Protein AF-0000000076222079 (afdb_homodimer)

Solvent-accessible surface area (backbone atoms only — not comparable to full-atom values): 51901 Å² total; per-residue (Å²): 122,79,72,56,56,64,53,51,73,69,60,56,63,82,76,72,80,67,66,72,79,59,55,38,70,44,64,62,59,48,49,25,48,45,33,31,50,31,46,26,40,48,51,44,38,59,58,63,45,70,72,77,73,59,91,90,55,50,55,64,57,44,51,61,69,44,43,57,38,55,50,40,43,45,50,48,28,46,47,48,53,50,53,48,52,50,53,51,44,49,48,61,48,40,43,33,33,41,70,65,55,50,50,50,48,52,52,41,48,53,53,51,33,47,41,40,45,34,49,50,40,29,34,76,36,50,88,41,42,64,29,46,36,51,36,27,48,50,54,28,51,44,37,50,46,51,48,51,50,51,54,52,37,69,73,38,60,83,24,34,17,71,72,58,63,68,42,53,71,69,57,41,50,52,52,52,49,52,51,48,50,56,45,46,50,54,34,48,36,22,51,50,18,36,61,35,21,79,76,34,49,67,60,15,50,50,38,55,54,45,58,74,44,38,75,60,50,46,53,50,48,51,51,50,46,50,65,64,44,80,68,80,69,75,74,50,70,59,52,42,46,59,71,69,32,63,56,53,56,66,56,52,49,51,42,49,32,36,34,51,22,45,42,52,35,53,47,39,45,53,52,46,66,71,65,48,85,48,70,69,53,31,72,71,64,30,62,69,55,52,51,58,72,41,46,67,56,52,52,50,45,53,40,52,40,49,50,50,51,47,51,50,49,47,48,52,55,54,54,69,41,38,58,51,52,49,74,67,49,49,52,41,49,48,51,27,49,41,38,52,42,44,45,52,38,40,51,50,46,40,64,71,36,39,78,45,83,44,75,42,18,26,46,38,47,30,54,42,18,51,45,48,20,57,22,36,40,34,54,44,50,48,53,54,60,32,62,73,44,36,86,66,24,25,31,81,89,57,37,78,43,97,85,58,37,68,66,53,52,51,50,51,53,61,35,42,48,57,25,52,47,22,49,50,44,29,55,45,23,69,69,63,47,73,56,32,52,56,46,47,52,46,48,47,61,41,47,63,52,51,53,49,50,47,51,51,51,50,52,51,50,48,50,48,49,50,51,47,49,50,50,50,50,51,48,50,50,49,49,51,52,54,53,54,55,57,57,62,64,65,65,70,69,69,79,73,77,92,118,122,77,72,57,55,62,52,49,72,70,62,53,62,84,75,68,82,67,66,72,81,59,56,37,70,44,63,62,60,48,49,24,48,44,32,32,50,31,47,24,39,48,51,44,38,58,57,64,44,69,72,79,74,59,90,90,54,52,54,63,57,47,52,62,69,44,42,58,40,55,50,41,43,46,50,49,27,46,47,46,52,51,52,47,53,51,53,51,44,49,48,62,47,39,42,32,33,40,68,65,56,49,50,52,49,53,52,41,48,54,52,51,32,46,42,40,45,34,49,50,39,30,36,76,36,51,88,41,42,64,28,46,36,50,37,26,47,52,55,29,52,42,37,50,48,51,48,51,50,50,55,52,38,70,72,37,62,84,24,34,18,71,73,60,62,68,42,52,71,70,55,41,49,52,52,50,49,53,52,49,48,57,45,47,51,53,34,48,38,21,49,49,19,37,60,34,21,79,77,35,48,67,59,17,49,50,37,54,55,45,57,73,45,37,74,58,49,47,54,49,49,50,53,48,47,50,65,66,43,80,68,81,70,75,73,49,69,60,51,43,45,59,71,70,31,62,57,52,55,67,58,55,49,51,42,51,30,34,34,51,21,44,42,51,33,52,47,42,45,53,52,46,66,72,63,47,84,47,71,70,54,33,71,71,64,30,62,68,55,51,52,56,72,42,46,67,56,52,52,49,46,54,40,53,38,51,51,48,52,48,51,50,51,46,48,53,54,55,53,69,41,36,60,50,52,50,74,67,49,49,53,42,49,48,51,26,50,41,37,52,42,43,46,50,38,42,52,51,46,41,64,72,35,38,78,46,84,43,77,42,18,28,45,37,48,28,53,42,18,51,44,48,21,58,22,36,41,34,52,44,48,46,52,55,58,32,61,74,43,34,86,68,25,24,30,82,90,57,38,79,44,97,84,60,37,67,66,53,54,50,49,50,53,61,35,42,49,57,25,50,48,22,47,51,43,28,54,44,22,70,68,61,48,71,53,32,53,57,48,48,52,48,49,46,62,41,47,63,52,50,52,51,50,50,50,50,51,51,50,51,49,48,51,50,51,50,51,48,50,49,50,49,49,50,48,50,50,50,50,49,53,55,53,56,56,58,58,65,66,64,65,70,70,70,78,71,74,89,116

Organism: NCBI:txid252671

Structure (mmCIF, N/CA/C/O backbone):
data_AF-0000000076222079-model_v1
#
loop_
_entity.id
_entity.type
_entity.pdbx_description
1 polymer 'Endosomal/lysosomal proton channel TMEM175'
#
loop_
_atom_site.group_PDB
_atom_site.id
_atom_site.type_symbol
_atom_site.label_atom_id
_atom_site.label_alt_id
_atom_site.label_comp_id
_atom_site.label_asym_id
_atom_site.label_entity_id
_atom_site.label_seq_id
_atom_site.pdbx_PDB_ins_code
_atom_site.Cartn_x
_atom_site.Cartn_y
_atom_site.Cartn_z
_atom_site.occupancy
_atom_site.B_iso_or_equiv
_atom_site.auth_seq_id
_atom_site.auth_comp_id
_atom_site.auth_asym_id
_atom_site.auth_atom_id
_atom_site.pdbx_PDB_model_num
ATOM 1 N N . MET A 1 1 ? 47.438 15.531 -7.223 1 20.52 1 MET A N 1
ATOM 2 C CA . MET A 1 1 ? 46.719 16.594 -7.887 1 20.52 1 MET A CA 1
ATOM 3 C C . MET A 1 1 ? 45.219 16.266 -7.941 1 20.52 1 MET A C 1
ATOM 5 O O . MET A 1 1 ? 44.375 17.172 -8.039 1 20.52 1 MET A O 1
ATOM 9 N N . SER A 1 2 ? 44.875 15 -8.234 1 24.64 2 SER A N 1
ATOM 10 C CA . SER A 1 2 ? 43.531 14.484 -8.477 1 24.64 2 SER A CA 1
ATOM 11 C C . SER A 1 2 ? 42.719 14.484 -7.191 1 24.64 2 SER A C 1
ATOM 13 O O . SER A 1 2 ? 41.469 14.438 -7.242 1 24.64 2 SER A O 1
ATOM 15 N N . SER A 1 3 ? 43.375 14.258 -6.051 1 29.61 3 SER A N 1
ATOM 16 C CA . SER A 1 3 ? 42.75 14.141 -4.738 1 29.61 3 SER A CA 1
ATOM 17 C C . SER A 1 3 ? 42.156 15.469 -4.281 1 29.61 3 SER A C 1
ATOM 19 O O . SER A 1 3 ? 41.281 15.5 -3.434 1 29.61 3 SER A O 1
ATOM 21 N N . SER A 1 4 ? 42.875 16.578 -4.648 1 27.55 4 SER A N 1
ATOM 22 C CA . SER A 1 4 ? 42.625 17.922 -4.148 1 27.55 4 SER A CA 1
ATOM 23 C C . SER A 1 4 ? 41.312 18.484 -4.68 1 27.55 4 SER A C 1
ATOM 25 O O . SER A 1 4 ? 40.719 19.391 -4.078 1 27.55 4 SER A O 1
ATOM 27 N N . ILE A 1 5 ? 40.969 18.109 -5.926 1 28.02 5 ILE A N 1
ATOM 28 C CA . ILE A 1 5 ? 39.812 18.75 -6.582 1 28.02 5 ILE A CA 1
ATOM 29 C C . ILE A 1 5 ? 38.531 18.328 -5.879 1 28.02 5 ILE A C 1
ATOM 31 O O . ILE A 1 5 ? 37.594 19.125 -5.789 1 28.02 5 ILE A O 1
ATOM 35 N N . VAL A 1 6 ? 38.469 17.031 -5.414 1 30.41 6 VAL A N 1
ATOM 36 C CA . VAL A 1 6 ? 37.25 16.562 -4.785 1 30.41 6 VAL A CA 1
ATOM 37 C C . VAL A 1 6 ? 37.031 17.312 -3.477 1 30.41 6 VAL A C 1
ATOM 39 O O . VAL A 1 6 ? 35.875 17.656 -3.141 1 30.41 6 VAL A O 1
ATOM 42 N N . HIS A 1 7 ? 38.031 17.5 -2.74 1 30.86 7 HIS A N 1
ATOM 43 C CA . HIS A 1 7 ? 37.969 18.156 -1.438 1 30.86 7 HIS A CA 1
ATOM 44 C C . HIS A 1 7 ? 37.531 19.609 -1.576 1 30.86 7 HIS A C 1
ATOM 46 O O . HIS A 1 7 ? 36.875 20.156 -0.689 1 30.86 7 HIS A O 1
ATOM 52 N N . GLN A 1 8 ? 38.188 20.312 -2.504 1 29.86 8 GLN A N 1
ATOM 53 C CA . GLN A 1 8 ? 37.969 21.75 -2.652 1 29.86 8 GLN A CA 1
ATOM 54 C C . GLN A 1 8 ? 36.531 22.047 -3.059 1 29.86 8 GLN A C 1
ATOM 56 O O . GLN A 1 8 ? 36 23.109 -2.748 1 29.86 8 GLN A O 1
ATOM 61 N N . VAL A 1 9 ? 36 21.203 -4.016 1 31.58 9 VAL A N 1
ATOM 62 C CA . VAL A 1 9 ? 34.625 21.438 -4.414 1 31.58 9 VAL A CA 1
ATOM 63 C C . VAL A 1 9 ? 33.688 21.375 -3.191 1 31.58 9 VAL A C 1
ATOM 65 O O . VAL A 1 9 ? 32.656 22.031 -3.154 1 31.58 9 VAL A O 1
ATOM 68 N N . LEU A 1 10 ? 34 20.547 -2.16 1 30.25 10 LEU A N 1
ATOM 69 C CA . LEU A 1 10 ? 33.188 20.422 -0.956 1 30.25 10 LEU A CA 1
ATOM 70 C C . LEU A 1 10 ? 33.438 21.562 0.007 1 30.25 10 LEU A C 1
ATOM 72 O O . LEU A 1 10 ? 32.656 21.828 0.908 1 30.25 10 LEU A O 1
ATOM 76 N N . ARG A 1 11 ? 34.656 22.062 0.279 1 31.78 11 ARG A N 1
ATOM 77 C CA . ARG A 1 11 ? 35 23.016 1.329 1 31.78 11 ARG A CA 1
ATOM 78 C C . ARG A 1 11 ? 34.594 24.438 0.937 1 31.78 11 ARG A C 1
ATOM 80 O O . ARG A 1 11 ? 35.062 25.406 1.501 1 31.78 11 ARG A O 1
ATOM 87 N N . GLY A 1 12 ? 34.219 24.656 -0.38 1 30.83 12 GLY A N 1
ATOM 88 C CA . GLY A 1 12 ? 34.031 26.094 -0.567 1 30.83 12 GLY A CA 1
ATOM 89 C C . GLY A 1 12 ? 33.281 26.75 0.558 1 30.83 12 GLY A C 1
ATOM 90 O O . GLY A 1 12 ? 32.625 26.062 1.364 1 30.83 12 GLY A O 1
ATOM 91 N N . GLY A 1 13 ? 33.594 28.156 0.846 1 31 13 GLY A N 1
ATOM 92 C CA . GLY A 1 13 ? 32.906 29.016 1.789 1 31 13 GLY A CA 1
ATOM 93 C C . GLY A 1 13 ? 31.406 28.734 1.877 1 31 13 GLY A C 1
ATOM 94 O O . GLY A 1 13 ? 30.859 27.984 1.072 1 31 13 GLY A O 1
ATOM 95 N N . PRO A 1 14 ? 30.797 29.359 2.939 1 33.69 14 PRO A N 1
ATOM 96 C CA . PRO A 1 14 ? 29.375 29.031 3.148 1 33.69 14 PRO A CA 1
ATOM 97 C C . PRO A 1 14 ? 28.594 28.953 1.841 1 33.69 14 PRO A C 1
ATOM 99 O O . PRO A 1 14 ? 28.594 29.906 1.058 1 33.69 14 PRO A O 1
ATOM 102 N N . PRO A 1 15 ? 28.891 27.953 1.029 1 34.06 15 PRO A N 1
ATOM 103 C CA . PRO A 1 15 ? 28.188 27.953 -0.258 1 34.06 15 PRO A CA 1
ATOM 104 C C . PRO A 1 15 ? 26.859 28.688 -0.198 1 34.06 15 PRO A C 1
ATOM 106 O O . PRO A 1 15 ? 25.969 28.281 0.557 1 34.06 15 PRO A O 1
ATOM 109 N N . ARG A 1 16 ? 26.906 30.031 -0.343 1 35.91 16 ARG A N 1
ATOM 110 C CA . ARG A 1 16 ? 25.797 30.953 -0.251 1 35.91 16 ARG A CA 1
ATOM 111 C C . ARG A 1 16 ? 24.5 30.312 -0.766 1 35.91 16 ARG A C 1
ATOM 113 O O . ARG A 1 16 ? 23.625 29.953 0.021 1 35.91 16 ARG A O 1
ATOM 120 N N . ALA A 1 17 ? 23.984 30.984 -2.016 1 35.41 17 ALA A N 1
ATOM 121 C CA . ALA A 1 17 ? 22.625 30.906 -2.529 1 35.41 17 ALA A CA 1
ATOM 122 C C . ALA A 1 17 ? 22.312 29.5 -3.061 1 35.41 17 ALA A C 1
ATOM 124 O O . ALA A 1 17 ? 22.516 29.219 -4.242 1 35.41 17 ALA A O 1
ATOM 125 N N . ILE A 1 18 ? 22.953 28.469 -2.832 1 39.84 18 ILE A N 1
ATOM 126 C CA . ILE A 1 18 ? 22.312 27.203 -3.201 1 39.84 18 ILE A CA 1
ATOM 127 C C . ILE A 1 18 ? 20.797 27.406 -3.281 1 39.84 18 ILE A C 1
ATOM 129 O O . ILE A 1 18 ? 20.156 27.719 -2.277 1 39.84 18 ILE A O 1
ATOM 133 N N . THR A 1 19 ? 20.359 27.875 -4.281 1 42.31 19 THR A N 1
ATOM 134 C CA . THR A 1 19 ? 19 28.25 -4.617 1 42.31 19 THR A CA 1
ATOM 135 C C . THR A 1 19 ? 18 27.328 -3.92 1 42.31 19 THR A C 1
ATOM 137 O O . THR A 1 19 ? 18.141 26.109 -3.969 1 42.31 19 THR A O 1
ATOM 140 N N . ARG A 1 20 ? 17.484 27.734 -2.73 1 51.69 20 ARG A N 1
ATOM 141 C CA . ARG A 1 20 ? 16.422 27.391 -1.78 1 51.69 20 ARG A CA 1
ATOM 142 C C . ARG A 1 20 ? 15.383 26.484 -2.428 1 51.69 20 ARG A C 1
ATOM 144 O O . ARG A 1 20 ? 14.656 25.766 -1.733 1 51.69 20 ARG A O 1
ATOM 151 N N . SER A 1 21 ? 15.609 26.438 -3.857 1 60.12 21 SER A N 1
ATOM 152 C CA . SER A 1 21 ? 14.469 25.828 -4.527 1 60.12 21 SER A CA 1
ATOM 153 C C . SER A 1 21 ? 14.562 24.297 -4.512 1 60.12 21 SER A C 1
ATOM 155 O O . SER A 1 21 ? 13.562 23.609 -4.668 1 60.12 21 SER A O 1
ATOM 157 N N . ASP A 1 22 ? 15.859 23.734 -4.102 1 71.19 22 ASP A N 1
ATOM 158 C CA . ASP A 1 22 ? 16.016 22.281 -4.25 1 71.19 22 ASP A CA 1
ATOM 159 C C . ASP A 1 22 ? 15.773 21.562 -2.924 1 71.19 22 ASP A C 1
ATOM 161 O O . ASP A 1 22 ? 15.828 20.328 -2.859 1 71.19 22 ASP A O 1
ATOM 165 N N . ILE A 1 23 ? 15.625 22.328 -1.953 1 75.06 23 ILE A N 1
ATOM 166 C CA . ILE A 1 23 ? 15.375 21.734 -0.648 1 75.06 23 ILE A CA 1
ATOM 167 C C . ILE A 1 23 ? 13.875 21.672 -0.389 1 75.06 23 ILE A C 1
ATOM 169 O O . ILE A 1 23 ? 13.18 22.688 -0.483 1 75.06 23 ILE A O 1
ATOM 173 N N . VAL A 1 24 ? 13.469 20.484 -0.222 1 84.56 24 VAL A N 1
ATOM 174 C CA . VAL A 1 24 ? 12.031 20.297 -0.06 1 84.56 24 VAL A CA 1
ATOM 175 C C . VAL A 1 24 ? 11.75 19.562 1.244 1 84.56 24 VAL A C 1
ATOM 177 O O . VAL A 1 24 ? 12.641 18.938 1.818 1 84.56 24 VAL A O 1
ATOM 180 N N . GLU A 1 25 ? 10.617 19.703 1.712 1 87 25 GLU A N 1
ATOM 181 C CA . GLU A 1 25 ? 10.164 18.922 2.861 1 87 25 GLU A CA 1
ATOM 182 C C . GLU 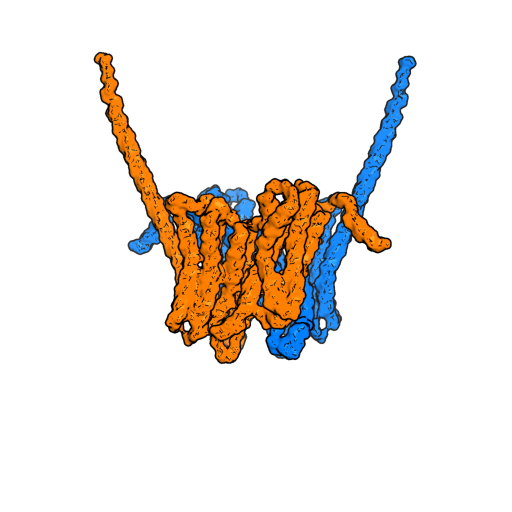A 1 25 ? 10.062 17.438 2.52 1 87 25 GLU A C 1
ATOM 184 O O . GLU A 1 25 ? 9.695 17.078 1.399 1 87 25 GLU A O 1
ATOM 189 N N . PRO A 1 26 ? 10.359 16.625 3.484 1 89.69 26 PRO A N 1
ATOM 190 C CA . PRO A 1 26 ? 10.453 15.188 3.189 1 89.69 26 PRO A CA 1
ATOM 191 C C . PRO A 1 26 ? 9.094 14.492 3.254 1 89.69 26 PRO A C 1
ATOM 193 O O . PRO A 1 26 ? 9.031 13.258 3.305 1 89.69 26 PRO A O 1
ATOM 196 N N . ASN A 1 27 ? 7.984 15.141 3.238 1 87.19 27 ASN A N 1
ATOM 197 C CA . ASN A 1 27 ? 6.668 14.547 3.449 1 87.19 27 ASN A CA 1
ATOM 198 C C . ASN A 1 27 ? 6.348 13.5 2.387 1 87.19 27 ASN A C 1
ATOM 200 O O . ASN A 1 27 ? 5.945 12.383 2.711 1 87.19 27 ASN A O 1
ATOM 204 N N . ARG A 1 28 ? 6.602 13.773 1.145 1 90.31 28 ARG A N 1
ATOM 205 C CA . ARG A 1 28 ? 6.289 12.836 0.074 1 90.31 28 ARG A CA 1
ATOM 206 C C . ARG A 1 28 ? 7.234 11.633 0.105 1 90.31 28 ARG A C 1
ATOM 208 O O . ARG A 1 28 ? 6.812 10.5 -0.133 1 90.31 28 ARG A O 1
ATOM 215 N N . LEU A 1 29 ? 8.477 12.023 0.363 1 93.12 29 LEU A N 1
ATOM 216 C CA . LEU A 1 29 ? 9.461 10.953 0.452 1 93.12 29 LEU A CA 1
ATOM 217 C C . LEU A 1 29 ? 9.125 9.992 1.585 1 93.12 29 LEU A C 1
ATOM 219 O O . LEU A 1 29 ? 9.25 8.773 1.431 1 93.12 29 LEU A O 1
ATOM 223 N N . GLN A 1 30 ? 8.695 10.531 2.674 1 92.75 30 GLN A N 1
ATOM 224 C CA . GLN A 1 30 ? 8.312 9.711 3.814 1 92.75 30 GLN A CA 1
ATOM 225 C C . GLN A 1 30 ? 7.078 8.867 3.49 1 92.75 30 GLN A C 1
ATOM 227 O O . GLN A 1 30 ? 7.02 7.684 3.834 1 92.75 30 GLN A O 1
ATOM 232 N N . GLY A 1 31 ? 6.129 9.492 2.836 1 92.75 31 GLY A N 1
ATOM 233 C CA . GLY A 1 31 ? 4.953 8.75 2.428 1 92.75 31 GLY A CA 1
ATOM 234 C C . GLY A 1 31 ? 5.27 7.598 1.487 1 92.75 31 GLY A C 1
ATOM 235 O O . GLY A 1 31 ? 4.758 6.488 1.657 1 92.75 31 GLY A O 1
ATOM 236 N N . PHE A 1 32 ? 6.105 7.895 0.522 1 95.62 32 PHE A N 1
ATOM 237 C CA . PHE A 1 32 ? 6.555 6.863 -0.408 1 95.62 32 PHE A CA 1
ATOM 238 C C . PHE A 1 32 ? 7.238 5.723 0.334 1 95.62 32 PHE A C 1
ATOM 240 O O . PHE A 1 32 ? 6.961 4.551 0.074 1 95.62 32 PHE A O 1
ATOM 247 N N . SER A 1 33 ? 8.117 6.062 1.247 1 96.75 33 SER A N 1
ATOM 248 C CA . SER A 1 33 ? 8.867 5.082 2.02 1 96.75 33 SER A CA 1
ATOM 249 C C . SER A 1 33 ? 7.949 4.246 2.902 1 96.75 33 SER A C 1
ATOM 251 O O . SER A 1 33 ? 8.117 3.029 3.004 1 96.75 33 SER A O 1
ATOM 253 N N . ASP A 1 34 ? 6.996 4.91 3.564 1 95.62 34 ASP A N 1
ATOM 254 C CA . ASP A 1 34 ? 6.047 4.191 4.406 1 95.62 34 ASP A CA 1
ATOM 255 C C . ASP A 1 34 ? 5.305 3.123 3.604 1 95.62 34 ASP A C 1
ATOM 257 O O . ASP A 1 34 ? 5.137 1.993 4.07 1 95.62 34 ASP A O 1
ATOM 261 N N . ALA A 1 35 ? 4.891 3.488 2.436 1 96.5 35 ALA A N 1
ATOM 262 C CA . ALA A 1 35 ? 4.168 2.551 1.58 1 96.5 35 ALA A CA 1
ATOM 263 C C . ALA A 1 35 ? 5.062 1.387 1.161 1 96.5 35 ALA A C 1
ATOM 265 O O . ALA A 1 35 ? 4.617 0.237 1.121 1 96.5 35 ALA A O 1
ATOM 266 N N . VAL A 1 36 ? 6.301 1.655 0.861 1 97.81 36 VAL A N 1
ATOM 267 C CA . VAL A 1 36 ? 7.234 0.61 0.459 1 97.81 36 VAL A CA 1
ATOM 268 C C . VAL A 1 36 ? 7.449 -0.363 1.616 1 97.81 36 VAL A C 1
ATOM 270 O O . VAL A 1 36 ? 7.359 -1.58 1.438 1 97.81 36 VAL A O 1
ATOM 273 N N . PHE A 1 37 ? 7.688 0.158 2.816 1 97.94 37 PHE A N 1
ATOM 274 C CA . PHE A 1 37 ? 7.918 -0.685 3.984 1 97.94 37 PHE A CA 1
ATOM 275 C C . PHE A 1 37 ? 6.691 -1.541 4.285 1 97.94 37 PHE A C 1
ATOM 277 O O . PHE A 1 37 ? 6.816 -2.74 4.543 1 97.94 37 PHE A O 1
ATOM 284 N N . ALA A 1 38 ? 5.531 -0.895 4.254 1 97.31 38 ALA A N 1
ATOM 285 C CA . ALA A 1 38 ? 4.297 -1.618 4.547 1 97.31 38 ALA A CA 1
ATOM 286 C C . ALA A 1 38 ? 4.062 -2.736 3.537 1 97.31 38 ALA A C 1
ATOM 288 O O . ALA A 1 38 ? 3.691 -3.852 3.912 1 97.31 38 ALA A O 1
ATOM 289 N N . THR A 1 39 ? 4.27 -2.434 2.266 1 97.31 39 THR A N 1
ATOM 290 C CA . THR A 1 39 ? 4.051 -3.42 1.214 1 97.31 39 THR A CA 1
ATOM 291 C C . THR A 1 39 ? 5.086 -4.535 1.294 1 97.31 39 THR A C 1
ATOM 293 O O . THR A 1 39 ? 4.746 -5.715 1.191 1 97.31 39 THR A O 1
ATOM 296 N N . ALA A 1 40 ? 6.371 -4.176 1.481 1 97.56 40 ALA A N 1
ATOM 297 C CA . ALA A 1 40 ? 7.438 -5.168 1.563 1 97.56 40 ALA A CA 1
ATOM 298 C C . ALA A 1 40 ? 7.215 -6.121 2.734 1 97.56 40 ALA A C 1
ATOM 300 O O . ALA A 1 40 ? 7.359 -7.34 2.588 1 97.56 40 ALA A O 1
ATOM 301 N N . ALA A 1 41 ? 6.828 -5.57 3.883 1 97.31 41 ALA A N 1
ATOM 302 C CA . ALA A 1 41 ? 6.574 -6.395 5.062 1 97.31 41 ALA A CA 1
ATOM 303 C C . ALA A 1 41 ? 5.426 -7.367 4.812 1 97.31 41 ALA A C 1
ATOM 305 O O . ALA A 1 41 ? 5.527 -8.555 5.137 1 97.31 41 ALA A O 1
ATOM 306 N N . THR A 1 42 ? 4.41 -6.898 4.168 1 95.5 42 THR A N 1
ATOM 307 C CA . THR A 1 42 ? 3.219 -7.715 3.973 1 95.5 42 THR A CA 1
ATOM 308 C C . THR A 1 42 ? 3.441 -8.742 2.869 1 95.5 42 THR A C 1
ATOM 310 O O . THR A 1 42 ? 2.9 -9.852 2.928 1 95.5 42 THR A O 1
ATOM 313 N N . LEU A 1 43 ? 4.316 -8.445 1.914 1 94.25 43 LEU A N 1
ATOM 314 C CA . LEU A 1 43 ? 4.582 -9.359 0.812 1 94.25 43 LEU A CA 1
ATOM 315 C C . LEU A 1 43 ? 5.348 -10.586 1.297 1 94.25 43 LEU A C 1
ATOM 317 O O . LEU A 1 43 ? 5.438 -11.594 0.586 1 94.25 43 LEU A O 1
ATOM 321 N N . LEU A 1 44 ? 5.863 -10.555 2.523 1 94.88 44 LEU A N 1
ATOM 322 C CA . LEU A 1 44 ? 6.562 -11.695 3.096 1 94.88 44 LEU A CA 1
ATOM 323 C C . LEU A 1 44 ? 5.645 -12.914 3.164 1 94.88 44 LEU A C 1
ATOM 325 O O . LEU A 1 44 ? 6.117 -14.055 3.191 1 94.88 44 LEU A O 1
ATOM 329 N N . ILE A 1 45 ? 4.328 -12.656 3.084 1 94.56 45 ILE A N 1
ATOM 330 C CA . ILE A 1 45 ? 3.377 -13.734 3.318 1 94.56 45 ILE A CA 1
ATOM 331 C C . ILE A 1 45 ? 3.121 -14.492 2.016 1 94.56 45 ILE A C 1
ATOM 333 O O . ILE A 1 45 ? 2.637 -15.625 2.031 1 94.56 45 ILE A O 1
ATOM 337 N N . VAL A 1 46 ? 3.443 -13.922 0.889 1 90.19 46 VAL A N 1
ATOM 338 C CA . VAL A 1 46 ? 3.037 -14.438 -0.416 1 90.19 46 VAL A CA 1
ATOM 339 C C . VAL A 1 46 ? 3.701 -15.789 -0.665 1 90.19 46 VAL A C 1
ATOM 341 O O . VAL A 1 46 ? 3.029 -16.766 -1.026 1 90.19 46 VAL A O 1
ATOM 344 N N . PRO A 1 47 ? 5.008 -15.922 -0.352 1 87.56 47 PRO A N 1
ATOM 345 C CA . PRO A 1 47 ? 5.605 -17.25 -0.555 1 87.56 47 PRO A CA 1
ATOM 346 C C . PRO A 1 47 ? 5.133 -18.266 0.474 1 87.56 47 PRO A C 1
ATOM 348 O O . PRO A 1 47 ? 5.07 -19.469 0.176 1 87.56 47 PRO A O 1
ATOM 351 N N . VAL A 1 48 ? 4.82 -17.844 1.621 1 86.88 48 VAL A N 1
ATOM 352 C CA . VAL A 1 48 ? 4.363 -18.734 2.684 1 86.88 48 VAL A CA 1
ATOM 353 C C . VAL A 1 48 ? 2.98 -19.281 2.34 1 86.88 48 VAL A C 1
ATOM 355 O O . VAL A 1 48 ? 2.648 -20.406 2.699 1 86.88 48 VAL A O 1
ATOM 358 N N . ARG A 1 49 ? 2.291 -18.547 1.564 1 84.44 49 ARG A N 1
ATOM 359 C CA . ARG A 1 49 ? 0.939 -18.922 1.163 1 84.44 49 ARG A CA 1
ATOM 360 C C . ARG A 1 49 ? 0.96 -20.109 0.219 1 84.44 49 ARG A C 1
ATOM 362 O O . ARG A 1 49 ? -0.009 -20.875 0.149 1 84.44 49 ARG A O 1
ATOM 369 N N . LYS A 1 50 ? 2.061 -20.312 -0.526 1 78 50 LYS A N 1
ATOM 370 C CA . LYS A 1 50 ? 2.18 -21.453 -1.419 1 78 50 LYS A CA 1
ATOM 371 C C . LYS A 1 50 ? 2.5 -22.719 -0.638 1 78 50 LYS A C 1
ATOM 373 O O . LYS A 1 50 ? 3.596 -23.281 -0.762 1 78 50 LYS A O 1
ATOM 378 N N . PHE A 1 51 ? 1.624 -23.047 0.291 1 76.56 51 PHE A N 1
ATOM 379 C CA . PHE A 1 51 ? 1.74 -24.188 1.206 1 76.56 51 PHE A CA 1
ATOM 380 C C . PHE A 1 51 ? 1.596 -25.5 0.458 1 76.56 51 PHE A C 1
ATOM 382 O O . PHE A 1 51 ? 0.629 -25.703 -0.281 1 76.56 51 PHE A O 1
ATOM 389 N N . GLU A 1 52 ? 2.672 -26.281 0.367 1 72.62 52 GLU A N 1
ATOM 390 C CA . GLU A 1 52 ? 2.641 -27.594 -0.295 1 72.62 52 GLU A CA 1
ATOM 391 C C . GLU A 1 52 ? 2.742 -28.719 0.717 1 72.62 52 GLU A C 1
ATOM 393 O O . GLU A 1 52 ? 3.484 -28.625 1.695 1 72.62 52 GLU A O 1
ATOM 398 N N . MET A 1 53 ? 1.87 -29.703 0.517 1 78.88 53 MET A N 1
ATOM 399 C CA . MET A 1 53 ? 1.925 -30.906 1.347 1 78.88 53 MET A CA 1
ATOM 400 C C . MET A 1 53 ? 2.562 -32.062 0.587 1 78.88 53 MET A C 1
ATOM 402 O O . MET A 1 53 ? 2.438 -32.156 -0.635 1 78.88 53 MET A O 1
ATOM 406 N N . GLU A 1 54 ? 3.264 -32.781 1.334 1 77.62 54 GLU A N 1
ATOM 407 C CA . GLU A 1 54 ? 3.777 -34.031 0.765 1 77.62 54 GLU A CA 1
ATOM 408 C C . GLU A 1 54 ? 2.678 -35.062 0.647 1 77.62 54 GLU A C 1
ATOM 410 O O . GLU A 1 54 ? 1.629 -34.969 1.283 1 77.62 54 GLU A O 1
ATOM 415 N N . GLN A 1 55 ? 2.967 -35.938 -0.194 1 79.06 55 GLN A N 1
ATOM 416 C CA . GLN A 1 55 ? 2.021 -37.031 -0.389 1 79.06 55 GLN A CA 1
ATOM 417 C C . GLN A 1 55 ? 1.759 -37.781 0.919 1 79.06 55 GLN A C 1
ATOM 419 O O . GLN A 1 55 ? 2.695 -38.125 1.635 1 79.06 55 GLN A O 1
ATOM 424 N N . ASP A 1 56 ? 0.586 -37.906 1.397 1 80.25 56 ASP A N 1
ATOM 425 C CA . ASP A 1 56 ? 0.12 -38.688 2.531 1 80.25 56 ASP A CA 1
ATOM 426 C C . ASP A 1 56 ? 0.427 -38 3.854 1 80.25 56 ASP A C 1
ATOM 428 O O . ASP A 1 56 ? 0.411 -38.625 4.914 1 80.25 56 ASP A O 1
ATOM 432 N N . GLU A 1 57 ? 0.786 -36.844 3.816 1 86.25 57 GLU A N 1
ATOM 433 C CA . GLU A 1 57 ? 1.064 -36.094 5.035 1 86.25 57 GLU A CA 1
ATOM 434 C C . GLU A 1 57 ? -0.203 -35.438 5.582 1 86.25 57 GLU A C 1
ATOM 436 O O . GLU A 1 57 ? -1.051 -35 4.816 1 86.25 57 GLU A O 1
ATOM 441 N N . THR A 1 58 ? -0.363 -35.625 6.883 1 87.12 58 THR A N 1
ATOM 442 C CA . THR A 1 58 ? -1.463 -34.906 7.508 1 87.12 58 THR A CA 1
ATOM 443 C C . THR A 1 58 ? -1.163 -33.406 7.559 1 87.12 58 THR A C 1
ATOM 445 O O . THR A 1 58 ? -0.003 -33 7.477 1 87.12 58 THR A O 1
ATOM 448 N N . LEU A 1 59 ? -2.219 -32.625 7.602 1 89.06 59 LEU A N 1
ATOM 449 C CA . LEU A 1 59 ? -2.029 -31.172 7.656 1 89.06 59 LEU A CA 1
ATOM 450 C C . LEU A 1 59 ? -1.265 -30.781 8.914 1 89.06 59 LEU A C 1
ATOM 452 O O . LEU A 1 59 ? -0.427 -29.875 8.867 1 89.06 59 LEU A O 1
ATOM 456 N N . LYS A 1 60 ? -1.569 -31.5 10.008 1 89.56 60 LYS A N 1
ATOM 457 C CA . LYS A 1 60 ? -0.874 -31.219 11.258 1 89.56 60 LYS A CA 1
ATOM 458 C C . LYS A 1 60 ? 0.628 -31.453 11.117 1 89.56 60 LYS A C 1
ATOM 460 O O . LYS A 1 60 ? 1.433 -30.625 11.555 1 89.56 60 LYS A O 1
ATOM 465 N N . ALA A 1 61 ? 0.955 -32.5 10.508 1 91.31 61 ALA A N 1
ATOM 466 C CA . ALA A 1 61 ? 2.363 -32.812 10.297 1 91.31 61 ALA A CA 1
ATOM 467 C C . ALA A 1 61 ? 3.023 -31.812 9.352 1 91.31 61 ALA A C 1
ATOM 469 O O . ALA A 1 61 ? 4.18 -31.438 9.555 1 91.31 61 ALA A O 1
ATOM 470 N N . ALA A 1 62 ? 2.285 -31.406 8.352 1 90.12 62 ALA A N 1
ATOM 471 C CA . ALA A 1 62 ? 2.812 -30.453 7.383 1 90.12 62 ALA A CA 1
ATOM 472 C C . ALA A 1 62 ? 3.051 -29.094 8.023 1 90.12 62 ALA A C 1
ATOM 474 O O . ALA A 1 62 ? 4.066 -28.438 7.758 1 90.12 62 ALA A O 1
ATOM 475 N N . LEU A 1 63 ? 2.111 -28.688 8.875 1 91.06 63 LEU A N 1
ATOM 476 C CA . LEU A 1 63 ? 2.238 -27.406 9.562 1 91.06 63 LEU A CA 1
ATOM 477 C C . LEU A 1 63 ? 3.412 -27.422 10.531 1 91.06 63 LEU A C 1
ATOM 479 O O . LEU A 1 63 ? 4.137 -26.438 10.664 1 91.06 63 LEU A O 1
ATOM 483 N N . LEU A 1 64 ? 3.572 -28.547 11.18 1 89.75 64 LEU A N 1
ATOM 484 C CA . LEU A 1 64 ? 4.676 -28.672 12.125 1 89.75 64 LEU A CA 1
ATOM 485 C C . LEU A 1 64 ? 6.016 -28.703 11.391 1 89.75 64 LEU A C 1
ATOM 487 O O . LEU A 1 64 ? 7.02 -28.219 11.906 1 89.75 64 LEU A O 1
ATOM 491 N N . ARG A 1 65 ? 5.98 -29.312 10.281 1 86.44 65 ARG A N 1
ATOM 492 C CA . ARG A 1 65 ? 7.199 -29.359 9.477 1 86.44 65 ARG A CA 1
ATOM 493 C C . ARG A 1 65 ? 7.586 -27.969 8.984 1 86.44 65 ARG A C 1
ATOM 495 O O . ARG A 1 65 ? 8.766 -27.641 8.93 1 86.44 65 ARG A O 1
ATOM 502 N N . GLN A 1 66 ? 6.629 -27.141 8.742 1 88.25 66 GLN A N 1
ATOM 503 C CA . GLN A 1 66 ? 6.887 -25.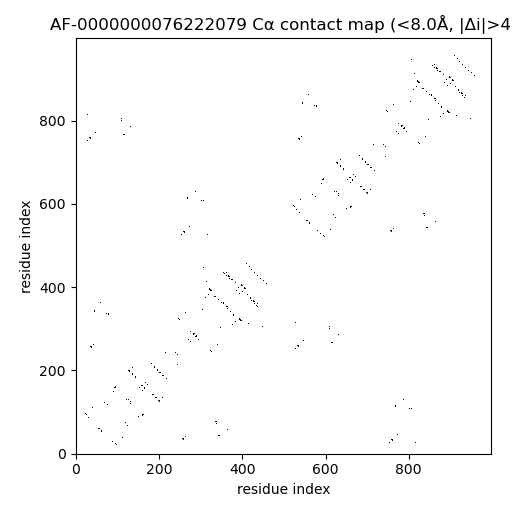828 8.156 1 88.25 66 GLN A CA 1
ATOM 504 C C . GLN A 1 66 ? 6.949 -24.75 9.234 1 88.25 66 GLN A C 1
ATOM 506 O O . GLN A 1 66 ? 6.926 -23.547 8.922 1 88.25 66 GLN A O 1
ATOM 511 N N . TRP A 1 67 ? 7.117 -25.078 10.492 1 86.69 67 TRP A N 1
ATOM 512 C CA . TRP A 1 67 ? 7.113 -24.125 11.594 1 86.69 67 TRP A CA 1
ATOM 513 C C . TRP A 1 67 ? 8.242 -23.109 11.453 1 86.69 67 TRP A C 1
ATOM 515 O O . TRP A 1 67 ? 8.078 -21.938 11.797 1 86.69 67 TRP A O 1
ATOM 525 N N . PRO A 1 68 ? 9.414 -23.438 10.938 1 84.25 68 PRO A N 1
ATOM 526 C CA . PRO A 1 68 ? 10.477 -22.438 10.781 1 84.25 68 PRO A CA 1
ATOM 527 C C . PRO A 1 68 ? 10.102 -21.328 9.805 1 84.25 68 PRO A C 1
ATOM 529 O O . PRO A 1 68 ? 10.469 -20.172 10.016 1 84.25 68 PRO A O 1
ATOM 532 N N . GLN A 1 69 ? 9.359 -21.703 8.812 1 88.88 69 GLN A N 1
ATOM 533 C CA . GLN A 1 69 ? 8.938 -20.703 7.836 1 88.88 69 GLN A CA 1
ATOM 534 C C . GLN A 1 69 ? 8 -19.672 8.469 1 88.88 69 GLN A C 1
ATOM 536 O O . GLN A 1 69 ? 8.086 -18.484 8.164 1 88.88 69 GLN A O 1
ATOM 541 N N . PHE A 1 70 ? 7.129 -20.156 9.352 1 91.5 70 PHE A N 1
ATOM 542 C CA . PHE A 1 70 ? 6.211 -19.25 10.047 1 91.5 70 PHE A CA 1
ATOM 543 C C . PHE A 1 70 ? 6.969 -18.328 10.992 1 91.5 70 PHE A C 1
ATOM 545 O O . PHE A 1 70 ? 6.656 -17.141 11.078 1 91.5 70 PHE A O 1
ATOM 552 N N . THR A 1 71 ? 7.941 -18.844 11.633 1 89 71 THR A N 1
ATOM 553 C CA . THR A 1 71 ? 8.734 -18.062 12.57 1 89 71 THR A CA 1
ATOM 554 C C . THR A 1 71 ? 9.562 -17.016 11.844 1 89 71 THR A C 1
ATOM 556 O O . THR A 1 71 ? 9.648 -15.867 12.281 1 89 71 THR A O 1
ATOM 559 N N . VAL A 1 72 ? 10.203 -17.422 10.734 1 90.69 72 VAL A N 1
ATOM 560 C CA . VAL A 1 72 ? 11.016 -16.5 9.953 1 90.69 72 VAL A CA 1
ATOM 561 C C . VAL A 1 72 ? 10.133 -15.398 9.375 1 90.69 72 VAL A C 1
ATOM 563 O O . VAL A 1 72 ? 10.539 -14.234 9.297 1 90.69 72 VAL A O 1
ATOM 566 N N . PHE A 1 73 ? 8.898 -15.766 8.984 1 94 73 PHE A N 1
ATOM 567 C CA . PHE A 1 73 ? 7.949 -14.773 8.5 1 94 73 PHE A CA 1
ATOM 568 C C . PHE A 1 73 ? 7.641 -13.75 9.586 1 94 73 PHE A C 1
ATOM 570 O O . PHE A 1 73 ? 7.734 -12.539 9.352 1 94 73 PHE A O 1
ATOM 577 N N . LEU A 1 74 ? 7.262 -14.234 10.773 1 93.31 74 LEU A N 1
ATOM 578 C CA . LEU A 1 74 ? 6.887 -13.352 11.875 1 93.31 74 LEU A CA 1
ATOM 579 C C . LEU A 1 74 ? 8.055 -12.461 12.281 1 93.31 74 LEU A C 1
ATOM 581 O O . LEU A 1 74 ? 7.891 -11.25 12.43 1 93.31 74 LEU A O 1
ATOM 585 N N . LEU A 1 75 ? 9.219 -13.047 12.359 1 91.5 75 LEU A N 1
ATOM 586 C CA . LEU A 1 75 ? 10.398 -12.289 12.766 1 91.5 75 LEU A CA 1
ATOM 587 C C . LEU A 1 75 ? 10.828 -11.32 11.664 1 91.5 75 LEU A C 1
ATOM 589 O O . LEU A 1 75 ? 11.234 -10.195 11.953 1 91.5 75 LEU A O 1
ATOM 593 N N . GLY A 1 76 ? 10.773 -11.797 10.414 1 94.19 76 GLY A N 1
ATOM 594 C CA . GLY A 1 76 ? 11.062 -10.906 9.305 1 94.19 76 GLY A CA 1
ATOM 595 C C . GLY A 1 76 ? 10.148 -9.695 9.258 1 94.19 76 GLY A C 1
ATOM 596 O O . GLY A 1 76 ? 10.602 -8.578 9.008 1 94.19 76 GLY A O 1
ATOM 597 N N . TYR A 1 77 ? 8.828 -9.945 9.531 1 96.69 77 TYR A N 1
ATOM 598 C CA . TYR A 1 77 ? 7.871 -8.844 9.578 1 96.69 77 TYR A CA 1
ATOM 599 C C . TYR A 1 77 ? 8.227 -7.848 10.672 1 96.69 77 TYR A C 1
ATOM 601 O O . TYR A 1 77 ? 8.219 -6.637 10.438 1 96.69 77 TYR A O 1
ATOM 609 N N . LEU A 1 78 ? 8.57 -8.32 11.828 1 94.56 78 LEU A N 1
ATOM 610 C CA . LEU A 1 78 ? 8.914 -7.469 12.961 1 94.56 78 LEU A CA 1
ATOM 611 C C . LEU A 1 78 ? 10.188 -6.68 12.68 1 94.56 78 LEU A C 1
ATOM 613 O O . LEU A 1 78 ? 10.281 -5.5 13.031 1 94.56 78 LEU A O 1
ATOM 617 N N . VAL A 1 79 ? 11.148 -7.297 12.047 1 93.12 79 VAL A N 1
ATOM 618 C CA . VAL A 1 79 ? 12.406 -6.637 11.727 1 93.12 79 VAL A CA 1
ATOM 619 C C . VAL A 1 79 ? 12.164 -5.5 10.742 1 93.12 79 VAL A C 1
ATOM 621 O O . VAL A 1 79 ? 12.664 -4.387 10.922 1 93.12 79 VAL A O 1
ATOM 624 N N . ILE A 1 80 ? 11.344 -5.746 9.711 1 95.19 80 ILE A N 1
ATOM 625 C CA . ILE A 1 80 ? 11.055 -4.711 8.727 1 95.19 80 ILE A CA 1
ATOM 626 C C . ILE A 1 80 ? 10.328 -3.545 9.391 1 95.19 80 ILE A C 1
ATOM 628 O O . ILE A 1 80 ? 10.602 -2.381 9.094 1 95.19 80 ILE A O 1
ATOM 632 N N . CYS A 1 81 ? 9.414 -3.865 10.359 1 94.06 81 CYS A N 1
ATOM 633 C CA . CYS A 1 81 ? 8.727 -2.811 11.102 1 94.06 81 CYS A CA 1
ATOM 634 C C . CYS A 1 81 ? 9.703 -1.994 11.93 1 94.06 81 CYS A C 1
ATOM 636 O O . CYS A 1 81 ? 9.57 -0.774 12.031 1 94.06 81 CYS A O 1
ATOM 638 N N . THR A 1 82 ? 10.688 -2.621 12.461 1 90.38 82 THR A N 1
ATOM 639 C CA . THR A 1 82 ? 11.703 -1.924 13.25 1 90.38 82 THR A CA 1
ATOM 640 C C . THR A 1 82 ? 12.555 -1.028 12.352 1 90.38 82 THR A C 1
ATOM 642 O O . THR A 1 82 ? 12.93 0.078 12.75 1 90.38 82 THR A O 1
ATOM 645 N N . LEU A 1 83 ? 12.891 -1.555 11.203 1 92.12 83 LEU A N 1
ATOM 646 C CA . LEU A 1 83 ? 13.641 -0.758 10.234 1 92.12 83 LEU A CA 1
ATOM 647 C C . LEU A 1 83 ? 12.844 0.475 9.812 1 92.12 83 LEU A C 1
ATOM 649 O O . LEU A 1 83 ? 13.414 1.55 9.617 1 92.12 83 LEU A O 1
ATOM 653 N N . TRP A 1 84 ? 11.539 0.316 9.648 1 93.81 84 TRP A N 1
ATOM 654 C CA . TRP A 1 84 ? 10.68 1.451 9.336 1 93.81 84 TRP A CA 1
ATOM 655 C C . TRP A 1 84 ? 10.711 2.484 10.461 1 93.81 84 TRP A C 1
ATOM 657 O O . TRP A 1 84 ? 10.734 3.689 10.203 1 93.81 84 TRP A O 1
ATOM 667 N N . GLU A 1 85 ? 10.703 2.008 11.734 1 89.31 85 GLU A N 1
ATOM 668 C CA . GLU A 1 85 ? 10.773 2.918 12.875 1 89.31 85 GLU A CA 1
ATOM 669 C C . GLU A 1 85 ? 12.078 3.715 12.859 1 89.31 85 GLU A C 1
ATOM 671 O O . GLU A 1 85 ? 12.086 4.902 13.195 1 89.31 85 GLU A O 1
ATOM 676 N N . SER A 1 86 ? 13.109 3.047 12.461 1 86.69 86 SER A N 1
ATOM 677 C CA . SER A 1 86 ? 14.391 3.732 12.336 1 86.69 86 SER A CA 1
ATOM 678 C C . SER A 1 86 ? 14.352 4.785 11.234 1 86.69 86 SER A C 1
ATOM 680 O O . SER A 1 86 ? 14.938 5.863 11.383 1 86.69 86 SER A O 1
ATOM 682 N N . HIS A 1 87 ? 13.766 4.426 10.156 1 88.5 87 HIS A N 1
ATOM 683 C CA . HIS A 1 87 ? 13.562 5.379 9.07 1 88.5 87 HIS A CA 1
ATOM 684 C C . HIS A 1 87 ? 12.773 6.598 9.539 1 88.5 87 HIS A C 1
ATOM 686 O O . HIS A 1 87 ? 13.078 7.727 9.148 1 88.5 87 HIS A O 1
ATOM 692 N N . PHE A 1 88 ? 11.852 6.316 10.352 1 86.5 88 PHE A N 1
ATOM 693 C CA . PHE A 1 88 ? 11.031 7.387 10.891 1 86.5 88 PHE A CA 1
ATOM 694 C C . PHE A 1 88 ? 11.867 8.352 11.719 1 86.5 88 PHE A C 1
ATOM 696 O O . PHE A 1 88 ? 11.773 9.57 11.547 1 86.5 88 PHE A O 1
ATOM 703 N N . VAL A 1 89 ? 12.656 7.883 12.547 1 81.56 89 VAL A N 1
ATOM 704 C CA . VAL A 1 89 ? 13.492 8.695 13.422 1 81.56 89 VAL A CA 1
ATOM 705 C C . VAL A 1 89 ? 14.508 9.477 12.594 1 81.56 89 VAL A C 1
ATOM 707 O O . VAL A 1 89 ? 14.82 10.633 12.898 1 81.56 89 VAL A O 1
ATOM 710 N N . ARG A 1 90 ? 14.977 8.875 11.562 1 88.62 90 ARG A N 1
ATOM 711 C CA . ARG A 1 90 ? 15.93 9.523 10.672 1 88.62 90 ARG A CA 1
ATOM 712 C C . ARG A 1 90 ? 15.383 10.844 10.133 1 88.62 90 ARG A C 1
ATOM 714 O O . ARG A 1 90 ? 16.094 11.852 10.133 1 88.62 90 ARG A O 1
ATOM 721 N N . TYR A 1 91 ? 14.172 10.891 9.82 1 88.81 91 TYR A N 1
ATOM 722 C CA . TYR A 1 91 ? 13.648 12.094 9.18 1 88.81 91 TYR A CA 1
ATOM 723 C C . TYR A 1 91 ? 13.031 13.031 10.203 1 88.81 91 TYR A C 1
ATOM 725 O O . TYR A 1 91 ? 12.477 14.078 9.844 1 88.81 91 TYR A O 1
ATOM 733 N N . LYS A 1 92 ? 13.102 12.594 11.469 1 84.12 92 LYS A N 1
ATOM 734 C CA . LYS A 1 92 ? 12.883 13.57 12.531 1 84.12 92 LYS A CA 1
ATOM 735 C C . LYS A 1 92 ? 14.117 14.445 12.734 1 84.12 92 LYS A C 1
ATOM 737 O O . LYS A 1 92 ? 14 15.617 13.117 1 84.12 92 LYS A O 1
ATOM 742 N N . VAL A 1 93 ? 15.211 13.82 12.406 1 87.5 93 VAL A N 1
ATOM 743 C CA . VAL A 1 93 ? 16.469 14.539 12.516 1 87.5 93 VAL A CA 1
ATOM 744 C C . VAL A 1 93 ? 16.734 15.32 11.227 1 87.5 93 VAL A C 1
ATOM 746 O O . VAL A 1 93 ? 17.094 16.5 11.273 1 87.5 93 VAL A O 1
ATOM 749 N N . LEU A 1 94 ? 16.531 14.672 10.086 1 91.44 94 LEU A N 1
ATOM 750 C CA . LEU A 1 94 ? 16.688 15.289 8.781 1 91.44 94 LEU A CA 1
ATOM 751 C C . LEU A 1 94 ? 15.375 15.891 8.289 1 91.44 94 LEU A C 1
ATOM 753 O O . LEU A 1 94 ? 14.625 15.234 7.566 1 91.44 94 LEU A O 1
ATOM 757 N N . ALA A 1 95 ? 15.125 17.109 8.578 1 89.12 95 ALA A N 1
ATOM 758 C CA . ALA A 1 95 ? 13.82 17.734 8.352 1 89.12 95 ALA A CA 1
ATOM 759 C C . ALA A 1 95 ? 13.672 18.203 6.91 1 89.12 95 ALA A C 1
ATOM 761 O O . ALA A 1 95 ? 12.562 18.484 6.453 1 89.12 95 ALA A O 1
ATOM 762 N N . LYS A 1 96 ? 14.758 18.281 6.152 1 92.69 96 LYS A N 1
ATOM 763 C CA . LYS A 1 96 ? 14.734 18.656 4.742 1 92.69 96 LYS A CA 1
ATOM 764 C C . LYS A 1 96 ? 15.562 17.688 3.906 1 92.69 96 LYS A C 1
ATOM 766 O O . LYS A 1 96 ? 16.422 16.969 4.438 1 92.69 96 LYS A O 1
ATOM 771 N N . VAL A 1 97 ? 15.164 17.625 2.674 1 92.88 97 VAL A N 1
ATOM 772 C CA . VAL A 1 97 ? 15.891 16.688 1.823 1 92.88 97 VAL A CA 1
ATOM 773 C C . VAL A 1 97 ? 16.266 17.375 0.51 1 92.88 97 VAL A C 1
ATOM 775 O O . VAL A 1 97 ? 15.516 18.203 -0.008 1 92.88 97 VAL A O 1
ATOM 778 N N . ASP A 1 98 ? 17.406 17.109 0.055 1 90 98 ASP A N 1
ATOM 779 C CA . ASP A 1 98 ? 17.859 17.5 -1.278 1 90 98 ASP A CA 1
ATOM 780 C C . ASP A 1 98 ? 17.906 16.297 -2.219 1 90 98 ASP A C 1
ATOM 782 O O . ASP A 1 98 ? 17.453 15.211 -1.871 1 90 98 ASP A O 1
ATOM 786 N N . ASP A 1 99 ? 18.328 16.469 -3.391 1 87.31 99 ASP A N 1
ATOM 787 C CA . ASP A 1 99 ? 18.297 15.414 -4.402 1 87.31 99 ASP A CA 1
ATOM 788 C C . ASP A 1 99 ? 19.188 14.234 -3.992 1 87.31 99 ASP A C 1
ATOM 790 O O . ASP A 1 99 ? 18.859 13.086 -4.266 1 87.31 99 ASP A O 1
ATOM 794 N N . VAL A 1 100 ? 20.281 14.523 -3.35 1 88.94 100 VAL A N 1
ATOM 795 C CA . VAL A 1 100 ? 21.219 13.484 -2.957 1 88.94 100 VAL A CA 1
ATOM 796 C C . VAL A 1 100 ? 20.594 12.586 -1.893 1 88.94 100 VAL A C 1
ATOM 798 O O . VAL A 1 100 ? 20.641 11.359 -1.986 1 88.94 100 VAL A O 1
ATOM 801 N N . LEU A 1 101 ? 19.984 13.234 -0.915 1 92.94 101 LEU A N 1
ATOM 802 C CA . LEU A 1 101 ? 19.344 12.469 0.147 1 92.94 101 LEU A CA 1
ATOM 803 C C . LEU A 1 101 ? 18.172 11.648 -0.403 1 92.94 101 LEU A C 1
ATOM 805 O O . LEU A 1 101 ? 17.938 10.523 0.039 1 92.94 101 LEU A O 1
ATOM 809 N N . VAL A 1 102 ? 17.469 12.258 -1.331 1 93.5 102 VAL A N 1
ATOM 810 C CA . VAL A 1 102 ? 16.375 11.531 -1.964 1 93.5 102 VAL A CA 1
ATOM 811 C C . VAL A 1 102 ? 16.922 10.305 -2.688 1 93.5 102 VAL A C 1
ATOM 813 O O . VAL A 1 102 ? 16.375 9.203 -2.559 1 93.5 102 VAL A O 1
ATOM 816 N N . ALA A 1 103 ? 17.984 10.484 -3.395 1 92.38 103 ALA A N 1
ATOM 817 C CA . ALA A 1 103 ? 18.594 9.383 -4.129 1 92.38 103 ALA A CA 1
ATOM 818 C C . ALA A 1 103 ? 19.062 8.289 -3.178 1 92.38 103 ALA A C 1
ATOM 820 O O . ALA A 1 103 ? 18.844 7.098 -3.426 1 92.38 103 ALA A O 1
ATOM 821 N N . MET A 1 104 ? 19.719 8.656 -2.109 1 94.62 104 MET A N 1
ATOM 822 C CA . MET A 1 104 ? 20.188 7.68 -1.137 1 94.62 104 MET A CA 1
ATOM 823 C C . MET A 1 104 ? 19.016 6.922 -0.516 1 94.62 104 MET A C 1
ATOM 825 O O . MET A 1 104 ? 19.109 5.715 -0.286 1 94.62 104 MET A O 1
ATOM 829 N N . ASN A 1 105 ? 17.984 7.668 -0.252 1 96.25 105 ASN A N 1
ATOM 830 C CA . ASN A 1 105 ? 16.797 7.016 0.294 1 96.25 105 ASN A CA 1
ATOM 831 C C . ASN A 1 105 ? 16.203 6.02 -0.694 1 96.25 105 ASN A C 1
ATOM 833 O O . ASN A 1 105 ? 15.758 4.938 -0.301 1 96.25 105 ASN A O 1
ATOM 837 N N . LEU A 1 106 ? 16.172 6.43 -1.912 1 96.19 106 LEU A N 1
ATOM 838 C CA . LEU A 1 106 ? 15.633 5.531 -2.926 1 96.19 106 LEU A CA 1
ATOM 839 C C . LEU A 1 106 ? 16.469 4.266 -3.041 1 96.19 106 LEU A C 1
ATOM 841 O O . LEU A 1 106 ? 15.938 3.174 -3.24 1 96.19 106 LEU A O 1
ATOM 845 N N . VAL A 1 107 ? 17.75 4.395 -2.883 1 96.06 107 VAL A N 1
ATOM 846 C CA . VAL A 1 107 ? 18.641 3.236 -2.902 1 96.06 107 VAL A CA 1
ATOM 847 C C . VAL A 1 107 ? 18.344 2.342 -1.7 1 96.06 107 VAL A C 1
ATOM 849 O O . VAL A 1 107 ? 18.266 1.117 -1.834 1 96.06 107 VAL A O 1
ATOM 852 N N . SER A 1 108 ? 18.188 2.971 -0.58 1 97.38 108 SER A N 1
ATOM 853 C CA . SER A 1 108 ? 17.859 2.207 0.619 1 97.38 108 SER A CA 1
ATOM 854 C C . SER A 1 108 ? 16.531 1.458 0.449 1 97.38 108 SER A C 1
ATOM 856 O O . SER A 1 108 ? 16.406 0.322 0.906 1 97.38 108 SER A O 1
ATOM 858 N N . LEU A 1 109 ? 15.578 2.064 -0.213 1 97.88 109 LEU A N 1
ATOM 859 C CA . LEU A 1 109 ? 14.281 1.438 -0.405 1 97.88 109 LEU A CA 1
ATOM 860 C C . LEU A 1 109 ? 14.375 0.266 -1.377 1 97.88 109 LEU A C 1
ATOM 862 O O . LEU A 1 109 ? 13.602 -0.688 -1.286 1 97.88 109 LEU A O 1
ATOM 866 N N . MET A 1 110 ? 15.328 0.344 -2.273 1 97.69 110 MET A N 1
ATOM 867 C CA . MET A 1 110 ? 15.562 -0.795 -3.156 1 97.69 110 MET A CA 1
ATOM 868 C C . MET A 1 110 ? 15.922 -2.041 -2.354 1 97.69 110 MET A C 1
ATOM 870 O O . MET A 1 110 ? 15.43 -3.133 -2.641 1 97.69 110 MET A O 1
ATOM 874 N N . ILE A 1 111 ? 16.75 -1.839 -1.362 1 97.69 111 ILE A N 1
ATOM 875 C CA . ILE A 1 111 ? 17.156 -2.945 -0.506 1 97.69 111 ILE A CA 1
ATOM 876 C C . ILE A 1 111 ? 15.961 -3.457 0.291 1 97.69 111 ILE A C 1
ATOM 878 O O . ILE A 1 111 ? 15.781 -4.668 0.438 1 97.69 111 ILE A O 1
ATOM 882 N N . VAL A 1 112 ? 15.141 -2.58 0.721 1 97.81 112 VAL A N 1
ATOM 883 C CA . VAL A 1 112 ? 13.953 -2.951 1.478 1 97.81 112 VAL A CA 1
ATOM 884 C C . VAL A 1 112 ? 13.039 -3.814 0.613 1 97.81 112 VAL A C 1
ATOM 886 O O . VAL A 1 112 ? 12.516 -4.832 1.075 1 97.81 112 VAL A O 1
ATOM 889 N N . THR A 1 113 ? 12.82 -3.443 -0.632 1 97.5 113 THR A N 1
ATOM 890 C CA . THR A 1 113 ? 11.938 -4.191 -1.519 1 97.5 113 THR A CA 1
ATOM 891 C C . THR A 1 113 ? 12.523 -5.562 -1.841 1 97.5 113 THR A C 1
ATOM 893 O O . THR A 1 113 ? 11.812 -6.457 -2.299 1 97.5 113 THR A O 1
ATOM 896 N N . PHE A 1 114 ? 13.828 -5.727 -1.589 1 97.25 114 PHE A N 1
ATOM 897 C CA . PHE A 1 114 ? 14.508 -6.988 -1.876 1 97.25 114 PHE A CA 1
ATOM 898 C C . PHE A 1 114 ? 14.438 -7.922 -0.673 1 97.25 114 PHE A C 1
ATOM 900 O O . PHE A 1 114 ? 14.656 -9.125 -0.805 1 97.25 114 PHE A O 1
ATOM 907 N N . LEU A 1 115 ? 14.062 -7.5 0.462 1 96.69 115 LEU A N 1
ATOM 908 C CA . LEU A 1 115 ? 14.117 -8.242 1.716 1 96.69 115 LEU A CA 1
ATOM 909 C C . LEU A 1 115 ? 13.18 -9.445 1.677 1 96.69 115 LEU A C 1
ATOM 911 O O . LEU A 1 115 ? 13.516 -10.523 2.174 1 96.69 115 LEU A O 1
ATOM 915 N N . PRO A 1 116 ? 11.977 -9.305 1.045 1 95.5 116 PRO A N 1
ATOM 916 C CA . PRO A 1 116 ? 11.094 -10.477 1.025 1 95.5 116 PRO A CA 1
ATOM 917 C C . PRO A 1 116 ? 11.758 -11.703 0.391 1 95.5 116 PRO A C 1
ATOM 919 O O . PRO A 1 116 ? 11.523 -12.828 0.832 1 95.5 116 PRO A O 1
ATOM 922 N N . PHE A 1 117 ? 12.617 -11.547 -0.589 1 96 117 PHE A N 1
ATOM 923 C CA . PHE A 1 117 ? 13.312 -12.656 -1.23 1 96 117 PHE A CA 1
ATOM 924 C C . PHE A 1 117 ? 14.32 -13.289 -0.276 1 96 117 PHE A C 1
ATOM 926 O O . PHE A 1 117 ? 14.352 -14.508 -0.122 1 96 117 PHE A O 1
ATOM 933 N N . SER A 1 118 ? 15.141 -12.461 0.389 1 94.94 118 SER A N 1
ATOM 934 C CA . SER A 1 118 ? 16.172 -12.977 1.278 1 94.94 118 SER A CA 1
ATOM 935 C C . SER A 1 118 ? 15.57 -13.633 2.512 1 94.94 118 SER A C 1
ATOM 937 O O . SER A 1 118 ? 16.094 -14.641 2.998 1 94.94 118 SER A O 1
ATOM 939 N N . VAL A 1 119 ? 14.5 -13.07 3.053 1 94.19 119 VAL A N 1
ATOM 940 C CA . VAL A 1 119 ? 13.836 -13.648 4.215 1 94.19 119 VAL A CA 1
ATOM 941 C C . VAL A 1 119 ? 13.219 -14.992 3.836 1 94.19 119 VAL A C 1
ATOM 943 O O . VAL A 1 119 ? 13.289 -15.961 4.602 1 94.19 119 VAL A O 1
ATOM 946 N N . ASN A 1 120 ? 12.594 -14.992 2.648 1 92.69 120 ASN A N 1
ATOM 947 C CA . ASN A 1 120 ? 12.039 -16.266 2.174 1 92.69 120 ASN A CA 1
ATOM 948 C C . ASN A 1 120 ? 13.125 -17.312 2.004 1 92.69 120 ASN A C 1
ATOM 950 O O . ASN A 1 120 ? 12.898 -18.5 2.297 1 92.69 120 ASN A O 1
ATOM 954 N N . LEU A 1 121 ? 14.266 -16.922 1.458 1 93.06 121 LEU A N 1
ATOM 955 C CA . LEU A 1 121 ? 15.391 -17.844 1.307 1 93.06 121 LEU A CA 1
ATOM 956 C C . LEU A 1 121 ? 15.82 -18.406 2.658 1 93.06 121 LEU A C 1
ATOM 958 O O . LEU A 1 121 ? 16.109 -19.594 2.771 1 93.06 121 LEU A O 1
ATOM 962 N N . GLU A 1 122 ? 15.875 -17.578 3.635 1 91 122 GLU A N 1
ATOM 963 C CA . GLU A 1 122 ? 16.25 -17.984 4.984 1 91 122 GLU A CA 1
ATOM 964 C C . GLU A 1 122 ? 15.234 -18.969 5.566 1 91 122 GLU A C 1
ATOM 966 O O . GLU A 1 122 ? 15.594 -19.859 6.332 1 91 122 GLU A O 1
ATOM 971 N N . GLY A 1 123 ? 13.992 -18.797 5.273 1 88.06 123 GLY A N 1
ATOM 972 C CA . GLY A 1 123 ? 12.953 -19.703 5.762 1 88.06 123 GLY A CA 1
ATOM 973 C C . GLY A 1 123 ? 13.039 -21.094 5.176 1 88.06 123 GLY A C 1
ATOM 974 O O . GLY A 1 123 ? 12.805 -22.078 5.875 1 88.06 123 GLY A O 1
ATOM 975 N N . HIS A 1 124 ? 13.43 -21.203 3.916 1 88.19 124 HIS A N 1
ATOM 976 C CA . HIS A 1 124 ? 13.469 -22.484 3.234 1 88.19 124 HIS A CA 1
ATOM 977 C C . HIS A 1 124 ? 14.828 -23.156 3.385 1 88.19 124 HIS A C 1
ATOM 979 O O . HIS A 1 124 ? 14.93 -24.391 3.416 1 88.19 124 HIS A O 1
ATOM 985 N N . PHE A 1 125 ? 15.883 -22.312 3.445 1 90.5 125 PHE A N 1
ATOM 986 C CA . PHE A 1 125 ? 17.234 -22.844 3.451 1 90.5 125 PHE A CA 1
ATOM 987 C C . PHE A 1 125 ? 18.016 -22.328 4.652 1 90.5 125 PHE A C 1
ATOM 989 O O . PHE A 1 125 ? 19.141 -21.828 4.504 1 90.5 125 PHE A O 1
ATOM 996 N N . ALA A 1 126 ? 17.453 -22.516 5.785 1 82.12 126 ALA A N 1
ATOM 997 C CA . ALA A 1 126 ? 18.031 -22 7.016 1 82.12 126 ALA A CA 1
ATOM 998 C C . ALA A 1 126 ? 19.375 -22.672 7.312 1 82.12 126 ALA A C 1
ATOM 1000 O O . ALA A 1 126 ? 20.266 -22.062 7.91 1 82.12 126 ALA A O 1
ATOM 1001 N N . LYS A 1 127 ? 19.547 -23.875 6.824 1 83.19 127 LYS A N 1
ATOM 1002 C CA . LYS A 1 127 ? 20.734 -24.656 7.141 1 83.19 127 LYS A CA 1
ATOM 1003 C C . LYS A 1 127 ? 21.938 -24.203 6.309 1 83.19 127 LYS A C 1
ATOM 1005 O O . LYS A 1 127 ? 23.078 -24.469 6.652 1 83.19 127 LYS A O 1
ATOM 1010 N N . TYR A 1 128 ? 21.625 -23.469 5.25 1 88.81 128 TYR A N 1
ATOM 1011 C CA . TYR A 1 128 ? 22.703 -22.984 4.406 1 88.81 128 TYR A CA 1
ATOM 1012 C C . TYR A 1 128 ? 23.172 -21.609 4.871 1 88.81 128 TYR A C 1
ATOM 1014 O O . TYR A 1 128 ? 22.375 -20.688 5.043 1 88.81 128 TYR A O 1
ATOM 1022 N N . GLU A 1 129 ? 24.406 -21.453 5.109 1 90.06 129 GLU A N 1
ATOM 1023 C CA . GLU A 1 129 ? 24.984 -20.203 5.586 1 90.06 129 GLU A CA 1
ATOM 1024 C C . GLU A 1 129 ? 24.75 -19.078 4.582 1 90.06 129 GLU A C 1
ATOM 1026 O O . GLU A 1 129 ? 24.609 -17.906 4.969 1 90.06 129 GLU A O 1
ATOM 1031 N N . THR A 1 130 ? 24.688 -19.422 3.316 1 91.88 130 THR A N 1
ATOM 1032 C CA . THR A 1 130 ? 24.547 -18.438 2.254 1 91.88 130 THR A CA 1
ATOM 1033 C C . THR A 1 130 ? 23.25 -17.625 2.436 1 91.88 130 THR A C 1
ATOM 1035 O O . THR A 1 130 ? 23.219 -16.438 2.145 1 91.88 130 THR A O 1
ATOM 1038 N N . SER A 1 131 ? 22.203 -18.328 2.844 1 92.94 131 SER A N 1
ATOM 1039 C CA . SER A 1 131 ? 20.922 -17.641 3.025 1 92.94 131 SER A CA 1
ATOM 1040 C C . SER A 1 131 ? 21.016 -16.609 4.141 1 92.94 131 SER A C 1
ATOM 1042 O O . SER A 1 131 ? 20.531 -15.484 3.986 1 92.94 131 SER A O 1
ATOM 1044 N N . VAL A 1 132 ? 21.672 -16.953 5.223 1 92.25 132 VAL A N 1
ATOM 1045 C CA . VAL A 1 132 ? 21.828 -16.047 6.352 1 92.25 132 VAL A CA 1
ATOM 1046 C C . VAL A 1 132 ? 22.766 -14.906 5.969 1 92.25 132 VAL A C 1
ATOM 1048 O O . VAL A 1 132 ? 22.547 -13.75 6.34 1 92.25 132 VAL A O 1
ATOM 1051 N N . LEU A 1 133 ? 23.797 -15.211 5.227 1 94.06 133 LEU A N 1
ATOM 1052 C CA . LEU A 1 133 ? 24.766 -14.211 4.793 1 94.06 133 LEU A CA 1
ATOM 1053 C C . LEU A 1 133 ? 24.109 -13.164 3.895 1 94.06 133 LEU A C 1
ATOM 1055 O O . LEU A 1 133 ? 24.406 -11.977 4.004 1 94.06 133 LEU A O 1
ATOM 1059 N N . LEU A 1 134 ? 23.281 -13.633 3.039 1 94.31 134 LEU A N 1
ATOM 1060 C CA . LEU A 1 134 ? 22.594 -12.703 2.143 1 94.31 134 LEU A CA 1
ATOM 1061 C C . LEU A 1 134 ? 21.672 -11.773 2.924 1 94.31 134 LEU A C 1
ATOM 1063 O O . LEU A 1 134 ? 21.672 -10.562 2.703 1 94.31 134 LEU A O 1
ATOM 1067 N N . ASN A 1 135 ? 20.891 -12.375 3.779 1 94.75 135 ASN A N 1
ATOM 1068 C CA . ASN A 1 135 ? 19.953 -11.562 4.566 1 94.75 135 ASN A CA 1
ATOM 1069 C C . ASN A 1 135 ? 20.703 -10.594 5.48 1 94.75 135 ASN A C 1
ATOM 1071 O O . ASN A 1 135 ? 20.391 -9.398 5.5 1 94.75 135 ASN A O 1
ATOM 1075 N N . ALA A 1 136 ? 21.672 -11.07 6.23 1 95.06 136 ALA A N 1
ATOM 1076 C CA . ALA A 1 136 ? 22.469 -10.219 7.102 1 95.06 136 ALA A CA 1
ATOM 1077 C C . ALA A 1 136 ? 23.219 -9.156 6.301 1 95.06 136 ALA A C 1
ATOM 1079 O O . ALA A 1 136 ? 23.359 -8.016 6.75 1 95.06 136 ALA A O 1
ATOM 1080 N N . GLY A 1 137 ? 23.719 -9.555 5.16 1 95.75 137 GLY A N 1
ATOM 1081 C CA . GLY A 1 137 ? 24.406 -8.609 4.293 1 95.75 137 GLY A CA 1
ATOM 1082 C C . GLY A 1 137 ? 23.516 -7.48 3.818 1 95.75 137 GLY A C 1
ATOM 1083 O O . GLY A 1 137 ? 23.938 -6.324 3.77 1 95.75 137 GLY A O 1
ATOM 1084 N N . LEU A 1 138 ? 22.281 -7.797 3.445 1 96.88 138 LEU A N 1
ATOM 1085 C CA . LEU A 1 138 ? 21.328 -6.777 3.01 1 96.88 138 LEU A CA 1
ATOM 1086 C C . LEU A 1 138 ? 20.969 -5.848 4.16 1 96.88 138 LEU A C 1
ATOM 1088 O O . LEU A 1 138 ? 20.875 -4.633 3.973 1 96.88 138 LEU A O 1
ATOM 1092 N N . LEU A 1 139 ? 20.75 -6.449 5.324 1 96.56 139 LEU A N 1
ATOM 1093 C CA . LEU A 1 139 ? 20.438 -5.637 6.492 1 96.56 139 LEU A CA 1
ATOM 1094 C C . LEU A 1 139 ? 21.594 -4.719 6.844 1 96.56 139 LEU A C 1
ATOM 1096 O O . LEU A 1 139 ? 21.391 -3.557 7.199 1 96.56 139 LEU A O 1
ATOM 1100 N N . LEU A 1 140 ? 22.812 -5.242 6.719 1 96.44 140 LEU A N 1
ATOM 1101 C CA . LEU A 1 140 ? 24 -4.434 6.938 1 96.44 140 LEU A CA 1
ATOM 1102 C C . LEU A 1 140 ? 24.078 -3.301 5.922 1 96.44 140 LEU A C 1
ATOM 1104 O O . LEU A 1 140 ? 24.375 -2.158 6.281 1 96.44 140 LEU A O 1
ATOM 1108 N N . ALA A 1 141 ? 23.859 -3.602 4.676 1 97.12 141 ALA A N 1
ATOM 1109 C CA . ALA A 1 141 ? 23.875 -2.584 3.629 1 97.12 141 ALA A CA 1
ATOM 1110 C C . ALA A 1 141 ? 22.859 -1.483 3.91 1 97.12 141 ALA A C 1
ATOM 1112 O O . ALA A 1 141 ? 23.125 -0.306 3.654 1 97.12 141 ALA A O 1
ATOM 1113 N N . LEU A 1 142 ? 21.703 -1.867 4.41 1 96.56 142 LEU A N 1
ATOM 1114 C CA . LEU A 1 142 ? 20.672 -0.901 4.75 1 96.56 142 LEU A CA 1
ATOM 1115 C C . LEU A 1 142 ? 21.141 0.042 5.852 1 96.56 142 LEU A C 1
ATOM 1117 O O . LEU A 1 142 ? 20.922 1.252 5.777 1 96.56 142 LEU A O 1
ATOM 1121 N N . GLU A 1 143 ? 21.797 -0.512 6.859 1 94.56 143 GLU A N 1
ATOM 1122 C CA . GLU A 1 143 ? 22.312 0.305 7.953 1 94.56 143 GLU A CA 1
ATOM 1123 C C . GLU A 1 143 ? 23.453 1.207 7.48 1 94.56 143 GLU A C 1
ATOM 1125 O O . GLU A 1 143 ? 23.594 2.334 7.961 1 94.56 143 GLU A O 1
ATOM 1130 N N . LEU A 1 144 ? 24.234 0.686 6.602 1 96.19 144 LEU A N 1
ATOM 1131 C CA . LEU A 1 144 ? 25.312 1.502 6.059 1 96.19 144 LEU A CA 1
ATOM 1132 C C . LEU A 1 144 ? 24.766 2.662 5.238 1 96.19 144 LEU A C 1
ATOM 1134 O O . LEU A 1 144 ? 25.312 3.764 5.258 1 96.19 144 LEU A O 1
ATOM 1138 N N . CYS A 1 145 ? 23.703 2.416 4.492 1 96.25 145 CYS A N 1
ATOM 1139 C CA . CYS A 1 145 ? 23.047 3.498 3.777 1 96.25 145 CYS A CA 1
ATOM 1140 C C . CYS A 1 145 ? 22.516 4.547 4.75 1 96.25 145 CYS A C 1
ATOM 1142 O O . CYS A 1 145 ? 22.609 5.746 4.488 1 96.25 145 CYS A O 1
ATOM 1144 N N . GLU A 1 146 ? 21.984 4.059 5.832 1 94.81 146 GLU A N 1
ATOM 1145 C CA . GLU A 1 146 ? 21.484 4.977 6.852 1 94.81 146 GLU A CA 1
ATOM 1146 C C . GLU A 1 146 ? 22.625 5.809 7.441 1 94.81 146 GLU A C 1
ATOM 1148 O O . GLU A 1 146 ? 22.469 7.008 7.668 1 94.81 146 GLU A O 1
ATOM 1153 N N . LEU A 1 147 ? 23.688 5.148 7.727 1 94.56 147 LEU A N 1
ATOM 1154 C CA . LEU A 1 147 ? 24.859 5.848 8.25 1 94.56 147 LEU A CA 1
ATOM 1155 C C . LEU A 1 147 ? 25.344 6.906 7.262 1 94.56 147 LEU A C 1
ATOM 1157 O O . LEU A 1 147 ? 25.656 8.031 7.66 1 94.56 147 LEU A O 1
ATOM 1161 N N . ALA A 1 148 ? 25.391 6.555 6.023 1 96 148 ALA A N 1
ATOM 1162 C CA . ALA A 1 148 ? 25.812 7.492 4.98 1 96 148 ALA A CA 1
ATOM 1163 C C . ALA A 1 148 ? 24.875 8.695 4.922 1 96 148 ALA A C 1
ATOM 1165 O O . ALA A 1 148 ? 25.328 9.828 4.719 1 96 148 ALA A O 1
ATOM 1166 N N . MET A 1 149 ? 23.641 8.5 5.07 1 95.81 149 MET A N 1
ATOM 1167 C CA . MET A 1 149 ? 22.672 9.586 5.039 1 95.81 149 MET A CA 1
ATOM 1168 C C . MET A 1 149 ? 22.859 10.523 6.23 1 95.81 149 MET A C 1
ATOM 1170 O O . MET A 1 149 ? 22.75 11.742 6.09 1 95.81 149 MET A O 1
ATOM 1174 N N . PHE A 1 150 ? 23.125 9.938 7.438 1 93.88 150 PHE A N 1
ATOM 1175 C CA . PHE A 1 150 ? 23.375 10.773 8.609 1 93.88 150 PHE A CA 1
ATOM 1176 C C . PHE A 1 150 ? 24.656 11.578 8.445 1 93.88 150 PHE A C 1
ATOM 1178 O O . PHE A 1 150 ? 24.703 12.766 8.773 1 93.88 150 PHE A O 1
ATOM 1185 N N . ILE A 1 151 ? 25.703 10.93 7.941 1 94.69 151 ILE A N 1
ATOM 1186 C CA . ILE A 1 151 ? 26.953 11.633 7.727 1 94.69 151 ILE A CA 1
ATOM 1187 C C . ILE A 1 151 ? 26.75 12.781 6.75 1 94.69 151 ILE A C 1
ATOM 1189 O O . ILE A 1 151 ? 27.203 13.898 6.992 1 94.69 151 ILE A O 1
ATOM 1193 N N . TYR A 1 152 ? 26.016 12.492 5.684 1 94.31 152 TYR A N 1
ATOM 1194 C CA . TYR A 1 152 ? 25.703 13.531 4.711 1 94.31 152 TYR A CA 1
ATOM 1195 C C . TYR A 1 152 ? 24.875 14.641 5.348 1 94.31 152 TYR A C 1
ATOM 1197 O O . TYR A 1 152 ? 25.141 15.828 5.117 1 94.31 152 TYR A O 1
ATOM 1205 N N . GLY A 1 153 ? 23.906 14.312 6.133 1 92.38 153 GLY A N 1
ATOM 1206 C CA . GLY A 1 153 ? 23.047 15.281 6.785 1 92.38 153 GLY A CA 1
ATOM 1207 C C . GLY A 1 153 ? 23.797 16.188 7.75 1 92.38 153 GLY A C 1
ATOM 1208 O O . GLY A 1 153 ? 23.547 17.391 7.781 1 92.38 153 GLY A O 1
ATOM 1209 N N . PHE A 1 154 ? 24.688 15.633 8.492 1 90.88 154 PHE A N 1
ATOM 1210 C CA . PHE A 1 154 ? 25.438 16.422 9.477 1 90.88 154 PHE A CA 1
ATOM 1211 C C . PHE A 1 154 ? 26.5 17.281 8.805 1 90.88 154 PHE A C 1
ATOM 1213 O O . PHE A 1 154 ? 26.938 18.281 9.367 1 90.88 154 PHE A O 1
ATOM 1220 N N . SER A 1 155 ? 26.859 16.875 7.641 1 91.75 155 SER A N 1
ATOM 1221 C CA . SER A 1 155 ? 27.797 17.688 6.879 1 91.75 155 SER A CA 1
ATOM 1222 C C . SER A 1 155 ? 27.094 18.891 6.238 1 91.75 155 SER A C 1
ATOM 1224 O O . SER A 1 155 ? 27.734 19.859 5.848 1 91.75 155 SER A O 1
ATOM 1226 N N . ASN A 1 156 ? 25.781 18.812 6.055 1 91.31 156 ASN A N 1
ATOM 1227 C CA . ASN A 1 156 ? 24.953 19.875 5.531 1 91.31 156 ASN A CA 1
ATOM 1228 C C . ASN A 1 156 ? 23.875 20.297 6.539 1 91.31 156 ASN A C 1
ATOM 1230 O O . ASN A 1 156 ? 22.719 19.875 6.426 1 91.31 156 ASN A O 1
ATOM 1234 N N . PRO A 1 157 ? 24.172 21.219 7.363 1 87.81 157 PRO A N 1
ATOM 1235 C CA . PRO A 1 157 ? 23.297 21.547 8.492 1 87.81 157 PRO A CA 1
ATOM 1236 C C . PRO A 1 157 ? 21.938 22.094 8.047 1 87.81 157 PRO A C 1
ATOM 1238 O O . PRO A 1 157 ? 20.984 22.078 8.828 1 87.81 157 PRO A O 1
ATOM 1241 N N . VAL A 1 158 ? 21.797 22.516 6.824 1 88.19 158 VAL A N 1
ATOM 1242 C CA . VAL A 1 158 ? 20.531 23.062 6.328 1 88.19 158 VAL A CA 1
ATOM 1243 C C . VAL A 1 158 ? 19.484 21.969 6.281 1 88.19 158 VAL A C 1
ATOM 1245 O O . VAL A 1 158 ? 18.281 22.25 6.336 1 88.19 158 VAL A O 1
ATOM 1248 N N . LEU A 1 159 ? 19.938 20.781 6.23 1 93 159 LEU A N 1
ATOM 1249 C CA . LEU A 1 159 ? 19.031 19.641 6.094 1 93 159 LEU A CA 1
ATOM 1250 C C . LEU A 1 159 ? 18.531 19.188 7.457 1 93 159 LEU A C 1
ATOM 1252 O O . LEU A 1 159 ? 17.562 18.438 7.539 1 93 159 LEU A O 1
ATOM 1256 N N . LEU A 1 160 ? 19.156 19.625 8.523 1 91 160 LEU A N 1
ATOM 1257 C CA . LEU A 1 160 ? 18.812 19.188 9.875 1 91 160 LEU A CA 1
ATOM 1258 C C . LEU A 1 160 ? 17.578 19.938 10.375 1 91 160 LEU A C 1
ATOM 1260 O O . LEU A 1 160 ? 17.234 21 9.859 1 91 160 LEU A O 1
ATOM 1264 N N . SER A 1 161 ? 16.906 19.328 11.273 1 88.88 161 SER A N 1
ATOM 1265 C CA . SER A 1 161 ? 15.727 19.953 11.867 1 88.88 161 SER A CA 1
ATOM 1266 C C . SER A 1 161 ? 16.094 21.234 12.602 1 88.88 161 SER A C 1
ATOM 1268 O O . SER A 1 161 ? 17.234 21.422 13 1 88.88 161 SER A O 1
ATOM 1270 N N . ALA A 1 162 ? 15.109 22.094 12.711 1 85.31 162 ALA A N 1
ATOM 1271 C CA . ALA A 1 162 ? 15.32 23.375 13.391 1 85.31 162 ALA A CA 1
ATOM 1272 C C . ALA A 1 162 ? 15.789 23.156 14.828 1 85.31 162 ALA A C 1
ATOM 1274 O O . ALA A 1 162 ? 16.625 23.906 15.336 1 85.31 162 ALA A O 1
ATOM 1275 N N . ARG A 1 163 ? 15.305 22.156 15.414 1 81.38 163 ARG A N 1
ATOM 1276 C CA . ARG A 1 163 ? 15.68 21.844 16.781 1 81.38 163 ARG A CA 1
ATOM 1277 C C . ARG A 1 163 ? 17.156 21.469 16.875 1 81.38 163 ARG A C 1
ATOM 1279 O O . ARG A 1 163 ? 17.844 21.859 17.828 1 81.38 163 ARG A O 1
ATOM 1286 N N . PHE A 1 164 ? 17.672 20.812 15.898 1 84.75 164 PHE A N 1
ATOM 1287 C CA . PHE A 1 164 ? 19.062 20.375 15.875 1 84.75 164 PHE A CA 1
ATOM 1288 C C . PHE A 1 164 ? 19.969 21.531 15.492 1 84.75 164 PHE A C 1
ATOM 1290 O O . PHE A 1 164 ? 21.109 21.609 15.961 1 84.75 164 PHE A O 1
ATOM 1297 N N . GLN A 1 165 ? 19.438 22.344 14.672 1 84.38 165 GLN A N 1
ATOM 1298 C CA . GLN A 1 165 ? 20.25 23.484 14.258 1 84.38 165 GLN A CA 1
ATOM 1299 C C . GLN A 1 165 ? 20.438 24.469 15.406 1 84.38 165 GLN A C 1
ATOM 1301 O O . GLN A 1 165 ? 21.453 25.156 15.477 1 84.38 165 GLN A O 1
ATOM 1306 N N . ALA A 1 166 ? 19.422 24.484 16.25 1 85.38 166 ALA A N 1
ATOM 1307 C CA . ALA A 1 166 ? 19.438 25.438 17.344 1 85.38 166 ALA A CA 1
ATOM 1308 C C . ALA A 1 166 ? 20.344 24.953 18.484 1 85.38 166 ALA A C 1
ATOM 1310 O O . ALA A 1 166 ? 20.734 25.734 19.359 1 85.38 166 ALA A O 1
ATOM 1311 N N . LEU A 1 167 ? 20.75 23.766 18.438 1 83.25 167 LEU A N 1
ATOM 1312 C CA . LEU A 1 167 ? 21.594 23.219 19.5 1 83.25 167 LEU A CA 1
ATOM 1313 C C . LEU A 1 167 ? 23 23.812 19.438 1 83.25 167 LEU A C 1
ATOM 1315 O O . LEU A 1 167 ? 23.484 24.188 18.375 1 83.25 167 LEU A O 1
ATOM 1319 N N . GLU A 1 168 ? 23.578 23.875 20.625 1 85.06 168 GLU A N 1
ATOM 1320 C CA . GLU A 1 168 ? 24.984 24.281 20.703 1 85.06 168 GLU A CA 1
ATOM 1321 C C . GLU A 1 168 ? 25.891 23.25 20.016 1 85.06 168 GLU A C 1
ATOM 1323 O O . GLU A 1 168 ? 25.531 22.078 19.922 1 85.06 168 GLU A O 1
ATOM 1328 N N . GLU A 1 169 ? 27.031 23.688 19.516 1 85.25 169 GLU A N 1
ATOM 1329 C CA . GLU A 1 169 ? 27.938 22.812 18.766 1 85.25 169 GLU A CA 1
ATOM 1330 C C . GLU A 1 169 ? 28.375 21.625 19.609 1 85.25 169 GLU A C 1
ATOM 1332 O O . GLU A 1 169 ? 28.516 20.516 19.094 1 85.25 169 GLU A O 1
ATOM 1337 N N . SER A 1 170 ? 28.625 21.828 20.875 1 83.25 170 SER A N 1
ATOM 1338 C CA . SER A 1 170 ? 29.031 20.734 21.75 1 83.25 170 SER A CA 1
ATOM 1339 C C . SER A 1 170 ? 27.922 19.703 21.906 1 83.25 170 SER A C 1
ATOM 1341 O O . SER A 1 170 ? 28.172 18.5 21.844 1 83.25 170 SER A O 1
ATOM 1343 N N . GLU A 1 171 ? 26.703 20.219 22.047 1 82.12 171 GLU A N 1
ATOM 1344 C CA . GLU A 1 171 ? 25.562 19.328 22.172 1 82.12 171 GLU A CA 1
ATOM 1345 C C . GLU A 1 171 ? 25.266 18.594 20.859 1 82.12 171 GLU A C 1
ATOM 1347 O O . GLU A 1 171 ? 24.875 17.422 20.875 1 82.12 171 GLU A O 1
ATOM 1352 N N . LYS A 1 172 ? 25.469 19.328 19.781 1 83.88 172 LYS A N 1
ATOM 1353 C CA . LYS A 1 172 ? 25.281 18.719 18.453 1 83.88 172 LYS A CA 1
ATOM 1354 C C . LYS A 1 172 ? 26.25 17.562 18.25 1 83.88 172 LYS A C 1
ATOM 1356 O O . LYS A 1 172 ? 25.875 16.516 17.703 1 83.88 172 LYS A O 1
ATOM 1361 N N . ARG A 1 173 ? 27.375 17.719 18.703 1 85.88 173 ARG A N 1
ATOM 1362 C CA . ARG A 1 173 ? 28.391 16.672 18.562 1 85.88 173 ARG A CA 1
ATOM 1363 C C . ARG A 1 173 ? 28.016 15.445 19.391 1 85.88 173 ARG A C 1
ATOM 1365 O O . ARG A 1 173 ? 28.203 14.312 18.938 1 85.88 173 ARG A O 1
ATOM 1372 N N . VAL A 1 174 ? 27.562 15.672 20.547 1 80.69 174 VAL A N 1
ATOM 1373 C CA . VAL A 1 174 ? 27.172 14.562 21.422 1 80.69 174 VAL A CA 1
ATOM 1374 C C . VAL A 1 174 ? 26.016 13.789 20.781 1 80.69 174 VAL A C 1
ATOM 1376 O O . VAL A 1 174 ? 26.047 12.555 20.734 1 80.69 174 VAL A O 1
ATOM 1379 N N . LYS A 1 175 ? 25.062 14.555 20.297 1 81.81 175 LYS A N 1
ATOM 1380 C CA . LYS A 1 175 ? 23.906 13.906 19.688 1 81.81 175 LYS A CA 1
ATOM 1381 C C . LYS A 1 175 ? 24.297 13.18 18.406 1 81.81 175 LYS A C 1
ATOM 1383 O O . LYS A 1 175 ? 23.781 12.102 18.109 1 81.81 175 LYS A O 1
ATOM 1388 N N . ARG A 1 176 ? 25.141 13.82 17.672 1 86.44 176 ARG A N 1
ATOM 1389 C CA . ARG A 1 176 ? 25.672 13.188 16.469 1 86.44 176 ARG A CA 1
ATOM 1390 C C . ARG A 1 176 ? 26.328 11.852 16.797 1 86.44 176 ARG A C 1
ATOM 1392 O O . ARG A 1 176 ? 26.062 10.844 16.125 1 86.44 176 ARG A O 1
ATOM 1399 N N . HIS A 1 177 ? 27.094 11.805 17.797 1 84.62 177 HIS A N 1
ATOM 1400 C CA . HIS A 1 177 ? 27.797 10.586 18.188 1 84.62 177 HIS A CA 1
ATOM 1401 C C . HIS A 1 177 ? 26.812 9.531 18.688 1 84.62 177 HIS A C 1
ATOM 1403 O O . HIS A 1 177 ? 26.984 8.336 18.422 1 84.62 177 HIS A O 1
ATOM 1409 N N . GLN A 1 178 ? 25.797 9.953 19.375 1 79.56 178 GLN A N 1
ATOM 1410 C CA . GLN A 1 178 ? 24.781 9.016 19.844 1 79.56 178 GLN A CA 1
ATOM 1411 C C . GLN A 1 178 ? 24.047 8.359 18.688 1 79.56 178 GLN A C 1
ATOM 1413 O O . GLN A 1 178 ? 23.766 7.16 18.734 1 79.56 178 GLN A O 1
ATOM 1418 N N . ILE A 1 179 ? 23.812 9.141 17.719 1 84.75 179 ILE A N 1
ATOM 1419 C CA . ILE A 1 179 ? 23.125 8.617 16.547 1 84.75 179 ILE A CA 1
ATOM 1420 C C . ILE A 1 179 ? 24.031 7.641 15.805 1 84.75 179 ILE A C 1
ATOM 1422 O O . ILE A 1 179 ? 23.594 6.559 15.398 1 84.75 179 ILE A O 1
ATOM 1426 N N . TYR A 1 180 ? 25.281 8.016 15.703 1 88.31 180 TYR A N 1
ATOM 1427 C CA . TYR A 1 180 ? 26.234 7.141 15.031 1 88.31 180 TYR A CA 1
ATOM 1428 C C . TYR A 1 180 ? 26.391 5.816 15.773 1 88.31 180 TYR A C 1
ATOM 1430 O O . TYR A 1 180 ? 26.438 4.754 15.156 1 88.31 180 TYR A O 1
ATOM 1438 N N . ILE A 1 181 ? 26.406 5.867 17.031 1 83.75 181 ILE A N 1
ATOM 1439 C CA . ILE A 1 181 ? 26.578 4.66 17.844 1 83.75 181 ILE A CA 1
ATOM 1440 C C . ILE A 1 181 ? 25.359 3.746 17.656 1 83.75 181 ILE A C 1
ATOM 1442 O O . ILE A 1 181 ? 25.516 2.525 17.547 1 83.75 181 ILE A O 1
ATOM 1446 N N . LYS A 1 182 ? 24.203 4.375 17.641 1 81.75 182 LYS A N 1
ATOM 1447 C CA . LYS A 1 182 ? 22.984 3.592 17.453 1 81.75 182 LYS A CA 1
ATOM 1448 C C . LYS A 1 182 ? 23.031 2.834 16.125 1 81.75 182 LYS A C 1
ATOM 1450 O O . LYS A 1 182 ? 22.734 1.641 16.078 1 81.75 182 LYS A O 1
ATOM 1455 N N . VAL A 1 183 ? 23.406 3.482 15.062 1 88.5 183 VAL A N 1
ATOM 1456 C CA . VAL A 1 183 ? 23.438 2.879 13.734 1 88.5 183 VAL A CA 1
ATOM 1457 C C . VAL A 1 183 ? 24.562 1.842 13.656 1 88.5 183 VAL A C 1
ATOM 1459 O O . VAL A 1 183 ? 24.375 0.755 13.102 1 88.5 183 VAL A O 1
ATOM 1462 N N . LEU A 1 184 ? 25.641 2.172 14.305 1 89.94 184 LEU A N 1
ATOM 1463 C CA . LEU A 1 184 ? 26.797 1.281 14.258 1 89.94 184 LEU A CA 1
ATOM 1464 C C . LEU A 1 184 ? 26.547 0.012 15.062 1 89.94 184 LEU A C 1
ATOM 1466 O O . LEU A 1 184 ? 27.047 -1.062 14.711 1 89.94 184 LEU A O 1
ATOM 1470 N N . LEU A 1 185 ? 25.766 0.134 16.141 1 87.25 185 LEU A N 1
ATOM 1471 C CA . LEU A 1 185 ? 25.391 -1.05 16.906 1 87.25 185 LEU A CA 1
ATOM 1472 C C . LEU A 1 185 ? 24.625 -2.045 16.031 1 87.25 185 LEU A C 1
ATOM 1474 O O . LEU A 1 185 ? 24.906 -3.246 16.078 1 87.25 185 LEU A O 1
ATOM 1478 N N . ASN A 1 186 ? 23.703 -1.555 15.25 1 90.25 186 ASN A N 1
ATOM 1479 C CA . ASN A 1 186 ? 22.969 -2.432 14.336 1 90.25 186 ASN A CA 1
ATOM 1480 C C . ASN A 1 186 ? 23.906 -3.047 13.297 1 90.25 186 ASN A C 1
ATOM 1482 O O . ASN A 1 186 ? 23.781 -4.227 12.969 1 90.25 186 ASN A O 1
ATOM 1486 N N . CYS A 1 187 ? 24.844 -2.229 12.812 1 93.06 187 CYS A N 1
ATOM 1487 C CA . CYS A 1 187 ? 25.812 -2.727 11.852 1 93.06 187 CYS A CA 1
ATOM 1488 C C . CYS A 1 187 ? 26.625 -3.873 12.438 1 93.06 187 CYS A C 1
ATOM 1490 O O . CYS A 1 187 ? 26.844 -4.891 11.781 1 93.06 187 CYS A O 1
ATOM 1492 N N . CYS A 1 188 ? 27 -3.65 13.656 1 92.81 188 CYS A N 1
ATOM 1493 C CA . CYS A 1 188 ? 27.812 -4.664 14.328 1 92.81 188 CYS A CA 1
ATOM 1494 C C . CYS A 1 188 ? 27 -5.941 14.547 1 92.81 188 CYS A C 1
ATOM 1496 O O . CYS A 1 188 ? 27.531 -7.043 14.375 1 92.81 188 CYS A O 1
ATOM 1498 N N . LEU A 1 189 ? 25.781 -5.805 14.953 1 92 189 LEU A N 1
ATOM 1499 C CA . LEU A 1 189 ? 24.938 -6.973 15.164 1 92 189 LEU A CA 1
ATOM 1500 C C . LEU A 1 189 ? 24.781 -7.77 13.875 1 92 189 LEU A C 1
ATOM 1502 O O . LEU A 1 189 ? 24.875 -9 13.891 1 92 189 LEU A O 1
ATOM 1506 N N . PHE A 1 190 ? 24.562 -7.125 12.734 1 94.5 190 PHE A N 1
ATOM 1507 C CA . PHE A 1 190 ? 24.375 -7.816 11.461 1 94.5 190 PHE A CA 1
ATOM 1508 C C . PHE A 1 190 ? 25.688 -8.422 10.977 1 94.5 190 PHE A C 1
ATOM 1510 O O . PHE A 1 190 ? 25.688 -9.5 10.367 1 94.5 190 PHE A O 1
ATOM 1517 N N . LEU A 1 191 ? 26.797 -7.695 11.242 1 95.19 191 LEU A N 1
ATOM 1518 C CA . LEU A 1 191 ? 28.109 -8.242 10.891 1 95.19 191 LEU A CA 1
ATOM 1519 C C . LEU A 1 191 ? 28.406 -9.5 11.703 1 95.19 191 LEU A C 1
ATOM 1521 O O . LEU A 1 191 ? 28.906 -10.492 11.164 1 95.19 191 LEU A O 1
ATOM 1525 N N . LEU A 1 192 ? 28.109 -9.43 13.008 1 94.75 192 LEU A N 1
ATOM 1526 C CA . LEU A 1 192 ? 28.297 -10.594 13.867 1 94.75 192 LEU A CA 1
ATOM 1527 C C . LEU A 1 192 ? 27.406 -11.75 13.422 1 94.75 192 LEU A C 1
ATOM 1529 O O . LEU A 1 192 ? 27.812 -12.906 13.484 1 94.75 192 LEU A O 1
ATOM 1533 N N . ALA A 1 193 ? 26.172 -11.43 13.055 1 94 193 ALA A N 1
ATOM 1534 C CA . ALA A 1 193 ? 25.281 -12.461 12.555 1 94 193 ALA A CA 1
ATOM 1535 C C . ALA A 1 193 ? 25.844 -13.141 11.312 1 94 193 ALA A C 1
ATOM 1537 O O . ALA A 1 193 ? 25.766 -14.359 11.164 1 94 193 ALA A O 1
ATOM 1538 N N . ALA A 1 194 ? 26.469 -12.344 10.406 1 93.56 194 ALA A N 1
ATOM 1539 C CA . ALA A 1 194 ? 27.078 -12.883 9.195 1 93.56 194 ALA A CA 1
ATOM 1540 C C . ALA A 1 194 ? 28.266 -13.789 9.539 1 93.56 194 ALA A C 1
ATOM 1542 O O . ALA A 1 194 ? 28.406 -14.875 8.961 1 93.56 194 ALA A O 1
ATOM 1543 N N . ILE A 1 195 ? 29.031 -13.383 10.469 1 93.62 195 ILE A N 1
ATOM 1544 C CA . ILE A 1 195 ? 30.219 -14.133 10.859 1 93.62 195 ILE A CA 1
ATOM 1545 C C . ILE A 1 195 ? 29.797 -15.43 11.555 1 93.62 195 ILE A C 1
ATOM 1547 O O . ILE A 1 195 ? 30.312 -16.5 11.234 1 93.62 195 ILE A O 1
ATOM 1551 N N . PHE A 1 196 ? 28.781 -15.391 12.406 1 92.62 196 PHE A N 1
ATOM 1552 C CA . PHE A 1 196 ? 28.391 -16.547 13.188 1 92.62 196 PHE A CA 1
ATOM 1553 C C . PHE A 1 196 ? 27.547 -17.516 12.344 1 92.62 196 PHE A C 1
ATOM 1555 O O . PHE A 1 196 ? 27.281 -18.641 12.766 1 92.62 196 PHE A O 1
ATOM 1562 N N . SER A 1 197 ? 27.078 -17.016 11.203 1 90.75 197 SER A N 1
ATOM 1563 C CA . SER A 1 197 ? 26.312 -17.906 10.328 1 90.75 197 SER A CA 1
ATOM 1564 C C . SER A 1 197 ? 27.141 -19.109 9.914 1 90.75 197 SER A C 1
ATOM 1566 O O . SER A 1 197 ? 26.578 -20.172 9.609 1 90.75 197 SER A O 1
ATOM 1568 N N . PHE A 1 198 ? 28.531 -18.984 9.961 1 91.5 198 PHE A N 1
ATOM 1569 C CA . PHE A 1 198 ? 29.422 -20.078 9.602 1 91.5 198 PHE A CA 1
ATOM 1570 C C . PHE A 1 198 ? 29.5 -21.094 10.734 1 91.5 198 PHE A C 1
ATOM 1572 O O . PHE A 1 198 ? 29.859 -22.25 10.508 1 91.5 198 PHE A O 1
ATOM 1579 N N . ALA A 1 199 ? 29.109 -20.672 11.898 1 90.56 199 ALA A N 1
ATOM 1580 C CA . ALA A 1 199 ? 29.188 -21.562 13.055 1 90.56 199 ALA A CA 1
ATOM 1581 C C . ALA A 1 199 ? 27.828 -22.156 13.398 1 90.56 199 ALA A C 1
ATOM 1583 O O . ALA A 1 199 ? 27.688 -23.375 13.523 1 90.56 199 ALA A O 1
ATOM 1584 N N . SER A 1 200 ? 26.906 -21.328 13.57 1 90.56 200 SER A N 1
ATOM 1585 C CA . SER A 1 200 ? 25.562 -21.766 13.93 1 90.56 200 SER A CA 1
ATOM 1586 C C . SER A 1 200 ? 24.5 -20.828 13.359 1 90.56 200 SER A C 1
ATOM 1588 O O . SER A 1 200 ? 24.5 -19.625 13.672 1 90.56 200 SER A O 1
ATOM 1590 N N . PHE A 1 201 ? 23.578 -21.422 12.602 1 85.38 201 PHE A N 1
ATOM 1591 C CA . PHE A 1 201 ? 22.516 -20.594 12.031 1 85.38 201 PHE A CA 1
ATOM 1592 C C . PHE A 1 201 ? 21.578 -20.094 13.109 1 85.38 201 PHE A C 1
ATOM 1594 O O . PHE A 1 201 ? 21 -19.016 12.984 1 85.38 201 PHE A O 1
ATOM 1601 N N . VAL A 1 202 ? 21.453 -20.828 14.211 1 85.62 202 VAL A N 1
ATOM 1602 C CA . VAL A 1 202 ? 20.547 -20.453 15.289 1 85.62 202 VAL A CA 1
ATOM 1603 C C . VAL A 1 202 ? 21.047 -19.172 15.961 1 85.62 202 VAL A C 1
ATOM 1605 O O . VAL A 1 202 ? 20.281 -18.234 16.188 1 85.62 202 VAL A O 1
ATOM 1608 N N . VAL A 1 203 ? 22.328 -19.156 16.172 1 89.31 203 VAL A N 1
ATOM 1609 C CA . VAL A 1 203 ? 22.922 -17.984 16.812 1 89.31 203 VAL A CA 1
ATOM 1610 C C . VAL A 1 203 ? 22.797 -16.781 15.883 1 89.31 203 VAL A C 1
ATOM 1612 O O . VAL A 1 203 ? 22.531 -15.672 16.328 1 89.31 203 VAL A O 1
ATOM 1615 N N . ALA A 1 204 ? 23.016 -17 14.633 1 89.31 204 ALA A N 1
ATOM 1616 C CA . ALA A 1 204 ? 22.891 -15.922 13.648 1 89.31 204 ALA A CA 1
ATOM 1617 C C . ALA A 1 204 ? 21.484 -15.344 13.641 1 89.31 204 ALA A C 1
ATOM 1619 O O . ALA A 1 204 ? 21.312 -14.125 13.602 1 89.31 204 ALA A O 1
ATOM 1620 N N . TYR A 1 205 ? 20.531 -16.219 13.773 1 86.94 205 TYR A N 1
ATOM 1621 C CA . TYR A 1 205 ? 19.141 -15.781 13.781 1 86.94 205 TYR A CA 1
ATOM 1622 C C . TYR A 1 205 ? 18.828 -14.977 15.039 1 86.94 205 TYR A C 1
ATOM 1624 O O . TYR A 1 205 ? 18.109 -13.969 14.984 1 86.94 205 TYR A O 1
ATOM 1632 N N . ILE A 1 206 ? 19.375 -15.367 16.078 1 88.19 206 ILE A N 1
ATOM 1633 C CA . ILE A 1 206 ? 19.156 -14.68 17.344 1 88.19 206 ILE A CA 1
ATOM 1634 C C . ILE A 1 206 ? 19.766 -13.281 17.281 1 88.19 206 ILE A C 1
ATOM 1636 O O . ILE A 1 206 ? 19.172 -12.32 17.766 1 88.19 206 ILE A O 1
ATOM 1640 N N . LEU A 1 207 ? 20.875 -13.242 16.672 1 89.25 207 LEU A N 1
ATOM 1641 C CA . LEU A 1 207 ? 21.547 -11.953 16.547 1 89.25 207 LEU A CA 1
ATOM 1642 C C . LEU A 1 207 ? 20.75 -11.008 15.641 1 89.25 207 LEU A C 1
ATOM 1644 O O . LEU A 1 207 ? 20.609 -9.82 15.945 1 89.25 207 LEU A O 1
ATOM 1648 N N . ILE A 1 208 ? 20.219 -11.523 14.578 1 87.5 208 ILE A N 1
ATOM 1649 C CA . ILE A 1 208 ? 19.391 -10.703 13.688 1 87.5 208 ILE A CA 1
ATOM 1650 C C . ILE A 1 208 ? 18.141 -10.234 14.438 1 87.5 208 ILE A C 1
ATOM 1652 O O . ILE A 1 208 ? 17.797 -9.055 14.383 1 87.5 208 ILE A O 1
ATOM 1656 N N . CYS A 1 209 ? 17.531 -11.078 15.211 1 87.12 209 CYS A N 1
ATOM 1657 C CA . CYS A 1 209 ? 16.297 -10.766 15.922 1 87.12 209 CYS A CA 1
ATOM 1658 C C . CYS A 1 209 ? 16.562 -9.852 17.109 1 87.12 209 CYS A C 1
ATOM 1660 O O . CYS A 1 209 ? 15.648 -9.188 17.594 1 87.12 209 CYS A O 1
ATOM 1662 N N . SER A 1 210 ? 17.812 -9.82 17.516 1 87 210 SER A N 1
ATOM 1663 C CA . SER A 1 210 ? 18.172 -8.953 18.641 1 87 210 SER A CA 1
ATOM 1664 C C . SER A 1 210 ? 18 -7.48 18.266 1 87 210 SER A C 1
ATOM 1666 O O . SER A 1 210 ? 17.922 -6.621 19.156 1 87 210 SER A O 1
ATOM 1668 N N . VAL A 1 211 ? 17.953 -7.242 16.984 1 83.25 211 VAL A N 1
ATOM 1669 C CA . VAL A 1 211 ? 17.719 -5.871 16.531 1 83.25 211 VAL A CA 1
ATOM 1670 C C . VAL A 1 211 ? 16.359 -5.395 17.047 1 83.25 211 VAL A C 1
ATOM 1672 O O . VAL A 1 211 ? 16.141 -4.195 17.234 1 83.25 211 VAL A O 1
ATOM 1675 N N . LEU A 1 212 ? 15.406 -6.328 17.297 1 82.81 212 LEU A N 1
ATOM 1676 C CA . LEU A 1 212 ? 14.078 -6.016 17.797 1 82.81 212 LEU A CA 1
ATOM 1677 C C . LEU A 1 212 ? 14.156 -5.375 19.188 1 82.81 212 LEU A C 1
ATOM 1679 O O . LEU A 1 212 ? 13.266 -4.621 19.578 1 82.81 212 LEU A O 1
ATOM 1683 N N . LEU A 1 213 ? 15.266 -5.613 19.828 1 78 213 LEU A N 1
ATOM 1684 C CA . LEU A 1 213 ? 15.422 -5.152 21.203 1 78 213 LEU A CA 1
ATOM 1685 C C . LEU A 1 213 ? 16.297 -3.902 21.266 1 78 213 LEU A C 1
ATOM 1687 O O . LEU A 1 213 ? 16.453 -3.305 22.328 1 78 213 LEU A O 1
ATOM 1691 N N . THR A 1 214 ? 16.781 -3.549 20.109 1 71.31 214 THR A N 1
ATOM 1692 C CA . THR A 1 214 ? 17.766 -2.479 20.094 1 71.31 214 THR A CA 1
ATOM 1693 C C . THR A 1 214 ? 17.172 -1.177 20.609 1 71.31 214 THR A C 1
ATOM 1695 O O . THR A 1 214 ? 17.844 -0.418 21.312 1 71.31 214 THR A O 1
ATOM 1698 N N . PRO A 1 215 ? 15.875 -0.94 20.312 1 65.31 215 PRO A N 1
ATOM 1699 C CA . PRO A 1 215 ? 15.375 0.312 20.891 1 65.31 215 PRO A CA 1
ATOM 1700 C C . PRO A 1 215 ? 15.438 0.324 22.406 1 65.31 215 PRO A C 1
ATOM 1702 O O . PRO A 1 215 ? 15.656 1.377 23.016 1 65.31 215 PRO A O 1
ATOM 1705 N N . PHE A 1 216 ? 15.406 -0.849 22.922 1 64.56 216 PHE A N 1
ATOM 1706 C CA . PHE A 1 216 ? 15.492 -0.968 24.375 1 64.56 216 PHE A CA 1
ATOM 1707 C C . PHE A 1 216 ? 16.938 -0.942 24.828 1 64.56 216 PHE A C 1
ATOM 1709 O O . PHE A 1 216 ? 17.266 -0.331 25.859 1 64.56 216 PHE A O 1
ATOM 1716 N N . MET A 1 217 ? 17.766 -1.57 24.031 1 63.28 217 MET A N 1
ATOM 1717 C CA . MET A 1 217 ? 19.188 -1.614 24.359 1 63.28 217 MET A CA 1
ATOM 1718 C C . MET A 1 217 ? 19.797 -0.221 24.297 1 63.28 217 MET A C 1
ATOM 1720 O O . MET A 1 217 ? 20.656 0.125 25.125 1 63.28 217 MET A O 1
ATOM 1724 N N . LYS A 1 218 ? 19.234 0.515 23.406 1 62.59 218 LYS A N 1
ATOM 1725 C CA . LYS A 1 218 ? 19.734 1.865 23.203 1 62.59 218 LYS A CA 1
ATOM 1726 C C . LYS A 1 218 ? 19.453 2.758 24.406 1 62.59 218 LYS A C 1
ATOM 1728 O O . LYS A 1 218 ? 20.297 3.566 24.797 1 62.59 218 LYS A O 1
ATOM 1733 N N . ARG A 1 219 ? 18.359 2.512 25.031 1 62.91 219 ARG A N 1
ATOM 1734 C CA . ARG A 1 219 ? 18.016 3.262 26.234 1 62.91 219 ARG A CA 1
ATOM 1735 C C . ARG A 1 219 ? 19.016 2.971 27.359 1 62.91 219 ARG A C 1
ATOM 1737 O O . ARG A 1 219 ? 19.422 3.881 28.078 1 62.91 219 ARG A O 1
ATOM 1744 N N . ILE A 1 220 ? 19.422 1.795 27.25 1 61.5 220 ILE A N 1
ATOM 1745 C CA . ILE A 1 220 ? 20.359 1.368 28.297 1 61.5 220 ILE A CA 1
ATOM 1746 C C . ILE A 1 220 ? 21.734 1.962 28.047 1 61.5 220 ILE A C 1
ATOM 1748 O O . ILE A 1 220 ? 22.375 2.471 28.969 1 61.5 220 ILE A O 1
ATOM 1752 N N . ILE A 1 221 ? 22.109 1.969 26.812 1 62.25 221 ILE A N 1
ATOM 1753 C CA . ILE A 1 221 ? 23.438 2.439 26.438 1 62.25 221 ILE A CA 1
ATOM 1754 C C . ILE A 1 221 ? 23.531 3.947 26.672 1 62.25 221 ILE A C 1
ATOM 1756 O O . ILE A 1 221 ? 24.531 4.441 27.188 1 62.25 221 ILE A O 1
ATOM 1760 N N . ILE A 1 222 ? 22.484 4.613 26.266 1 62.19 222 ILE A N 1
ATOM 1761 C CA . ILE A 1 222 ? 22.469 6.062 26.438 1 62.19 222 ILE A CA 1
ATOM 1762 C C . ILE A 1 222 ? 22.5 6.398 27.922 1 62.19 222 ILE A C 1
ATOM 1764 O O . ILE A 1 222 ? 23.234 7.293 28.359 1 62.19 222 ILE A O 1
ATOM 1768 N N . LYS A 1 223 ? 21.781 5.613 28.703 1 61.38 223 LYS A N 1
ATOM 1769 C CA . LYS A 1 223 ? 21.797 5.848 30.141 1 61.38 223 LYS A CA 1
ATOM 1770 C C . LYS A 1 223 ? 23.188 5.578 30.719 1 61.38 223 LYS A C 1
ATOM 1772 O O . LYS A 1 223 ? 23.656 6.301 31.609 1 61.38 223 LYS A O 1
ATOM 1777 N N . LEU A 1 224 ? 23.844 4.617 30.109 1 59.47 224 LEU A N 1
ATOM 1778 C CA . LEU A 1 224 ? 25.172 4.254 30.594 1 59.47 224 LEU A CA 1
ATOM 1779 C C . LEU A 1 224 ? 26.203 5.309 30.219 1 59.47 224 LEU A C 1
ATOM 1781 O O . LEU A 1 224 ? 27.094 5.629 31 1 59.47 224 LEU A O 1
ATOM 1785 N N . THR A 1 225 ? 26.094 5.785 29 1 58.88 225 THR A N 1
ATOM 1786 C CA . THR A 1 225 ? 27.031 6.801 28.547 1 58.88 225 THR A CA 1
ATOM 1787 C C . THR A 1 225 ? 26.797 8.117 29.281 1 58.88 225 THR A C 1
ATOM 1789 O O . THR A 1 225 ? 27.75 8.852 29.562 1 58.88 225 THR A O 1
ATOM 1792 N N . GLU A 1 226 ? 25.531 8.406 29.438 1 60.03 226 GLU A N 1
ATOM 1793 C CA . GLU A 1 226 ? 25.234 9.594 30.234 1 60.03 226 GLU A CA 1
ATOM 1794 C C . GLU A 1 226 ? 25.797 9.477 31.641 1 60.03 226 GLU A C 1
ATOM 1796 O O . GLU A 1 226 ? 26.266 10.461 32.219 1 60.03 226 GLU A O 1
ATOM 1801 N N . LEU A 1 227 ? 25.688 8.328 32.156 1 57.72 227 LEU A N 1
ATOM 1802 C CA . LEU A 1 227 ? 26.25 8.109 33.469 1 57.72 227 LEU A CA 1
ATOM 1803 C C . LEU A 1 227 ? 27.766 8.312 33.469 1 57.72 227 LEU A C 1
ATOM 1805 O O . LEU A 1 227 ? 28.328 8.828 34.438 1 57.72 227 LEU A O 1
ATOM 1809 N N . SER A 1 228 ? 28.297 7.809 32.438 1 52.06 228 SER A N 1
ATOM 1810 C CA . SER A 1 228 ? 29.75 7.953 32.406 1 52.06 228 SER A CA 1
ATOM 1811 C C . SER A 1 228 ? 30.156 9.391 32.062 1 52.06 228 SER A C 1
ATOM 1813 O O . SER A 1 228 ? 31.203 9.859 32.531 1 52.06 228 SER A O 1
ATOM 1815 N N . ALA A 1 229 ? 29.484 9.945 31.094 1 49.75 229 ALA A N 1
ATOM 1816 C CA . ALA A 1 229 ? 29.812 11.336 30.766 1 49.75 229 ALA A CA 1
ATOM 1817 C C . ALA A 1 229 ? 29.312 12.289 31.844 1 49.75 229 ALA A C 1
ATOM 1819 O O . ALA A 1 229 ? 28.172 12.156 32.312 1 49.75 229 ALA A O 1
ATOM 1820 N N . GLN A 1 230 ? 30.094 12.742 32.844 1 45.12 230 GLN A N 1
ATOM 1821 C CA . GLN A 1 230 ? 29.891 13.797 33.812 1 45.12 230 GLN A CA 1
ATOM 1822 C C . GLN A 1 230 ? 29 14.906 33.25 1 45.12 230 GLN A C 1
ATOM 1824 O O . GLN A 1 230 ? 28.859 15.961 33.875 1 45.12 230 GLN A O 1
ATOM 1829 N N . CYS A 1 231 ? 28.688 14.961 32.062 1 40.56 231 CYS A N 1
ATOM 1830 C CA . CYS A 1 231 ? 28.016 16.141 31.516 1 40.56 231 CYS A CA 1
ATOM 1831 C C . CYS A 1 231 ? 26.609 16.281 32.094 1 40.56 231 CYS A C 1
ATOM 1833 O O . CYS A 1 231 ? 25.828 15.328 32.062 1 40.56 231 CYS A O 1
ATOM 1835 N N . ARG A 1 232 ? 26.359 17.188 33.094 1 38.69 232 ARG A N 1
ATOM 1836 C CA . ARG A 1 232 ? 25.172 17.766 33.719 1 38.69 232 ARG A CA 1
ATOM 1837 C C . ARG A 1 232 ? 24.047 17.906 32.688 1 38.69 232 ARG A C 1
ATOM 1839 O O . ARG A 1 232 ? 23.875 18.969 32.094 1 38.69 232 ARG A O 1
ATOM 1846 N N . PHE A 1 233 ? 23.953 17.078 31.75 1 39.88 233 PHE A N 1
ATOM 1847 C CA . PHE A 1 233 ? 22.875 17.359 30.812 1 39.88 233 PHE A CA 1
ATOM 1848 C C . PHE A 1 233 ? 21.531 17.344 31.5 1 39.88 233 PHE A C 1
ATOM 1850 O O . PHE A 1 233 ? 21.109 16.312 32.031 1 39.88 233 PHE A O 1
ATOM 1857 N N . HIS A 1 234 ? 21.141 18.406 32.125 1 37 234 HIS A N 1
ATOM 1858 C CA . HIS A 1 234 ? 19.812 18.656 32.625 1 37 234 HIS A CA 1
ATOM 1859 C C . HIS A 1 234 ? 18.766 17.828 31.891 1 37 234 HIS A C 1
ATOM 1861 O O . HIS A 1 234 ? 17.969 17.109 32.5 1 37 234 HIS A O 1
ATOM 1867 N N . ASP A 1 235 ? 17.969 18.547 30.828 1 38.88 235 ASP A N 1
ATOM 1868 C CA . ASP A 1 235 ? 16.625 18.25 30.328 1 38.88 235 ASP A CA 1
ATOM 1869 C C . ASP A 1 235 ? 16.625 16.984 29.469 1 38.88 235 ASP A C 1
ATOM 1871 O O . ASP A 1 235 ? 16.766 17.062 28.25 1 38.88 235 ASP A O 1
ATOM 1875 N N . THR A 1 236 ? 17 16 29.828 1 41.03 236 THR A N 1
ATOM 1876 C CA . THR A 1 236 ? 17.016 14.609 29.375 1 41.03 236 THR A CA 1
ATOM 1877 C C . THR A 1 236 ? 15.727 14.273 28.625 1 41.03 236 THR A C 1
ATOM 1879 O O . THR A 1 236 ? 15.719 13.375 27.781 1 41.03 236 THR A O 1
ATOM 1882 N N . VAL A 1 237 ? 14.633 14.648 29.219 1 41.81 237 VAL A N 1
ATOM 1883 C CA . VAL A 1 237 ? 13.336 14.289 28.656 1 41.81 237 VAL A CA 1
ATOM 1884 C C . VAL A 1 237 ? 13.297 14.648 27.172 1 41.81 237 VAL A C 1
ATOM 1886 O O . VAL A 1 237 ? 12.789 13.883 26.359 1 41.81 237 VAL A O 1
ATOM 1889 N N . SER A 1 238 ? 13.969 15.867 26.906 1 45.41 238 SER A N 1
ATOM 1890 C CA . SER A 1 238 ? 13.844 16.406 25.562 1 45.41 238 SER A CA 1
ATOM 1891 C C . SER A 1 238 ? 14.672 15.617 24.562 1 45.41 238 SER A C 1
ATOM 1893 O O . SER A 1 238 ? 14.242 15.398 23.438 1 45.41 238 SER A O 1
ATOM 1895 N N . THR A 1 239 ? 15.828 15.258 25.016 1 44.12 239 THR A N 1
ATOM 1896 C CA . THR A 1 239 ? 16.734 14.539 24.125 1 44.12 239 THR A CA 1
ATOM 1897 C C . THR A 1 239 ? 16.172 13.164 23.781 1 44.12 239 THR A C 1
ATOM 1899 O O . THR A 1 239 ? 16.25 12.727 22.625 1 44.12 239 THR A O 1
ATOM 1902 N N . PHE A 1 240 ? 15.828 12.594 24.906 1 44.88 240 PHE A N 1
ATOM 1903 C CA . PHE A 1 240 ? 15.258 11.258 24.766 1 44.88 240 PHE A CA 1
ATOM 1904 C C . PHE A 1 240 ? 14.055 11.273 23.844 1 44.88 240 PHE A C 1
ATOM 1906 O O . PHE A 1 240 ? 13.859 10.352 23.047 1 44.88 240 PHE A O 1
ATOM 1913 N N . GLU A 1 241 ? 13.289 12.289 24.062 1 50.75 241 GLU A N 1
ATOM 1914 C CA . GLU A 1 241 ? 12.109 12.414 23.219 1 50.75 241 GLU A CA 1
ATOM 1915 C C . GLU A 1 241 ? 12.492 12.516 21.75 1 50.75 241 GLU A C 1
ATOM 1917 O O . GLU A 1 241 ? 11.789 12 20.875 1 50.75 241 GLU A O 1
ATOM 1922 N N . VAL A 1 242 ? 13.586 13.25 21.641 1 48.47 242 VAL A N 1
ATOM 1923 C CA . VAL A 1 242 ? 14.008 13.438 20.266 1 48.47 242 VAL A CA 1
ATOM 1924 C C . VAL A 1 242 ? 14.531 12.109 19.703 1 48.47 242 VAL A C 1
ATOM 1926 O O . VAL A 1 242 ? 14.227 11.75 18.562 1 48.47 242 VAL A O 1
ATOM 1929 N N . LEU A 1 243 ? 15.43 11.547 20.547 1 46.28 243 LEU A N 1
ATOM 1930 C CA . LEU A 1 243 ? 16.109 10.352 20.047 1 46.28 243 LEU A CA 1
ATOM 1931 C C . LEU A 1 243 ? 15.211 9.125 20.156 1 46.28 243 LEU A C 1
ATOM 1933 O O . LEU A 1 243 ? 15.352 8.18 19.375 1 46.28 243 LEU A O 1
ATOM 1937 N N . THR A 1 244 ? 14.625 9.016 21.359 1 49.91 244 THR A N 1
ATOM 1938 C CA . THR A 1 244 ? 13.758 7.848 21.469 1 49.91 244 THR A CA 1
ATOM 1939 C C . THR A 1 244 ? 12.469 8.039 20.672 1 49.91 244 THR A C 1
ATOM 1941 O O . THR A 1 244 ? 11.641 7.137 20.609 1 49.91 244 THR A O 1
ATOM 1944 N N . GLY A 1 245 ? 12.453 9.125 19.812 1 52.09 245 GLY A N 1
ATOM 1945 C CA . GLY A 1 245 ? 11.609 9.508 18.688 1 52.09 245 GLY A CA 1
ATOM 1946 C C . GLY A 1 245 ? 10.156 9.086 18.859 1 52.09 245 GLY A C 1
ATOM 1947 O O . GLY A 1 245 ? 9.758 8.008 18.422 1 52.09 245 GLY A O 1
ATOM 1948 N N . ARG A 1 246 ? 9.586 9.562 19.875 1 60.84 246 ARG A N 1
ATOM 1949 C CA . ARG A 1 246 ? 8.141 9.359 19.922 1 60.84 246 ARG A CA 1
ATOM 1950 C C . ARG A 1 246 ? 7.543 9.398 18.516 1 60.84 246 ARG A C 1
ATOM 1952 O O . ARG A 1 246 ? 7.66 10.406 17.812 1 60.84 246 ARG A O 1
ATOM 1959 N N . ILE A 1 247 ? 7.375 8.219 18.141 1 71.38 247 ILE A N 1
ATOM 1960 C CA . ILE A 1 247 ? 6.723 8.109 16.844 1 71.38 247 ILE A CA 1
ATOM 1961 C C . ILE A 1 247 ? 5.422 8.914 16.844 1 71.38 247 ILE A C 1
ATOM 1963 O O . ILE A 1 247 ? 4.656 8.852 17.812 1 71.38 247 ILE A O 1
ATOM 1967 N N . ASP A 1 248 ? 5.387 9.766 15.969 1 83.81 248 ASP A N 1
ATOM 1968 C CA . ASP A 1 248 ? 4.152 10.516 15.766 1 83.81 248 ASP A CA 1
ATOM 1969 C C . ASP A 1 248 ? 2.961 9.578 15.594 1 83.81 248 ASP A C 1
ATOM 1971 O O . ASP A 1 248 ? 3.01 8.633 14.797 1 83.81 248 ASP A O 1
ATOM 1975 N N . LYS A 1 249 ? 2.012 9.719 16.453 1 89.25 249 LYS A N 1
ATOM 1976 C CA . LYS A 1 249 ? 0.812 8.891 16.453 1 89.25 249 LYS A CA 1
ATOM 1977 C C . LYS A 1 249 ? 0.191 8.844 15.055 1 89.25 249 LYS A C 1
ATOM 1979 O O . LYS A 1 249 ? -0.207 7.777 14.578 1 89.25 249 LYS A O 1
ATOM 1984 N N . GLU A 1 250 ? 0.212 9.953 14.344 1 88.12 250 GLU A N 1
ATOM 1985 C CA . GLU A 1 250 ? -0.422 10.047 13.031 1 88.12 250 GLU A CA 1
ATOM 1986 C C . GLU A 1 250 ? 0.32 9.195 12 1 88.12 250 GLU A C 1
ATOM 1988 O O . GLU A 1 250 ? -0.303 8.5 11.195 1 88.12 250 GLU A O 1
ATOM 1993 N N . ARG A 1 251 ? 1.596 9.211 12.07 1 90.12 251 ARG A N 1
ATOM 1994 C CA . ARG A 1 251 ? 2.375 8.453 11.102 1 90.12 251 ARG A CA 1
ATOM 1995 C C . ARG A 1 251 ? 2.262 6.957 11.352 1 90.12 251 ARG A C 1
ATOM 1997 O O . ARG A 1 251 ? 2.207 6.164 10.414 1 90.12 251 ARG A O 1
ATOM 2004 N N . LEU A 1 252 ? 2.295 6.605 12.617 1 93.06 252 LEU A N 1
ATOM 2005 C CA . LEU A 1 252 ? 2.133 5.191 12.953 1 93.06 252 LEU A CA 1
ATOM 2006 C C . LEU A 1 252 ? 0.762 4.684 12.516 1 93.06 252 LEU A C 1
ATOM 2008 O O . LEU A 1 252 ? 0.64 3.562 12.016 1 93.06 252 LEU A O 1
ATOM 2012 N N . GLU A 1 253 ? -0.246 5.512 12.688 1 93.88 253 GLU A N 1
ATOM 2013 C CA . GLU A 1 253 ? -1.589 5.164 12.234 1 93.88 253 GLU A CA 1
ATOM 2014 C C . GLU A 1 253 ? -1.626 4.977 10.719 1 93.88 253 GLU A C 1
ATOM 2016 O O . GLU A 1 253 ? -2.225 4.02 10.219 1 93.88 253 GLU A O 1
ATOM 2021 N N . CYS A 1 254 ? -0.956 5.879 10.047 1 92.06 254 CYS A N 1
ATOM 2022 C CA . CYS A 1 254 ? -0.927 5.801 8.586 1 92.06 254 CYS A CA 1
ATOM 2023 C C . CYS A 1 254 ? -0.233 4.523 8.125 1 92.06 254 CYS A C 1
ATOM 2025 O O . CYS A 1 254 ? -0.705 3.855 7.203 1 92.06 254 CYS A O 1
ATOM 2027 N N . PHE A 1 255 ? 0.876 4.219 8.781 1 95.56 255 PHE A N 1
ATOM 2028 C CA . PHE A 1 255 ? 1.604 3 8.453 1 95.56 255 PHE A CA 1
ATOM 2029 C C . PHE A 1 255 ? 0.749 1.769 8.727 1 95.56 255 PHE A C 1
ATOM 2031 O O . PHE A 1 255 ? 0.703 0.848 7.902 1 95.56 255 PHE A O 1
ATOM 2038 N N . THR A 1 256 ? 0.077 1.729 9.836 1 96.38 256 THR A N 1
ATOM 2039 C CA . THR A 1 256 ? -0.773 0.612 10.234 1 96.38 256 THR A CA 1
ATOM 2040 C C . THR A 1 256 ? -1.951 0.461 9.273 1 96.38 256 THR A C 1
ATOM 2042 O O . THR A 1 256 ? -2.273 -0.65 8.844 1 96.38 256 THR A O 1
ATOM 2045 N N . ASP A 1 257 ? -2.588 1.574 8.945 1 96 257 ASP A N 1
ATOM 2046 C CA . ASP A 1 257 ? -3.713 1.546 8.016 1 96 257 ASP A CA 1
ATOM 2047 C C . ASP A 1 257 ? -3.289 0.998 6.652 1 96 257 ASP A C 1
ATOM 2049 O O . ASP A 1 257 ? -3.992 0.175 6.062 1 96 257 ASP A O 1
ATOM 2053 N N . ALA A 1 258 ? -2.15 1.439 6.207 1 96 258 ALA A N 1
ATOM 2054 C CA . ALA A 1 258 ? -1.646 0.955 4.926 1 96 258 ALA A CA 1
ATOM 2055 C C . ALA A 1 258 ? -1.365 -0.545 4.98 1 96 258 ALA A C 1
ATOM 2057 O O . ALA A 1 258 ? -1.736 -1.284 4.062 1 96 258 ALA A O 1
ATOM 2058 N N . ALA A 1 259 ? -0.73 -0.997 5.996 1 97.44 259 ALA A N 1
ATOM 2059 C CA . ALA A 1 259 ? -0.367 -2.406 6.125 1 97.44 259 ALA A CA 1
ATOM 2060 C C . ALA A 1 259 ? -1.608 -3.293 6.152 1 97.44 259 ALA A C 1
ATOM 2062 O O . ALA A 1 259 ? -1.676 -4.301 5.445 1 97.44 259 ALA A O 1
ATOM 2063 N N . VAL A 1 260 ? -2.613 -2.898 6.922 1 97.88 260 VAL A N 1
ATOM 2064 C CA . VAL A 1 260 ? -3.83 -3.695 7.035 1 97.88 260 VAL A CA 1
ATOM 2065 C C . VAL A 1 260 ? -4.598 -3.656 5.715 1 97.88 260 VAL A C 1
ATOM 2067 O O . VAL A 1 260 ? -5.184 -4.66 5.301 1 97.88 260 VAL A O 1
ATOM 2070 N N . ALA A 1 261 ? -4.578 -2.457 5.07 1 97.75 261 ALA A N 1
ATOM 2071 C CA . ALA A 1 261 ? -5.242 -2.32 3.775 1 97.75 261 ALA A CA 1
ATOM 2072 C C . ALA A 1 261 ? -4.641 -3.275 2.748 1 97.75 261 ALA A C 1
ATOM 2074 O O . ALA A 1 261 ? -5.367 -3.887 1.961 1 97.75 261 ALA A O 1
ATOM 2075 N N . ILE A 1 262 ? -3.34 -3.395 2.764 1 97.5 262 ILE A N 1
ATOM 2076 C CA . ILE A 1 262 ? -2.66 -4.281 1.827 1 97.5 262 ILE A CA 1
ATOM 2077 C C . ILE A 1 262 ? -3.039 -5.73 2.121 1 97.5 262 ILE A C 1
ATOM 2079 O O . ILE A 1 262 ? -3.312 -6.508 1.201 1 97.5 262 ILE A O 1
ATOM 2083 N N . VAL A 1 263 ? -3.096 -6.094 3.373 1 97.25 263 VAL A N 1
ATOM 2084 C CA . VAL A 1 263 ? -3.494 -7.441 3.768 1 97.25 263 VAL A CA 1
ATOM 2085 C C . VAL A 1 263 ? -4.902 -7.738 3.254 1 97.25 263 VAL A C 1
ATOM 2087 O O . VAL A 1 263 ? -5.145 -8.789 2.654 1 97.25 263 VAL A O 1
ATOM 2090 N N . ALA A 1 264 ? -5.832 -6.773 3.445 1 96.88 264 ALA A N 1
ATOM 2091 C CA . ALA A 1 264 ? -7.223 -6.938 3.037 1 96.88 264 ALA A CA 1
ATOM 2092 C C . ALA A 1 264 ? -7.336 -7.121 1.525 1 96.88 264 ALA A C 1
ATOM 2094 O O . ALA A 1 264 ? -8.211 -7.844 1.044 1 96.88 264 ALA A O 1
ATOM 2095 N N . THR A 1 265 ? -6.449 -6.5 0.802 1 96.06 265 THR A N 1
ATOM 2096 C CA . THR A 1 265 ? -6.523 -6.535 -0.654 1 96.06 265 THR A CA 1
ATOM 2097 C C . THR A 1 265 ? -5.828 -7.781 -1.199 1 96.06 265 THR A C 1
ATOM 2099 O O . THR A 1 265 ? -6.23 -8.32 -2.234 1 96.06 265 THR A O 1
ATOM 2102 N N . LEU A 1 266 ? -4.836 -8.312 -0.463 1 93.88 266 LEU A N 1
ATOM 2103 C CA . LEU A 1 266 ? -4.105 -9.492 -0.908 1 93.88 266 LEU A CA 1
ATOM 2104 C C . LEU A 1 266 ? -4.984 -10.734 -0.835 1 93.88 266 LEU A C 1
ATOM 2106 O O . LEU A 1 266 ? -4.664 -11.758 -1.44 1 93.88 266 LEU A O 1
ATOM 2110 N N . LEU A 1 267 ? -6.109 -10.648 -0.15 1 94 267 LEU A N 1
ATOM 2111 C CA . LEU A 1 267 ? -7.004 -11.789 0.01 1 94 267 LEU A CA 1
ATOM 2112 C C . LEU A 1 267 ? -7.57 -12.227 -1.336 1 94 267 LEU A C 1
ATOM 2114 O O . LEU A 1 267 ? -7.914 -13.398 -1.518 1 94 267 LEU A O 1
ATOM 2118 N N . ILE A 1 268 ? -7.594 -11.305 -2.291 1 93.88 268 ILE A N 1
ATOM 2119 C CA . ILE A 1 268 ? -8.25 -11.586 -3.562 1 93.88 268 ILE A CA 1
ATOM 2120 C C . ILE A 1 268 ? -7.328 -12.43 -4.441 1 93.88 268 ILE A C 1
ATOM 2122 O O . ILE A 1 268 ? -7.758 -12.969 -5.461 1 93.88 268 ILE A O 1
ATOM 2126 N N . LEU A 1 269 ? -6.051 -12.586 -4.082 1 88.31 269 LEU A N 1
ATOM 2127 C CA . LEU A 1 269 ? -5.074 -13.305 -4.898 1 88.31 269 LEU A CA 1
ATOM 2128 C C . LEU A 1 269 ? -5.445 -14.773 -5.027 1 88.31 269 LEU A C 1
ATOM 2130 O O . LEU A 1 269 ? -5.152 -15.406 -6.043 1 88.31 269 LEU A O 1
ATOM 2134 N N . ASP A 1 270 ? -6.184 -15.336 -4.031 1 85.56 270 ASP A N 1
ATOM 2135 C CA . ASP A 1 270 ? -6.645 -16.719 -4.117 1 85.56 270 ASP A CA 1
ATOM 2136 C C . ASP A 1 270 ? -7.566 -16.922 -5.316 1 85.56 270 ASP A C 1
ATOM 2138 O O . ASP A 1 270 ? -7.453 -17.906 -6.035 1 85.56 270 ASP A O 1
ATOM 2142 N N . LEU A 1 271 ? -8.336 -15.945 -5.531 1 88.19 271 LEU A N 1
ATOM 2143 C CA . LEU A 1 271 ? -9.328 -16.031 -6.598 1 88.19 271 LEU A CA 1
ATOM 2144 C C . LEU A 1 271 ? -8.711 -15.625 -7.938 1 88.19 271 LEU A C 1
ATOM 2146 O O . LEU A 1 271 ? -9.07 -16.188 -8.977 1 88.19 271 LEU A O 1
ATOM 2150 N N . THR A 1 272 ? -7.707 -14.805 -7.922 1 85.38 272 THR A N 1
ATOM 2151 C CA . THR A 1 272 ? -7.191 -14.234 -9.156 1 85.38 272 THR A CA 1
ATOM 2152 C C . THR A 1 272 ? -6.023 -15.062 -9.688 1 85.38 272 THR A C 1
ATOM 2154 O O . THR A 1 272 ? -5.797 -15.125 -10.898 1 85.38 272 THR A O 1
ATOM 2157 N N . THR A 1 273 ? -5.273 -15.734 -8.852 1 77.94 273 THR A N 1
ATOM 2158 C CA . THR A 1 273 ? -4.051 -16.375 -9.328 1 77.94 273 THR A CA 1
ATOM 2159 C C . THR A 1 273 ? -4.094 -17.875 -9.078 1 77.94 273 THR A C 1
ATOM 2161 O O . THR A 1 273 ? -3.629 -18.672 -9.906 1 77.94 273 THR A O 1
ATOM 2164 N N . GLU A 1 274 ? -4.711 -18.281 -8.062 1 76.88 274 GLU A N 1
ATOM 2165 C CA . GLU A 1 274 ? -4.605 -19.688 -7.703 1 76.88 274 GLU A CA 1
ATOM 2166 C C . GLU A 1 274 ? -5.789 -20.484 -8.25 1 76.88 274 GLU A C 1
ATOM 2168 O O . GLU A 1 274 ? -5.602 -21.516 -8.898 1 76.88 274 GLU A O 1
ATOM 2173 N N . ASP A 1 275 ? -6.961 -19.953 -8.039 1 83.56 275 ASP A N 1
ATOM 2174 C CA . ASP A 1 275 ? -8.148 -20.703 -8.422 1 83.56 275 ASP A CA 1
ATOM 2175 C C . ASP A 1 275 ? -8.961 -19.953 -9.477 1 83.56 275 ASP A C 1
ATOM 2177 O O . ASP A 1 275 ? -10.188 -19.844 -9.375 1 83.56 275 ASP A O 1
ATOM 2181 N N . PHE A 1 276 ? -8.297 -19.453 -10.516 1 88.81 276 PHE A N 1
ATOM 2182 C CA . PHE A 1 276 ? -8.953 -18.75 -11.602 1 88.81 276 PHE A CA 1
ATOM 2183 C C . PHE A 1 276 ? -9.438 -19.719 -12.672 1 88.81 276 PHE A C 1
ATOM 2185 O O . PHE A 1 276 ? -8.758 -20.688 -12.984 1 88.81 276 PHE A O 1
ATOM 2192 N N . PRO A 1 277 ? -10.641 -19.547 -13.172 1 90.31 277 PRO A N 1
ATOM 2193 C CA . PRO A 1 277 ? -11.148 -20.469 -14.188 1 90.31 277 PRO A CA 1
ATOM 2194 C C . PRO A 1 277 ? -10.266 -20.516 -15.43 1 90.31 277 PRO A C 1
ATOM 2196 O O . PRO A 1 277 ? -9.844 -19.469 -15.938 1 90.31 277 PRO A O 1
ATOM 2199 N N . THR A 1 278 ? -9.984 -21.656 -15.883 1 87.94 278 THR A N 1
ATOM 2200 C CA . THR A 1 278 ? -9.188 -21.844 -17.094 1 87.94 278 THR A CA 1
ATOM 2201 C C . THR A 1 278 ? -10.07 -21.781 -18.344 1 87.94 278 THR A C 1
ATOM 2203 O O . THR A 1 278 ? -11.289 -22 -18.25 1 87.94 278 THR A O 1
ATOM 2206 N N . GLU A 1 279 ? -9.453 -21.516 -19.453 1 86.88 279 GLU A N 1
ATOM 2207 C CA . GLU A 1 279 ? -10.188 -21.453 -20.719 1 86.88 279 GLU A CA 1
ATOM 2208 C C . GLU A 1 279 ? -10.82 -22.797 -21.047 1 86.88 279 GLU A C 1
ATOM 2210 O O . GLU A 1 279 ? -11.938 -22.844 -21.578 1 86.88 279 GLU A O 1
ATOM 2215 N N . GLN A 1 280 ? -10.102 -23.844 -20.734 1 88.19 280 GLN A N 1
ATOM 2216 C CA . GLN A 1 280 ? -10.594 -25.188 -21.016 1 88.19 280 GLN A CA 1
ATOM 2217 C C . GLN A 1 280 ? -11.836 -25.5 -20.188 1 88.19 280 GLN A C 1
ATOM 2219 O O . GLN A 1 280 ? -12.797 -26.094 -20.688 1 88.19 280 GLN A O 1
ATOM 2224 N N . GLU A 1 281 ? -11.836 -25.062 -18.969 1 90.81 281 GLU A N 1
ATOM 2225 C CA . GLU A 1 281 ? -12.969 -25.297 -18.078 1 90.81 281 GLU A CA 1
ATOM 2226 C C . GLU A 1 281 ? -14.195 -24.516 -18.531 1 90.81 281 GLU A C 1
ATOM 2228 O O . GLU A 1 281 ? -15.312 -25.031 -18.484 1 90.81 281 GLU A O 1
ATOM 2233 N N . VAL A 1 282 ? -14.008 -23.328 -18.984 1 92.12 282 VAL A N 1
ATOM 2234 C CA . VAL A 1 282 ? -15.109 -22.453 -19.375 1 92.12 282 VAL A CA 1
ATOM 2235 C C . VAL A 1 282 ? -15.688 -22.922 -20.703 1 92.12 282 VAL A C 1
ATOM 2237 O O . VAL A 1 282 ? -16.906 -22.828 -20.922 1 92.12 282 VAL A O 1
ATOM 2240 N N . GLU A 1 283 ? -14.797 -23.438 -21.562 1 90.06 283 GLU A N 1
ATOM 2241 C CA . GLU A 1 283 ? -15.281 -23.969 -22.828 1 90.06 283 GLU A CA 1
ATOM 2242 C C . GLU A 1 283 ? -16.125 -25.219 -22.625 1 90.06 283 GLU A C 1
ATOM 2244 O O . GLU A 1 283 ? -17.094 -25.453 -23.344 1 90.06 283 GLU A O 1
ATOM 2249 N N . ARG A 1 284 ? -15.789 -25.969 -21.641 1 91 284 ARG A N 1
ATOM 2250 C CA . ARG A 1 284 ? -16.453 -27.234 -21.391 1 91 284 ARG A CA 1
ATOM 2251 C C . ARG A 1 284 ? -17.781 -27.016 -20.672 1 91 284 ARG A C 1
ATOM 2253 O O . ARG A 1 284 ? -18.797 -27.609 -21.047 1 91 284 ARG A O 1
ATOM 2260 N N . GLU A 1 285 ? -17.844 -26.203 -19.625 1 91.81 285 GLU A N 1
ATOM 2261 C CA . GLU A 1 285 ? -19 -26.141 -18.75 1 91.81 285 GLU A CA 1
ATOM 2262 C C . GLU A 1 285 ? -19.656 -24.766 -18.781 1 91.81 285 GLU A C 1
ATOM 2264 O O . GLU A 1 285 ? -20.797 -24.594 -18.359 1 91.81 285 GLU A O 1
ATOM 2269 N N . GLY A 1 286 ? -19.016 -23.844 -19.375 1 91.5 286 GLY A N 1
ATOM 2270 C CA . GLY A 1 286 ? -19.516 -22.484 -19.344 1 91.5 286 GLY A CA 1
ATOM 2271 C C . GLY A 1 286 ? -18.953 -21.656 -18.203 1 91.5 286 GLY A C 1
ATOM 2272 O O . GLY A 1 286 ? -18.391 -22.203 -17.25 1 91.5 286 GLY A O 1
ATOM 2273 N N . LEU A 1 287 ? -19.094 -20.406 -18.281 1 92.56 287 LEU A N 1
ATOM 2274 C CA . LEU A 1 287 ? -18.484 -19.516 -17.297 1 92.56 287 LEU A CA 1
ATOM 2275 C C . LEU A 1 287 ? -19.312 -19.516 -16 1 92.56 287 LEU A C 1
ATOM 2277 O O . LEU A 1 287 ? -18.75 -19.438 -14.914 1 92.56 287 LEU A O 1
ATOM 2281 N N . VAL A 1 288 ? -20.672 -19.609 -16.078 1 93.56 288 VAL A N 1
ATOM 2282 C CA . VAL A 1 288 ? -21.531 -19.578 -14.906 1 93.56 288 VAL A CA 1
ATOM 2283 C C . VAL A 1 288 ? -21.266 -20.781 -14.016 1 93.56 288 VAL A C 1
ATOM 2285 O O . VAL A 1 288 ? -21.156 -20.656 -12.797 1 93.56 288 VAL A O 1
ATOM 2288 N N . GLU A 1 289 ? -21.109 -21.891 -14.617 1 93.62 289 GLU A N 1
ATOM 2289 C CA . GLU A 1 289 ? -20.844 -23.109 -13.852 1 93.62 289 GLU A CA 1
ATOM 2290 C C . GLU A 1 289 ? -19.453 -23.078 -13.227 1 93.62 289 GLU A C 1
ATOM 2292 O O . GLU A 1 289 ? -19.25 -23.547 -12.109 1 93.62 289 GLU A O 1
ATOM 2297 N N . ALA A 1 290 ? -18.516 -22.516 -14 1 93.38 290 ALA A N 1
ATOM 2298 C CA . ALA A 1 290 ? -17.156 -22.375 -13.453 1 93.38 290 ALA A CA 1
ATOM 2299 C C . ALA A 1 290 ? -17.156 -21.453 -12.227 1 93.38 290 ALA A C 1
ATOM 2301 O O . ALA A 1 290 ? -16.453 -21.734 -11.25 1 93.38 290 ALA A O 1
ATOM 2302 N N . LEU A 1 291 ? -17.953 -20.453 -12.281 1 93.5 291 LEU A N 1
ATOM 2303 C CA . LEU A 1 291 ? -18.031 -19.5 -11.172 1 93.5 291 LEU A CA 1
ATOM 2304 C C . LEU A 1 291 ? -18.781 -20.125 -9.992 1 93.5 291 LEU A C 1
ATOM 2306 O O . LEU A 1 291 ? -18.469 -19.828 -8.836 1 93.5 291 LEU A O 1
ATOM 2310 N N . LYS A 1 292 ? -19.719 -20.953 -10.25 1 92.62 292 LYS A N 1
ATOM 2311 C CA . LYS A 1 292 ? -20.453 -21.625 -9.18 1 92.62 292 LYS A CA 1
ATOM 2312 C C . LYS A 1 292 ? -19.531 -22.578 -8.406 1 92.62 292 LYS A C 1
ATOM 2314 O O . LYS A 1 292 ? -19.719 -22.766 -7.199 1 92.62 292 LYS A O 1
ATOM 2319 N N . ARG A 1 293 ? -18.594 -23.078 -9.086 1 88.88 293 ARG A N 1
ATOM 2320 C CA . ARG A 1 293 ? -17.641 -23.969 -8.43 1 88.88 293 ARG A CA 1
ATOM 2321 C C . ARG A 1 293 ? -16.766 -23.203 -7.457 1 88.88 293 ARG A C 1
ATOM 2323 O O . ARG A 1 293 ? -16.219 -23.781 -6.508 1 88.88 293 ARG A O 1
ATOM 2330 N N . LEU A 1 294 ? -16.703 -21.906 -7.715 1 91.06 294 LEU A N 1
ATOM 2331 C CA . LEU A 1 294 ? -15.859 -21.062 -6.867 1 91.06 294 LEU A CA 1
ATOM 2332 C C . LEU A 1 294 ? -16.672 -20.469 -5.723 1 91.06 294 LEU A C 1
ATOM 2334 O O . LEU A 1 294 ? -16.188 -19.578 -5.012 1 91.06 294 LEU A O 1
ATOM 2338 N N . LYS A 1 295 ? -17.859 -20.906 -5.445 1 88.38 295 LYS A N 1
ATOM 2339 C CA . LYS A 1 295 ? -18.766 -20.328 -4.453 1 88.38 295 LYS A CA 1
ATOM 2340 C C . LYS A 1 295 ? -18.141 -20.344 -3.061 1 88.38 295 LYS A C 1
ATOM 2342 O O . LYS A 1 295 ? -18.234 -19.375 -2.318 1 88.38 295 LYS A O 1
ATOM 2347 N N . GLN A 1 296 ? -17.578 -21.438 -2.689 1 83.81 296 GLN A N 1
ATOM 2348 C CA . GLN A 1 296 ? -16.984 -21.547 -1.366 1 83.81 296 GLN A CA 1
ATOM 2349 C C . GLN A 1 296 ? -15.828 -20.562 -1.195 1 83.81 296 GLN A C 1
ATOM 2351 O O . GLN A 1 296 ? -15.617 -20.031 -0.105 1 83.81 296 GLN A O 1
ATOM 2356 N N . LEU A 1 297 ? -15.07 -20.328 -2.287 1 89.5 297 LEU A N 1
ATOM 2357 C CA . LEU A 1 297 ? -13.961 -19.391 -2.254 1 89.5 297 LEU A CA 1
ATOM 2358 C C . LEU A 1 297 ? -14.477 -17.953 -2.09 1 89.5 297 LEU A C 1
ATOM 2360 O O . LEU A 1 297 ? -13.852 -17.141 -1.414 1 89.5 297 LEU A O 1
ATOM 2364 N N . PHE A 1 298 ? -15.617 -17.688 -2.703 1 91.5 298 PHE A N 1
ATOM 2365 C CA . PHE A 1 298 ? -16.234 -16.375 -2.562 1 91.5 298 PHE A CA 1
ATOM 2366 C C . PHE A 1 298 ? -16.656 -16.125 -1.121 1 91.5 298 PHE A C 1
ATOM 2368 O O . PHE A 1 298 ? -16.406 -15.055 -0.566 1 91.5 298 PHE A O 1
ATOM 2375 N N . ILE A 1 299 ? -17.203 -17.109 -0.495 1 86.69 299 ILE A N 1
ATOM 2376 C CA . ILE A 1 299 ? -17.688 -17 0.877 1 86.69 299 ILE A CA 1
ATOM 2377 C C . ILE A 1 299 ? -16.5 -16.812 1.827 1 86.69 299 ILE A C 1
ATOM 2379 O O . ILE A 1 299 ? -16.547 -15.992 2.742 1 86.69 299 ILE A O 1
ATOM 2383 N N . SER A 1 300 ? -15.5 -17.594 1.568 1 86.38 300 SER A N 1
ATOM 2384 C CA . SER A 1 300 ? -14.297 -17.484 2.393 1 86.38 300 SER A CA 1
ATOM 2385 C C . SER A 1 300 ? -13.656 -16.109 2.246 1 86.38 300 SER A C 1
ATOM 2387 O O . SER A 1 300 ? -13.164 -15.539 3.223 1 86.38 300 SER A O 1
ATOM 2389 N N . TYR A 1 301 ? -13.633 -15.602 1.039 1 92.31 301 TYR A N 1
ATOM 2390 C CA . TYR A 1 301 ? -13.078 -14.273 0.787 1 92.31 301 TYR A CA 1
ATOM 2391 C C . TYR A 1 301 ? -13.836 -13.203 1.566 1 92.31 301 TYR A C 1
ATOM 2393 O O . TYR A 1 301 ? -13.227 -12.383 2.258 1 92.31 301 TYR A O 1
ATOM 2401 N N . VAL A 1 302 ? -15.156 -13.242 1.517 1 92.75 302 VAL A N 1
ATOM 2402 C CA . VAL A 1 302 ? -15.984 -12.25 2.193 1 92.75 302 VAL A CA 1
ATOM 2403 C C . VAL A 1 302 ? -15.789 -12.359 3.705 1 92.75 302 VAL A C 1
ATOM 2405 O O . VAL A 1 302 ? -15.586 -11.344 4.379 1 92.75 302 VAL A O 1
ATOM 2408 N N . GLY A 1 303 ? -15.805 -13.57 4.223 1 89.44 303 GLY A N 1
ATOM 2409 C CA . GLY A 1 303 ? -15.625 -13.773 5.652 1 89.44 303 GLY A CA 1
ATOM 2410 C C . GLY A 1 303 ? -14.281 -13.297 6.16 1 89.44 303 GLY A C 1
ATOM 2411 O O . GLY A 1 303 ? -14.203 -12.648 7.207 1 89.44 303 GLY A O 1
ATOM 2412 N N . THR A 1 304 ? -13.242 -13.641 5.438 1 91.94 304 THR A N 1
ATOM 2413 C CA . THR A 1 304 ? -11.898 -13.242 5.859 1 91.94 304 THR A CA 1
ATOM 2414 C C . THR A 1 304 ? -11.727 -11.734 5.762 1 91.94 304 THR A C 1
ATOM 2416 O O . THR A 1 304 ? -11.086 -11.117 6.621 1 91.94 304 THR A O 1
ATOM 2419 N N . TYR A 1 305 ? -12.258 -11.148 4.652 1 95.5 305 TYR A N 1
ATOM 2420 C CA . TYR A 1 305 ? -12.195 -9.703 4.535 1 95.5 305 TYR A CA 1
ATOM 2421 C C . TYR A 1 305 ? -12.891 -9.023 5.707 1 95.5 305 TYR A C 1
ATOM 2423 O O . TYR A 1 305 ? -12.367 -8.062 6.281 1 95.5 305 TYR A O 1
ATOM 2431 N N . VAL A 1 306 ? -14.031 -9.492 6.039 1 93.69 306 VAL A N 1
ATOM 2432 C CA . VAL A 1 306 ? -14.812 -8.898 7.125 1 93.69 306 VAL A CA 1
ATOM 2433 C C . VAL A 1 306 ? -14.031 -8.992 8.43 1 93.69 306 VAL A C 1
ATOM 2435 O O . VAL A 1 306 ? -14.016 -8.039 9.219 1 93.69 306 VAL A O 1
ATOM 2438 N N . THR A 1 307 ? -13.391 -10.07 8.633 1 92.06 307 THR A N 1
ATOM 2439 C CA . THR A 1 307 ? -12.594 -10.25 9.844 1 92.06 307 THR A CA 1
ATOM 2440 C C . THR A 1 307 ? -11.461 -9.227 9.898 1 92.06 307 THR A C 1
ATOM 2442 O O . THR A 1 307 ? -11.227 -8.609 10.945 1 92.06 307 THR A O 1
ATOM 2445 N N . VAL A 1 308 ? -10.766 -9.047 8.773 1 95.44 308 VAL A N 1
ATOM 2446 C CA . VAL A 1 308 ? -9.672 -8.086 8.719 1 95.44 308 VAL A CA 1
ATOM 2447 C C . VAL A 1 308 ? -10.211 -6.672 8.898 1 95.44 308 VAL A C 1
ATOM 2449 O O . VAL A 1 308 ? -9.625 -5.863 9.625 1 95.44 308 VAL A O 1
ATOM 2452 N N . ALA A 1 309 ? -11.359 -6.395 8.242 1 95.81 309 ALA A N 1
ATOM 2453 C CA . ALA A 1 309 ? -11.977 -5.07 8.328 1 95.81 309 ALA A CA 1
ATOM 2454 C C . ALA A 1 309 ? -12.406 -4.754 9.758 1 95.81 309 ALA A C 1
ATOM 2456 O O . ALA A 1 309 ? -12.227 -3.627 10.227 1 95.81 309 ALA A O 1
ATOM 2457 N N . ILE A 1 310 ? -12.93 -5.715 10.445 1 94.44 310 ILE A N 1
ATOM 2458 C CA . ILE A 1 310 ? -13.359 -5.508 11.828 1 94.44 310 ILE A CA 1
ATOM 2459 C C . ILE A 1 310 ? -12.141 -5.328 12.727 1 94.44 310 ILE A C 1
ATOM 2461 O O . ILE A 1 310 ? -12.164 -4.516 13.656 1 94.44 310 ILE A O 1
ATOM 2465 N N . GLN A 1 311 ? -11.109 -6.105 12.477 1 95.12 311 GLN A N 1
ATOM 2466 C CA . GLN A 1 311 ? -9.883 -5.914 13.25 1 95.12 311 GLN A CA 1
ATOM 2467 C C . GLN A 1 311 ? -9.359 -4.488 13.094 1 95.12 311 GLN A C 1
ATOM 2469 O O . GLN A 1 311 ? -8.906 -3.883 14.07 1 95.12 311 GLN A O 1
ATOM 2474 N N . TRP A 1 312 ? -9.359 -3.982 11.875 1 96.5 312 TRP A N 1
ATOM 2475 C CA . TRP A 1 312 ? -8.953 -2.6 11.641 1 96.5 312 TRP A CA 1
ATOM 2476 C C . TRP A 1 312 ? -9.867 -1.632 12.383 1 96.5 312 TRP A C 1
ATOM 2478 O O . TRP A 1 312 ? -9.398 -0.654 12.969 1 96.5 312 TRP A O 1
ATOM 2488 N N . PHE A 1 313 ? -11.211 -1.939 12.32 1 95 313 PHE A N 1
ATOM 2489 C CA . PHE A 1 313 ? -12.203 -1.082 12.961 1 95 313 PHE A CA 1
ATOM 2490 C C . PHE A 1 313 ? -11.953 -1.005 14.461 1 95 313 PHE A C 1
ATOM 2492 O O . PHE A 1 313 ? -12.016 0.076 15.055 1 95 313 PHE A O 1
ATOM 2499 N N . ILE A 1 314 ? -11.68 -2.084 15.078 1 95 314 ILE A N 1
ATOM 2500 C CA . ILE A 1 314 ? -11.414 -2.137 16.516 1 95 314 ILE A CA 1
ATOM 2501 C C . ILE A 1 314 ? -10.117 -1.397 16.828 1 95 314 ILE A C 1
ATOM 2503 O O . ILE A 1 314 ? -10.047 -0.626 17.781 1 95 314 ILE A O 1
ATOM 2507 N N . HIS A 1 315 ? -9.07 -1.67 16.047 1 95.62 315 HIS A N 1
ATOM 2508 C CA . HIS A 1 315 ? -7.812 -0.957 16.219 1 95.62 315 HIS A CA 1
ATOM 2509 C C . HIS A 1 315 ? -8.008 0.551 16.109 1 95.62 315 HIS A C 1
ATOM 2511 O O . HIS A 1 315 ? -7.441 1.316 16.891 1 95.62 315 HIS A O 1
ATOM 2517 N N . HIS A 1 316 ? -8.773 0.925 15.078 1 93.69 316 HIS A N 1
ATOM 2518 C CA . HIS A 1 316 ? -9.109 2.328 14.875 1 93.69 316 HIS A CA 1
ATOM 2519 C C . HIS A 1 316 ? -9.773 2.922 16.109 1 93.69 316 HIS A C 1
ATOM 2521 O O . HIS A 1 316 ? -9.43 4.031 16.531 1 93.69 316 HIS A O 1
ATOM 2527 N N . SER A 1 317 ? -10.625 2.189 16.719 1 92.5 317 SER A N 1
ATOM 2528 C CA . SER A 1 317 ? -11.344 2.641 17.922 1 92.5 317 SER A CA 1
ATOM 2529 C C . SER A 1 317 ? -10.406 2.732 19.109 1 92.5 317 SER A C 1
ATOM 2531 O O . SER A 1 317 ? -10.477 3.688 19.891 1 92.5 317 SER A O 1
ATOM 2533 N N . VAL A 1 318 ? -9.562 1.8 19.281 1 94.38 318 VAL A N 1
ATOM 2534 C CA . VAL A 1 318 ? -8.641 1.764 20.406 1 94.38 318 VAL A CA 1
ATOM 2535 C C . VAL A 1 318 ? -7.668 2.936 20.328 1 94.38 318 VAL A C 1
ATOM 2537 O O . VAL A 1 318 ? -7.457 3.652 21.312 1 94.38 318 VAL A O 1
ATOM 2540 N N . VAL A 1 319 ? -7.105 3.176 19.172 1 93.69 319 VAL A N 1
ATOM 2541 C CA . VAL A 1 319 ? -6.094 4.211 19 1 93.69 319 VAL A CA 1
ATOM 2542 C C . VAL A 1 319 ? -6.734 5.59 19.141 1 93.69 319 VAL A C 1
ATOM 2544 O O . VAL A 1 319 ? -6.082 6.543 19.578 1 93.69 319 VAL A O 1
ATOM 2547 N N . HIS A 1 320 ? -8.023 5.641 18.781 1 89.94 320 HIS A N 1
ATOM 2548 C CA . HIS A 1 320 ? -8.734 6.898 18.953 1 89.94 320 HIS A CA 1
ATOM 2549 C C . HIS A 1 320 ? -8.758 7.316 20.422 1 89.94 320 HIS A C 1
ATOM 2551 O O . HIS A 1 320 ? -8.82 8.508 20.734 1 89.94 320 HIS A O 1
ATOM 2557 N N . HIS A 1 321 ? -8.648 6.391 21.344 1 91.06 321 HIS A N 1
ATOM 2558 C CA . HIS A 1 321 ? -8.68 6.664 22.781 1 91.06 321 HIS A CA 1
ATOM 2559 C C . HIS A 1 321 ? -7.277 6.887 23.328 1 91.06 321 HIS A C 1
ATOM 2561 O O . HIS A 1 321 ? -7.113 7.207 24.516 1 91.06 321 HIS A O 1
ATOM 2567 N N . LEU A 1 322 ? -6.25 6.754 22.5 1 91.62 322 LEU A N 1
ATOM 2568 C CA . LEU A 1 322 ? -4.867 6.918 22.938 1 91.62 322 LEU A CA 1
ATOM 2569 C C . LEU A 1 322 ? -4.363 8.32 22.625 1 91.62 322 LEU A C 1
ATOM 2571 O O . LEU A 1 322 ? -4.668 8.883 21.562 1 91.62 322 LEU A O 1
ATOM 2575 N N . HIS A 1 323 ? -3.705 8.844 23.484 1 88.88 323 HIS A N 1
ATOM 2576 C CA . HIS A 1 323 ? -3.094 10.156 23.297 1 88.88 323 HIS A CA 1
ATOM 2577 C C . HIS A 1 323 ? -1.747 10.039 22.594 1 88.88 323 HIS A C 1
ATOM 2579 O O . HIS A 1 323 ? -1.441 10.836 21.703 1 88.88 323 HIS A O 1
ATOM 2585 N N . ILE A 1 324 ? -0.949 9.047 23.016 1 88.56 324 ILE A N 1
ATOM 2586 C CA . ILE A 1 324 ? 0.379 8.852 22.438 1 88.56 324 ILE A CA 1
ATOM 2587 C C . ILE A 1 324 ? 0.686 7.355 22.359 1 88.56 324 ILE A C 1
ATOM 2589 O O . ILE A 1 324 ? 0.04 6.543 23.031 1 88.56 324 ILE A O 1
ATOM 2593 N N . PHE A 1 325 ? 1.609 7.016 21.484 1 89.38 325 PHE A N 1
ATOM 2594 C CA . PHE A 1 325 ? 2.15 5.664 21.438 1 89.38 325 PHE A CA 1
ATOM 2595 C C . PHE A 1 325 ? 3.455 5.574 22.219 1 89.38 325 PHE A C 1
ATOM 2597 O O . PHE A 1 325 ? 4.5 6.023 21.734 1 89.38 325 PHE A O 1
ATOM 2604 N N . THR A 1 326 ? 3.375 5.023 23.375 1 87.31 326 THR A N 1
ATOM 2605 C CA . THR A 1 326 ? 4.578 4.719 24.141 1 87.31 326 THR A CA 1
ATOM 2606 C C . THR A 1 326 ? 5.348 3.564 23.5 1 87.31 326 THR A C 1
ATOM 2608 O O . THR A 1 326 ? 4.82 2.865 22.641 1 87.31 326 THR A O 1
ATOM 2611 N N . PRO A 1 327 ? 6.617 3.363 23.844 1 83.88 327 PRO A N 1
ATOM 2612 C CA . PRO A 1 327 ? 7.414 2.309 23.203 1 83.88 327 PRO A CA 1
ATOM 2613 C C . PRO A 1 327 ? 6.766 0.93 23.328 1 83.88 327 PRO A C 1
ATOM 2615 O O . PRO A 1 327 ? 6.824 0.136 22.375 1 83.88 327 PRO A O 1
ATOM 2618 N N . ILE A 1 328 ? 6.168 0.66 24.406 1 88.19 328 ILE A N 1
ATOM 2619 C CA . ILE A 1 328 ? 5.523 -0.635 24.594 1 88.19 328 ILE A CA 1
ATOM 2620 C C . ILE A 1 328 ? 4.332 -0.757 23.641 1 88.19 328 ILE A C 1
ATOM 2622 O O . ILE A 1 328 ? 4.086 -1.826 23.078 1 88.19 328 ILE A O 1
ATOM 2626 N N . LEU A 1 329 ? 3.59 0.315 23.5 1 92.12 329 LEU A N 1
ATOM 2627 C CA . LEU A 1 329 ? 2.438 0.303 22.609 1 92.12 329 LEU A CA 1
ATOM 2628 C C . LEU A 1 329 ? 2.875 0.137 21.156 1 92.12 329 LEU A C 1
ATOM 2630 O O . LEU A 1 329 ? 2.168 -0.479 20.359 1 92.12 329 LEU A O 1
ATOM 2634 N N . VAL A 1 330 ? 4.062 0.681 20.844 1 91.5 330 VAL A N 1
ATOM 2635 C CA . VAL A 1 330 ? 4.598 0.539 19.484 1 91.5 330 VAL A CA 1
ATOM 2636 C C . VAL A 1 330 ? 4.938 -0.926 19.219 1 91.5 330 VAL A C 1
ATOM 2638 O O . VAL A 1 330 ? 4.648 -1.447 18.141 1 91.5 330 VAL A O 1
ATOM 2641 N N . VAL A 1 331 ? 5.516 -1.582 20.219 1 91 331 VAL A N 1
ATOM 2642 C CA . VAL A 1 331 ? 5.863 -2.992 20.078 1 91 331 VAL A CA 1
ATOM 2643 C C . VAL A 1 331 ? 4.594 -3.826 19.922 1 91 331 VAL A C 1
ATOM 2645 O O . VAL A 1 331 ? 4.539 -4.734 19.094 1 91 331 VAL A O 1
ATOM 2648 N N . ILE A 1 332 ? 3.557 -3.516 20.703 1 94.5 332 ILE A N 1
ATOM 2649 C CA . ILE A 1 332 ? 2.291 -4.234 20.625 1 94.5 332 ILE A CA 1
ATOM 2650 C C . ILE A 1 332 ? 1.659 -4.023 19.25 1 94.5 332 ILE A C 1
ATOM 2652 O O . ILE A 1 332 ? 1.116 -4.961 18.656 1 94.5 332 ILE A O 1
ATOM 2656 N N . ASN A 1 333 ? 1.78 -2.822 18.719 1 95.06 333 ASN A N 1
ATOM 2657 C CA . ASN A 1 333 ? 1.222 -2.521 17.406 1 95.06 333 ASN A CA 1
ATOM 2658 C C . ASN A 1 333 ? 1.924 -3.311 16.312 1 95.06 333 ASN A C 1
ATOM 2660 O O . ASN A 1 333 ? 1.277 -3.801 15.383 1 95.06 333 ASN A O 1
ATOM 2664 N N . ARG A 1 334 ? 3.238 -3.4 16.359 1 94.38 334 ARG A N 1
ATOM 2665 C CA . ARG A 1 334 ? 3.936 -4.168 15.336 1 94.38 334 ARG A CA 1
ATOM 2666 C C . ARG A 1 334 ? 3.574 -5.648 15.422 1 94.38 334 ARG A C 1
ATOM 2668 O O . ARG A 1 334 ? 3.486 -6.328 14.398 1 94.38 334 ARG A O 1
ATOM 2675 N N . THR A 1 335 ? 3.377 -6.125 16.641 1 95.56 335 THR A N 1
ATOM 2676 C CA . THR A 1 335 ? 2.945 -7.504 16.828 1 95.56 335 THR A CA 1
ATOM 2677 C C . THR A 1 335 ? 1.553 -7.715 16.234 1 95.56 335 THR A C 1
ATOM 2679 O O . THR A 1 335 ? 1.291 -8.734 15.594 1 95.56 335 THR A O 1
ATOM 2682 N N . PHE A 1 336 ? 0.651 -6.711 16.453 1 97.44 336 PHE A N 1
ATOM 2683 C CA . PHE A 1 336 ? -0.674 -6.734 15.852 1 97.44 336 PHE A CA 1
ATOM 2684 C C . PHE A 1 336 ? -0.572 -6.887 14.336 1 97.44 336 PHE A C 1
ATOM 2686 O O . PHE A 1 336 ? -1.225 -7.75 13.75 1 97.44 336 PHE A O 1
ATOM 2693 N N . LEU A 1 337 ? 0.303 -6.129 13.727 1 97.75 337 LEU A N 1
ATOM 2694 C CA . LEU A 1 337 ? 0.451 -6.121 12.273 1 97.75 337 LEU A CA 1
ATOM 2695 C C . LEU A 1 337 ? 1.02 -7.445 11.773 1 97.75 337 LEU A C 1
ATOM 2697 O O . LEU A 1 337 ? 0.586 -7.961 10.742 1 97.75 337 LEU A O 1
ATOM 2701 N N . ALA A 1 338 ? 1.981 -7.984 12.492 1 96.69 338 ALA A N 1
ATOM 2702 C CA . ALA A 1 338 ? 2.617 -9.234 12.094 1 96.69 338 ALA A CA 1
ATOM 2703 C C . ALA A 1 338 ? 1.601 -10.375 12.039 1 96.69 338 ALA A C 1
ATOM 2705 O O . ALA A 1 338 ? 1.594 -11.164 11.094 1 96.69 338 ALA A O 1
ATOM 2706 N N . PHE A 1 339 ? 0.692 -10.422 12.977 1 96.69 339 PHE A N 1
ATOM 2707 C CA . PHE A 1 339 ? -0.289 -11.5 13.023 1 96.69 339 PHE A CA 1
ATOM 2708 C C . PHE A 1 339 ? -1.396 -11.266 12 1 96.69 339 PHE A C 1
ATOM 2710 O O . PHE A 1 339 ? -1.896 -12.219 11.391 1 96.69 339 PHE A O 1
ATOM 2717 N N . VAL A 1 340 ? -1.815 -10.023 11.836 1 96.69 340 VAL A N 1
ATOM 2718 C CA . VAL A 1 340 ? -2.836 -9.719 10.844 1 96.69 340 VAL A CA 1
ATOM 2719 C C . VAL A 1 340 ? -2.316 -10.07 9.445 1 96.69 340 VAL A C 1
ATOM 2721 O O . VAL A 1 340 ? -3.074 -10.531 8.594 1 96.69 340 VAL A O 1
ATOM 2724 N N . ALA A 1 341 ? -1.017 -9.891 9.234 1 96.81 341 ALA A N 1
ATOM 2725 C CA . ALA A 1 341 ? -0.401 -10.156 7.938 1 96.81 341 ALA A CA 1
ATOM 2726 C C . ALA A 1 341 ? -0.417 -11.648 7.613 1 96.81 341 ALA A C 1
ATOM 2728 O O . ALA A 1 341 ? -0.204 -12.039 6.465 1 96.81 341 ALA A O 1
ATOM 2729 N N . PHE A 1 342 ? -0.77 -12.492 8.57 1 94.44 342 PHE A N 1
ATOM 2730 C CA . PHE A 1 342 ? -0.858 -13.938 8.391 1 94.44 342 PHE A CA 1
ATOM 2731 C C . PHE A 1 342 ? -2.188 -14.32 7.754 1 94.44 342 PHE A C 1
ATOM 2733 O O . PHE A 1 342 ? -2.35 -15.445 7.273 1 94.44 342 PHE A O 1
ATOM 2740 N N . THR A 1 343 ? -3.119 -13.469 7.609 1 93.44 343 THR A N 1
ATOM 2741 C CA . THR A 1 343 ? -4.512 -13.766 7.293 1 93.44 343 THR A CA 1
ATOM 2742 C C . THR A 1 343 ? -4.637 -14.328 5.879 1 93.44 343 THR A C 1
ATOM 2744 O O . THR A 1 343 ? -5.414 -15.25 5.637 1 93.44 343 THR A O 1
ATOM 2747 N N . PRO A 1 344 ? -3.84 -13.828 4.934 1 92.19 344 PRO A N 1
ATOM 2748 C CA . PRO A 1 344 ? -3.953 -14.438 3.605 1 92.19 344 PRO A CA 1
ATOM 2749 C C . PRO A 1 344 ? -3.578 -15.914 3.598 1 92.19 344 PRO A C 1
ATOM 2751 O O . PRO A 1 344 ? -4.176 -16.703 2.861 1 92.19 344 PRO A O 1
ATOM 2754 N N . PHE A 1 345 ? -2.625 -16.297 4.398 1 93 345 PHE A N 1
ATOM 2755 C CA . PHE A 1 345 ? -2.26 -17.703 4.508 1 93 345 PHE A CA 1
ATOM 2756 C C . PHE A 1 345 ? -3.389 -18.516 5.141 1 93 345 PHE A C 1
ATOM 2758 O O . PHE A 1 345 ? -3.695 -19.625 4.691 1 93 345 PHE A O 1
ATOM 2765 N N . LEU A 1 346 ? -4.027 -17.953 6.141 1 90.44 346 LEU A N 1
ATOM 2766 C CA . LEU A 1 346 ? -5.133 -18.625 6.809 1 90.44 346 LEU A CA 1
ATOM 2767 C C . LEU A 1 346 ? -6.297 -18.844 5.848 1 90.44 346 LEU A C 1
ATOM 2769 O O . LEU A 1 346 ? -6.938 -19.906 5.879 1 90.44 346 LEU A O 1
ATOM 2773 N N . SER A 1 347 ? -6.508 -17.828 5.016 1 88.62 347 SER A N 1
ATOM 2774 C CA . SER A 1 347 ? -7.574 -17.953 4.023 1 88.62 347 SER A CA 1
ATOM 2775 C C . SER A 1 347 ? -7.293 -19.094 3.057 1 88.62 347 SER A C 1
ATOM 2777 O O . SER A 1 347 ? -8.188 -19.891 2.754 1 88.62 347 SER A O 1
ATOM 2779 N N . THR A 1 348 ? -6.078 -19.188 2.609 1 87.81 348 THR A N 1
ATOM 2780 C CA . THR A 1 348 ? -5.695 -20.25 1.688 1 87.81 348 THR A CA 1
ATOM 2781 C C . THR A 1 348 ? -5.797 -21.609 2.363 1 87.81 348 THR A C 1
ATOM 2783 O O . THR A 1 348 ? -6.266 -22.578 1.757 1 87.81 348 THR A O 1
ATOM 2786 N N . LEU A 1 349 ? -5.34 -21.688 3.602 1 86.81 349 LEU A N 1
ATOM 2787 C CA . LEU A 1 349 ? -5.379 -22.922 4.371 1 86.81 349 LEU A CA 1
ATOM 2788 C C . LEU A 1 349 ? -6.812 -23.406 4.551 1 86.81 349 LEU A C 1
ATOM 2790 O O . LEU A 1 349 ? -7.105 -24.594 4.348 1 86.81 349 LEU A O 1
ATOM 2794 N N . ASN A 1 350 ? -7.711 -22.562 4.863 1 84.69 350 ASN A N 1
ATOM 2795 C CA . ASN A 1 350 ? -9.102 -22.938 5.105 1 84.69 350 ASN A CA 1
ATOM 2796 C C . ASN A 1 350 ? -9.828 -23.281 3.809 1 84.69 350 ASN A C 1
ATOM 2798 O O . ASN A 1 350 ? -10.68 -24.172 3.787 1 84.69 350 ASN A O 1
ATOM 2802 N N . ASN A 1 351 ? -9.516 -22.641 2.752 1 83 351 ASN A N 1
ATOM 2803 C CA . ASN A 1 351 ? -10.133 -22.922 1.46 1 83 351 ASN A CA 1
ATOM 2804 C C . ASN A 1 351 ? -9.719 -24.297 0.942 1 83 351 ASN A C 1
ATOM 2806 O O . ASN A 1 351 ? -10.531 -25.016 0.349 1 83 351 ASN A O 1
ATOM 2810 N N . LYS A 1 352 ? -8.523 -24.656 1.165 1 81.44 352 LYS A N 1
ATOM 2811 C CA . LYS A 1 352 ? -7.984 -25.906 0.62 1 81.44 352 LYS A CA 1
ATOM 2812 C C . LYS A 1 352 ? -8.422 -27.109 1.453 1 81.44 352 LYS A C 1
ATOM 2814 O O . LYS A 1 352 ? -8.68 -28.188 0.912 1 81.44 352 LYS A O 1
ATOM 2819 N N . TYR A 1 353 ? -8.625 -26.891 2.717 1 79.12 353 TYR A N 1
ATOM 2820 C CA . TYR A 1 353 ? -8.727 -28.078 3.543 1 79.12 353 TYR A CA 1
ATOM 2821 C C . TYR A 1 353 ? -10.07 -28.141 4.258 1 79.12 353 TYR A C 1
ATOM 2823 O O . TYR A 1 353 ? -10.422 -29.156 4.855 1 79.12 353 TYR A O 1
ATOM 2831 N N . THR A 1 354 ? -10.867 -27.219 4.238 1 68.5 354 THR A N 1
ATOM 2832 C CA . THR A 1 354 ? -12.102 -27.219 5.008 1 68.5 354 THR A CA 1
ATOM 2833 C C . THR A 1 354 ? -13.281 -27.672 4.137 1 68.5 354 THR A C 1
ATOM 2835 O O . THR A 1 354 ? -14.43 -27.625 4.574 1 68.5 354 THR A O 1
ATOM 2838 N N . GLY A 1 355 ? -13.031 -28 2.988 1 64.31 355 GLY A N 1
ATOM 2839 C CA . GLY A 1 355 ? -14.125 -28.438 2.133 1 64.31 355 GLY A CA 1
ATOM 2840 C C . GLY A 1 355 ? -14.633 -29.828 2.471 1 64.31 355 GLY A C 1
ATOM 2841 O O . GLY A 1 355 ? -15.75 -30.188 2.104 1 64.31 355 GLY A O 1
ATOM 2842 N N . HIS A 1 356 ? -13.742 -30.625 3.125 1 64 356 HIS A N 1
ATOM 2843 C CA . HIS A 1 356 ? -14.164 -31.984 3.443 1 64 356 HIS A CA 1
ATOM 2844 C C . HIS A 1 356 ? -14.016 -32.281 4.934 1 64 356 HIS A C 1
ATOM 2846 O O . HIS A 1 356 ? -13.18 -31.656 5.609 1 64 356 HIS A O 1
ATOM 2852 N N . VAL A 1 357 ? -15.008 -32.938 5.359 1 64.38 357 VAL A N 1
ATOM 2853 C CA . VAL A 1 357 ? -14.969 -33.344 6.754 1 64.38 357 VAL A CA 1
ATOM 2854 C C . VAL A 1 357 ? -13.766 -34.281 6.977 1 64.38 357 VAL A C 1
ATOM 2856 O O . VAL A 1 357 ? -13.727 -35.375 6.449 1 64.38 357 VAL A O 1
ATOM 2859 N N . SER A 1 358 ? -12.703 -33.594 7.445 1 75.06 358 SER A N 1
ATOM 2860 C CA . SER A 1 358 ? -11.492 -34.375 7.695 1 75.06 358 SER A CA 1
ATOM 2861 C C . SER A 1 358 ? -10.695 -33.812 8.859 1 75.06 358 SER A C 1
ATOM 2863 O O . SER A 1 358 ? -11.016 -32.719 9.367 1 75.06 358 SER A O 1
ATOM 2865 N N . SER A 1 359 ? -9.906 -34.594 9.445 1 79.62 359 SER A N 1
ATOM 2866 C CA . SER A 1 359 ? -8.977 -34.156 10.492 1 79.62 359 SER A CA 1
ATOM 2867 C C . SER A 1 359 ? -8.172 -32.938 10.039 1 79.62 359 SER A C 1
ATOM 2869 O O . SER A 1 359 ? -7.781 -32.094 10.867 1 79.62 359 SER A O 1
ATOM 2871 N N . ASP A 1 360 ? -8.055 -32.812 8.805 1 84.69 360 ASP A N 1
ATOM 2872 C CA . ASP A 1 360 ? -7.316 -31.672 8.25 1 84.69 360 ASP A CA 1
ATOM 2873 C C . ASP A 1 360 ? -8.117 -30.375 8.367 1 84.69 360 ASP A C 1
ATOM 2875 O O . ASP A 1 360 ? -7.543 -29.312 8.586 1 84.69 360 ASP A O 1
ATOM 2879 N N . ALA A 1 361 ? -9.391 -30.547 8.312 1 84.25 361 ALA A N 1
ATOM 2880 C CA . ALA A 1 361 ? -10.25 -29.359 8.461 1 84.25 361 ALA A CA 1
ATOM 2881 C C . ALA A 1 361 ? -10.195 -28.828 9.891 1 84.25 361 ALA A C 1
ATOM 2883 O O . ALA A 1 361 ? -10.148 -27.609 10.102 1 84.25 361 ALA A O 1
ATOM 2884 N N . GLN A 1 362 ? -10.133 -29.75 10.82 1 86.19 362 GLN A N 1
ATOM 2885 C CA . GLN A 1 362 ? -10.031 -29.359 12.219 1 86.19 362 GLN A CA 1
ATOM 2886 C C . GLN A 1 362 ? -8.711 -28.641 12.5 1 86.19 362 GLN A C 1
ATOM 2888 O O . GLN A 1 362 ? -8.68 -27.641 13.219 1 86.19 362 GLN A O 1
ATOM 2893 N N . THR A 1 363 ? -7.715 -29.156 11.977 1 88.5 363 THR A N 1
ATOM 2894 C CA . THR A 1 363 ? -6.395 -28.578 12.18 1 88.5 363 THR A CA 1
ATOM 2895 C C . THR A 1 363 ? -6.312 -27.188 11.539 1 88.5 363 THR A C 1
ATOM 2897 O O . THR A 1 363 ? -5.73 -26.266 12.117 1 88.5 363 THR A O 1
ATOM 2900 N N . ALA A 1 364 ? -6.875 -27.078 10.352 1 88.81 364 ALA A N 1
ATOM 2901 C CA . ALA A 1 364 ? -6.855 -25.797 9.656 1 88.81 364 ALA A CA 1
ATOM 2902 C C . ALA A 1 364 ? -7.605 -24.734 10.445 1 88.81 364 ALA A C 1
ATOM 2904 O O . ALA A 1 364 ? -7.098 -23.625 10.641 1 88.81 364 ALA A O 1
ATOM 2905 N N . VAL A 1 365 ? -8.758 -25.109 10.961 1 88.69 365 VAL A N 1
ATOM 2906 C CA . VAL A 1 365 ? -9.586 -24.188 11.719 1 88.69 365 VAL A CA 1
ATOM 2907 C C . VAL A 1 365 ? -8.906 -23.859 13.047 1 88.69 365 VAL A C 1
ATOM 2909 O O . VAL A 1 365 ? -8.898 -22.703 13.477 1 88.69 365 VAL A O 1
ATOM 2912 N N . GLY A 1 366 ? -8.375 -24.859 13.664 1 90 366 GLY A N 1
ATOM 2913 C CA . GLY A 1 366 ? -7.664 -24.641 14.914 1 90 366 GLY A CA 1
ATOM 2914 C C . GLY A 1 366 ? -6.477 -23.703 14.773 1 90 366 GLY A C 1
ATOM 2915 O O . GLY A 1 366 ? -6.324 -22.766 15.562 1 90 366 GLY A O 1
ATOM 2916 N N . PHE A 1 367 ? -5.68 -23.953 13.812 1 91.12 367 PHE A N 1
ATOM 2917 C CA . PHE A 1 367 ? -4.512 -23.109 13.562 1 91.12 367 PHE A CA 1
ATOM 2918 C C . PHE A 1 367 ? -4.922 -21.688 13.242 1 91.12 367 PHE A C 1
ATOM 2920 O O . PHE A 1 367 ? -4.336 -20.734 13.766 1 91.12 367 PHE A O 1
ATOM 2927 N N . SER A 1 368 ? -5.918 -21.531 12.375 1 91.75 368 SER A N 1
ATOM 2928 C CA . SER A 1 368 ? -6.402 -20.203 12 1 91.75 368 SER A CA 1
ATOM 2929 C C . SER A 1 368 ? -6.961 -19.453 13.203 1 91.75 368 SER A C 1
ATOM 2931 O O . SER A 1 368 ? -6.758 -18.25 13.336 1 91.75 368 SER A O 1
ATOM 2933 N N . SER A 1 369 ? -7.625 -20.156 14.07 1 92.62 369 SER A N 1
ATOM 2934 C CA . SER A 1 369 ? -8.219 -19.531 15.25 1 92.62 369 SER A CA 1
ATOM 2935 C C . SER A 1 369 ? -7.141 -19.047 16.219 1 92.62 369 SER A C 1
ATOM 2937 O O . SER A 1 369 ? -7.301 -18 16.859 1 92.62 369 SER A O 1
ATOM 2939 N N . ILE A 1 370 ? -6.09 -19.781 16.312 1 93.81 370 ILE A N 1
ATOM 2940 C CA . ILE A 1 370 ? -5 -19.391 17.203 1 93.81 370 ILE A CA 1
ATOM 2941 C C . ILE A 1 370 ? -4.371 -18.078 16.703 1 93.81 370 ILE A C 1
ATOM 2943 O O . ILE A 1 370 ? -4.133 -17.156 17.484 1 93.81 370 ILE A O 1
ATOM 2947 N N . ILE A 1 371 ? -4.105 -18.016 15.453 1 93.88 371 ILE A N 1
ATOM 2948 C CA . ILE A 1 371 ? -3.467 -16.844 14.875 1 93.88 371 ILE A CA 1
ATOM 2949 C C . ILE A 1 371 ? -4.402 -15.641 14.984 1 93.88 371 ILE A C 1
ATOM 2951 O O . ILE A 1 371 ? -3.971 -14.539 15.336 1 93.88 371 ILE A O 1
ATOM 2955 N N . LEU A 1 372 ? -5.707 -15.883 14.695 1 93.94 372 LEU A N 1
ATOM 2956 C CA . LEU A 1 372 ? -6.688 -14.812 14.812 1 93.94 372 LEU A CA 1
ATOM 2957 C C . LEU A 1 372 ? -6.793 -14.32 16.25 1 93.94 372 LEU A C 1
ATOM 2959 O O . LEU A 1 372 ? -6.941 -13.125 16.5 1 93.94 372 LEU A O 1
ATOM 2963 N N . PHE A 1 373 ? -6.723 -15.234 17.156 1 95.38 373 PHE A N 1
ATOM 2964 C CA . PHE A 1 373 ? -6.754 -14.891 18.578 1 95.38 373 PHE A CA 1
ATOM 2965 C C . PHE A 1 373 ? -5.559 -14.023 18.953 1 95.38 373 PHE A C 1
ATOM 2967 O O . PHE A 1 373 ? -5.719 -12.977 19.578 1 95.38 373 PHE A O 1
ATOM 2974 N N . MET A 1 374 ? -4.375 -14.445 18.547 1 94.94 374 MET A N 1
ATOM 2975 C CA . MET A 1 374 ? -3.16 -13.711 18.875 1 94.94 374 MET A CA 1
ATOM 2976 C C . MET A 1 374 ? -3.193 -12.312 18.281 1 94.94 374 MET A C 1
ATOM 2978 O O . MET A 1 374 ? -2.846 -11.336 18.953 1 94.94 374 MET A O 1
ATOM 2982 N N . GLY A 1 375 ? -3.635 -12.156 17.078 1 94.5 375 GLY A N 1
ATOM 2983 C CA . GLY A 1 375 ? -3.73 -10.852 16.438 1 94.5 375 GLY A CA 1
ATOM 2984 C C . GLY A 1 375 ? -4.746 -9.938 17.094 1 94.5 375 GLY A C 1
ATOM 2985 O O . GLY A 1 375 ? -4.449 -8.773 17.375 1 94.5 375 GLY A O 1
ATOM 2986 N N . SER A 1 376 ? -5.91 -10.469 17.391 1 95.19 376 SER A N 1
ATOM 2987 C CA . SER A 1 376 ? -6.992 -9.664 17.953 1 95.19 376 SER A CA 1
ATOM 2988 C C . SER A 1 376 ? -6.742 -9.352 19.422 1 95.19 376 SER A C 1
ATOM 2990 O O . SER A 1 376 ? -7.172 -8.305 19.922 1 95.19 376 SER A O 1
ATOM 2992 N N . PHE A 1 377 ? -6.016 -10.188 20.078 1 96 377 PHE A N 1
ATOM 2993 C CA . PHE A 1 377 ? -5.758 -9.992 21.5 1 96 377 PHE A CA 1
ATOM 2994 C C . PHE A 1 377 ? -4.797 -8.828 21.719 1 96 377 PHE A C 1
ATOM 2996 O O . PHE A 1 377 ? -4.762 -8.242 22.812 1 96 377 PHE A O 1
ATOM 3003 N N . THR A 1 378 ? -4.004 -8.492 20.766 1 96.38 378 THR A N 1
ATOM 3004 C CA . THR A 1 378 ? -3.092 -7.363 20.875 1 96.38 378 THR A CA 1
ATOM 3005 C C . THR A 1 378 ? -3.861 -6.07 21.125 1 96.38 378 THR A C 1
ATOM 3007 O O . THR A 1 378 ? -3.371 -5.176 21.828 1 96.38 378 THR A O 1
ATOM 3010 N N . ASN A 1 379 ? -5.109 -5.961 20.594 1 96.06 379 ASN A N 1
ATOM 3011 C CA . ASN A 1 379 ? -5.922 -4.777 20.844 1 96.06 379 ASN A CA 1
ATOM 3012 C C . ASN A 1 379 ? -6.348 -4.695 22.312 1 96.06 379 ASN A C 1
ATOM 3014 O O . ASN A 1 379 ? -6.402 -3.605 22.891 1 96.06 379 ASN A O 1
ATOM 3018 N N . VAL A 1 380 ? -6.621 -5.828 22.875 1 96.31 380 VAL A N 1
ATOM 3019 C CA . VAL A 1 380 ? -6.953 -5.883 24.297 1 96.31 380 VAL A CA 1
ATOM 3020 C C . VAL A 1 380 ? -5.73 -5.516 25.141 1 96.31 380 VAL A C 1
ATOM 3022 O O . VAL A 1 380 ? -5.836 -4.758 26.109 1 96.31 380 VAL A O 1
ATOM 3025 N N . LEU A 1 381 ? -4.602 -6.023 24.719 1 96.38 381 LEU A N 1
ATOM 3026 C CA . LEU A 1 381 ? -3.357 -5.719 25.406 1 96.38 381 LEU A CA 1
ATOM 3027 C C . LEU A 1 381 ? -3.062 -4.223 25.359 1 96.38 381 LEU A C 1
ATOM 3029 O O . LEU A 1 381 ? -2.553 -3.658 26.328 1 96.38 381 LEU A O 1
ATOM 3033 N N . MET A 1 382 ? -3.332 -3.58 24.281 1 96.06 382 MET A N 1
ATOM 3034 C CA . MET A 1 382 ? -3.119 -2.139 24.172 1 96.06 382 MET A CA 1
ATOM 3035 C C . MET A 1 382 ? -3.982 -1.383 25.172 1 96.06 382 MET A C 1
ATOM 3037 O O . MET A 1 382 ? -3.521 -0.425 25.797 1 96.06 382 MET A O 1
ATOM 3041 N N . ILE A 1 383 ? -5.234 -1.816 25.359 1 94.75 383 ILE A N 1
ATOM 3042 C CA . ILE A 1 383 ? -6.137 -1.184 26.312 1 94.75 383 ILE A CA 1
ATOM 3043 C C . ILE A 1 383 ? -5.613 -1.379 27.734 1 94.75 383 ILE A C 1
ATOM 3045 O O . ILE A 1 383 ? -5.582 -0.434 28.516 1 94.75 383 ILE A O 1
ATOM 3049 N N . ILE A 1 384 ? -5.133 -2.582 28.016 1 94.5 384 ILE A N 1
ATOM 3050 C CA . ILE A 1 384 ? -4.617 -2.898 29.344 1 94.5 384 ILE A CA 1
ATOM 3051 C C . ILE A 1 384 ? -3.406 -2.021 29.656 1 94.5 384 ILE A C 1
ATOM 3053 O O . ILE A 1 384 ? -3.32 -1.422 30.719 1 94.5 384 ILE A O 1
ATOM 3057 N N . VAL A 1 385 ? -2.482 -1.92 28.703 1 93.38 385 VAL A N 1
ATOM 3058 C CA . VAL A 1 385 ? -1.275 -1.124 28.891 1 93.38 385 VAL A CA 1
ATOM 3059 C C . VAL A 1 385 ? -1.645 0.35 29.047 1 93.38 385 VAL A C 1
ATOM 3061 O O . VAL A 1 385 ? -1.045 1.072 29.844 1 93.38 385 VAL A O 1
ATOM 3064 N N . ALA A 1 386 ? -2.645 0.792 28.281 1 91.38 386 ALA A N 1
ATOM 3065 C CA . ALA A 1 386 ? -3.086 2.182 28.359 1 91.38 386 ALA A CA 1
ATOM 3066 C C . ALA A 1 386 ? -3.67 2.498 29.734 1 91.38 386 ALA A C 1
ATOM 3068 O O . ALA A 1 386 ? -3.549 3.625 30.219 1 91.38 386 ALA A O 1
ATOM 3069 N N . LEU A 1 387 ? -4.242 1.525 30.438 1 90.5 387 LEU A N 1
ATOM 3070 C CA . LEU A 1 387 ? -4.902 1.71 31.719 1 90.5 387 LEU A CA 1
ATOM 3071 C C . LEU A 1 387 ? -3.877 1.746 32.844 1 90.5 387 LEU A C 1
ATOM 3073 O O . LEU A 1 387 ? -4.18 2.215 33.969 1 90.5 387 LEU A O 1
ATOM 3077 N N . PHE A 1 388 ? -2.707 1.251 32.594 1 90.31 388 PHE A N 1
ATOM 3078 C CA . PHE A 1 388 ? -1.674 1.298 33.625 1 90.31 388 PHE A CA 1
ATOM 3079 C C . PHE A 1 388 ? -1.217 2.73 33.875 1 90.31 388 PHE A C 1
ATOM 3081 O O . PHE A 1 388 ? -0.902 3.104 35 1 90.31 388 PHE A O 1
ATOM 3088 N N . LYS A 1 389 ? -1.128 3.57 32.906 1 88.12 389 LYS A N 1
ATOM 3089 C CA . LYS A 1 389 ? -0.826 4.992 33 1 88.12 389 LYS A CA 1
ATOM 3090 C C . LYS A 1 389 ? -1.809 5.832 32.188 1 88.12 389 LYS A C 1
ATOM 3092 O O . LYS A 1 389 ? -1.427 6.461 31.219 1 88.12 389 LYS A O 1
ATOM 3097 N N . PRO A 1 390 ? -2.977 5.93 32.75 1 87.25 390 PRO A N 1
ATOM 3098 C CA . PRO A 1 390 ? -4.043 6.566 31.969 1 87.25 390 PRO A CA 1
ATOM 3099 C C . PRO A 1 390 ? -3.783 8.047 31.703 1 87.25 390 PRO A C 1
ATOM 3101 O O . PRO A 1 390 ? -4.203 8.586 30.672 1 87.25 390 PRO A O 1
ATOM 3104 N N . ASP A 1 391 ? -3.045 8.719 32.5 1 85.88 391 ASP A N 1
ATOM 3105 C CA . ASP A 1 391 ? -2.809 10.148 32.344 1 85.88 391 ASP A CA 1
ATOM 3106 C C . ASP A 1 391 ? -1.89 10.445 31.172 1 85.88 391 ASP A C 1
ATOM 3108 O O . ASP A 1 391 ? -1.998 11.5 30.547 1 85.88 391 ASP A O 1
ATOM 3112 N N . ILE A 1 392 ? -1.096 9.383 30.906 1 84.94 392 ILE A N 1
ATOM 3113 C CA . ILE A 1 392 ? -0.124 9.594 29.844 1 84.94 392 ILE A CA 1
ATOM 3114 C C . ILE A 1 392 ? -0.657 9.008 28.531 1 84.94 392 ILE A C 1
ATOM 3116 O O . ILE A 1 392 ? -0.546 9.625 27.469 1 84.94 392 ILE A O 1
ATOM 3120 N N . ASN A 1 393 ? -1.275 7.879 28.656 1 87.88 393 ASN A N 1
ATOM 3121 C CA . ASN A 1 393 ? -1.578 7.086 27.469 1 87.88 393 ASN A CA 1
ATOM 3122 C C . ASN A 1 393 ? -2.949 7.438 26.891 1 87.88 393 ASN A C 1
ATOM 3124 O O . ASN A 1 393 ? -3.176 7.312 25.688 1 87.88 393 ASN A O 1
ATOM 3128 N N . LEU A 1 394 ? -3.881 7.863 27.703 1 88.75 394 LEU A N 1
ATOM 3129 C CA . LEU A 1 394 ? -5.258 8.039 27.266 1 88.75 394 LEU A CA 1
ATOM 3130 C C . LEU A 1 394 ? -5.586 9.516 27.078 1 88.75 394 LEU A C 1
ATOM 3132 O O . LEU A 1 394 ? -5.012 10.375 27.766 1 88.75 394 LEU A O 1
ATOM 3136 N N . VAL A 1 395 ? -6.477 9.742 26.156 1 87 395 VAL A N 1
ATOM 3137 C CA . VAL A 1 395 ? -6.988 11.102 25.969 1 87 395 VAL A CA 1
ATOM 3138 C C . VAL A 1 395 ? -7.828 11.5 27.188 1 87 395 VAL A C 1
ATOM 3140 O O . VAL A 1 395 ? -8.359 10.641 27.891 1 87 395 VAL A O 1
ATOM 3143 N N . ASP A 1 396 ? -8.094 12.75 27.375 1 80.62 396 ASP A N 1
ATOM 3144 C CA . ASP A 1 396 ? -8.727 13.281 28.562 1 80.62 396 ASP A CA 1
ATOM 3145 C C . ASP A 1 396 ? -10.133 12.734 28.734 1 80.62 396 ASP A C 1
ATOM 3147 O O . ASP A 1 396 ? -10.516 12.312 29.844 1 80.62 396 ASP A O 1
ATOM 3151 N N . TRP A 1 397 ? -10.883 12.602 27.656 1 79.38 397 TRP A N 1
ATOM 3152 C CA . TRP A 1 397 ? -12.273 12.18 27.781 1 79.38 397 TRP A CA 1
ATOM 3153 C C . TRP A 1 397 ? -12.367 10.672 28 1 79.38 397 TRP A C 1
ATOM 3155 O O . TRP A 1 397 ? -13.414 10.164 28.422 1 79.38 397 TRP A O 1
ATOM 3165 N N . ALA A 1 398 ? -11.281 9.969 27.781 1 77.81 398 ALA A N 1
ATOM 3166 C CA . ALA A 1 398 ? -11.305 8.516 27.891 1 77.81 398 ALA A CA 1
ATOM 3167 C C . ALA A 1 398 ? -10.758 8.047 29.234 1 77.81 398 ALA A C 1
ATOM 3169 O O . ALA A 1 398 ? -10.781 6.852 29.547 1 77.81 398 ALA A O 1
ATOM 3170 N N . ARG A 1 399 ? -10.32 8.922 30.078 1 79.25 399 ARG A N 1
ATOM 3171 C CA . ARG A 1 399 ? -9.758 8.555 31.375 1 79.25 399 ARG A CA 1
ATOM 3172 C C . ARG A 1 399 ? -10.836 8.023 32.312 1 79.25 399 ARG A C 1
ATOM 3174 O O . ARG A 1 399 ? -11.977 8.477 32.281 1 79.25 399 ARG A O 1
ATOM 3181 N N . PRO A 1 400 ? -10.359 6.938 33.031 1 77.56 400 PRO A N 1
ATOM 3182 C CA . PRO A 1 400 ? -11.336 6.371 33.969 1 77.56 400 PRO A CA 1
ATOM 3183 C C . PRO A 1 400 ? -11.773 7.367 35.031 1 77.56 400 PRO A C 1
ATOM 3185 O O . PRO A 1 400 ? -10.953 8.109 35.562 1 77.56 400 PRO A O 1
ATOM 3188 N N . ARG A 1 401 ? -13.031 7.609 35 1 70.88 401 ARG A N 1
ATOM 3189 C CA . ARG A 1 401 ? -13.609 8.469 36 1 70.88 401 ARG A CA 1
ATOM 3190 C C . ARG A 1 401 ? -14.117 7.652 37.188 1 70.88 401 ARG A C 1
ATOM 3192 O O . ARG A 1 401 ? -14.203 6.426 37.125 1 70.88 401 ARG A O 1
ATOM 3199 N N . ASP A 1 402 ? -14.172 8.258 38.375 1 58.44 402 ASP A N 1
ATOM 3200 C CA . ASP A 1 402 ? -14.617 7.629 39.594 1 58.44 402 ASP A CA 1
ATOM 3201 C C . ASP A 1 402 ? -15.883 6.801 39.375 1 58.44 402 ASP A C 1
ATOM 3203 O O . ASP A 1 402 ? -16.047 5.734 39.969 1 58.44 402 ASP A O 1
ATOM 3207 N N . ASN A 1 403 ? -16.797 7.195 38.5 1 54.88 403 ASN A N 1
ATOM 3208 C CA . ASN A 1 403 ? -18.047 6.449 38.344 1 54.88 403 ASN A CA 1
ATOM 3209 C C . ASN A 1 403 ? -17.969 5.469 37.188 1 54.88 403 ASN A C 1
ATOM 3211 O O . ASN A 1 403 ? -18.984 5.016 36.656 1 54.88 403 ASN A O 1
ATOM 3215 N N . GLY A 1 404 ? -16.797 5.02 36.844 1 60.84 404 GLY A N 1
ATOM 3216 C CA . GLY A 1 404 ? -16.672 4.039 35.781 1 60.84 404 GLY A CA 1
ATOM 3217 C C . GLY A 1 404 ? -16.812 4.637 34.406 1 60.84 404 GLY A C 1
ATOM 3218 O O . GLY A 1 404 ? -17.641 5.535 34.188 1 60.84 404 GLY A O 1
ATOM 3219 N N . ASN A 1 405 ? -15.875 4.645 33.531 1 69.5 405 ASN A N 1
ATOM 3220 C CA . ASN A 1 405 ? -15.953 5.156 32.156 1 69.5 405 ASN A CA 1
ATOM 3221 C C . ASN A 1 405 ? -16.562 4.129 31.219 1 69.5 405 ASN A C 1
ATOM 3223 O O . ASN A 1 405 ? -15.891 3.178 30.812 1 69.5 405 ASN A O 1
ATOM 3227 N N . THR A 1 406 ? -17.953 4.238 31.047 1 77 406 THR A N 1
ATOM 3228 C CA . THR A 1 406 ? -18.734 3.35 30.203 1 77 406 THR A CA 1
ATOM 3229 C C . THR A 1 406 ? -18.125 3.266 28.797 1 77 406 THR A C 1
ATOM 3231 O O . THR A 1 406 ? -18.234 2.232 28.141 1 77 406 THR A O 1
ATOM 3234 N N . ALA A 1 407 ? -17.422 4.258 28.453 1 80 407 ALA A N 1
ATOM 3235 C CA . ALA A 1 407 ? -16.828 4.25 27.125 1 80 407 ALA A CA 1
ATOM 3236 C C . ALA A 1 407 ? -15.68 3.256 27.047 1 80 407 ALA A C 1
ATOM 3238 O O . ALA A 1 407 ? -15.523 2.551 26.047 1 80 407 ALA A O 1
ATOM 3239 N N . LEU A 1 408 ? -14.977 3.195 28.094 1 85.25 408 LEU A N 1
ATOM 3240 C CA . LEU A 1 408 ? -13.836 2.285 28.125 1 85.25 408 LEU A CA 1
ATOM 3241 C C . LEU A 1 408 ? -14.305 0.838 28.25 1 85.25 408 LEU A C 1
ATOM 3243 O O . LEU A 1 408 ? -13.672 -0.07 27.703 1 85.25 408 LEU A O 1
ATOM 3247 N N . ILE A 1 409 ? -15.359 0.65 28.984 1 86.31 409 ILE A N 1
ATOM 3248 C CA . ILE A 1 409 ? -15.922 -0.689 29.125 1 86.31 409 ILE A CA 1
ATOM 3249 C C . ILE A 1 409 ? -16.453 -1.166 27.781 1 86.31 409 ILE A C 1
ATOM 3251 O O . ILE A 1 409 ? -16.203 -2.307 27.375 1 86.31 409 ILE A O 1
ATOM 3255 N N . TYR A 1 410 ? -17.109 -0.326 27.125 1 88 410 TYR A N 1
ATOM 3256 C CA . TYR A 1 410 ? -17.625 -0.653 25.797 1 88 410 TYR A CA 1
ATOM 3257 C C . TYR A 1 410 ? -16.484 -0.981 24.844 1 88 410 TYR A C 1
ATOM 3259 O O . TYR A 1 410 ? -16.562 -1.952 24.094 1 88 410 TYR A O 1
ATOM 3267 N N . LEU A 1 411 ? -15.469 -0.21 24.938 1 90.56 411 LEU A N 1
ATOM 3268 C CA . LEU A 1 411 ? -14.312 -0.428 24.078 1 90.56 411 LEU A CA 1
ATOM 3269 C C . LEU A 1 411 ? -13.672 -1.781 24.375 1 90.56 411 LEU A C 1
ATOM 3271 O O . LEU A 1 411 ? -13.273 -2.494 23.438 1 90.56 411 LEU A O 1
ATOM 3275 N N . THR A 1 412 ? -13.586 -2.1 25.625 1 92 412 THR A N 1
ATOM 3276 C CA . THR A 1 412 ? -12.969 -3.361 26.016 1 92 412 THR A CA 1
ATOM 3277 C C . THR A 1 412 ? -13.805 -4.547 25.547 1 92 412 THR A C 1
ATOM 3279 O O . THR A 1 412 ? -13.266 -5.539 25.047 1 92 412 THR A O 1
ATOM 3282 N N . ILE A 1 413 ? -15.102 -4.438 25.641 1 91.94 413 ILE A N 1
ATOM 3283 C CA . ILE A 1 413 ? -15.984 -5.504 25.188 1 91.94 413 ILE A CA 1
ATOM 3284 C C . ILE A 1 413 ? -15.891 -5.645 23.672 1 91.94 413 ILE A C 1
ATOM 3286 O O . ILE A 1 413 ? -15.836 -6.762 23.141 1 91.94 413 ILE A O 1
ATOM 3290 N N . LYS A 1 414 ? -15.883 -4.539 23.047 1 92 414 LYS A N 1
ATOM 3291 C CA . LYS A 1 414 ? -15.719 -4.531 21.594 1 92 414 LYS A CA 1
ATOM 3292 C C . LYS A 1 414 ? -14.43 -5.23 21.188 1 92 414 LYS A C 1
ATOM 3294 O O . LYS A 1 414 ? -14.414 -6.016 20.234 1 92 414 LYS A O 1
ATOM 3299 N N . ALA A 1 415 ? -13.359 -4.977 21.875 1 94.88 415 ALA A N 1
ATOM 3300 C CA . ALA A 1 415 ? -12.047 -5.531 21.562 1 94.88 415 ALA A CA 1
ATOM 3301 C C . ALA A 1 415 ? -11.992 -7.023 21.875 1 94.88 415 ALA A C 1
ATOM 3303 O O . ALA A 1 415 ? -11.188 -7.758 21.297 1 94.88 415 ALA A O 1
ATOM 3304 N N . LEU A 1 416 ? -12.875 -7.473 22.75 1 95.06 416 LEU A N 1
ATOM 3305 C CA . LEU A 1 416 ? -12.836 -8.859 23.203 1 95.06 416 LEU A CA 1
ATOM 3306 C C . LEU A 1 416 ? -13.68 -9.75 22.281 1 95.06 416 LEU A C 1
ATOM 3308 O O . LEU A 1 416 ? -13.562 -10.977 22.328 1 95.06 416 LEU A O 1
ATOM 3312 N N . VAL A 1 417 ? -14.438 -9.203 21.422 1 93.5 417 VAL A N 1
ATOM 3313 C CA . VAL A 1 417 ? -15.391 -9.969 20.625 1 93.5 417 VAL A CA 1
ATOM 3314 C C . VAL A 1 417 ? -14.641 -10.969 19.75 1 93.5 417 VAL A C 1
ATOM 3316 O O . VAL A 1 417 ? -14.922 -12.164 19.781 1 93.5 417 VAL A O 1
ATOM 3319 N N . ILE A 1 418 ? -13.602 -10.516 18.984 1 93.44 418 ILE A N 1
ATOM 3320 C CA . ILE A 1 418 ? -12.906 -11.383 18.047 1 93.44 418 ILE A CA 1
ATOM 3321 C C . ILE A 1 418 ? -12.086 -12.414 18.812 1 93.44 418 ILE A C 1
ATOM 3323 O O . ILE A 1 418 ? -12.125 -13.609 18.516 1 93.44 418 ILE A O 1
ATOM 3327 N N . PRO A 1 419 ? -11.375 -12.047 19.891 1 94.38 419 PRO A N 1
ATOM 3328 C CA . PRO A 1 419 ? -10.625 -13.055 20.641 1 94.38 419 PRO A CA 1
ATOM 3329 C C . PRO A 1 419 ? -11.531 -14.133 21.25 1 94.38 419 PRO A C 1
ATOM 3331 O O . PRO A 1 419 ? -11.172 -15.312 21.25 1 94.38 419 PRO A O 1
ATOM 3334 N N . VAL A 1 420 ? -12.688 -13.711 21.75 1 93.25 420 VAL A N 1
ATOM 3335 C CA . VAL A 1 420 ? -13.602 -14.68 22.359 1 93.25 420 VAL A CA 1
ATOM 3336 C C . VAL A 1 420 ? -14.156 -15.609 21.281 1 93.25 420 VAL A C 1
ATOM 3338 O O . VAL A 1 420 ? -14.234 -16.828 21.469 1 93.25 420 VAL A O 1
ATOM 3341 N N . MET A 1 421 ? -14.516 -15.078 20.188 1 91.94 421 MET A N 1
ATOM 3342 C CA . MET A 1 421 ? -15.023 -15.898 19.078 1 91.94 421 MET A CA 1
ATOM 3343 C C . MET A 1 421 ? -13.938 -16.844 18.578 1 91.94 421 MET A C 1
ATOM 3345 O O . MET A 1 421 ? -14.211 -18 18.25 1 91.94 421 MET A O 1
ATOM 3349 N N . ALA A 1 422 ? -12.695 -16.312 18.391 1 92.81 422 ALA A N 1
ATOM 3350 C CA . ALA A 1 422 ? -11.578 -17.141 17.953 1 92.81 422 ALA A CA 1
ATOM 3351 C C . ALA A 1 422 ? -11.305 -18.266 18.953 1 92.81 422 ALA A C 1
ATOM 3353 O O . ALA A 1 422 ? -11.031 -19.391 18.547 1 92.81 422 ALA A O 1
ATOM 3354 N N . PHE A 1 423 ? -11.422 -17.938 20.203 1 92.25 423 PHE A N 1
ATOM 3355 C CA . PHE A 1 423 ? -11.203 -18.938 21.25 1 92.25 423 PHE A CA 1
ATOM 3356 C C . PHE A 1 423 ? -12.289 -20 21.219 1 92.25 423 PHE A C 1
ATOM 3358 O O . PHE A 1 423 ? -11.992 -21.203 21.328 1 92.25 423 PHE A O 1
ATOM 3365 N N . LEU A 1 424 ? -13.531 -19.578 21.078 1 88.62 424 LEU A N 1
ATOM 3366 C CA . LEU A 1 424 ? -14.648 -20.516 20.984 1 88.62 424 LEU A CA 1
ATOM 3367 C C . LEU A 1 424 ? -14.492 -21.438 19.781 1 88.62 424 LEU A C 1
ATOM 3369 O O . LEU A 1 424 ? -14.719 -22.641 19.875 1 88.62 424 LEU A O 1
ATOM 3373 N N . THR A 1 425 ? -14.102 -20.844 18.656 1 89.25 425 THR A N 1
ATOM 3374 C CA . THR A 1 425 ? -13.891 -21.641 17.453 1 89.25 425 THR A CA 1
ATOM 3375 C C . THR A 1 425 ? -12.758 -22.656 17.672 1 89.25 425 THR A C 1
ATOM 3377 O O . THR A 1 425 ? -12.828 -23.781 17.188 1 89.25 425 THR A O 1
ATOM 3380 N N . PHE A 1 426 ? -11.742 -22.25 18.375 1 91 426 PHE A N 1
ATOM 3381 C CA . PHE A 1 426 ? -10.617 -23.141 18.656 1 91 426 PHE A CA 1
ATOM 3382 C C . PHE A 1 426 ? -11.055 -24.312 19.516 1 91 426 PHE A C 1
ATOM 3384 O O . PHE A 1 426 ? -10.719 -25.453 19.219 1 91 426 PHE A O 1
ATOM 3391 N N . VAL A 1 427 ? -11.859 -24.094 20.531 1 89.31 427 VAL A N 1
ATOM 3392 C C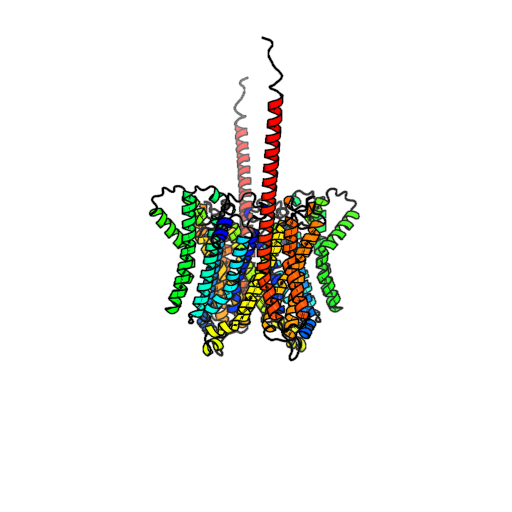A . VAL A 1 427 ? -12.32 -25.125 21.438 1 89.31 427 VAL A CA 1
ATOM 3393 C C . VAL A 1 427 ? -13.242 -26.094 20.703 1 89.31 427 VAL A C 1
ATOM 3395 O O . VAL A 1 427 ? -13.148 -27.312 20.891 1 89.31 427 VAL A O 1
ATOM 3398 N N . ILE A 1 428 ? -14.008 -25.531 19.859 1 85.56 428 ILE A N 1
ATOM 3399 C CA . ILE A 1 428 ? -14.93 -26.375 19.094 1 85.56 428 ILE A CA 1
ATOM 3400 C C . ILE A 1 428 ? -14.148 -27.234 18.109 1 85.56 428 ILE A C 1
ATOM 3402 O O . ILE A 1 428 ? -14.5 -28.391 17.859 1 85.56 428 ILE A O 1
ATOM 3406 N N . SER A 1 429 ? -13.102 -26.656 17.516 1 84.88 429 SER A N 1
ATOM 3407 C CA . SER A 1 429 ? -12.281 -27.406 16.578 1 84.88 429 SER A CA 1
ATOM 3408 C C . SER A 1 429 ? -11.633 -28.625 17.25 1 84.88 429 SER A C 1
ATOM 3410 O O . SER A 1 429 ? -11.383 -29.641 16.609 1 84.88 429 SER A O 1
ATOM 3412 N N . LEU A 1 430 ? -11.383 -28.562 18.562 1 84.38 430 LEU A N 1
ATOM 3413 C CA . LEU A 1 430 ? -10.781 -29.656 19.312 1 84.38 430 LEU A CA 1
ATOM 3414 C C . LEU A 1 430 ? -11.805 -30.75 19.594 1 84.38 430 LEU A C 1
ATOM 3416 O O . LEU A 1 430 ? -11.445 -31.906 19.812 1 84.38 430 LEU A O 1
ATOM 3420 N N . SER A 1 431 ? -13.055 -30.391 19.75 1 77.81 431 SER A N 1
ATOM 3421 C CA . SER A 1 431 ? -14.086 -31.328 20.172 1 77.81 431 SER A CA 1
ATOM 3422 C C . SER A 1 431 ? -14.508 -32.25 19.031 1 77.81 431 SER A C 1
ATOM 3424 O O . SER A 1 431 ? -15.336 -33.125 19.219 1 77.81 431 SER A O 1
ATOM 3426 N N . GLY A 1 432 ? -13.695 -32.281 17.906 1 67.38 432 GLY A N 1
ATOM 3427 C CA . GLY A 1 432 ? -13.977 -33.219 16.844 1 67.38 432 GLY A CA 1
ATOM 3428 C C . GLY A 1 432 ? -15.273 -32.938 16.109 1 67.38 432 GLY A C 1
ATOM 3429 O O . GLY A 1 432 ? -15.805 -33.812 15.422 1 67.38 432 GLY A O 1
ATOM 3430 N N . LEU A 1 433 ? -15.75 -31.828 16.297 1 61.47 433 LEU A N 1
ATOM 3431 C CA . LEU A 1 433 ? -17.047 -31.594 15.664 1 61.47 433 LEU A CA 1
ATOM 3432 C C . LEU A 1 433 ? -16.891 -31.562 14.141 1 61.47 433 LEU A C 1
ATOM 3434 O O . LEU A 1 433 ? -15.945 -30.953 13.625 1 61.47 433 LEU A O 1
ATOM 3438 N N . GLU A 1 434 ? -17.484 -32.469 13.461 1 62.28 434 GLU A N 1
ATOM 3439 C CA . GLU A 1 434 ? -17.453 -32.656 12.016 1 62.28 434 GLU A CA 1
ATOM 3440 C C . GLU A 1 434 ? -17.656 -31.312 11.305 1 62.28 434 GLU A C 1
ATOM 3442 O O . GLU A 1 434 ? -17.141 -31.109 10.195 1 62.28 434 GLU A O 1
ATOM 3447 N N . ALA A 1 435 ? -18.391 -30.375 12.047 1 67.56 435 ALA A N 1
ATOM 3448 C CA . ALA A 1 435 ? -18.688 -29.203 11.227 1 67.56 435 ALA A CA 1
ATOM 3449 C C . ALA A 1 435 ? -17.797 -28.016 11.625 1 67.56 435 ALA A C 1
ATOM 3451 O O . ALA A 1 435 ? -18.297 -26.938 11.93 1 67.56 435 ALA A O 1
ATOM 3452 N N . SER A 1 436 ? -16.516 -28.281 11.781 1 69.88 436 SER A N 1
ATOM 3453 C CA . SER A 1 436 ? -15.602 -27.219 12.188 1 69.88 436 SER A CA 1
ATOM 3454 C C . SER A 1 436 ? -15.578 -26.094 11.164 1 69.88 436 SER A C 1
ATOM 3456 O O . SER A 1 436 ? -15.531 -24.906 11.531 1 69.88 436 SER A O 1
ATOM 3458 N N . TYR A 1 437 ? -15.758 -26.375 9.953 1 70.19 437 TYR A N 1
ATOM 3459 C CA . TYR A 1 437 ? -15.75 -25.359 8.914 1 70.19 437 TYR A CA 1
ATOM 3460 C C . TYR A 1 437 ? -16.969 -24.453 9.039 1 70.19 437 TYR A C 1
ATOM 3462 O O . TYR A 1 437 ? -16.859 -23.219 8.93 1 70.19 437 TYR A O 1
ATOM 3470 N N . LEU A 1 438 ? -18.031 -25.094 9.352 1 73.69 438 LEU A N 1
ATOM 3471 C CA . LEU A 1 438 ? -19.266 -24.328 9.484 1 73.69 438 LEU A CA 1
ATOM 3472 C C . LEU A 1 438 ? -19.203 -23.391 10.688 1 73.69 438 LEU A C 1
ATOM 3474 O O . LEU A 1 438 ? -19.641 -22.234 10.602 1 73.69 438 LEU A O 1
ATOM 3478 N N . VAL A 1 439 ? -18.562 -23.922 11.672 1 74.88 439 VAL A N 1
ATOM 3479 C CA . VAL A 1 439 ? -18.469 -23.125 12.891 1 74.88 439 VAL A CA 1
ATOM 3480 C C . VAL A 1 439 ? -17.547 -21.938 12.656 1 74.88 439 VAL A C 1
ATOM 3482 O O . VAL A 1 439 ? -17.828 -20.828 13.125 1 74.88 439 VAL A O 1
ATOM 3485 N N . TYR A 1 440 ? -16.531 -22.188 11.867 1 77.94 440 TYR A N 1
ATOM 3486 C CA . TYR A 1 440 ? -15.586 -21.109 11.578 1 77.94 440 TYR A CA 1
ATOM 3487 C C . TYR A 1 440 ? -16.266 -19.984 10.805 1 77.94 440 TYR A C 1
ATOM 3489 O O . TYR A 1 440 ? -16.156 -18.812 11.18 1 77.94 440 TYR A O 1
ATOM 3497 N N . HIS A 1 441 ? -17.062 -20.312 9.867 1 78.38 441 HIS A N 1
ATOM 3498 C CA . HIS A 1 441 ? -17.734 -19.297 9.055 1 78.38 441 HIS A CA 1
ATOM 3499 C C . HIS A 1 441 ? -18.875 -18.656 9.82 1 78.38 441 HIS A C 1
ATOM 3501 O O . HIS A 1 441 ? -19.109 -17.453 9.703 1 78.38 441 HIS A O 1
ATOM 3507 N N . VAL A 1 442 ? -19.438 -19.438 10.633 1 77.94 442 VAL A N 1
ATOM 3508 C CA . VAL A 1 442 ? -20.531 -18.891 11.43 1 77.94 442 VAL A CA 1
ATOM 3509 C C . VAL A 1 442 ? -19.984 -17.859 12.414 1 77.94 442 VAL A C 1
ATOM 3511 O O . VAL A 1 442 ? -20.547 -16.781 12.562 1 77.94 442 VAL A O 1
ATOM 3514 N N . CYS A 1 443 ? -18.906 -18.203 12.953 1 78.38 443 CYS A N 1
ATOM 3515 C CA . CYS A 1 443 ? -18.312 -17.281 13.914 1 78.38 443 CYS A CA 1
ATOM 3516 C C . CYS A 1 443 ? -17.797 -16.016 13.219 1 78.38 443 CYS A C 1
ATOM 3518 O O . CYS A 1 443 ? -17.922 -14.914 13.75 1 78.38 443 CYS A O 1
ATOM 3520 N N . MET A 1 444 ? -17.312 -16.266 12.102 1 80.44 444 MET A N 1
ATOM 3521 C CA . MET A 1 444 ? -16.797 -15.125 11.344 1 80.44 444 MET A CA 1
ATOM 3522 C C . MET A 1 444 ? -17.922 -14.172 10.945 1 80.44 444 MET A C 1
ATOM 3524 O O . MET A 1 444 ? -17.781 -12.953 11.078 1 80.44 444 MET A O 1
ATOM 3528 N N . TYR A 1 445 ? -19.078 -14.719 10.578 1 83.19 445 TYR A N 1
ATOM 3529 C CA . TYR A 1 445 ? -20.172 -13.898 10.102 1 83.19 445 TYR A CA 1
ATOM 3530 C C . TYR A 1 445 ? -21.031 -13.406 11.266 1 83.19 445 TYR A C 1
ATOM 3532 O O . TYR A 1 445 ? -21.781 -12.438 11.125 1 83.19 445 TYR A O 1
ATOM 3540 N N . ALA A 1 446 ? -20.828 -14.023 12.398 1 85.56 446 ALA A N 1
ATOM 3541 C CA . ALA A 1 446 ? -21.547 -13.602 13.602 1 85.56 446 ALA A CA 1
ATOM 3542 C C . ALA A 1 446 ? -20.875 -12.383 14.234 1 85.56 446 ALA A C 1
ATOM 3544 O O . ALA A 1 446 ? -21.516 -11.625 14.969 1 85.56 446 ALA A O 1
ATOM 3545 N N . THR A 1 447 ? -19.625 -12.242 13.938 1 87 447 THR A N 1
ATOM 3546 C CA . THR A 1 447 ? -18.844 -11.195 14.594 1 87 447 THR A CA 1
ATOM 3547 C C . THR A 1 447 ? -19.422 -9.82 14.289 1 87 447 THR A C 1
ATOM 3549 O O . THR A 1 447 ? -19.688 -9.031 15.203 1 87 447 THR A O 1
ATOM 3552 N N . PRO A 1 448 ? -19.75 -9.492 13 1 86.5 448 PRO A N 1
ATOM 3553 C CA . PRO A 1 448 ? -20.344 -8.172 12.734 1 86.5 448 PRO A CA 1
ATOM 3554 C C . PRO A 1 448 ? -21.719 -8 13.391 1 86.5 448 PRO A C 1
ATOM 3556 O O . PRO A 1 448 ? -22.062 -6.902 13.828 1 86.5 448 PRO A O 1
ATOM 3559 N N . VAL A 1 449 ? -22.422 -9.07 13.508 1 87.88 449 VAL A N 1
ATOM 3560 C CA . VAL A 1 449 ? -23.75 -9.016 14.117 1 87.88 449 VAL A CA 1
ATOM 3561 C C . VAL A 1 449 ? -23.625 -8.719 15.609 1 87.88 449 VAL A C 1
ATOM 3563 O O . VAL A 1 449 ? -24.344 -7.883 16.141 1 87.88 449 VAL A O 1
ATOM 3566 N N . VAL A 1 450 ? -22.688 -9.352 16.219 1 88.94 450 VAL A N 1
ATOM 3567 C CA . VAL A 1 450 ? -22.453 -9.141 17.641 1 88.94 450 VAL A CA 1
ATOM 3568 C C . VAL A 1 450 ? -22.047 -7.691 17.875 1 88.94 450 VAL A C 1
ATOM 3570 O O . VAL A 1 450 ? -22.484 -7.066 18.844 1 88.94 450 VAL A O 1
ATOM 3573 N N . LEU A 1 451 ? -21.25 -7.18 17.031 1 88.31 451 LEU A N 1
ATOM 3574 C CA . LEU A 1 451 ? -20.781 -5.809 17.188 1 88.31 451 LEU A CA 1
ATOM 3575 C C . LEU A 1 451 ? -21.922 -4.82 17.016 1 88.31 451 LEU A C 1
ATOM 3577 O O . LEU A 1 451 ? -22 -3.809 17.703 1 88.31 451 LEU A O 1
ATOM 3581 N N . ILE A 1 452 ? -22.828 -5.156 16.094 1 86.06 452 ILE A N 1
ATOM 3582 C CA . ILE A 1 452 ? -23.984 -4.309 15.867 1 86.06 452 ILE A CA 1
ATOM 3583 C C . ILE A 1 452 ? -24.906 -4.371 17.078 1 86.06 452 ILE A C 1
ATOM 3585 O O . ILE A 1 452 ? -25.406 -3.342 17.547 1 86.06 452 ILE A O 1
ATOM 3589 N N . LEU A 1 453 ? -25.094 -5.562 17.625 1 86.06 453 LEU A N 1
ATOM 3590 C CA . LEU A 1 453 ? -25.922 -5.73 18.812 1 86.06 453 LEU A CA 1
ATOM 3591 C C . LEU A 1 453 ? -25.328 -5.004 20 1 86.06 453 LEU A C 1
ATOM 3593 O O . LEU A 1 453 ? -26.047 -4.414 20.812 1 86.06 453 LEU A O 1
ATOM 3597 N N . LEU A 1 454 ? -24.031 -5.082 20.094 1 86 454 LEU A N 1
ATOM 3598 C CA . LEU A 1 454 ? -23.344 -4.375 21.172 1 86 454 LEU A CA 1
ATOM 3599 C C . LEU A 1 454 ? -23.531 -2.869 21.047 1 86 454 LEU A C 1
ATOM 3601 O O . LEU A 1 454 ? -23.719 -2.174 22.047 1 86 454 LEU A O 1
ATOM 3605 N N . LYS A 1 455 ? -23.469 -2.367 19.859 1 85.06 455 LYS A N 1
ATOM 3606 C CA . LYS A 1 455 ? -23.641 -0.935 19.641 1 85.06 455 LYS A CA 1
ATOM 3607 C C . LYS A 1 455 ? -25.062 -0.494 19.984 1 85.06 455 LYS A C 1
ATOM 3609 O O . LYS A 1 455 ? -25.266 0.558 20.594 1 85.06 455 LYS A O 1
ATOM 3614 N N . VAL A 1 456 ? -26 -1.336 19.594 1 82.81 456 VAL A N 1
ATOM 3615 C CA . VAL A 1 456 ? -27.406 -1.036 19.891 1 82.81 456 VAL A CA 1
ATOM 3616 C C . VAL A 1 456 ? -27.625 -1.092 21.391 1 82.81 456 VAL A C 1
ATOM 3618 O O . VAL A 1 456 ? -28.312 -0.233 21.953 1 82.81 456 VAL A O 1
ATOM 3621 N N . GLY A 1 457 ? -27.047 -2.062 22.016 1 78.88 457 GLY A N 1
ATOM 3622 C CA . GLY A 1 457 ? -27.141 -2.156 23.469 1 78.88 457 GLY A CA 1
ATOM 3623 C C . GLY A 1 457 ? -26.516 -0.969 24.172 1 78.88 457 GLY A C 1
ATOM 3624 O O . GLY A 1 457 ? -27.078 -0.46 25.156 1 78.88 457 GLY A O 1
ATOM 3625 N N . TYR A 1 458 ? -25.422 -0.607 23.672 1 80.62 458 TYR A N 1
ATOM 3626 C CA . TYR A 1 458 ? -24.719 0.545 24.234 1 80.62 458 TYR A CA 1
ATOM 3627 C C . TYR A 1 458 ? -25.547 1.817 24.047 1 80.62 458 TYR A C 1
ATOM 3629 O O . TYR A 1 458 ? -25.641 2.639 24.969 1 80.62 458 TYR A O 1
ATOM 3637 N N . ALA A 1 459 ? -26.141 2.031 22.891 1 76.62 459 ALA A N 1
ATOM 3638 C CA . ALA A 1 459 ? -26.953 3.205 22.594 1 76.62 459 ALA A CA 1
ATOM 3639 C C . ALA A 1 459 ? -28.203 3.229 23.484 1 76.62 459 ALA A C 1
ATOM 3641 O O . ALA A 1 459 ? -28.625 4.289 23.953 1 76.62 459 ALA A O 1
ATOM 3642 N N . CYS A 1 460 ? -28.75 2.074 23.672 1 70.25 460 CYS A N 1
ATOM 3643 C CA . CYS A 1 460 ? -29.938 1.971 24.516 1 70.25 460 CYS A CA 1
ATOM 3644 C C . CYS A 1 460 ? -29.609 2.273 25.969 1 70.25 460 CYS A C 1
ATOM 3646 O O . CYS A 1 460 ? -30.391 2.906 26.672 1 70.25 460 CYS A O 1
ATOM 3648 N N . HIS A 1 461 ? -28.438 1.828 26.359 1 70.38 461 HIS A N 1
ATOM 3649 C CA . HIS A 1 461 ? -28.016 2.092 27.719 1 70.38 461 HIS A CA 1
ATOM 3650 C C . HIS A 1 461 ? -27.859 3.588 27.969 1 70.38 461 HIS A C 1
ATOM 3652 O O . HIS A 1 461 ? -28.312 4.105 29 1 70.38 461 HIS A O 1
ATOM 3658 N N . TRP A 1 462 ? -27.297 4.305 27.094 1 66.62 462 TRP A N 1
ATOM 3659 C CA . TRP A 1 462 ? -27.062 5.734 27.25 1 66.62 462 TRP A CA 1
ATOM 3660 C C . TRP A 1 462 ? -28.359 6.523 27.109 1 66.62 462 TRP A C 1
ATOM 3662 O O . TRP A 1 462 ? -28.547 7.547 27.766 1 66.62 462 TRP A O 1
ATOM 3672 N N . ARG A 1 463 ? -29.188 6.047 26.203 1 59.75 463 ARG A N 1
ATOM 3673 C CA . ARG A 1 463 ? -30.516 6.676 26.125 1 59.75 463 ARG A CA 1
ATOM 3674 C C . ARG A 1 463 ? -31.266 6.527 27.438 1 59.75 463 ARG A C 1
ATOM 3676 O O . ARG A 1 463 ? -31.922 7.465 27.891 1 59.75 463 ARG A O 1
ATOM 3683 N N . HIS A 1 464 ? -31.062 5.441 27.969 1 58.31 464 HIS A N 1
ATOM 3684 C CA . HIS A 1 464 ? -31.734 5.191 29.25 1 58.31 464 HIS A CA 1
ATOM 3685 C C . HIS A 1 464 ? -31.141 6.031 30.359 1 58.31 464 HIS A C 1
ATOM 3687 O O . HIS A 1 464 ? -31.875 6.59 31.188 1 58.31 464 HIS A O 1
ATOM 3693 N N . VAL A 1 465 ? -29.828 6.105 30.312 1 58.47 465 VAL A N 1
ATOM 3694 C CA . VAL A 1 465 ? -29.156 6.891 31.344 1 58.47 465 VAL A CA 1
ATOM 3695 C C . VAL A 1 465 ? -29.469 8.375 31.141 1 58.47 465 VAL A C 1
ATOM 3697 O O . VAL A 1 465 ? -29.688 9.094 32.125 1 58.47 465 VAL A O 1
ATOM 3700 N N . GLY A 1 466 ? -29.422 8.805 29.859 1 54.84 466 GLY A N 1
ATOM 3701 C CA . GLY A 1 466 ? -29.828 10.18 29.578 1 54.84 466 GLY A CA 1
ATOM 3702 C C . GLY A 1 466 ? -31.25 10.484 30.016 1 54.84 466 GLY A C 1
ATOM 3703 O O . GLY A 1 466 ? -31.516 11.539 30.578 1 54.84 466 GLY A O 1
ATOM 3704 N N . ASP A 1 467 ? -32.156 9.586 29.781 1 56.88 467 ASP A N 1
ATOM 3705 C CA . ASP A 1 467 ? -33.562 9.75 30.172 1 56.88 467 ASP A CA 1
ATOM 3706 C C . ASP A 1 467 ? -33.688 9.797 31.688 1 56.88 467 ASP A C 1
ATOM 3708 O O . ASP A 1 467 ? -34.469 10.609 32.219 1 56.88 467 ASP A O 1
ATOM 3712 N N . VAL A 1 468 ? -32.906 9.039 32.344 1 55.06 468 VAL A N 1
ATOM 3713 C CA . VAL A 1 468 ? -32.969 8.992 33.781 1 55.06 468 VAL A CA 1
ATOM 3714 C C . VAL A 1 468 ? -32.438 10.297 34.375 1 55.06 468 VAL A C 1
ATOM 3716 O O . VAL A 1 468 ? -33 10.844 35.312 1 55.06 468 VAL A O 1
ATOM 3719 N N . GLN A 1 469 ? -31.312 10.703 33.75 1 56.59 469 GLN A N 1
ATOM 3720 C CA . GLN A 1 469 ? -30.75 11.961 34.219 1 56.59 469 GLN A CA 1
ATOM 3721 C C . GLN A 1 469 ? -31.703 13.125 33.969 1 56.59 469 GLN A C 1
ATOM 3723 O O . GLN A 1 469 ? -31.828 14.023 34.812 1 56.59 469 GLN A O 1
ATOM 3728 N N . HIS A 1 470 ? -32.344 13.109 32.844 1 59.97 470 HIS A N 1
ATOM 3729 C CA . HIS A 1 470 ? -33.312 14.133 32.531 1 59.97 470 HIS A CA 1
ATOM 3730 C C . HIS A 1 470 ? -34.5 14.062 33.5 1 59.97 470 HIS A C 1
ATOM 3732 O O . HIS A 1 470 ? -35 15.102 33.938 1 59.97 470 HIS A O 1
ATOM 3738 N N . GLU A 1 471 ? -34.969 12.922 33.812 1 59.75 471 GLU A N 1
ATOM 3739 C CA . GLU A 1 471 ? -36.031 12.742 34.812 1 59.75 471 GLU A CA 1
ATOM 3740 C C . GLU A 1 471 ? -35.594 13.242 36.188 1 59.75 471 GLU A C 1
ATOM 3742 O O . GLU A 1 471 ? -36.375 13.883 36.875 1 59.75 471 GLU A O 1
ATOM 3747 N N . GLU A 1 472 ? -34.375 12.922 36.5 1 58.94 472 GLU A N 1
ATOM 3748 C CA . GLU A 1 472 ? -33.875 13.383 37.781 1 58.94 472 GLU A CA 1
ATOM 3749 C C . GLU A 1 472 ? -33.719 14.906 37.812 1 58.94 472 GLU A C 1
ATOM 3751 O O . GLU A 1 472 ? -34.031 15.539 38.812 1 58.94 472 GLU A O 1
ATOM 3756 N N . GLU A 1 473 ? -33.281 15.438 36.719 1 63.34 473 GLU A N 1
ATOM 3757 C CA . GLU A 1 473 ? -33.188 16.891 36.625 1 63.34 473 GLU A CA 1
ATOM 3758 C C . GLU A 1 473 ? -34.562 17.531 36.688 1 63.34 473 GLU A C 1
ATOM 3760 O O . GLU A 1 473 ? -34.75 18.578 37.312 1 63.34 473 GLU A O 1
ATOM 3765 N N . GLN A 1 474 ? -35.531 17 36.062 1 64.94 474 GLN A N 1
ATOM 3766 C CA . GLN A 1 474 ? -36.906 17.5 36.156 1 64.94 474 GLN A CA 1
ATOM 3767 C C . GLN A 1 474 ? -37.469 17.391 37.562 1 64.94 474 GLN A C 1
ATOM 3769 O O . GLN A 1 474 ? -38.156 18.297 38.031 1 64.94 474 GLN A O 1
ATOM 3774 N N . LEU A 1 475 ? -37.125 16.359 38.188 1 64.25 475 LEU A N 1
ATOM 3775 C CA . LEU A 1 475 ? -37.562 16.172 39.562 1 64.25 475 LEU A CA 1
ATOM 3776 C C . LEU A 1 475 ? -36.906 17.172 40.5 1 64.25 475 LEU A C 1
ATOM 3778 O O . LEU A 1 475 ? -37.562 17.719 41.406 1 64.25 475 LEU A O 1
ATOM 3782 N N . THR A 1 476 ? -35.656 17.344 40.219 1 67 476 THR A N 1
ATOM 3783 C CA . THR A 1 476 ? -34.938 18.328 41.031 1 67 476 THR A CA 1
ATOM 3784 C C . THR A 1 476 ? -35.5 19.734 40.75 1 67 476 THR A C 1
ATOM 3786 O O . THR A 1 476 ? -35.594 20.531 41.688 1 67 476 THR A O 1
ATOM 3789 N N . GLU A 1 477 ? -35.812 20.016 39.562 1 69.31 477 GLU A N 1
ATOM 3790 C CA . GLU A 1 477 ? -36.406 21.297 39.188 1 69.31 477 GLU A CA 1
ATOM 3791 C C . GLU A 1 477 ? -37.781 21.453 39.812 1 69.31 477 GLU A C 1
ATOM 3793 O O . GLU A 1 477 ? -38.156 22.531 40.312 1 69.31 477 GLU A O 1
ATOM 3798 N N . GLU A 1 478 ? -38.5 20.438 39.875 1 67.12 478 GLU A N 1
ATOM 3799 C CA . GLU A 1 478 ? -39.812 20.438 40.5 1 67.12 478 GLU A CA 1
ATOM 3800 C C . GLU A 1 478 ? -39.719 20.609 42 1 67.12 478 GLU A C 1
ATOM 3802 O O . GLU A 1 478 ? -40.5 21.328 42.625 1 67.12 478 GLU A O 1
ATOM 3807 N N . GLU A 1 479 ? -38.719 19.984 42.531 1 65.81 479 GLU A N 1
ATOM 3808 C CA . GLU A 1 479 ? -38.5 20.109 43.969 1 65.81 479 GLU A CA 1
ATOM 3809 C C . GLU A 1 479 ? -38.031 21.516 44.312 1 65.81 479 GLU A C 1
ATOM 3811 O O . GLU A 1 479 ? -38.469 22.078 45.344 1 65.81 479 GLU A O 1
ATOM 3816 N N . ASN A 1 480 ? -37.25 22.062 43.438 1 70 480 ASN A N 1
ATOM 3817 C CA . ASN A 1 480 ? -36.812 23.438 43.656 1 70 480 ASN A CA 1
ATOM 3818 C C . ASN A 1 480 ? -37.969 24.438 43.469 1 70 480 ASN A C 1
ATOM 3820 O O . ASN A 1 480 ? -38.031 25.422 44.188 1 70 480 ASN A O 1
ATOM 3824 N N . MET A 1 481 ? -38.812 24.172 42.594 1 68.31 481 MET A N 1
ATOM 3825 C CA . MET A 1 481 ? -39.969 25.016 42.375 1 68.31 481 MET A CA 1
ATOM 3826 C C . MET A 1 481 ? -40.938 24.891 43.562 1 68.31 481 MET A C 1
ATOM 3828 O O . MET A 1 481 ? -41.594 25.875 43.938 1 68.31 481 MET A O 1
ATOM 3832 N N . GLU A 1 482 ? -41.031 23.75 44.062 1 63.47 482 GLU A N 1
ATOM 3833 C CA . GLU A 1 482 ? -41.875 23.547 45.219 1 63.47 482 GLU A CA 1
ATOM 3834 C C . GLU A 1 482 ? -41.25 24.156 46.469 1 63.47 482 GLU A C 1
ATOM 3836 O O . GLU A 1 482 ? -41.969 24.703 47.344 1 63.47 482 GLU A O 1
ATOM 3841 N N . GLY A 1 483 ? -39.938 24.141 46.469 1 64 483 GLY A N 1
ATOM 3842 C CA . GLY A 1 483 ? -39.25 24.766 47.562 1 64 483 GLY A CA 1
ATOM 3843 C C . GLY A 1 483 ? -39.344 26.281 47.562 1 64 483 GLY A C 1
ATOM 3844 O O . GLY A 1 483 ? -39.469 26.922 48.594 1 64 483 GLY A O 1
ATOM 3845 N N . ASN A 1 484 ? -39.25 26.906 46.406 1 62.5 484 ASN A N 1
ATOM 3846 C CA . ASN A 1 484 ? -39.406 28.344 46.281 1 62.5 484 ASN A CA 1
ATOM 3847 C C . ASN A 1 484 ? -40.844 28.797 46.5 1 62.5 484 ASN A C 1
ATOM 3849 O O . ASN A 1 484 ? -41.094 29.922 46.938 1 62.5 484 ASN A O 1
ATOM 3853 N N . GLY A 1 485 ? -41.781 28.016 46.281 1 59.5 485 GLY A N 1
ATOM 3854 C CA . GLY A 1 485 ? -43.188 28.328 46.562 1 59.5 485 GLY A CA 1
ATOM 3855 C C . GLY A 1 485 ? -43.5 28.375 48.062 1 59.5 485 GLY A C 1
ATOM 3856 O O . GLY A 1 485 ? -44.344 29.172 48.469 1 59.5 485 GLY A O 1
ATOM 3857 N N . GLU A 1 486 ? -42.844 27.656 48.812 1 56.94 486 GLU A N 1
ATOM 3858 C CA . GLU A 1 486 ? -43.125 27.672 50.25 1 56.94 486 GLU A CA 1
ATOM 3859 C C . GLU A 1 486 ? -42.438 28.859 50.938 1 56.94 486 GLU A C 1
ATOM 3861 O O . GLU A 1 486 ? -42.938 29.391 51.906 1 56.94 486 GLU A O 1
ATOM 3866 N N . GLU A 1 487 ? -41.344 29.375 50.375 1 54.75 487 GLU A N 1
ATOM 3867 C CA . GLU A 1 487 ? -40.688 30.516 51 1 54.75 487 GLU A CA 1
ATOM 3868 C C . GLU A 1 487 ? -41.438 31.812 50.719 1 54.75 487 GLU A C 1
ATOM 3870 O O . GLU A 1 487 ? -41.438 32.719 51.562 1 54.75 487 GLU A O 1
ATOM 3875 N N . GLU A 1 488 ? -42.094 32 49.625 1 51.38 488 GLU A N 1
ATOM 3876 C CA . GLU A 1 488 ? -42.844 33.25 49.344 1 51.38 488 GLU A CA 1
ATOM 3877 C C . GLU A 1 488 ? -44.125 33.312 50.156 1 51.38 488 GLU A C 1
ATOM 3879 O O . GLU A 1 488 ? -44.656 34.406 50.406 1 51.38 488 GLU A O 1
ATOM 3884 N N . GLU A 1 489 ? -44.719 32.281 50.594 1 49 489 GLU A N 1
ATOM 3885 C CA . GLU A 1 489 ? -45.938 32.375 51.375 1 49 489 GLU A CA 1
ATOM 3886 C C . GLU A 1 489 ? -45.625 32.75 52.812 1 49 489 GLU A C 1
ATOM 3888 O O . GLU A 1 489 ? -46.469 33.25 53.531 1 49 489 GLU A O 1
ATOM 3893 N N . GLY A 1 490 ? -44.375 32.531 53.281 1 44.88 490 GLY A N 1
ATOM 3894 C CA . GLY A 1 490 ? -44.094 32.844 54.656 1 44.88 490 GLY A CA 1
ATOM 3895 C C . GLY A 1 490 ? -43.844 34.312 54.906 1 44.88 490 GLY A C 1
ATOM 3896 O O . GLY A 1 490 ? -43.844 34.75 56.062 1 44.88 490 GLY A O 1
ATOM 3897 N N . THR A 1 491 ? -43.344 35.031 53.875 1 43.22 491 THR A N 1
ATOM 3898 C CA . THR A 1 491 ? -42.938 36.406 54.25 1 43.22 491 THR A CA 1
ATOM 3899 C C . THR A 1 491 ? -44.125 37.344 54.188 1 43.22 491 THR A C 1
ATOM 3901 O O . THR A 1 491 ? -44.031 38.5 54.625 1 43.22 491 THR A O 1
ATOM 3904 N N . ASN A 1 492 ? -45.188 37.062 53.5 1 38.47 492 ASN A N 1
ATOM 3905 C CA . ASN A 1 492 ? -46.188 38.125 53.344 1 38.47 492 ASN A CA 1
ATOM 3906 C C . ASN A 1 492 ? -47.031 38.281 54.625 1 38.47 492 ASN A C 1
ATOM 3908 O O . ASN A 1 492 ? -48 39.031 54.656 1 38.47 492 ASN A O 1
ATOM 3912 N N . GLU A 1 493 ? -47.031 37.375 55.625 1 37.56 493 GLU A N 1
ATOM 3913 C CA . GLU A 1 493 ? -48 37.625 56.688 1 37.56 493 GLU A CA 1
ATOM 3914 C C . GLU A 1 493 ? -47.562 38.75 57.594 1 37.56 493 GLU A C 1
ATOM 3916 O O . GLU A 1 493 ? -48.344 39.188 58.438 1 37.56 493 GLU A O 1
ATOM 3921 N N . GLY A 1 494 ? -46.281 39.062 57.812 1 32.59 494 GLY A N 1
ATOM 3922 C CA . GLY A 1 494 ? -46 39.875 59 1 32.59 494 GLY A CA 1
ATOM 3923 C C . GLY A 1 494 ? -46.312 41.344 58.812 1 32.59 494 GLY A C 1
ATOM 3924 O O . GLY A 1 494 ? -46.188 42.125 59.75 1 32.59 494 GLY A O 1
ATOM 3925 N N . VAL A 1 495 ? -46.188 42 57.656 1 33.69 495 VAL A N 1
ATOM 3926 C CA . VAL A 1 495 ? -46.156 43.438 57.75 1 33.69 495 VAL A CA 1
ATOM 3927 C C . VAL A 1 495 ? -47.562 44 57.75 1 33.69 495 VAL A C 1
ATOM 3929 O O . VAL A 1 495 ? -48.219 44.062 56.719 1 33.69 495 VAL A O 1
ATOM 3932 N N . ALA A 1 496 ? -48.531 43.5 58.656 1 35.41 496 ALA A N 1
ATOM 3933 C CA . ALA A 1 496 ? -49.719 44.281 59 1 35.41 496 ALA A CA 1
ATOM 3934 C C . ALA A 1 496 ? -49.344 45.688 59.469 1 35.41 496 ALA A C 1
ATOM 3936 O O . ALA A 1 496 ? -48.594 45.844 60.406 1 35.41 496 ALA A O 1
ATOM 3937 N N . VAL A 1 497 ? -49.281 46.75 58.562 1 28.12 497 VAL A N 1
ATOM 3938 C CA . VAL A 1 497 ? -49.219 48.188 58.719 1 28.12 497 VAL A CA 1
ATOM 3939 C C . VAL A 1 497 ? -50.344 48.656 59.656 1 28.12 497 VAL A C 1
ATOM 3941 O O . VAL A 1 497 ? -51.5 48.312 59.469 1 28.12 497 VAL A O 1
ATOM 3944 N N . VAL A 1 498 ? -50.062 49.062 60.969 1 31.08 498 VAL A N 1
ATOM 3945 C CA . VAL A 1 498 ? -50.656 49.906 62 1 31.08 498 VAL A CA 1
ATOM 3946 C C . VAL A 1 498 ? -51.031 51.25 61.406 1 31.08 498 VAL A C 1
ATOM 3948 O O . VAL A 1 498 ? -50.188 52.125 61.188 1 31.08 498 VAL A O 1
ATOM 3951 N N . ILE A 1 499 ? -51.5 51.406 60.125 1 23.09 499 ILE A N 1
ATOM 3952 C CA . ILE A 1 499 ? -52.344 52.594 60 1 23.09 499 ILE A CA 1
ATOM 3953 C C . ILE A 1 499 ? -53.719 52.281 60.562 1 23.09 499 ILE A C 1
ATOM 3955 O O . ILE A 1 499 ? -54.281 51.219 60.312 1 23.09 499 ILE A O 1
ATOM 3959 N N . MET B 1 1 ? -48.562 -2.115 13.555 1 20.48 1 MET B N 1
ATOM 3960 C CA . MET B 1 1 ? -47.844 -1.848 14.812 1 20.48 1 MET B CA 1
ATOM 3961 C C . MET B 1 1 ? -46.344 -1.857 14.617 1 20.48 1 MET B C 1
ATOM 3963 O O . MET B 1 1 ? -45.625 -1.236 15.383 1 20.48 1 MET B O 1
ATOM 3967 N N . SER B 1 2 ? -45.875 -2.812 13.805 1 24.75 2 SER B N 1
ATOM 3968 C CA . SER B 1 2 ? -44.438 -3.133 13.609 1 24.75 2 SER B CA 1
ATOM 3969 C C . SER B 1 2 ? -43.75 -2.031 12.836 1 24.75 2 SER B C 1
ATOM 3971 O O . SER B 1 2 ? -42.5 -1.928 12.883 1 24.75 2 SER B O 1
ATOM 3973 N N . SER B 1 3 ? -44.469 -1.402 11.883 1 29.73 3 SER B N 1
ATOM 3974 C CA . SER B 1 3 ? -43.938 -0.388 10.977 1 29.73 3 SER B CA 1
ATOM 3975 C C . SER B 1 3 ? -43.562 0.882 11.727 1 29.73 3 SER B C 1
ATOM 3977 O O . SER B 1 3 ? -42.75 1.672 11.25 1 29.73 3 SER B O 1
ATOM 3979 N N . SER B 1 4 ? -44.375 1.21 12.766 1 27.34 4 SER B N 1
ATOM 3980 C CA . SER B 1 4 ? -44.312 2.475 13.492 1 27.34 4 SER B CA 1
ATOM 3981 C C . SER B 1 4 ? -43.031 2.58 14.328 1 27.34 4 SER B C 1
ATOM 3983 O O . SER B 1 4 ? -42.625 3.68 14.695 1 27.34 4 SER B O 1
ATOM 3985 N N . ILE B 1 5 ? -42.562 1.419 14.82 1 28 5 ILE B N 1
ATOM 3986 C CA . ILE B 1 5 ? -41.469 1.462 15.773 1 28 5 ILE B CA 1
ATOM 3987 C C . ILE B 1 5 ? -40.188 1.911 15.07 1 28 5 ILE B C 1
ATOM 3989 O O . ILE B 1 5 ? -39.344 2.578 15.672 1 28 5 ILE B O 1
ATOM 3993 N N . VAL B 1 6 ? -40 1.466 13.766 1 30.25 6 VAL B N 1
ATOM 3994 C CA . VAL B 1 6 ? -38.781 1.8 13.047 1 30.25 6 VAL B CA 1
ATOM 3995 C C . VAL B 1 6 ? -38.719 3.305 12.805 1 30.25 6 VAL B C 1
ATOM 3997 O O . VAL B 1 6 ? -37.656 3.914 12.898 1 30.25 6 VAL B O 1
ATOM 4000 N N . HIS B 1 7 ? -39.812 3.889 12.406 1 30.2 7 HIS B N 1
ATOM 4001 C CA . HIS B 1 7 ? -39.875 5.309 12.086 1 30.2 7 HIS B CA 1
ATOM 4002 C C . HIS B 1 7 ? -39.625 6.168 13.32 1 30.2 7 HIS B C 1
ATOM 4004 O O . HIS B 1 7 ? -39.094 7.281 13.203 1 30.2 7 HIS B O 1
ATOM 4010 N N . GLN B 1 8 ? -40.281 5.816 14.414 1 28.75 8 GLN B N 1
ATOM 4011 C CA . GLN B 1 8 ? -40.188 6.625 15.625 1 28.75 8 GLN B CA 1
ATOM 4012 C C . GLN B 1 8 ? -38.75 6.641 16.172 1 28.75 8 GLN B C 1
ATOM 4014 O O . GLN B 1 8 ? -38.344 7.586 16.844 1 28.75 8 GLN B O 1
ATOM 4019 N N . VAL B 1 9 ? -38.062 5.453 16.125 1 30.84 9 VAL B N 1
ATOM 4020 C CA . VAL B 1 9 ? -36.656 5.422 16.594 1 30.84 9 VAL B CA 1
ATOM 4021 C C . VAL B 1 9 ? -35.812 6.418 15.805 1 30.84 9 VAL B C 1
ATOM 4023 O O . VAL B 1 9 ? -34.844 6.969 16.328 1 30.84 9 VAL B O 1
ATOM 4026 N N . LEU B 1 10 ? -36.062 6.656 14.492 1 30 10 LEU B N 1
ATOM 4027 C CA . LEU B 1 10 ? -35.344 7.605 13.672 1 30 10 LEU B CA 1
ATOM 4028 C C . LEU B 1 10 ? -35.812 9.031 13.922 1 30 10 LEU B C 1
ATOM 4030 O O . LEU B 1 10 ? -35.125 9.992 13.555 1 30 10 LEU B O 1
ATOM 4034 N N . ARG B 1 11 ? -37.062 9.367 14.031 1 31.38 11 ARG B N 1
ATOM 4035 C CA . ARG B 1 11 ? -37.594 10.734 14.094 1 31.38 11 ARG B CA 1
ATOM 4036 C C . ARG B 1 11 ? -37.312 11.352 15.461 1 31.38 11 ARG B C 1
ATOM 4038 O O . ARG B 1 11 ? -38.031 12.281 15.875 1 31.38 11 ARG B O 1
ATOM 4045 N N . GLY B 1 12 ? -36.844 10.5 16.469 1 30.69 12 GLY B N 1
ATOM 4046 C CA . GLY B 1 12 ? -36.844 11.234 17.719 1 30.69 12 GLY B CA 1
ATOM 4047 C C . GLY B 1 12 ? -36.312 12.641 17.578 1 30.69 12 GLY B C 1
ATOM 4048 O O . GLY B 1 12 ? -35.688 12.984 16.578 1 30.69 12 GLY B O 1
ATOM 4049 N N . GLY B 1 13 ? -36.844 13.641 18.484 1 30.67 13 GLY B N 1
ATOM 4050 C CA . GLY B 1 13 ? -36.406 15.016 18.641 1 30.67 13 GLY B CA 1
ATOM 4051 C C . GLY B 1 13 ? -34.906 15.188 18.453 1 30.67 13 GLY B C 1
ATOM 4052 O O . GLY B 1 13 ? -34.188 14.195 18.375 1 30.67 13 GLY B O 1
ATOM 4053 N N . PRO B 1 14 ? -34.5 16.484 18.328 1 33.66 14 PRO B N 1
ATOM 4054 C CA . PRO B 1 14 ? -33.094 16.688 18.047 1 33.66 14 PRO B CA 1
ATOM 4055 C C . PRO B 1 14 ? -32.188 15.734 18.828 1 33.66 14 PRO B C 1
ATOM 4057 O O . PRO B 1 14 ? -32.281 15.656 20.062 1 33.66 14 PRO B O 1
ATOM 4060 N N . PRO B 1 15 ? -32.219 14.453 18.453 1 33.94 15 PRO B N 1
ATOM 4061 C CA . PRO B 1 15 ? -31.422 13.531 19.266 1 33.94 15 PRO B CA 1
ATOM 4062 C C . PRO B 1 15 ? -30.234 14.203 19.938 1 33.94 15 PRO B C 1
ATOM 4064 O O . PRO B 1 15 ? -29.359 14.734 19.25 1 33.94 15 PRO B O 1
ATOM 4067 N N . ARG B 1 16 ? -30.484 14.836 21.094 1 35.62 16 ARG B N 1
ATOM 4068 C CA . ARG B 1 16 ? -29.547 15.609 21.891 1 35.62 16 ARG B CA 1
ATOM 4069 C C . ARG B 1 16 ? -28.141 15.031 21.797 1 35.62 16 ARG B C 1
ATOM 4071 O O . ARG B 1 16 ? -27.641 14.781 20.688 1 35.62 16 ARG B O 1
ATOM 4078 N N . ALA B 1 17 ? -27.594 14.641 23.141 1 33.88 17 ALA B N 1
ATOM 4079 C CA . ALA B 1 17 ? -26.203 14.406 23.469 1 33.88 17 ALA B CA 1
ATOM 4080 C C . ALA B 1 17 ? -25.672 13.156 22.766 1 33.88 17 ALA B C 1
ATOM 4082 O O . ALA B 1 17 ? -25.781 12.047 23.297 1 33.88 17 ALA B O 1
ATOM 4083 N N . ILE B 1 18 ? -26.172 12.602 21.766 1 39.47 18 ILE B N 1
ATOM 4084 C CA . ILE B 1 18 ? -25.328 11.617 21.094 1 39.47 18 ILE B CA 1
ATOM 4085 C C . ILE B 1 18 ? -23.859 11.875 21.438 1 39.47 18 ILE B C 1
ATOM 4087 O O . ILE B 1 18 ? -23.312 12.93 21.109 1 39.47 18 ILE B O 1
ATOM 4091 N N . THR B 1 19 ? -23.453 11.43 22.484 1 42.34 19 THR B N 1
ATOM 4092 C CA . THR B 1 19 ? -22.141 11.578 23.094 1 42.34 19 THR B CA 1
ATOM 4093 C C . THR B 1 19 ? -21.047 11.695 22.031 1 42.34 19 THR B C 1
ATOM 4095 O O . THR B 1 19 ? -21 10.891 21.094 1 42.34 19 THR B O 1
ATOM 4098 N N . ARG B 1 20 ? -20.672 12.945 21.641 1 51.38 20 ARG B N 1
ATOM 4099 C CA . ARG B 1 20 ? -19.641 13.602 20.844 1 51.38 20 ARG B CA 1
ATOM 4100 C C . ARG B 1 20 ? -18.453 12.68 20.625 1 51.38 20 ARG B C 1
ATOM 4102 O O . ARG B 1 20 ? -17.672 12.867 19.688 1 51.38 20 ARG B O 1
ATOM 4109 N N . SER B 1 21 ? -18.578 11.531 21.5 1 59.75 21 SER B N 1
ATOM 4110 C CA . SER B 1 21 ? -17.328 10.781 21.531 1 59.75 21 SER B CA 1
ATOM 4111 C C . SER B 1 21 ? -17.219 9.828 20.344 1 59.75 21 SER B C 1
ATOM 4113 O O . SER B 1 21 ? -16.109 9.414 19.969 1 59.75 21 SER B O 1
ATOM 4115 N N . ASP B 1 22 ? -18.438 9.617 19.547 1 71.12 22 ASP B N 1
ATOM 4116 C CA . ASP B 1 22 ? -18.375 8.57 18.531 1 71.12 22 ASP B CA 1
ATOM 4117 C C . ASP B 1 22 ? -18.125 9.172 17.141 1 71.12 22 ASP B C 1
ATOM 4119 O O . ASP B 1 22 ? -18.016 8.438 16.156 1 71.12 22 ASP B O 1
ATOM 4123 N N . ILE B 1 23 ? -18.156 10.43 17.125 1 74.94 23 ILE B N 1
ATOM 4124 C CA . ILE B 1 23 ? -17.906 11.086 15.844 1 74.94 23 ILE B CA 1
ATOM 4125 C C . ILE B 1 23 ? -16.422 11.461 15.734 1 74.94 23 ILE B C 1
ATOM 4127 O O . ILE B 1 23 ? -15.883 12.125 16.609 1 74.94 23 ILE B O 1
ATOM 4131 N N . VAL B 1 24 ? -15.867 10.906 14.742 1 84.62 24 VAL B N 1
ATOM 4132 C CA . VAL B 1 24 ? -14.43 11.117 14.586 1 84.62 24 VAL B CA 1
ATOM 4133 C C . VAL B 1 24 ? -14.133 11.688 13.203 1 84.62 24 VAL B C 1
ATOM 4135 O O . VAL B 1 24 ? -14.969 11.602 12.297 1 84.62 24 VAL B O 1
ATOM 4138 N N . GLU B 1 25 ? -13.078 12.297 13.078 1 86.94 25 GLU B N 1
ATOM 4139 C CA . GLU B 1 25 ? -12.602 12.758 11.781 1 86.94 25 GLU B CA 1
ATOM 4140 C C . GLU B 1 25 ? -12.266 11.578 10.867 1 86.94 25 GLU B C 1
ATOM 4142 O O . GLU B 1 25 ? -11.773 10.547 11.336 1 86.94 25 GLU B O 1
ATOM 4147 N N . PRO B 1 26 ? -12.523 11.758 9.609 1 89.75 26 PRO B N 1
ATOM 4148 C CA . PRO B 1 26 ? -12.383 10.617 8.695 1 89.75 26 PRO B CA 1
ATOM 4149 C C . PRO B 1 26 ? -10.945 10.422 8.211 1 89.75 26 PRO B C 1
ATOM 4151 O O . PRO B 1 26 ? -10.719 9.703 7.238 1 89.75 26 PRO B O 1
ATOM 4154 N N . ASN B 1 27 ? -9.953 10.984 8.789 1 87.31 27 ASN B N 1
ATOM 4155 C CA . ASN B 1 27 ? -8.586 10.961 8.289 1 87.31 27 ASN B CA 1
ATOM 4156 C C . ASN B 1 27 ? -8.047 9.531 8.18 1 87.31 27 ASN B C 1
ATOM 4158 O O . ASN B 1 27 ? -7.523 9.141 7.141 1 87.31 27 ASN B O 1
ATOM 4162 N N . ARG B 1 28 ? -8.25 8.711 9.172 1 90.38 28 ARG B N 1
ATOM 4163 C CA . ARG B 1 28 ? -7.738 7.348 9.156 1 90.38 28 ARG B CA 1
ATOM 4164 C C . ARG B 1 28 ? -8.508 6.484 8.156 1 90.38 28 ARG B C 1
ATOM 4166 O O . ARG B 1 28 ? -7.918 5.652 7.465 1 90.38 28 ARG B O 1
ATOM 4173 N N . LEU B 1 29 ? -9.805 6.754 8.203 1 93.25 29 LEU B N 1
ATOM 4174 C CA . LEU B 1 29 ? -10.641 6.012 7.262 1 93.25 29 LEU B CA 1
ATOM 4175 C C . LEU B 1 29 ? -10.242 6.324 5.82 1 93.25 29 LEU B C 1
ATOM 4177 O O . LEU B 1 29 ? -10.188 5.426 4.98 1 93.25 29 LEU B O 1
ATOM 4181 N N . GLN B 1 30 ? -9.977 7.559 5.562 1 92.75 30 GLN B N 1
ATOM 4182 C CA . GLN B 1 30 ? -9.555 7.969 4.227 1 92.75 30 GLN B CA 1
ATOM 4183 C C . GLN B 1 30 ? -8.195 7.371 3.871 1 92.75 30 GLN B C 1
ATOM 4185 O O . GLN B 1 30 ? -7.996 6.902 2.75 1 92.75 30 GLN B O 1
ATOM 4190 N N . GLY B 1 31 ? -7.301 7.391 4.844 1 92.75 31 GLY B N 1
ATOM 4191 C CA . GLY B 1 31 ? -6.008 6.773 4.609 1 92.75 31 GLY B CA 1
ATOM 4192 C C . GLY B 1 31 ? -6.098 5.289 4.312 1 92.75 31 GLY B C 1
ATOM 4193 O O . GLY B 1 31 ? -5.445 4.797 3.389 1 92.75 31 GLY B O 1
ATOM 4194 N N . PHE B 1 32 ? -6.906 4.617 5.102 1 95.69 32 PHE B N 1
ATOM 4195 C CA . PHE B 1 32 ? -7.141 3.195 4.879 1 95.69 32 PHE B CA 1
ATOM 4196 C C . PHE B 1 32 ? -7.707 2.951 3.486 1 95.69 32 PHE B C 1
ATOM 4198 O O . PHE B 1 32 ? -7.254 2.053 2.773 1 95.69 32 PHE B O 1
ATOM 4205 N N . SER B 1 33 ? -8.672 3.74 3.096 1 96.75 33 SER B N 1
ATOM 4206 C CA . SER B 1 33 ? -9.336 3.611 1.801 1 96.75 33 SER B CA 1
ATOM 4207 C C . SER B 1 33 ? -8.367 3.891 0.656 1 96.75 33 SER B C 1
ATOM 4209 O O . SER B 1 33 ? -8.367 3.178 -0.35 1 96.75 33 SER B O 1
ATOM 4211 N N . ASP B 1 34 ? -7.562 4.949 0.807 1 95.62 34 ASP B N 1
ATOM 4212 C CA . ASP B 1 34 ? -6.574 5.273 -0.219 1 95.62 34 ASP B CA 1
ATOM 4213 C C . ASP B 1 34 ? -5.641 4.094 -0.475 1 95.62 34 ASP B C 1
ATOM 4215 O O . ASP B 1 34 ? -5.348 3.764 -1.626 1 95.62 34 ASP B O 1
ATOM 4219 N N . ALA B 1 35 ? -5.207 3.482 0.582 1 96.5 35 ALA B N 1
ATOM 4220 C CA . ALA B 1 35 ? -4.305 2.342 0.46 1 96.5 35 ALA B CA 1
ATOM 4221 C C . ALA B 1 35 ? -4.992 1.164 -0.222 1 96.5 35 ALA B C 1
ATOM 4223 O O . ALA B 1 35 ? -4.387 0.476 -1.047 1 96.5 35 ALA B O 1
ATOM 4224 N N . VAL B 1 36 ? -6.227 0.932 0.092 1 97.81 36 VAL B N 1
ATOM 4225 C CA . VAL B 1 36 ? -6.98 -0.165 -0.511 1 97.81 36 VAL B CA 1
ATOM 4226 C C . VAL B 1 36 ? -7.133 0.078 -2.01 1 97.81 36 VAL B C 1
ATOM 4228 O O . VAL B 1 36 ? -6.859 -0.812 -2.82 1 97.81 36 VAL B O 1
ATOM 4231 N N . PHE B 1 37 ? -7.52 1.29 -2.398 1 97.94 37 PHE B N 1
ATOM 4232 C CA . PHE B 1 37 ? -7.707 1.621 -3.805 1 97.94 37 PHE B CA 1
ATOM 4233 C C . PHE B 1 37 ? -6.395 1.486 -4.57 1 97.94 37 PHE B C 1
ATOM 4235 O O . PHE B 1 37 ? -6.363 0.916 -5.664 1 97.94 37 PHE B O 1
ATOM 4242 N N . ALA B 1 38 ? -5.336 2.033 -3.977 1 97.38 38 ALA B N 1
ATOM 4243 C CA . ALA B 1 38 ? -4.035 1.978 -4.637 1 97.38 38 ALA B CA 1
ATOM 4244 C C . ALA B 1 38 ? -3.578 0.534 -4.828 1 97.38 38 ALA B C 1
ATOM 4246 O O . ALA B 1 38 ? -3.084 0.171 -5.898 1 97.38 38 ALA B O 1
ATOM 4247 N N . THR B 1 39 ? -3.748 -0.275 -3.797 1 97.31 39 THR B N 1
ATOM 4248 C CA . THR B 1 39 ? -3.32 -1.668 -3.863 1 97.31 39 THR B CA 1
ATOM 4249 C C . THR B 1 39 ? -4.195 -2.455 -4.84 1 97.31 39 THR B C 1
ATOM 4251 O O . THR B 1 39 ? -3.684 -3.229 -5.652 1 97.31 39 THR B O 1
ATOM 4254 N N . ALA B 1 40 ? -5.52 -2.262 -4.781 1 97.5 40 ALA B N 1
ATOM 4255 C CA . ALA B 1 40 ? -6.441 -2.973 -5.66 1 97.5 40 ALA B CA 1
ATOM 4256 C C . ALA B 1 40 ? -6.16 -2.645 -7.125 1 97.5 40 ALA B C 1
ATOM 4258 O O . ALA B 1 40 ? -6.125 -3.541 -7.973 1 97.5 40 ALA B O 1
ATOM 4259 N N . ALA B 1 41 ? -5.934 -1.367 -7.41 1 97.25 41 ALA B N 1
ATOM 4260 C CA . ALA B 1 41 ? -5.645 -0.95 -8.781 1 97.25 41 ALA B CA 1
ATOM 4261 C C . ALA B 1 41 ? -4.355 -1.593 -9.289 1 97.25 41 ALA B C 1
ATOM 4263 O O . ALA B 1 41 ? -4.309 -2.102 -10.406 1 97.25 41 ALA B O 1
ATOM 4264 N N . THR B 1 42 ? -3.369 -1.646 -8.445 1 95.44 42 THR B N 1
ATOM 4265 C CA . THR B 1 42 ? -2.062 -2.141 -8.859 1 95.44 42 THR B CA 1
ATOM 4266 C C . THR B 1 42 ? -2.066 -3.664 -8.961 1 95.44 42 THR B C 1
ATOM 4268 O O . THR B 1 42 ? -1.381 -4.238 -9.805 1 95.44 42 THR B O 1
ATOM 4271 N N . LEU B 1 43 ? -2.918 -4.324 -8.18 1 94.19 43 LEU B N 1
ATOM 4272 C CA . LEU B 1 43 ? -2.982 -5.781 -8.195 1 94.19 43 LEU B CA 1
ATOM 4273 C C . LEU B 1 43 ? -3.598 -6.289 -9.492 1 94.19 43 LEU B C 1
ATOM 4275 O O . LEU B 1 43 ? -3.498 -7.477 -9.812 1 94.19 43 LEU B O 1
ATOM 4279 N N . LEU B 1 44 ? -4.195 -5.395 -10.289 1 94.81 44 LEU B N 1
ATOM 4280 C CA . LEU B 1 44 ? -4.758 -5.773 -11.578 1 94.81 44 LEU B CA 1
ATOM 4281 C C . LEU B 1 44 ? -3.686 -6.355 -12.492 1 94.81 44 LEU B C 1
ATOM 4283 O O . LEU B 1 44 ? -3.996 -7.113 -13.414 1 94.81 44 LEU B O 1
ATOM 4287 N N . ILE B 1 45 ? -2.412 -6.078 -12.156 1 94.5 45 ILE B N 1
ATOM 4288 C CA . ILE B 1 45 ? -1.333 -6.441 -13.07 1 94.5 45 ILE B CA 1
ATOM 4289 C C . ILE B 1 45 ? -0.888 -7.879 -12.797 1 94.5 45 ILE B C 1
ATOM 4291 O O . ILE B 1 45 ? -0.248 -8.508 -13.641 1 94.5 45 ILE B O 1
ATOM 4295 N N . VAL B 1 46 ? -1.225 -8.422 -11.664 1 90.06 46 VAL B N 1
ATOM 4296 C CA . VAL B 1 46 ? -0.667 -9.688 -11.195 1 90.06 46 VAL B CA 1
ATOM 4297 C C . VAL B 1 46 ? -1.114 -10.82 -12.117 1 90.06 46 VAL B C 1
ATOM 4299 O O . VAL B 1 46 ? -0.291 -11.617 -12.578 1 90.06 46 VAL B O 1
ATOM 4302 N N . PRO B 1 47 ? -2.395 -10.852 -12.508 1 87.44 47 PRO B N 1
ATOM 4303 C CA . PRO B 1 47 ? -2.783 -11.922 -13.43 1 87.44 47 PRO B CA 1
ATOM 4304 C C . PRO B 1 47 ? -2.242 -11.711 -14.844 1 87.44 47 PRO B C 1
ATOM 4306 O O . PRO B 1 47 ? -1.992 -12.68 -15.562 1 87.44 47 PRO B O 1
ATOM 4309 N N . VAL B 1 48 ? -2.08 -10.523 -15.219 1 86.69 48 VAL B N 1
ATOM 4310 C CA . VAL B 1 48 ? -1.571 -10.195 -16.547 1 86.69 48 VAL B CA 1
ATOM 4311 C C . VAL B 1 48 ? -0.106 -10.609 -16.656 1 86.69 48 VAL B C 1
ATOM 4313 O O . VAL B 1 48 ? 0.359 -11 -17.734 1 86.69 48 VAL B O 1
ATOM 4316 N N . ARG B 1 49 ? 0.522 -10.641 -15.539 1 84.25 49 ARG B N 1
ATOM 4317 C CA . ARG B 1 49 ? 1.937 -11 -15.477 1 84.25 49 ARG B CA 1
ATOM 4318 C C . ARG B 1 49 ? 2.145 -12.477 -15.797 1 84.25 49 ARG B C 1
ATOM 4320 O O . ARG B 1 49 ? 3.213 -12.867 -16.266 1 84.25 49 ARG B O 1
ATOM 4327 N N . LYS B 1 50 ? 1.134 -13.312 -15.547 1 77.94 50 LYS B N 1
ATOM 4328 C CA . LYS B 1 50 ? 1.231 -14.734 -15.867 1 77.94 50 LYS B CA 1
ATOM 4329 C C . LYS B 1 50 ? 1.042 -14.984 -17.359 1 77.94 50 LYS B C 1
ATOM 4331 O O . LYS B 1 50 ? 0.055 -15.594 -17.766 1 77.94 50 LYS B O 1
ATOM 4336 N N . PHE B 1 51 ? 1.888 -14.344 -18.141 1 76.44 51 PHE B N 1
ATOM 4337 C CA . PHE B 1 51 ? 1.872 -14.367 -19.594 1 76.44 51 PHE B CA 1
ATOM 4338 C C . PHE B 1 51 ? 2.252 -15.75 -20.125 1 76.44 51 PHE B C 1
ATOM 4340 O O . PHE B 1 51 ? 3.287 -16.297 -19.75 1 76.44 51 PHE B O 1
ATOM 4347 N N . GLU B 1 52 ? 1.299 -16.469 -20.719 1 72.44 52 GLU B N 1
ATOM 4348 C CA . GLU B 1 52 ? 1.555 -17.797 -21.281 1 72.44 52 GLU B CA 1
ATOM 4349 C C . GLU B 1 52 ? 1.552 -17.75 -22.812 1 72.44 52 GLU B C 1
ATOM 4351 O O . GLU B 1 52 ? 0.752 -17.031 -23.406 1 72.44 52 GLU B O 1
ATOM 4356 N N . MET B 1 53 ? 2.562 -18.406 -23.375 1 78.81 53 MET B N 1
ATOM 4357 C CA . MET B 1 53 ? 2.627 -18.531 -24.828 1 78.81 53 MET B CA 1
ATOM 4358 C C . MET B 1 53 ? 2.215 -19.922 -25.266 1 78.81 53 MET B C 1
ATOM 4360 O O . MET B 1 53 ? 2.436 -20.906 -24.547 1 78.81 53 MET B O 1
ATOM 4364 N N . GLU B 1 54 ? 1.573 -19.906 -26.344 1 77.62 54 GLU B N 1
ATOM 4365 C CA . GLU B 1 54 ? 1.28 -21.188 -26.969 1 77.62 54 GLU B CA 1
ATOM 4366 C C . GLU B 1 54 ? 2.527 -21.781 -27.625 1 77.62 54 GLU B C 1
ATOM 4368 O O . GLU B 1 54 ? 3.506 -21.078 -27.859 1 77.62 54 GLU B O 1
ATOM 4373 N N . GLN B 1 55 ? 2.418 -23.016 -27.766 1 79.19 55 GLN B N 1
ATOM 4374 C CA . GLN B 1 55 ? 3.523 -23.719 -28.406 1 79.19 55 GLN B CA 1
ATOM 4375 C C . GLN B 1 55 ? 3.811 -23.141 -29.797 1 79.19 55 GLN B C 1
ATOM 4377 O O . GLN B 1 55 ? 2.893 -22.953 -30.594 1 79.19 55 GLN B O 1
ATOM 4382 N N . ASP B 1 56 ? 4.953 -22.688 -30.094 1 80.38 56 ASP B N 1
ATOM 4383 C CA . ASP B 1 56 ? 5.457 -22.25 -31.406 1 80.38 56 ASP B CA 1
ATOM 4384 C C . ASP B 1 56 ? 4.973 -20.844 -31.734 1 80.38 56 ASP B C 1
ATOM 4386 O O . ASP B 1 56 ? 5.016 -20.422 -32.906 1 80.38 56 ASP B O 1
ATOM 4390 N N . GLU B 1 57 ? 4.461 -20.219 -30.875 1 86.12 57 GLU B N 1
ATOM 4391 C CA . GLU B 1 57 ? 3.998 -18.844 -31.109 1 86.12 57 GLU B CA 1
ATOM 4392 C C . GLU B 1 57 ? 5.121 -17.844 -30.875 1 86.12 57 GLU B C 1
ATOM 4394 O O . GLU B 1 57 ? 5.941 -18.016 -29.969 1 86.12 57 GLU B O 1
ATOM 4399 N N . THR B 1 58 ? 5.227 -16.938 -31.844 1 87 58 THR B N 1
ATOM 4400 C CA . THR B 1 58 ? 6.164 -15.844 -31.609 1 87 58 THR B CA 1
ATOM 4401 C C . THR B 1 58 ? 5.652 -14.906 -30.516 1 87 58 THR B C 1
ATOM 4403 O O . THR B 1 58 ? 4.453 -14.875 -30.234 1 87 58 THR B O 1
ATOM 4406 N N . LEU B 1 59 ? 6.574 -14.234 -29.875 1 88.94 59 LEU B N 1
ATOM 4407 C CA . LEU B 1 59 ? 6.176 -13.305 -28.812 1 88.94 59 LEU B CA 1
ATOM 4408 C C . LEU B 1 59 ? 5.285 -12.203 -29.359 1 88.94 59 LEU B C 1
ATOM 4410 O O . LEU B 1 59 ? 4.328 -11.781 -28.703 1 88.94 59 LEU B O 1
ATOM 4414 N N . LYS B 1 60 ? 5.617 -11.773 -30.594 1 89.5 60 LYS B N 1
ATOM 4415 C CA . LYS B 1 60 ? 4.809 -10.734 -31.234 1 89.5 60 LYS B CA 1
ATOM 4416 C C . LYS B 1 60 ? 3.369 -11.203 -31.422 1 89.5 60 LYS B C 1
ATOM 4418 O O . LYS B 1 60 ? 2.428 -10.461 -31.125 1 89.5 60 LYS B O 1
ATOM 4423 N N . ALA B 1 61 ? 3.23 -12.367 -31.844 1 91.19 61 ALA B N 1
ATOM 4424 C CA . ALA B 1 61 ? 1.897 -12.922 -32.062 1 91.19 61 ALA B CA 1
ATOM 4425 C C . ALA B 1 61 ? 1.165 -13.117 -30.734 1 91.19 61 ALA B C 1
ATOM 4427 O O . ALA B 1 61 ? -0.042 -12.883 -30.641 1 91.19 61 ALA B O 1
ATOM 4428 N N . ALA B 1 62 ? 1.902 -13.516 -29.734 1 89.94 62 ALA B N 1
ATOM 4429 C CA . ALA B 1 62 ? 1.31 -13.734 -28.422 1 89.94 62 ALA B CA 1
ATOM 4430 C C . ALA B 1 62 ? 0.837 -12.422 -27.797 1 89.94 62 ALA B C 1
ATOM 4432 O O . ALA B 1 62 ? -0.238 -12.367 -27.203 1 89.94 62 ALA B O 1
ATOM 4433 N N . LEU B 1 63 ? 1.656 -11.398 -27.984 1 91 63 LEU B N 1
ATOM 4434 C CA . LEU B 1 63 ? 1.304 -10.086 -27.453 1 91 63 LEU B CA 1
ATOM 4435 C C . LEU B 1 63 ? 0.085 -9.516 -28.172 1 91 63 LEU B C 1
ATOM 4437 O O . LEU B 1 63 ? -0.78 -8.898 -27.531 1 91 63 LEU B O 1
ATOM 4441 N N . LEU B 1 64 ? 0.042 -9.75 -29.438 1 89.69 64 LEU B N 1
ATOM 4442 C CA . LEU B 1 64 ? -1.091 -9.266 -30.219 1 89.69 64 LEU B CA 1
ATOM 4443 C C . LEU B 1 64 ? -2.361 -10.031 -29.875 1 89.69 64 LEU B C 1
ATOM 4445 O O . LEU B 1 64 ? -3.457 -9.469 -29.891 1 89.69 64 LEU B O 1
ATOM 4449 N N . ARG B 1 65 ? -2.162 -11.25 -29.609 1 86.38 65 ARG B N 1
ATOM 4450 C CA . ARG B 1 65 ? -3.307 -12.062 -29.219 1 86.38 65 ARG B CA 1
ATOM 4451 C C . ARG B 1 65 ? -3.855 -11.617 -27.875 1 86.38 65 ARG B C 1
ATOM 4453 O O . ARG B 1 65 ? -5.07 -11.617 -27.656 1 86.38 65 ARG B O 1
ATOM 4460 N N . GLN B 1 66 ? -3.021 -11.156 -27 1 88.19 66 GLN B N 1
ATOM 4461 C CA . GLN B 1 66 ? -3.426 -10.812 -25.641 1 88.19 66 GLN B CA 1
ATOM 4462 C C . GLN B 1 66 ? -3.709 -9.32 -25.516 1 88.19 66 GLN B C 1
ATOM 4464 O O . GLN B 1 66 ? -3.834 -8.805 -24.391 1 88.19 66 GLN B O 1
ATOM 4469 N N . TRP B 1 67 ? -3.906 -8.578 -26.594 1 86.62 67 TRP B N 1
ATOM 4470 C CA . TRP B 1 67 ? -4.105 -7.137 -26.562 1 86.62 67 TRP B CA 1
ATOM 4471 C C . TRP B 1 67 ? -5.355 -6.77 -25.766 1 86.62 67 TRP B C 1
ATOM 4473 O O . TRP B 1 67 ? -5.387 -5.746 -25.078 1 86.62 67 TRP B O 1
ATOM 4483 N N . PRO B 1 68 ? -6.438 -7.527 -25.781 1 84.12 68 PRO B N 1
ATOM 4484 C CA . PRO B 1 68 ? -7.613 -7.168 -24.984 1 84.12 68 PRO B CA 1
ATOM 4485 C C . PRO B 1 68 ? -7.336 -7.172 -23.484 1 84.12 68 PRO B C 1
ATOM 4487 O O . PRO B 1 68 ? -7.879 -6.34 -22.75 1 84.12 68 PRO B O 1
ATOM 4490 N N . GLN B 1 69 ? -6.496 -8.07 -23.078 1 88.75 69 GLN B N 1
ATOM 4491 C CA . GLN B 1 69 ? -6.156 -8.133 -21.656 1 88.75 69 GLN B CA 1
ATOM 4492 C C . GLN B 1 69 ? -5.418 -6.871 -21.219 1 88.75 69 GLN B C 1
ATOM 4494 O O . GLN B 1 69 ? -5.648 -6.367 -20.109 1 88.75 69 GLN B O 1
ATOM 4499 N N . PHE B 1 70 ? -4.543 -6.363 -22.094 1 91.31 70 PHE B N 1
ATOM 4500 C CA . PHE B 1 70 ? -3.807 -5.145 -21.781 1 91.31 70 PHE B CA 1
ATOM 4501 C C . PHE B 1 70 ? -4.746 -3.945 -21.719 1 91.31 70 PHE B C 1
ATOM 4503 O O . PHE B 1 70 ? -4.609 -3.086 -20.859 1 91.31 70 PHE B O 1
ATOM 4510 N N . THR B 1 71 ? -5.68 -3.914 -22.594 1 88.94 71 THR B N 1
ATOM 4511 C CA . THR B 1 71 ? -6.633 -2.812 -22.656 1 88.94 71 THR B CA 1
ATOM 4512 C C . THR B 1 71 ? -7.555 -2.832 -21.438 1 88.94 71 THR B C 1
ATOM 4514 O O . THR B 1 71 ? -7.824 -1.788 -20.844 1 88.94 71 THR B O 1
ATOM 4517 N N . VAL B 1 72 ? -8.055 -4.031 -21.094 1 90.56 72 VAL B N 1
ATOM 4518 C CA . VAL B 1 72 ? -8.93 -4.168 -19.938 1 90.56 72 VAL B CA 1
ATOM 4519 C C . VAL B 1 72 ? -8.172 -3.793 -18.656 1 90.56 72 VAL B C 1
ATOM 4521 O O . VAL B 1 72 ? -8.742 -3.182 -17.75 1 90.56 72 VAL B O 1
ATOM 4524 N N . PHE B 1 73 ? -6.883 -4.148 -18.609 1 93.81 73 PHE B N 1
ATOM 4525 C CA . PHE B 1 73 ? -6.055 -3.762 -17.484 1 93.81 73 PHE B CA 1
ATOM 4526 C C . PHE B 1 73 ? -5.965 -2.244 -17.359 1 93.81 73 PHE B C 1
ATOM 4528 O O . PHE B 1 73 ? -6.215 -1.68 -16.297 1 93.81 73 PHE B O 1
ATOM 4535 N N . LEU B 1 74 ? -5.605 -1.58 -18.484 1 93.12 74 LEU B N 1
ATOM 4536 C CA . LEU B 1 74 ? -5.43 -0.132 -18.484 1 93.12 74 LEU B CA 1
ATOM 4537 C C . LEU B 1 74 ? -6.738 0.573 -18.141 1 93.12 74 LEU B C 1
ATOM 4539 O O . LEU B 1 74 ? -6.762 1.472 -17.297 1 93.12 74 LEU B O 1
ATOM 4543 N N . LEU B 1 75 ? -7.805 0.093 -18.719 1 91.38 75 LEU B N 1
ATOM 4544 C CA . LEU B 1 75 ? -9.102 0.708 -18.469 1 91.38 75 LEU B CA 1
ATOM 4545 C C . LEU B 1 75 ? -9.586 0.419 -17.062 1 91.38 75 LEU B C 1
ATOM 4547 O O . LEU B 1 75 ? -10.164 1.29 -16.406 1 91.38 75 LEU B O 1
ATOM 4551 N N . GLY B 1 76 ? -9.391 -0.831 -16.609 1 94.12 76 GLY B N 1
ATOM 4552 C CA . GLY B 1 76 ? -9.727 -1.163 -15.234 1 94.12 76 GLY B CA 1
ATOM 4553 C C . GLY B 1 76 ? -9 -0.309 -14.219 1 94.12 76 GLY B C 1
ATOM 4554 O O . GLY B 1 76 ? -9.586 0.141 -13.234 1 94.12 76 GLY B O 1
ATOM 4555 N N . TYR B 1 77 ? -7.68 -0.065 -14.5 1 96.69 77 TYR B N 1
ATOM 4556 C CA . TYR B 1 77 ? -6.887 0.79 -13.625 1 96.69 77 TYR B CA 1
ATOM 4557 C C . TYR B 1 77 ? -7.453 2.205 -13.586 1 96.69 77 TYR B C 1
ATOM 4559 O O . TYR B 1 77 ? -7.602 2.791 -12.508 1 96.69 77 TYR B O 1
ATOM 4567 N N . LEU B 1 78 ? -7.801 2.746 -14.711 1 94.44 78 LEU B N 1
ATOM 4568 C CA . LEU B 1 78 ? -8.328 4.102 -14.805 1 94.44 78 LEU B CA 1
ATOM 4569 C C . LEU B 1 78 ? -9.68 4.203 -14.102 1 94.44 78 LEU B C 1
ATOM 4571 O O . LEU B 1 78 ? -9.961 5.199 -13.43 1 94.44 78 LEU B O 1
ATOM 4575 N N . VAL B 1 79 ? -10.5 3.199 -14.234 1 93 79 VAL B N 1
ATOM 4576 C CA . VAL B 1 79 ? -11.82 3.191 -13.609 1 93 79 VAL B CA 1
ATOM 4577 C C . VAL B 1 79 ? -11.672 3.18 -12.094 1 93 79 VAL B C 1
ATOM 4579 O O . VAL B 1 79 ? -12.336 3.949 -11.391 1 93 79 VAL B O 1
ATOM 4582 N N . ILE B 1 80 ? -10.766 2.355 -11.57 1 95.19 80 ILE B N 1
ATOM 4583 C CA . ILE B 1 80 ? -10.555 2.287 -10.125 1 95.19 80 ILE B CA 1
ATOM 4584 C C . ILE B 1 80 ? -10.055 3.633 -9.609 1 95.19 80 ILE B C 1
ATOM 4586 O O . ILE B 1 80 ? -10.469 4.094 -8.547 1 95.19 80 ILE B O 1
ATOM 4590 N N . CYS B 1 81 ? -9.164 4.301 -10.414 1 94 81 CYS B N 1
ATOM 4591 C CA . CYS B 1 81 ? -8.68 5.621 -10.031 1 94 81 CYS B CA 1
ATOM 4592 C C . CYS B 1 81 ? -9.82 6.633 -10 1 94 81 CYS B C 1
ATOM 4594 O O . CYS B 1 81 ? -9.859 7.5 -9.125 1 94 81 CYS B O 1
ATOM 4596 N N . THR B 1 82 ? -10.727 6.512 -10.898 1 90.31 82 THR B N 1
ATOM 4597 C CA . THR B 1 82 ? -11.875 7.41 -10.938 1 90.31 82 THR B CA 1
ATOM 4598 C C . THR B 1 82 ? -12.789 7.172 -9.734 1 90.31 82 THR B C 1
ATOM 4600 O O . THR B 1 82 ? -13.344 8.117 -9.164 1 90.31 82 THR B O 1
ATOM 4603 N N . LEU B 1 83 ? -12.977 5.906 -9.422 1 91.94 83 LEU B N 1
ATOM 4604 C CA . LEU B 1 83 ? -13.766 5.566 -8.242 1 91.94 83 LEU B CA 1
ATOM 4605 C C . LEU B 1 83 ? -13.125 6.125 -6.977 1 91.94 83 LEU B C 1
ATOM 4607 O O . LEU B 1 83 ? -13.828 6.57 -6.066 1 91.94 83 LEU B O 1
ATOM 4611 N N . TRP B 1 84 ? -11.812 6.078 -6.91 1 93.69 84 TRP B N 1
ATOM 4612 C CA . TRP B 1 84 ? -11.094 6.672 -5.785 1 93.69 84 TRP B CA 1
ATOM 4613 C C . TRP B 1 84 ? -11.352 8.172 -5.711 1 93.69 84 TRP B C 1
ATOM 4615 O O . TRP B 1 84 ? -11.523 8.727 -4.625 1 93.69 84 TRP B O 1
ATOM 4625 N N . GLU B 1 85 ? -11.352 8.859 -6.895 1 89.25 85 GLU B N 1
ATOM 4626 C CA . GLU B 1 85 ? -11.633 10.289 -6.93 1 89.25 85 GLU B CA 1
ATOM 4627 C C . GLU B 1 85 ? -13.023 10.594 -6.395 1 89.25 85 GLU B C 1
ATOM 4629 O O . GLU B 1 85 ? -13.227 11.594 -5.699 1 89.25 85 GLU B O 1
ATOM 4634 N N . SER B 1 86 ? -13.914 9.727 -6.715 1 86.44 86 SER B N 1
ATOM 4635 C CA . SER B 1 86 ? -15.273 9.891 -6.199 1 86.44 86 SER B CA 1
ATOM 4636 C C . SER B 1 86 ? -15.312 9.711 -4.684 1 86.44 86 SER B C 1
ATOM 4638 O O . SER B 1 86 ? -16.047 10.414 -3.99 1 86.44 86 SER B O 1
ATOM 4640 N N . HIS B 1 87 ? -14.609 8.742 -4.234 1 88.38 87 HIS B N 1
ATOM 4641 C CA . HIS B 1 87 ? -14.477 8.523 -2.799 1 88.38 87 HIS B CA 1
ATOM 4642 C C . HIS B 1 87 ? -13.898 9.758 -2.111 1 88.38 87 HIS B C 1
ATOM 4644 O O . HIS B 1 87 ? -14.328 10.125 -1.015 1 88.38 87 HIS B O 1
ATOM 4650 N N . PHE B 1 88 ? -13.008 10.336 -2.783 1 86.25 88 PHE B N 1
ATOM 4651 C CA . PHE B 1 88 ? -12.375 11.531 -2.25 1 86.25 88 PHE B CA 1
ATOM 4652 C C . PHE B 1 88 ? -13.391 12.656 -2.086 1 86.25 88 PHE B C 1
ATOM 4654 O O . PHE B 1 88 ? -13.453 13.297 -1.034 1 86.25 88 PHE B O 1
ATOM 4661 N N . VAL B 1 89 ? -14.164 12.891 -3.031 1 81.44 89 VAL B N 1
ATOM 4662 C CA . VAL B 1 89 ? -15.156 13.961 -3.02 1 81.44 89 VAL B CA 1
ATOM 4663 C C . VAL B 1 89 ? -16.219 13.672 -1.957 1 81.44 89 VAL B C 1
ATOM 4665 O O . VAL B 1 89 ? -16.703 14.586 -1.289 1 81.44 89 VAL B O 1
ATOM 4668 N N . ARG B 1 90 ? -16.516 12.43 -1.781 1 88.38 90 ARG B N 1
ATOM 4669 C CA . ARG B 1 90 ? -17.5 12.016 -0.782 1 88.38 90 ARG B CA 1
ATOM 4670 C C . ARG B 1 90 ? -17.109 12.516 0.606 1 88.38 90 ARG B C 1
ATOM 4672 O O . ARG B 1 90 ? -17.938 13.055 1.334 1 88.38 90 ARG B O 1
ATOM 4679 N N . TYR B 1 91 ? -15.898 12.477 0.925 1 88.56 91 TYR B N 1
ATOM 4680 C CA . TYR B 1 91 ? -15.508 12.812 2.291 1 88.56 91 TYR B CA 1
ATOM 4681 C C . TYR B 1 91 ? -15.094 14.273 2.4 1 88.56 91 TYR B C 1
ATOM 4683 O O . TYR B 1 91 ? -14.68 14.734 3.467 1 88.56 91 TYR B O 1
ATOM 4691 N N . LYS B 1 92 ? -15.188 14.953 1.248 1 84 92 LYS B N 1
ATOM 4692 C CA . LYS B 1 92 ? -15.18 16.406 1.332 1 84 92 LYS B CA 1
ATOM 4693 C C . LYS B 1 92 ? -16.531 16.953 1.791 1 84 92 LYS B C 1
ATOM 4695 O O . LYS B 1 92 ? -16.609 17.984 2.445 1 84 92 LYS B O 1
ATOM 4700 N N . VAL B 1 93 ? -17.516 16.141 1.443 1 87.38 93 VAL B N 1
ATOM 4701 C CA . VAL B 1 93 ? -18.875 16.5 1.842 1 87.38 93 VAL B CA 1
ATOM 4702 C C . VAL B 1 93 ? -19.156 15.969 3.246 1 87.38 93 VAL B C 1
ATOM 4704 O O . VAL B 1 93 ? -19.672 16.688 4.098 1 87.38 93 VAL B O 1
ATOM 4707 N N . LEU B 1 94 ? -18.766 14.719 3.494 1 91.44 94 LEU B N 1
ATOM 4708 C CA . LEU B 1 94 ? -18.938 14.086 4.797 1 91.44 94 LEU B CA 1
ATOM 4709 C C . LEU B 1 94 ? -17.688 14.273 5.656 1 91.44 94 LEU B C 1
ATOM 4711 O O . LEU B 1 94 ? -16.797 13.422 5.664 1 91.44 94 LEU B O 1
ATOM 4715 N N . ALA B 1 95 ? -17.641 15.289 6.422 1 89.12 95 ALA B N 1
ATOM 4716 C CA . ALA B 1 95 ? -16.422 15.695 7.129 1 89.12 95 ALA B CA 1
ATOM 4717 C C . ALA B 1 95 ? -16.25 14.906 8.422 1 89.12 95 ALA B C 1
ATOM 4719 O O . ALA B 1 95 ? -15.164 14.883 9.008 1 89.12 95 ALA B O 1
ATOM 4720 N N . LYS B 1 96 ? -17.281 14.227 8.898 1 92.62 96 LYS B N 1
ATOM 4721 C CA . LYS B 1 96 ? -17.219 13.375 10.086 1 92.62 96 LYS B CA 1
ATOM 4722 C C . LYS B 1 96 ? -17.844 12.016 9.82 1 92.62 96 LYS B C 1
ATOM 4724 O O . LYS B 1 96 ? -18.641 11.859 8.883 1 92.62 96 LYS B O 1
ATOM 4729 N N . VAL B 1 97 ? -17.359 11.094 10.594 1 93 97 VAL B N 1
ATOM 4730 C CA . VAL B 1 97 ? -17.891 9.75 10.375 1 93 97 VAL B CA 1
ATOM 4731 C C . VAL B 1 97 ? -18.266 9.117 11.711 1 93 97 VAL B C 1
ATOM 4733 O O . VAL B 1 97 ? -17.609 9.344 12.719 1 93 97 VAL B O 1
ATOM 4736 N N . ASP B 1 98 ? -19.328 8.438 11.719 1 90.19 98 ASP B N 1
ATOM 4737 C CA . ASP B 1 98 ? -19.734 7.605 12.852 1 90.19 98 ASP B CA 1
ATOM 4738 C C . ASP B 1 98 ? -19.547 6.121 12.523 1 90.19 98 ASP B C 1
ATOM 4740 O O . ASP B 1 98 ? -18.969 5.77 11.5 1 90.19 98 ASP B O 1
ATOM 4744 N N . ASP B 1 99 ? -19.906 5.273 13.367 1 87.44 99 ASP B N 1
ATOM 4745 C CA . ASP B 1 99 ? -19.672 3.842 13.211 1 87.44 99 ASP B CA 1
ATOM 4746 C C . ASP B 1 99 ? -20.406 3.291 11.992 1 87.44 99 ASP B C 1
ATOM 4748 O O . ASP B 1 99 ? -19.906 2.404 11.305 1 87.44 99 ASP B O 1
ATOM 4752 N N . VAL B 1 100 ? -21.578 3.814 11.727 1 89.06 100 VAL B N 1
ATOM 4753 C CA . VAL B 1 100 ? -22.391 3.328 10.617 1 89.06 100 VAL B CA 1
ATOM 4754 C C . VAL B 1 100 ? -21.703 3.67 9.297 1 89.06 100 VAL B C 1
ATOM 4756 O O . VAL B 1 100 ? -21.578 2.818 8.414 1 89.06 100 VAL B O 1
ATOM 4759 N N . LEU B 1 101 ? -21.266 4.906 9.195 1 93 101 LEU B N 1
ATOM 4760 C CA . LEU B 1 101 ? -20.578 5.328 7.977 1 93 101 LEU B CA 1
ATOM 4761 C C . LEU B 1 101 ? -19.281 4.559 7.777 1 93 101 LEU B C 1
ATOM 4763 O O . LEU B 1 101 ? -18.922 4.227 6.648 1 93 101 LEU B O 1
ATOM 4767 N N . VAL B 1 102 ? -18.609 4.328 8.891 1 93.5 102 VAL B N 1
ATOM 4768 C CA . VAL B 1 102 ? -17.391 3.541 8.805 1 93.5 102 VAL B CA 1
ATOM 4769 C C . VAL B 1 102 ? -17.703 2.139 8.297 1 93.5 102 VAL B C 1
ATOM 4771 O O . VAL B 1 102 ? -17.016 1.624 7.41 1 93.5 102 VAL B O 1
ATOM 4774 N N . ALA B 1 103 ? -18.734 1.567 8.805 1 92.44 103 ALA B N 1
ATOM 4775 C CA . ALA B 1 103 ? -19.125 0.226 8.391 1 92.44 103 ALA B CA 1
ATOM 4776 C C . ALA B 1 103 ? -19.5 0.199 6.914 1 92.44 103 ALA B C 1
ATOM 4778 O O . ALA B 1 103 ? -19.094 -0.704 6.18 1 92.44 103 ALA B O 1
ATOM 4779 N N . MET B 1 104 ? -20.266 1.167 6.473 1 94.69 104 MET B N 1
ATOM 4780 C CA . MET B 1 104 ? -20.672 1.232 5.07 1 94.69 104 MET B CA 1
ATOM 4781 C C . MET B 1 104 ? -19.453 1.393 4.168 1 94.69 104 MET B C 1
ATOM 4783 O O . MET B 1 104 ? -19.375 0.796 3.092 1 94.69 104 MET B O 1
ATOM 4787 N N . ASN B 1 105 ? -18.531 2.211 4.637 1 96.25 105 ASN B N 1
ATOM 4788 C CA . ASN B 1 105 ? -17.312 2.385 3.869 1 96.25 105 ASN B CA 1
ATOM 4789 C C . ASN B 1 105 ? -16.516 1.085 3.777 1 96.25 105 ASN B C 1
ATOM 4791 O O . ASN B 1 105 ? -15.953 0.768 2.727 1 96.25 105 ASN B O 1
ATOM 4795 N N . LEU B 1 106 ? -16.484 0.404 4.879 1 96.25 106 LEU B N 1
ATOM 4796 C CA . LEU B 1 106 ? -15.75 -0.86 4.879 1 96.25 106 LEU B CA 1
ATOM 4797 C C . LEU B 1 106 ? -16.391 -1.859 3.924 1 96.25 106 LEU B C 1
ATOM 4799 O O . LEU B 1 106 ? -15.703 -2.621 3.25 1 96.25 106 LEU B O 1
ATOM 4803 N N . VAL B 1 107 ? -17.672 -1.829 3.83 1 96.06 107 VAL B N 1
ATOM 4804 C CA . VAL B 1 107 ? -18.391 -2.695 2.898 1 96.06 107 VAL B CA 1
ATOM 4805 C C . VAL B 1 107 ? -18.047 -2.295 1.463 1 96.06 107 VAL B C 1
ATOM 4807 O O . VAL B 1 107 ? -17.797 -3.154 0.617 1 96.06 107 VAL B O 1
ATOM 4810 N N . SER B 1 108 ? -18.078 -1.021 1.235 1 97.38 108 SER B N 1
ATOM 4811 C CA . SER B 1 108 ? -17.719 -0.535 -0.093 1 97.38 108 SER B CA 1
ATOM 4812 C C . SER B 1 108 ? -16.297 -0.951 -0.471 1 97.38 108 SER B C 1
ATOM 4814 O O . SER B 1 108 ? -16.031 -1.293 -1.626 1 97.38 108 SER B O 1
ATOM 4816 N N . LEU B 1 109 ? -15.391 -0.949 0.487 1 97.88 109 LEU B N 1
ATOM 4817 C CA . LEU B 1 109 ? -14 -1.306 0.218 1 97.88 109 LEU B CA 1
ATOM 4818 C C . LEU B 1 109 ? -13.867 -2.799 -0.064 1 97.88 109 LEU B C 1
ATOM 4820 O O . LEU B 1 109 ? -12.969 -3.219 -0.799 1 97.88 109 LEU B O 1
ATOM 4824 N N . MET B 1 110 ? -14.766 -3.57 0.496 1 97.62 110 MET B N 1
ATOM 4825 C CA . MET B 1 110 ? -14.773 -4.996 0.172 1 97.62 110 MET B CA 1
ATOM 4826 C C . MET B 1 110 ? -15.008 -5.211 -1.319 1 97.62 110 MET B C 1
ATOM 4828 O O . MET B 1 110 ? -14.344 -6.047 -1.939 1 97.62 110 MET B O 1
ATOM 4832 N N . ILE B 1 111 ? -15.914 -4.438 -1.853 1 97.69 111 ILE B N 1
ATOM 4833 C CA . ILE B 1 111 ? -16.219 -4.535 -3.275 1 97.69 111 ILE B CA 1
ATOM 4834 C C . ILE B 1 111 ? -15.016 -4.078 -4.098 1 97.69 111 ILE B C 1
ATOM 4836 O O . ILE B 1 111 ? -14.672 -4.703 -5.105 1 97.69 111 ILE B O 1
ATOM 4840 N N . VAL B 1 112 ? -14.359 -3.078 -3.646 1 97.81 112 VAL B N 1
ATOM 4841 C CA . VAL B 1 112 ? -13.18 -2.564 -4.332 1 97.81 112 VAL B CA 1
ATOM 4842 C C . VAL B 1 112 ? -12.102 -3.641 -4.379 1 97.81 112 VAL B C 1
ATOM 4844 O O . VAL B 1 112 ? -11.469 -3.852 -5.418 1 97.81 112 VAL B O 1
ATOM 4847 N N . THR B 1 113 ? -11.859 -4.336 -3.281 1 97.44 113 THR B N 1
ATOM 4848 C CA . THR B 1 113 ? -10.82 -5.363 -3.225 1 97.44 113 THR B CA 1
ATOM 4849 C C . THR B 1 113 ? -11.188 -6.551 -4.109 1 97.44 113 THR B C 1
ATOM 4851 O O . THR B 1 113 ? -10.328 -7.363 -4.453 1 97.44 113 THR B O 1
ATOM 4854 N N . PHE B 1 114 ? -12.469 -6.637 -4.492 1 97.19 114 PHE B N 1
ATOM 4855 C CA . PHE B 1 114 ? -12.938 -7.742 -5.32 1 97.19 114 PHE B CA 1
ATOM 4856 C C . PHE B 1 114 ? -12.82 -7.398 -6.801 1 97.19 114 PHE B C 1
ATOM 4858 O O . PHE B 1 114 ? -12.859 -8.289 -7.652 1 97.19 114 PHE B O 1
ATOM 4865 N N . LEU B 1 115 ? -12.586 -6.211 -7.188 1 96.62 115 LEU B N 1
ATOM 4866 C CA . LEU B 1 115 ? -12.617 -5.727 -8.562 1 96.62 115 LEU B CA 1
ATOM 4867 C C . LEU B 1 115 ? -11.516 -6.375 -9.391 1 96.62 115 LEU B C 1
ATOM 4869 O O . LEU B 1 115 ? -11.727 -6.719 -10.562 1 96.62 115 LEU B O 1
ATOM 4873 N N . PRO B 1 116 ? -10.305 -6.609 -8.797 1 95.38 116 PRO B N 1
ATOM 4874 C CA . PRO B 1 116 ? -9.266 -7.238 -9.617 1 95.38 116 PRO B CA 1
ATOM 4875 C C . PRO B 1 116 ? -9.703 -8.586 -10.188 1 95.38 116 PRO B C 1
ATOM 4877 O O . PRO B 1 116 ? -9.344 -8.922 -11.32 1 95.38 116 PRO B O 1
ATOM 4880 N N . PHE B 1 117 ? -10.516 -9.344 -9.508 1 95.88 117 PHE B N 1
ATOM 4881 C CA . PHE B 1 117 ? -11.008 -10.633 -9.992 1 95.88 117 PHE B CA 1
ATOM 4882 C C . PHE B 1 117 ? -11.977 -10.438 -11.156 1 95.88 117 PHE B C 1
ATOM 4884 O O . PHE B 1 117 ? -11.844 -11.094 -12.188 1 95.88 117 PHE B O 1
ATOM 4891 N N . SER B 1 118 ? -12.945 -9.531 -11 1 94.81 118 SER B N 1
ATOM 4892 C CA . SER B 1 118 ? -13.953 -9.32 -12.023 1 94.81 118 SER B CA 1
ATOM 4893 C C . SER B 1 118 ? -13.352 -8.703 -13.281 1 94.81 118 SER B C 1
ATOM 4895 O O . SER B 1 118 ? -13.75 -9.039 -14.398 1 94.81 118 SER B O 1
ATOM 4897 N N . VAL B 1 119 ? -12.398 -7.781 -13.125 1 94.06 119 VAL B N 1
ATOM 4898 C CA . VAL B 1 119 ? -11.742 -7.164 -14.273 1 94.06 119 VAL B CA 1
ATOM 4899 C C . VAL B 1 119 ? -10.914 -8.211 -15.016 1 94.06 119 VAL B C 1
ATOM 4901 O O . VAL B 1 119 ? -10.906 -8.234 -16.25 1 94.06 119 VAL B O 1
ATOM 4904 N N . ASN B 1 120 ? -10.227 -9.031 -14.211 1 92.5 120 ASN B N 1
ATOM 4905 C CA . ASN B 1 120 ? -9.469 -10.109 -14.844 1 92.5 120 ASN B CA 1
ATOM 4906 C C . ASN B 1 120 ? -10.375 -11.062 -15.617 1 92.5 120 ASN B C 1
ATOM 4908 O O . ASN B 1 120 ? -10.008 -11.547 -16.688 1 92.5 120 ASN B O 1
ATOM 4912 N N . LEU B 1 121 ? -11.523 -11.383 -15.039 1 92.94 121 LEU B N 1
ATOM 4913 C CA . LEU B 1 121 ? -12.5 -12.234 -15.719 1 92.94 121 LEU B CA 1
ATOM 4914 C C . LEU B 1 121 ? -12.93 -11.617 -17.047 1 92.94 121 LEU B C 1
ATOM 4916 O O . LEU B 1 121 ? -13.062 -12.32 -18.047 1 92.94 121 LEU B O 1
ATOM 4920 N N . GLU B 1 122 ? -13.156 -10.367 -17.031 1 90.94 122 GLU B N 1
ATOM 4921 C CA . GLU B 1 122 ? -13.562 -9.641 -18.234 1 90.94 122 GLU B CA 1
ATOM 4922 C C . GLU B 1 122 ? -12.461 -9.672 -19.297 1 90.94 122 GLU B C 1
ATOM 4924 O O . GLU B 1 122 ? -12.742 -9.703 -20.5 1 90.94 122 GLU B O 1
ATOM 4929 N N . GLY B 1 123 ? -11.234 -9.617 -18.906 1 87.94 123 GLY B N 1
ATOM 4930 C CA . GLY B 1 123 ? -10.117 -9.656 -19.828 1 87.94 123 GLY B CA 1
ATOM 4931 C C . GLY B 1 123 ? -9.961 -10.992 -20.531 1 87.94 123 GLY B C 1
ATOM 4932 O O . GLY B 1 123 ? -9.648 -11.047 -21.719 1 87.94 123 GLY B O 1
ATOM 4933 N N . HIS B 1 124 ? -10.258 -12.078 -19.844 1 88.12 124 HIS B N 1
ATOM 4934 C CA . HIS B 1 124 ? -10.062 -13.414 -20.391 1 88.12 124 HIS B CA 1
ATOM 4935 C C . HIS B 1 124 ? -11.328 -13.906 -21.078 1 88.12 124 HIS B C 1
ATOM 4937 O O . HIS B 1 124 ? -11.25 -14.664 -22.047 1 88.12 124 HIS B O 1
ATOM 4943 N N . PHE B 1 125 ? -12.484 -13.477 -20.547 1 90.25 125 PHE B N 1
ATOM 4944 C CA . PHE B 1 125 ? -13.75 -14 -21.047 1 90.25 125 PHE B CA 1
ATOM 4945 C C . PHE B 1 125 ? -14.68 -12.867 -21.453 1 90.25 125 PHE B C 1
ATOM 4947 O O . PHE B 1 125 ? -15.844 -12.828 -21.062 1 90.25 125 PHE B O 1
ATOM 4954 N N . ALA B 1 126 ? -14.164 -12.039 -22.281 1 81.88 126 ALA B N 1
ATOM 4955 C CA . ALA B 1 126 ? -14.898 -10.859 -22.719 1 81.88 126 ALA B CA 1
ATOM 4956 C C . ALA B 1 126 ? -16.141 -11.25 -23.516 1 81.88 126 ALA B C 1
ATOM 4958 O O . ALA B 1 126 ? -17.156 -10.539 -23.5 1 81.88 126 ALA B O 1
ATOM 4959 N N . LYS B 1 127 ? -16.109 -12.406 -24.125 1 82.81 127 LYS B N 1
ATOM 4960 C CA . LYS B 1 127 ? -17.188 -12.828 -25.016 1 82.81 127 LYS B CA 1
ATOM 4961 C C . LYS B 1 127 ? -18.391 -13.344 -24.203 1 82.81 127 LYS B C 1
ATOM 4963 O O . LYS B 1 127 ? -19.5 -13.414 -24.719 1 82.81 127 LYS B O 1
ATOM 4968 N N . TYR B 1 128 ? -18.109 -13.648 -22.953 1 88.56 128 TYR B N 1
ATOM 4969 C CA . TYR B 1 128 ? -19.188 -14.133 -22.094 1 88.56 128 TYR B CA 1
ATOM 4970 C C . TYR B 1 128 ? -19.875 -12.984 -21.375 1 88.56 128 TYR B C 1
ATOM 4972 O O . TYR B 1 128 ? -19.219 -12.164 -20.734 1 88.56 128 TYR B O 1
ATOM 4980 N N . GLU B 1 129 ? -21.141 -12.875 -21.5 1 89.81 129 GLU B N 1
ATOM 4981 C CA . GLU B 1 129 ? -21.906 -11.805 -20.891 1 89.81 129 GLU B CA 1
ATOM 4982 C C . GLU B 1 129 ? -21.781 -11.836 -19.359 1 89.81 129 GLU B C 1
ATOM 4984 O O . GLU B 1 129 ? -21.828 -10.789 -18.703 1 89.81 129 GLU B O 1
ATOM 4989 N N . THR B 1 130 ? -21.594 -13.008 -18.812 1 91.75 130 THR B N 1
ATOM 4990 C CA . THR B 1 130 ? -21.516 -13.18 -17.359 1 91.75 130 THR B CA 1
ATOM 4991 C C . THR B 1 130 ? -20.375 -12.359 -16.781 1 91.75 130 THR B C 1
ATOM 4993 O O . THR B 1 130 ? -20.484 -11.82 -15.68 1 91.75 130 THR B O 1
ATOM 4996 N N . SER B 1 131 ? -19.266 -12.336 -17.516 1 92.81 131 SER B N 1
ATOM 4997 C CA . SER B 1 131 ? -18.109 -11.586 -17.016 1 92.81 131 SER B CA 1
ATOM 4998 C C . SER B 1 131 ? -18.406 -10.094 -16.938 1 92.81 131 SER B C 1
ATOM 5000 O O . SER B 1 131 ? -18.078 -9.438 -15.953 1 92.81 131 SER B O 1
ATOM 5002 N N . VAL B 1 132 ? -19.078 -9.578 -17.953 1 92.25 132 VAL B N 1
ATOM 5003 C CA . VAL B 1 132 ? -19.438 -8.164 -17.984 1 92.25 132 VAL B CA 1
ATOM 5004 C C . VAL B 1 132 ? -20.5 -7.871 -16.938 1 92.25 132 VAL B C 1
ATOM 5006 O O . VAL B 1 132 ? -20.469 -6.832 -16.266 1 92.25 132 VAL B O 1
ATOM 5009 N N . LEU B 1 133 ? -21.422 -8.773 -16.75 1 94.06 133 LEU B N 1
ATOM 5010 C CA . LEU B 1 133 ? -22.5 -8.617 -15.773 1 94.06 133 LEU B CA 1
ATOM 5011 C C . LEU B 1 133 ? -21.938 -8.562 -14.359 1 94.06 133 LEU B C 1
ATOM 5013 O O . LEU B 1 133 ? -22.391 -7.77 -13.531 1 94.06 133 LEU B O 1
ATOM 5017 N N . LEU B 1 134 ? -21 -9.383 -14.125 1 94.25 134 LEU B N 1
ATOM 5018 C CA . LEU B 1 134 ? -20.391 -9.391 -12.797 1 94.25 134 LEU B CA 1
ATOM 5019 C C . LEU B 1 134 ? -19.656 -8.086 -12.523 1 94.25 134 LEU B C 1
ATOM 5021 O O . LEU B 1 134 ? -19.812 -7.492 -11.453 1 94.25 134 LEU B O 1
ATOM 5025 N N . ASN B 1 135 ? -18.859 -7.688 -13.469 1 94.69 135 ASN B N 1
ATOM 5026 C CA . ASN B 1 135 ? -18.109 -6.449 -13.297 1 94.69 135 ASN B CA 1
ATOM 5027 C C . ASN B 1 135 ? -19.031 -5.242 -13.18 1 94.69 135 ASN B C 1
ATOM 5029 O O . ASN B 1 135 ? -18.906 -4.438 -12.258 1 94.69 135 ASN B O 1
ATOM 5033 N N . ALA B 1 136 ? -19.984 -5.113 -14.094 1 95.06 136 ALA B N 1
ATOM 5034 C CA . ALA B 1 136 ? -20.953 -4.023 -14.055 1 95.06 136 ALA B CA 1
ATOM 5035 C C . ALA B 1 136 ? -21.781 -4.074 -12.773 1 95.06 136 ALA B C 1
ATOM 5037 O O . ALA B 1 136 ? -22.109 -3.037 -12.195 1 95.06 136 ALA B O 1
ATOM 5038 N N . GLY B 1 137 ? -22.141 -5.273 -12.383 1 95.69 137 GLY B N 1
ATOM 5039 C CA . GLY B 1 137 ? -22.891 -5.441 -11.148 1 95.69 137 GLY B CA 1
ATOM 5040 C C . GLY B 1 137 ? -22.125 -4.969 -9.922 1 95.69 137 GLY B C 1
ATOM 5041 O O . GLY B 1 137 ? -22.703 -4.34 -9.039 1 95.69 137 GLY B O 1
ATOM 5042 N N . LEU B 1 138 ? -20.859 -5.277 -9.844 1 96.88 138 LEU B N 1
ATOM 5043 C CA . LEU B 1 138 ? -20.031 -4.836 -8.727 1 96.88 138 LEU B CA 1
ATOM 5044 C C . LEU B 1 138 ? -19.875 -3.32 -8.719 1 96.88 138 LEU B C 1
ATOM 5046 O O . LEU B 1 138 ? -19.938 -2.688 -7.664 1 96.88 138 LEU B O 1
ATOM 5050 N N . LEU B 1 139 ? -19.656 -2.775 -9.914 1 96.5 139 LEU B N 1
ATOM 5051 C CA . LEU B 1 139 ? -19.531 -1.324 -10.016 1 96.5 139 LEU B CA 1
ATOM 5052 C C . LEU B 1 139 ? -20.844 -0.644 -9.617 1 96.5 139 LEU B C 1
ATOM 5054 O O . LEU B 1 139 ? -20.828 0.387 -8.938 1 96.5 139 LEU B O 1
ATOM 5058 N N . LEU B 1 140 ? -21.953 -1.242 -10.008 1 96.31 140 LEU B N 1
ATOM 5059 C CA . LEU B 1 140 ? -23.25 -0.734 -9.609 1 96.31 140 LEU B CA 1
ATOM 5060 C C . LEU B 1 140 ? -23.422 -0.812 -8.094 1 96.31 140 LEU B C 1
ATOM 5062 O O . LEU B 1 140 ? -23.906 0.14 -7.473 1 96.31 140 LEU B O 1
ATOM 5066 N N . ALA B 1 141 ? -23.078 -1.922 -7.52 1 97.06 141 ALA B N 1
ATOM 5067 C CA . ALA B 1 141 ? -23.172 -2.088 -6.074 1 97.06 141 ALA B CA 1
ATOM 5068 C C . ALA B 1 141 ? -22.344 -1.038 -5.344 1 97.06 141 ALA B C 1
ATOM 5070 O O . ALA B 1 141 ? -22.75 -0.534 -4.293 1 97.06 141 ALA B O 1
ATOM 5071 N N . LEU B 1 142 ? -21.188 -0.73 -5.879 1 96.5 142 LEU B N 1
ATOM 5072 C CA . LEU B 1 142 ? -20.312 0.284 -5.293 1 96.5 142 LEU B CA 1
ATOM 5073 C C . LEU B 1 142 ? -21 1.651 -5.305 1 96.5 142 LEU B C 1
ATOM 5075 O O . LEU B 1 142 ? -20.938 2.387 -4.316 1 96.5 142 LEU B O 1
ATOM 5079 N N . GLU B 1 143 ? -21.625 1.986 -6.422 1 94.5 143 GLU B N 1
ATOM 5080 C CA . GLU B 1 143 ? -22.328 3.264 -6.531 1 94.5 143 GLU B CA 1
ATOM 5081 C C . GLU B 1 143 ? -23.531 3.309 -5.609 1 94.5 143 GLU B C 1
ATOM 5083 O O . GLU B 1 143 ? -23.875 4.363 -5.062 1 94.5 143 GLU B O 1
ATOM 5088 N N . LEU B 1 144 ? -24.188 2.193 -5.496 1 96.19 144 LEU B N 1
ATOM 5089 C CA . LEU B 1 144 ? -25.328 2.139 -4.594 1 96.19 144 LEU B CA 1
ATOM 5090 C C . LEU B 1 144 ? -24.891 2.316 -3.145 1 96.19 144 LEU B C 1
ATOM 5092 O O . LEU B 1 144 ? -25.594 2.945 -2.352 1 96.19 144 LEU B O 1
ATOM 5096 N N . CYS B 1 145 ? -23.766 1.739 -2.787 1 96.19 145 CYS B N 1
ATOM 5097 C CA . CYS B 1 145 ? -23.219 1.967 -1.457 1 96.19 145 CYS B CA 1
ATOM 5098 C C . CYS B 1 145 ? -22.906 3.443 -1.24 1 96.19 145 CYS B C 1
ATOM 5100 O O . CYS B 1 145 ? -23.141 3.982 -0.161 1 96.19 145 CYS B O 1
ATOM 5102 N N . GLU B 1 146 ? -22.375 4.043 -2.27 1 94.69 146 GLU B N 1
ATOM 5103 C CA . GLU B 1 146 ? -22.078 5.469 -2.184 1 94.69 146 GLU B CA 1
ATOM 5104 C C . GLU B 1 146 ? -23.359 6.285 -2.004 1 94.69 146 GLU B C 1
ATOM 5106 O O . GLU B 1 146 ? -23.391 7.234 -1.218 1 94.69 146 GLU B O 1
ATOM 5111 N N . LEU B 1 147 ? -24.344 5.938 -2.76 1 94.5 147 LEU B N 1
ATOM 5112 C CA . LEU B 1 147 ? -25.641 6.609 -2.635 1 94.5 147 LEU B CA 1
ATOM 5113 C C . LEU B 1 147 ? -26.203 6.453 -1.227 1 94.5 147 LEU B C 1
ATOM 5115 O O . LEU B 1 147 ? -26.688 7.418 -0.64 1 94.5 147 LEU B O 1
ATOM 5119 N N . ALA B 1 148 ? -26.125 5.277 -0.708 1 96 148 ALA B N 1
ATOM 5120 C CA . ALA B 1 148 ? -26.594 5.012 0.646 1 96 148 ALA B CA 1
ATOM 5121 C C . ALA B 1 148 ? -25.844 5.852 1.67 1 96 148 ALA B C 1
ATOM 5123 O O . ALA B 1 148 ? -26.438 6.344 2.637 1 96 148 ALA B O 1
ATOM 5124 N N . MET B 1 149 ? -24.609 6.016 1.507 1 95.69 149 MET B N 1
ATOM 5125 C CA . MET B 1 149 ? -23.797 6.809 2.426 1 95.69 149 MET B CA 1
ATOM 5126 C C . MET B 1 149 ? -24.188 8.281 2.367 1 95.69 149 MET B C 1
ATOM 5128 O O . MET B 1 149 ? -24.25 8.953 3.398 1 95.69 149 MET B O 1
ATOM 5132 N N . PHE B 1 150 ? -24.453 8.805 1.127 1 93.81 150 PHE B N 1
ATOM 5133 C CA . PHE B 1 150 ? -24.891 10.195 0.999 1 93.81 150 PHE B CA 1
ATOM 5134 C C . PHE B 1 150 ? -26.25 10.391 1.64 1 93.81 150 PHE B C 1
ATOM 5136 O O . PHE B 1 150 ? -26.484 11.383 2.334 1 93.81 150 PHE B O 1
ATOM 5143 N N . ILE B 1 151 ? -27.156 9.453 1.399 1 94.62 151 ILE B N 1
ATOM 5144 C CA . ILE B 1 151 ? -28.484 9.547 1.989 1 94.62 151 ILE B CA 1
ATOM 5145 C C . ILE B 1 151 ? -28.375 9.555 3.512 1 94.62 151 ILE B C 1
ATOM 5147 O O . ILE B 1 151 ? -29.016 10.375 4.184 1 94.62 151 ILE B O 1
ATOM 5151 N N . TYR B 1 152 ? -27.547 8.656 4.023 1 94.25 152 TYR B N 1
ATOM 5152 C CA . TYR B 1 152 ? -27.312 8.609 5.461 1 94.25 152 TYR B CA 1
ATOM 5153 C C . TYR B 1 152 ? -26.703 9.906 5.961 1 94.25 152 TYR B C 1
ATOM 5155 O O . TYR B 1 152 ? -27.109 10.445 6.996 1 94.25 152 TYR B O 1
ATOM 5163 N N . GLY B 1 153 ? -25.75 10.438 5.27 1 92.31 153 GLY B N 1
ATOM 5164 C CA . GLY B 1 153 ? -25.078 11.672 5.656 1 92.31 153 GLY B CA 1
ATOM 5165 C C . GLY B 1 153 ? -26 12.875 5.684 1 92.31 153 GLY B C 1
ATOM 5166 O O . GLY B 1 153 ? -25.938 13.688 6.605 1 92.31 153 GLY B O 1
ATOM 5167 N N . PHE B 1 154 ? -26.875 12.969 4.711 1 90.88 154 PHE B N 1
ATOM 5168 C CA . PHE B 1 154 ? -27.766 14.109 4.633 1 90.88 154 PHE B CA 1
ATOM 5169 C C . PHE B 1 154 ? -28.906 13.984 5.652 1 90.88 154 PHE B C 1
ATOM 5171 O O . PHE B 1 154 ? -29.516 14.977 6.027 1 90.88 154 PHE B O 1
ATOM 5178 N N . SER B 1 155 ? -29.125 12.797 6.062 1 91.69 155 SER B N 1
ATOM 5179 C CA . SER B 1 155 ? -30.109 12.594 7.117 1 91.69 155 SER B CA 1
ATOM 5180 C C . SER B 1 155 ? -29.547 12.953 8.484 1 91.69 155 SER B C 1
ATOM 5182 O O . SER B 1 155 ? -30.297 13.172 9.438 1 91.69 155 SER B O 1
ATOM 5184 N N . ASN B 1 156 ? -28.234 12.938 8.633 1 91.25 156 ASN B N 1
ATOM 5185 C CA . ASN B 1 156 ? -27.531 13.32 9.844 1 91.25 156 ASN B CA 1
ATOM 5186 C C . ASN B 1 156 ? -26.594 14.5 9.594 1 91.25 156 ASN B C 1
ATOM 5188 O O . ASN B 1 156 ? -25.391 14.32 9.43 1 91.25 156 ASN B O 1
ATOM 5192 N N . PRO B 1 157 ? -27.062 15.672 9.75 1 87.88 157 PRO B N 1
ATOM 5193 C CA . PRO B 1 157 ? -26.328 16.875 9.344 1 87.88 157 PRO B CA 1
ATOM 5194 C C . PRO B 1 157 ? -25.031 17.062 10.133 1 87.88 157 PRO B C 1
ATOM 5196 O O . PRO B 1 157 ? -24.125 17.781 9.695 1 87.88 157 PRO B O 1
ATOM 5199 N N . VAL B 1 158 ? -24.844 16.406 11.258 1 88.25 158 VAL B N 1
ATOM 5200 C CA . VAL B 1 158 ? -23.641 16.547 12.07 1 88.25 158 VAL B CA 1
ATOM 5201 C C . VAL B 1 158 ? -22.438 15.969 11.328 1 88.25 158 VAL B C 1
ATOM 5203 O O . VAL B 1 158 ? -21.297 16.344 11.586 1 88.25 158 VAL B O 1
ATOM 5206 N N . LEU B 1 159 ? -22.734 15.125 10.422 1 93 159 LEU B N 1
ATOM 5207 C CA . LEU B 1 159 ? -21.672 14.438 9.695 1 93 159 LEU B CA 1
ATOM 5208 C C . LEU B 1 159 ? -21.203 15.266 8.508 1 93 159 LEU B C 1
ATOM 5210 O O . LEU B 1 159 ? -20.141 14.984 7.941 1 93 159 LEU B O 1
ATOM 5214 N N . LEU B 1 160 ? -21.969 16.266 8.117 1 90.94 160 LEU B N 1
ATOM 5215 C CA . LEU B 1 160 ? -21.641 17.078 6.949 1 90.94 160 LEU B CA 1
ATOM 5216 C C . LEU B 1 160 ? -20.562 18.094 7.277 1 90.94 160 LEU B C 1
ATOM 5218 O O . LEU B 1 160 ? -20.344 18.422 8.445 1 90.94 160 LEU B O 1
ATOM 5222 N N . SER B 1 161 ? -19.891 18.5 6.281 1 88.75 161 SER B N 1
ATOM 5223 C CA . SER B 1 161 ? -18.844 19.516 6.453 1 88.75 161 SER B CA 1
ATOM 5224 C C . SER B 1 161 ? -19.422 20.828 6.945 1 88.75 161 SER B C 1
ATOM 5226 O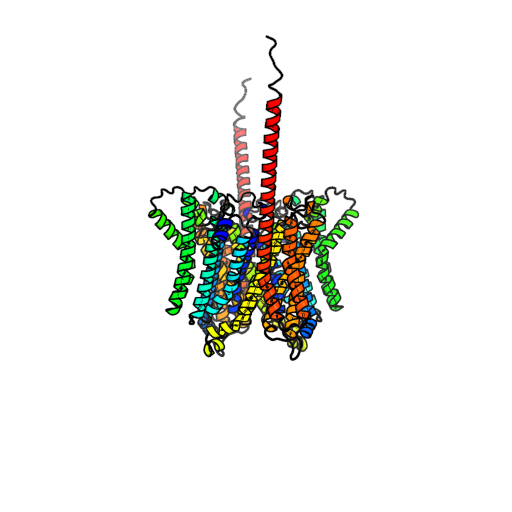 O . SER B 1 161 ? -20.609 21.094 6.766 1 88.75 161 SER B O 1
ATOM 5228 N N . ALA B 1 162 ? -18.578 21.594 7.586 1 85.25 162 ALA B N 1
ATOM 5229 C CA . ALA B 1 162 ? -19 22.891 8.109 1 85.25 162 ALA B CA 1
ATOM 5230 C C . ALA B 1 162 ? -19.547 23.781 6.996 1 85.25 162 ALA B C 1
ATOM 5232 O O . ALA B 1 162 ? -20.5 24.531 7.199 1 85.25 162 ALA B O 1
ATOM 5233 N N . ARG B 1 163 ? -18.969 23.688 5.891 1 81.38 163 ARG B N 1
ATOM 5234 C CA . ARG B 1 163 ? -19.391 24.484 4.742 1 81.38 163 ARG B CA 1
ATOM 5235 C C . ARG B 1 163 ? -20.797 24.109 4.309 1 81.38 163 ARG B C 1
ATOM 5237 O O . ARG B 1 163 ? -21.594 24.984 3.957 1 81.38 163 ARG B O 1
ATOM 5244 N N . PHE B 1 164 ? -21.141 22.859 4.398 1 84.75 164 PHE B N 1
ATOM 5245 C CA . PHE B 1 164 ? -22.453 22.391 3.99 1 84.75 164 PHE B CA 1
ATOM 5246 C C . PHE B 1 164 ? -23.5 22.688 5.059 1 84.75 164 PHE B C 1
ATOM 5248 O O . PHE B 1 164 ? -24.656 22.938 4.746 1 84.75 164 PHE B O 1
ATOM 5255 N N . GLN B 1 165 ? -23.031 22.641 6.25 1 84.44 165 GLN B N 1
ATOM 5256 C CA . GLN B 1 165 ? -23.953 22.938 7.344 1 84.44 165 GLN B CA 1
ATOM 5257 C C . GLN B 1 165 ? -24.359 24.406 7.348 1 84.44 165 GLN B C 1
ATOM 5259 O O . GLN B 1 165 ? -25.453 24.75 7.77 1 84.44 165 GLN B O 1
ATOM 5264 N N . ALA B 1 166 ? -23.406 25.203 6.875 1 85.44 166 ALA B N 1
ATOM 5265 C CA . ALA B 1 166 ? -23.625 26.641 6.898 1 85.44 166 ALA B CA 1
ATOM 5266 C C . ALA B 1 166 ? -24.531 27.078 5.75 1 85.44 166 ALA B C 1
ATOM 5268 O O . ALA B 1 166 ? -25.062 28.188 5.762 1 85.44 166 ALA B O 1
ATOM 5269 N N . LEU B 1 167 ? -24.766 26.25 4.84 1 83.12 167 LEU B N 1
ATOM 5270 C CA . LEU B 1 167 ? -25.594 26.594 3.686 1 83.12 167 LEU B CA 1
ATOM 5271 C C . LEU B 1 167 ? -27.062 26.719 4.078 1 83.12 167 LEU B C 1
ATOM 5273 O O . LEU B 1 167 ? -27.5 26.078 5.027 1 83.12 167 LEU B O 1
ATOM 5277 N N . GLU B 1 168 ? -27.703 27.578 3.314 1 85 168 GLU B N 1
ATOM 5278 C CA . GLU B 1 168 ? -29.156 27.688 3.486 1 85 168 GLU B CA 1
ATOM 5279 C C . GLU B 1 168 ? -29.859 26.406 3.074 1 85 168 GLU B C 1
ATOM 5281 O O . GLU B 1 168 ? -29.344 25.641 2.256 1 85 168 GLU B O 1
ATOM 5286 N N . GLU B 1 169 ? -31.016 26.125 3.658 1 85.19 169 GLU B N 1
ATOM 5287 C CA . GLU B 1 169 ? -31.75 24.891 3.41 1 85.19 169 GLU B CA 1
ATOM 5288 C C . GLU B 1 169 ? -32.062 24.719 1.926 1 85.19 169 GLU B C 1
ATOM 5290 O O . GLU B 1 169 ? -32.031 23.609 1.394 1 85.19 169 GLU B O 1
ATOM 5295 N N . SER B 1 170 ? -32.406 25.797 1.257 1 83.25 170 SER B N 1
ATOM 5296 C CA . SER B 1 170 ? -32.719 25.719 -0.17 1 83.25 170 SER B CA 1
ATOM 5297 C C . SER B 1 170 ? -31.484 25.344 -0.978 1 83.25 170 SER B C 1
ATOM 5299 O O . SER B 1 170 ? -31.562 24.516 -1.886 1 83.25 170 SER B O 1
ATOM 5301 N N . GLU B 1 171 ? -30.375 25.922 -0.581 1 81.94 171 GLU B N 1
ATOM 5302 C CA . GLU B 1 171 ? -29.109 25.625 -1.266 1 81.94 171 GLU B CA 1
ATOM 5303 C C . GLU B 1 171 ? -28.641 24.203 -0.966 1 81.94 171 GLU B C 1
ATOM 5305 O O . GLU B 1 171 ? -28.094 23.531 -1.837 1 81.94 171 GLU B O 1
ATOM 5310 N N . LYS B 1 172 ? -28.875 23.797 0.265 1 83.88 172 LYS B N 1
ATOM 5311 C CA . LYS B 1 172 ? -28.531 22.438 0.658 1 83.88 172 LYS B CA 1
ATOM 5312 C C . LYS B 1 172 ? -29.297 21.422 -0.168 1 83.88 172 LYS B C 1
ATOM 5314 O O . LYS B 1 172 ? -28.75 20.406 -0.583 1 83.88 172 LYS B O 1
ATOM 5319 N N . ARG B 1 173 ? -30.469 21.719 -0.413 1 85.69 173 ARG B N 1
ATOM 5320 C CA . ARG B 1 173 ? -31.312 20.828 -1.192 1 85.69 173 ARG B CA 1
ATOM 5321 C C . ARG B 1 173 ? -30.828 20.734 -2.635 1 85.69 173 ARG B C 1
ATOM 5323 O O . ARG B 1 173 ? -30.812 19.641 -3.221 1 85.69 173 ARG B O 1
ATOM 5330 N N . VAL B 1 174 ? -30.484 21.828 -3.172 1 80.62 174 VAL B N 1
ATOM 5331 C CA . VAL B 1 174 ? -30 21.859 -4.547 1 80.62 174 VAL B CA 1
ATOM 5332 C C . VAL B 1 174 ? -28.703 21.047 -4.656 1 80.62 174 VAL B C 1
ATOM 5334 O O . VAL B 1 174 ? -28.562 20.234 -5.57 1 80.62 174 VAL B O 1
ATOM 5337 N N . LYS B 1 175 ? -27.828 21.281 -3.688 1 81.75 175 LYS B N 1
ATOM 5338 C CA . LYS B 1 175 ? -26.562 20.562 -3.713 1 81.75 175 LYS B CA 1
ATOM 5339 C C . LYS B 1 175 ? -26.75 19.062 -3.475 1 81.75 175 LYS B C 1
ATOM 5341 O O . LYS B 1 175 ? -26.078 18.25 -4.082 1 81.75 175 LYS B O 1
ATOM 5346 N N . ARG B 1 176 ? -27.641 18.797 -2.59 1 86.25 176 ARG B N 1
ATOM 5347 C CA . ARG B 1 176 ? -28 17.406 -2.338 1 86.25 176 ARG B CA 1
ATOM 5348 C C . ARG B 1 176 ? -28.484 16.719 -3.611 1 86.25 176 ARG B C 1
ATOM 5350 O O . ARG B 1 176 ? -28.047 15.617 -3.941 1 86.25 176 ARG B O 1
ATOM 5357 N N . HIS B 1 177 ? -29.297 17.359 -4.336 1 84.5 177 HIS B N 1
ATOM 5358 C CA . HIS B 1 177 ? -29.844 16.797 -5.57 1 84.5 177 HIS B CA 1
ATOM 5359 C C . HIS B 1 177 ? -28.75 16.641 -6.629 1 84.5 177 HIS B C 1
ATOM 5361 O O . HIS B 1 177 ? -28.75 15.672 -7.383 1 84.5 177 HIS B O 1
ATOM 5367 N N . GLN B 1 178 ? -27.859 17.578 -6.68 1 79.31 178 GLN B N 1
ATOM 5368 C CA . GLN B 1 178 ? -26.75 17.5 -7.637 1 79.31 178 GLN B CA 1
ATOM 5369 C C . GLN B 1 178 ? -25.859 16.297 -7.348 1 79.31 178 GLN B C 1
ATOM 5371 O O . GLN B 1 178 ? -25.422 15.609 -8.273 1 79.31 178 GLN B O 1
ATOM 5376 N N . ILE B 1 179 ? -25.672 16.062 -6.102 1 84.62 179 ILE B N 1
ATOM 5377 C CA . ILE B 1 179 ? -24.844 14.938 -5.707 1 84.62 179 ILE B CA 1
ATOM 5378 C C . ILE B 1 179 ? -25.547 13.625 -6.043 1 84.62 179 ILE B C 1
ATOM 5380 O O . ILE B 1 179 ? -24.938 12.703 -6.586 1 84.62 179 ILE B O 1
ATOM 5384 N N . TYR B 1 180 ? -26.844 13.617 -5.781 1 88.25 180 TYR B N 1
ATOM 5385 C CA . TYR B 1 180 ? -27.609 12.422 -6.082 1 88.25 180 TYR B CA 1
ATOM 5386 C C . TYR B 1 180 ? -27.625 12.133 -7.578 1 88.25 180 TYR B C 1
ATOM 5388 O O . TYR B 1 180 ? -27.484 10.984 -8 1 88.25 180 TYR B O 1
ATOM 5396 N N . ILE B 1 181 ? -27.734 13.133 -8.352 1 83.69 181 ILE B N 1
ATOM 5397 C CA . ILE B 1 181 ? -27.781 12.961 -9.797 1 83.69 181 ILE B CA 1
ATOM 5398 C C . ILE B 1 181 ? -26.453 12.414 -10.297 1 83.69 181 ILE B C 1
ATOM 5400 O O . ILE B 1 181 ? -26.422 11.547 -11.18 1 83.69 181 ILE B O 1
ATOM 5404 N N . LYS B 1 182 ? -25.391 12.953 -9.734 1 81.62 182 LYS B N 1
ATOM 5405 C CA . LYS B 1 182 ? -24.078 12.484 -10.125 1 81.62 182 LYS B CA 1
ATOM 5406 C C . LYS B 1 182 ? -23.922 10.992 -9.859 1 81.62 182 LYS B C 1
ATOM 5408 O O . LYS B 1 182 ? -23.453 10.242 -10.727 1 81.62 182 LYS B O 1
ATOM 5413 N N . VAL B 1 183 ? -24.312 10.531 -8.711 1 88.44 183 VAL B N 1
ATOM 5414 C CA . VAL B 1 183 ? -24.172 9.133 -8.32 1 88.44 183 VAL B CA 1
ATOM 5415 C C . VAL B 1 183 ? -25.125 8.266 -9.141 1 88.44 183 VAL B C 1
ATOM 5417 O O . VAL B 1 183 ? -24.75 7.188 -9.609 1 88.44 183 VAL B O 1
ATOM 5420 N N . LEU B 1 184 ? -26.281 8.82 -9.375 1 89.94 184 LEU B N 1
ATOM 5421 C CA . LEU B 1 184 ? -27.297 8.062 -10.109 1 89.94 184 LEU B CA 1
ATOM 5422 C C . LEU B 1 184 ? -26.922 7.918 -11.578 1 89.94 184 LEU B C 1
ATOM 5424 O O . LEU B 1 184 ? -27.234 6.906 -12.203 1 89.94 184 LEU B O 1
ATOM 5428 N N . LEU B 1 185 ? -26.234 8.93 -12.125 1 87.19 185 LEU B N 1
ATOM 5429 C CA . LEU B 1 185 ? -25.75 8.82 -13.5 1 87.19 185 LEU B CA 1
ATOM 5430 C C . LEU B 1 185 ? -24.812 7.633 -13.656 1 87.19 185 LEU B C 1
ATOM 5432 O O . LEU B 1 185 ? -24.906 6.875 -14.617 1 87.19 185 LEU B O 1
ATOM 5436 N N . ASN B 1 186 ? -23.906 7.469 -12.711 1 90.06 186 ASN B N 1
ATOM 5437 C CA . ASN B 1 186 ? -23.016 6.32 -12.75 1 90.06 186 ASN B CA 1
ATOM 5438 C C . ASN B 1 186 ? -23.781 5.004 -12.617 1 90.06 186 ASN B C 1
ATOM 5440 O O . ASN B 1 186 ? -23.453 4.027 -13.289 1 90.06 186 ASN B O 1
ATOM 5444 N N . CYS B 1 187 ? -24.781 5.02 -11.742 1 92.88 187 CYS B N 1
ATOM 5445 C CA . CYS B 1 187 ? -25.609 3.832 -11.578 1 92.88 187 CYS B CA 1
ATOM 5446 C C . CYS B 1 187 ? -26.297 3.449 -12.883 1 92.88 187 CYS B C 1
ATOM 5448 O O . CYS B 1 187 ? -26.312 2.275 -13.258 1 92.88 187 CYS B O 1
ATOM 5450 N N . CYS B 1 188 ? -26.781 4.48 -13.516 1 92.69 188 CYS B N 1
ATOM 5451 C CA . CYS B 1 188 ? -27.469 4.242 -14.773 1 92.69 188 CYS B CA 1
ATOM 5452 C C . CYS B 1 188 ? -26.516 3.723 -15.844 1 92.69 188 CYS B C 1
ATOM 5454 O O . CYS B 1 188 ? -26.859 2.824 -16.609 1 92.69 188 CYS B O 1
ATOM 5456 N N . LEU B 1 189 ? -25.359 4.285 -15.914 1 91.94 189 LEU B N 1
ATOM 5457 C CA . LEU B 1 189 ? -24.359 3.834 -16.891 1 91.94 189 LEU B CA 1
ATOM 5458 C C . LEU B 1 189 ? -24 2.369 -16.656 1 91.94 189 LEU B C 1
ATOM 5460 O O . LEU B 1 189 ? -23.922 1.593 -17.609 1 91.94 189 LEU B O 1
ATOM 5464 N N . PHE B 1 190 ? -23.812 1.922 -15.422 1 94.38 190 PHE B N 1
ATOM 5465 C CA . PHE B 1 190 ? -23.453 0.543 -15.125 1 94.38 190 PHE B CA 1
ATOM 5466 C C . PHE B 1 190 ? -24.625 -0.395 -15.359 1 94.38 190 PHE B C 1
ATOM 5468 O O . PHE B 1 190 ? -24.438 -1.532 -15.797 1 94.38 190 PHE B O 1
ATOM 5475 N N . LEU B 1 191 ? -25.844 0.115 -15.047 1 95.06 191 LEU B N 1
ATOM 5476 C CA . LEU B 1 191 ? -27.031 -0.682 -15.32 1 95.06 191 LEU B CA 1
ATOM 5477 C C . LEU B 1 191 ? -27.203 -0.891 -16.828 1 95.06 191 LEU B C 1
ATOM 5479 O O . LEU B 1 191 ? -27.516 -1.998 -17.266 1 95.06 191 LEU B O 1
ATOM 5483 N N . LEU B 1 192 ? -27 0.195 -17.594 1 94.69 192 LEU B N 1
ATOM 5484 C CA . LEU B 1 192 ? -27.094 0.091 -19.047 1 94.69 192 LEU B CA 1
ATOM 5485 C C . LEU B 1 192 ? -26.016 -0.846 -19.594 1 94.69 192 LEU B C 1
ATOM 5487 O O . LEU B 1 192 ? -26.266 -1.591 -20.531 1 94.69 192 LEU B O 1
ATOM 5491 N N . ALA B 1 193 ? -24.828 -0.753 -19.031 1 93.81 193 ALA B N 1
ATOM 5492 C CA . ALA B 1 193 ? -23.75 -1.656 -19.438 1 93.81 193 ALA B CA 1
ATOM 5493 C C . ALA B 1 193 ? -24.141 -3.113 -19.203 1 93.81 193 ALA B C 1
ATOM 5495 O O . ALA B 1 193 ? -23.875 -3.98 -20.031 1 93.81 193 ALA B O 1
ATOM 5496 N N . ALA B 1 194 ? -24.812 -3.391 -18.062 1 93.38 194 ALA B N 1
ATOM 5497 C CA . ALA B 1 194 ? -25.25 -4.742 -17.734 1 93.38 194 ALA B CA 1
ATOM 5498 C C . ALA B 1 194 ? -26.312 -5.219 -18.719 1 93.38 194 ALA B C 1
ATOM 5500 O O . ALA B 1 194 ? -26.266 -6.355 -19.203 1 93.38 194 ALA B O 1
ATOM 5501 N N . ILE B 1 195 ? -27.188 -4.355 -19.047 1 93.5 195 ILE B N 1
ATOM 5502 C CA . ILE B 1 195 ? -28.281 -4.695 -19.953 1 93.5 195 ILE B CA 1
ATOM 5503 C C . ILE B 1 195 ? -27.75 -4.918 -21.359 1 93.5 195 ILE B C 1
ATOM 5505 O O . ILE B 1 195 ? -28.094 -5.906 -22.016 1 93.5 195 ILE B O 1
ATOM 5509 N N . PHE B 1 196 ? -26.812 -4.102 -21.812 1 92.5 196 PHE B N 1
ATOM 5510 C CA . PHE B 1 196 ? -26.312 -4.168 -23.172 1 92.5 196 PHE B CA 1
ATOM 5511 C C . PHE B 1 196 ? -25.297 -5.293 -23.328 1 92.5 196 PHE B C 1
ATOM 5513 O O . PHE B 1 196 ? -24.891 -5.637 -24.438 1 92.5 196 PHE B O 1
ATOM 5520 N N . SER B 1 197 ? -24.812 -5.805 -22.188 1 90.62 197 SER B N 1
ATOM 5521 C CA . SER B 1 197 ? -23.875 -6.914 -22.266 1 90.62 197 SER B CA 1
ATOM 5522 C C . SER B 1 197 ? -24.484 -8.109 -22.984 1 90.62 197 SER B C 1
ATOM 5524 O O . SER B 1 197 ? -23.766 -8.93 -23.562 1 90.62 197 SER B O 1
ATOM 5526 N N . PHE B 1 198 ? -25.875 -8.188 -23 1 91.38 198 PHE B N 1
ATOM 5527 C CA . PHE B 1 198 ? -26.578 -9.273 -23.672 1 91.38 198 PHE B CA 1
ATOM 5528 C C . PHE B 1 198 ? -26.578 -9.062 -25.172 1 91.38 198 PHE B C 1
ATOM 5530 O O . PHE B 1 198 ? -26.766 -10.008 -25.938 1 91.38 198 PHE B O 1
ATOM 5537 N N . ALA B 1 199 ? -26.344 -7.848 -25.578 1 90.5 199 ALA B N 1
ATOM 5538 C CA . ALA B 1 199 ? -26.375 -7.527 -27 1 90.5 199 ALA B CA 1
ATOM 5539 C C . ALA B 1 199 ? -24.969 -7.445 -27.578 1 90.5 199 ALA B C 1
ATOM 5541 O O . ALA B 1 199 ? -24.672 -8.086 -28.594 1 90.5 199 ALA B O 1
ATOM 5542 N N . SER B 1 200 ? -24.188 -6.676 -26.984 1 90.5 200 SER B N 1
ATOM 5543 C CA . SER B 1 200 ? -22.812 -6.484 -27.469 1 90.5 200 SER B CA 1
ATOM 5544 C C . SER B 1 200 ? -21.875 -6.176 -26.312 1 90.5 200 SER B C 1
ATOM 5546 O O . SER B 1 200 ? -22.047 -5.191 -25.594 1 90.5 200 SER B O 1
ATOM 5548 N N . PHE B 1 201 ? -20.828 -7 -26.219 1 85.12 201 PHE B N 1
ATOM 5549 C CA . PHE B 1 201 ? -19.859 -6.773 -25.156 1 85.12 201 PHE B CA 1
ATOM 5550 C C . PHE B 1 201 ? -19.062 -5.504 -25.406 1 85.12 201 PHE B C 1
ATOM 5552 O O . PHE B 1 201 ? -18.641 -4.832 -24.453 1 85.12 201 PHE B O 1
ATOM 5559 N N . VAL B 1 202 ? -18.906 -5.102 -26.656 1 85.25 202 VAL B N 1
ATOM 5560 C CA . VAL B 1 202 ? -18.156 -3.908 -27 1 85.25 202 VAL B CA 1
ATOM 5561 C C . VAL B 1 202 ? -18.875 -2.666 -26.484 1 85.25 202 VAL B C 1
ATOM 5563 O O . VAL B 1 202 ? -18.25 -1.794 -25.875 1 85.25 202 VAL B O 1
ATOM 5566 N N . VAL B 1 203 ? -20.141 -2.672 -26.688 1 89 203 VAL B N 1
ATOM 5567 C CA . VAL B 1 203 ? -20.938 -1.532 -26.234 1 89 203 VAL B CA 1
ATOM 5568 C C . VAL B 1 203 ? -20.938 -1.471 -24.703 1 89 203 VAL B C 1
ATOM 5570 O O . VAL B 1 203 ? -20.844 -0.387 -24.125 1 89 203 VAL B O 1
ATOM 5573 N N . ALA B 1 204 ? -21.031 -2.596 -24.094 1 89 204 ALA B N 1
ATOM 5574 C CA . ALA B 1 204 ? -21 -2.652 -22.641 1 89 204 ALA B CA 1
ATOM 5575 C C . ALA B 1 204 ? -19.688 -2.102 -22.094 1 89 204 ALA B C 1
ATOM 5577 O O . ALA B 1 204 ? -19.672 -1.344 -21.125 1 89 204 ALA B O 1
ATOM 5578 N N . TYR B 1 205 ? -18.609 -2.408 -22.781 1 86.62 205 TYR B N 1
ATOM 5579 C CA . TYR B 1 205 ? -17.297 -1.926 -22.359 1 86.62 205 TYR B CA 1
ATOM 5580 C C . TYR B 1 205 ? -17.203 -0.415 -22.531 1 86.62 205 TYR B C 1
ATOM 5582 O O . TYR B 1 205 ? -16.625 0.272 -21.672 1 86.62 205 TYR B O 1
ATOM 5590 N N . ILE B 1 206 ? -17.75 0.056 -23.531 1 87.88 206 ILE B N 1
ATOM 5591 C CA . ILE B 1 206 ? -17.719 1.489 -23.797 1 87.88 206 ILE B CA 1
ATOM 5592 C C . ILE B 1 206 ? -18.516 2.234 -22.734 1 87.88 206 ILE B C 1
ATOM 5594 O O . ILE B 1 206 ? -18.094 3.291 -22.266 1 87.88 206 ILE B O 1
ATOM 5598 N N . LEU B 1 207 ? -19.578 1.634 -22.375 1 89 207 LEU B N 1
ATOM 5599 C CA . LEU B 1 207 ? -20.406 2.248 -21.344 1 89 207 LEU B CA 1
ATOM 5600 C C . LEU B 1 207 ? -19.688 2.264 -20 1 89 207 LEU B C 1
ATOM 5602 O O . LEU B 1 207 ? -19.75 3.258 -19.281 1 89 207 LEU B O 1
ATOM 5606 N N . ILE B 1 208 ? -19.031 1.203 -19.688 1 87.25 208 ILE B N 1
ATOM 5607 C CA . ILE B 1 208 ? -18.266 1.154 -18.438 1 87.25 208 ILE B CA 1
ATOM 5608 C C . ILE B 1 208 ? -17.156 2.197 -18.469 1 87.25 208 ILE B C 1
ATOM 5610 O O . ILE B 1 208 ? -16.969 2.951 -17.516 1 87.25 208 ILE B O 1
ATOM 5614 N N . CYS B 1 209 ? -16.484 2.354 -19.578 1 86.75 209 CYS B N 1
ATOM 5615 C CA . CYS B 1 209 ? -15.344 3.262 -19.703 1 86.75 209 CYS B CA 1
ATOM 5616 C C . CYS B 1 209 ? -15.812 4.711 -19.781 1 86.75 209 CYS B C 1
ATOM 5618 O O . CYS B 1 209 ? -15.031 5.633 -19.531 1 86.75 209 CYS B O 1
ATOM 5620 N N . SER B 1 210 ? -17.094 4.867 -20.094 1 86.69 210 SER B N 1
ATOM 5621 C CA . SER B 1 210 ? -17.625 6.219 -20.172 1 86.69 210 SER B CA 1
ATOM 5622 C C . SER B 1 210 ? -17.641 6.887 -18.797 1 86.69 210 SER B C 1
ATOM 5624 O O . SER B 1 210 ? -17.734 8.109 -18.703 1 86.69 210 SER B O 1
ATOM 5626 N N . VAL B 1 211 ? -17.547 6.051 -17.797 1 83.06 211 VAL B N 1
ATOM 5627 C CA . VAL B 1 211 ? -17.469 6.605 -16.438 1 83.06 211 VAL B CA 1
ATOM 5628 C C . VAL B 1 211 ? -16.234 7.48 -16.312 1 83.06 211 VAL B C 1
ATOM 5630 O O . VAL B 1 211 ? -16.203 8.414 -15.5 1 83.06 211 VAL B O 1
ATOM 5633 N N . LEU B 1 212 ? -15.18 7.215 -17.125 1 82.69 212 LEU B N 1
ATOM 5634 C CA . LEU B 1 212 ? -13.938 7.988 -17.125 1 82.69 212 LEU B CA 1
ATOM 5635 C C . LEU B 1 212 ? -14.203 9.438 -17.516 1 82.69 212 LEU B C 1
ATOM 5637 O O . LEU B 1 212 ? -13.445 10.336 -17.141 1 82.69 212 LEU B O 1
ATOM 5641 N N . LEU B 1 213 ? -15.312 9.625 -18.188 1 77.81 213 LEU B N 1
ATOM 5642 C CA . LEU B 1 213 ? -15.617 10.953 -18.719 1 77.81 213 LEU B CA 1
ATOM 5643 C C . LEU B 1 213 ? -16.656 11.656 -17.859 1 77.81 213 LEU B C 1
ATOM 5645 O O . LEU B 1 213 ? -16.969 12.828 -18.094 1 77.81 213 LEU B O 1
ATOM 5649 N N . THR B 1 214 ? -17.109 10.914 -16.891 1 71.12 214 THR B N 1
ATOM 5650 C CA . THR B 1 214 ? -18.234 11.438 -16.109 1 71.12 214 THR B CA 1
ATOM 5651 C C . THR B 1 214 ? -17.844 12.727 -15.406 1 71.12 214 THR B C 1
ATOM 5653 O O . THR B 1 214 ? -18.656 13.656 -15.312 1 71.12 214 THR B O 1
ATOM 5656 N N . PRO B 1 215 ? -16.594 12.805 -14.938 1 64.81 215 PRO B N 1
ATOM 5657 C CA . PRO B 1 215 ? -16.297 14.102 -14.305 1 64.81 215 PRO B CA 1
ATOM 5658 C C . PRO B 1 215 ? -16.453 15.273 -15.266 1 64.81 215 PRO B C 1
ATOM 5660 O O . PRO B 1 215 ? -16.844 16.375 -14.859 1 64.81 215 PRO B O 1
ATOM 5663 N N . PHE B 1 216 ? -16.297 14.945 -16.5 1 64 216 PHE B N 1
ATOM 5664 C CA . PHE B 1 216 ? -16.453 15.977 -17.516 1 64 216 PHE B CA 1
ATOM 5665 C C . PHE B 1 216 ? -17.922 16.156 -17.891 1 64 216 PHE B C 1
ATOM 5667 O O . PHE B 1 216 ? -18.391 17.281 -18.078 1 64 216 PHE B O 1
ATOM 5674 N N . MET B 1 217 ? -18.594 15.039 -17.906 1 63 217 MET B N 1
ATOM 5675 C CA . MET B 1 217 ? -20 15.078 -18.25 1 63 217 MET B CA 1
ATOM 5676 C C . MET B 1 217 ? -20.797 15.82 -17.172 1 63 217 MET B C 1
ATOM 5678 O O . MET B 1 217 ? -21.75 16.547 -17.484 1 63 217 MET B O 1
ATOM 5682 N N . LYS B 1 218 ? -20.297 15.664 -16.016 1 62.34 218 LYS B N 1
ATOM 5683 C CA . LYS B 1 218 ? -20.969 16.281 -14.875 1 62.34 218 LYS B CA 1
ATOM 5684 C C . LYS B 1 218 ? -20.891 17.797 -14.938 1 62.34 218 LYS B C 1
ATOM 5686 O O . LYS B 1 218 ? -21.859 18.484 -14.625 1 62.34 218 LYS B O 1
ATOM 5691 N N . ARG B 1 219 ? -19.828 18.281 -15.461 1 62.56 219 ARG B N 1
ATOM 5692 C CA . ARG B 1 219 ? -19.672 19.719 -15.641 1 62.56 219 ARG B CA 1
ATOM 5693 C C . ARG B 1 219 ? -20.688 20.25 -16.641 1 62.56 219 ARG B C 1
ATOM 5695 O O . ARG B 1 219 ? -21.266 21.328 -16.438 1 62.56 219 ARG B O 1
ATOM 5702 N N . ILE B 1 220 ? -20.922 19.375 -17.5 1 61.16 220 ILE B N 1
ATOM 5703 C CA . ILE B 1 220 ? -21.859 19.766 -18.547 1 61.16 220 ILE B CA 1
ATOM 5704 C C . ILE B 1 220 ? -23.281 19.75 -18.016 1 61.16 220 ILE B C 1
ATOM 5706 O O . ILE B 1 220 ? -24.062 20.688 -18.266 1 61.16 220 ILE B O 1
ATOM 5710 N N . ILE B 1 221 ? -23.547 18.766 -17.234 1 61.72 221 ILE B N 1
ATOM 5711 C CA . ILE B 1 221 ? -24.906 18.594 -16.719 1 61.72 221 ILE B CA 1
ATOM 5712 C C . ILE B 1 221 ? -25.219 19.703 -15.727 1 61.72 221 ILE B C 1
ATOM 5714 O O . ILE B 1 221 ? -26.312 20.281 -15.75 1 61.72 221 ILE B O 1
ATOM 5718 N N . ILE B 1 222 ? -24.234 19.969 -14.906 1 62.06 222 ILE B N 1
ATOM 5719 C CA . ILE B 1 222 ? -24.438 21.031 -13.914 1 62.06 222 ILE B CA 1
ATOM 5720 C C . ILE B 1 222 ? -24.609 22.375 -14.617 1 62.06 222 ILE B C 1
ATOM 5722 O O . ILE B 1 222 ? -25.484 23.156 -14.25 1 62.06 222 ILE B O 1
ATOM 5726 N N . LYS B 1 223 ? -23.859 22.562 -15.672 1 60.84 223 LYS B N 1
ATOM 5727 C CA . LYS B 1 223 ? -24.016 23.812 -16.422 1 60.84 223 LYS B CA 1
ATOM 5728 C C . LYS B 1 223 ? -25.391 23.875 -17.078 1 60.84 223 LYS B C 1
ATOM 5730 O O . LYS B 1 223 ? -26 24.953 -17.125 1 60.84 223 LYS B O 1
ATOM 5735 N N . LEU B 1 224 ? -25.859 22.719 -17.453 1 58.81 224 LEU B N 1
ATOM 5736 C CA . LEU B 1 224 ? -27.156 22.688 -18.125 1 58.81 224 LEU B CA 1
ATOM 5737 C C . LEU B 1 224 ? -28.297 22.906 -17.141 1 58.81 224 LEU B C 1
ATOM 5739 O O . LEU B 1 224 ? -29.281 23.594 -17.453 1 58.81 224 LEU B O 1
ATOM 5743 N N . THR B 1 225 ? -28.156 22.297 -16 1 58.5 225 THR B N 1
ATOM 5744 C CA . THR B 1 225 ? -29.188 22.453 -14.984 1 58.5 225 THR B CA 1
ATOM 5745 C C . THR B 1 225 ? -29.188 23.875 -14.438 1 58.5 225 THR B C 1
ATOM 5747 O O . THR B 1 225 ? -30.25 24.422 -14.109 1 58.5 225 THR B O 1
ATOM 5750 N N . GLU B 1 226 ? -27.969 24.359 -14.234 1 59.56 226 GLU B N 1
ATOM 5751 C CA . GLU B 1 226 ? -27.891 25.75 -13.82 1 59.56 226 GLU B CA 1
ATOM 5752 C C . GLU B 1 226 ? -28.547 26.672 -14.852 1 59.56 226 GLU B C 1
ATOM 5754 O O . GLU B 1 226 ? -29.156 27.688 -14.492 1 59.56 226 GLU B O 1
ATOM 5759 N N . LEU B 1 227 ? -28.312 26.344 -16.047 1 56.88 227 LEU B N 1
ATOM 5760 C CA . LEU B 1 227 ? -28.922 27.156 -17.094 1 56.88 227 LEU B CA 1
ATOM 5761 C C . LEU B 1 227 ? -30.453 27.062 -17.031 1 56.88 227 LEU B C 1
ATOM 5763 O O . LEU B 1 227 ? -31.141 28.062 -17.281 1 56.88 227 LEU B O 1
ATOM 5767 N N . SER B 1 228 ? -30.859 25.891 -16.797 1 51.88 228 SER B N 1
ATOM 5768 C CA . SER B 1 228 ? -32.312 25.75 -16.734 1 51.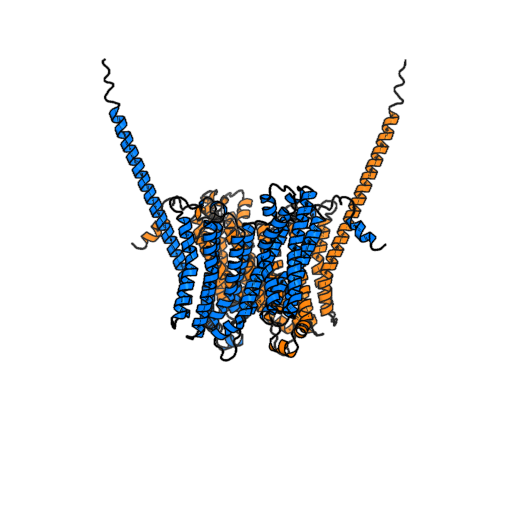88 228 SER B CA 1
ATOM 5769 C C . SER B 1 228 ? -32.875 26.344 -15.461 1 51.88 228 SER B C 1
ATOM 5771 O O . SER B 1 228 ? -34 26.828 -15.438 1 51.88 228 SER B O 1
ATOM 5773 N N . ALA B 1 229 ? -32.219 26.016 -14.367 1 49.38 229 ALA B N 1
ATOM 5774 C CA . ALA B 1 229 ? -32.719 26.594 -13.117 1 49.38 229 ALA B CA 1
ATOM 5775 C C . ALA B 1 229 ? -32.406 28.094 -13.055 1 49.38 229 ALA B C 1
ATOM 5777 O O . ALA B 1 229 ? -31.297 28.516 -13.375 1 49.38 229 ALA B O 1
ATOM 5778 N N . GLN B 1 230 ? -33.312 29.031 -13.391 1 44.34 230 GLN B N 1
ATOM 5779 C CA . GLN B 1 230 ? -33.344 30.484 -13.211 1 44.34 230 GLN B CA 1
ATOM 5780 C C . GLN B 1 230 ? -32.562 30.891 -11.953 1 44.34 230 GLN B C 1
ATOM 5782 O O . GLN B 1 230 ? -32.625 32.062 -11.562 1 44.34 230 GLN B O 1
ATOM 5787 N N . CYS B 1 231 ? -32.219 30.031 -11.078 1 39.88 231 CYS B N 1
ATOM 5788 C CA . CYS B 1 231 ? -31.719 30.484 -9.789 1 39.88 231 CYS B CA 1
ATOM 5789 C C . CYS B 1 231 ? -30.375 31.203 -9.945 1 39.88 231 CYS B C 1
ATOM 5791 O O . CYS B 1 231 ? -29.469 30.688 -10.578 1 39.88 231 CYS B O 1
ATOM 5793 N N . ARG B 1 232 ? -30.312 32.562 -9.852 1 38.22 232 ARG B N 1
ATOM 5794 C CA . ARG B 1 232 ? -29.281 33.594 -9.711 1 38.22 232 ARG B CA 1
ATOM 5795 C C . ARG B 1 232 ? -28.109 33.062 -8.891 1 38.22 232 ARG B C 1
ATOM 5797 O O . ARG B 1 232 ? -27.953 33.406 -7.719 1 38.22 232 ARG B O 1
ATOM 5804 N N . PHE B 1 233 ? -27.875 31.828 -8.875 1 39.5 233 PHE B N 1
ATOM 5805 C CA . PHE B 1 233 ? -26.797 31.453 -7.957 1 39.5 233 PHE B CA 1
ATOM 5806 C C . PHE B 1 233 ? -25.484 32.125 -8.367 1 39.5 233 PHE B C 1
ATOM 5808 O O . PHE B 1 233 ? -24.969 31.859 -9.453 1 39.5 233 PHE B O 1
ATOM 5815 N N . HIS B 1 234 ? -25.25 33.312 -7.984 1 37.03 234 HIS B N 1
ATOM 5816 C CA . HIS B 1 234 ? -24 34.062 -8.07 1 37.03 234 HIS B CA 1
ATOM 5817 C C . HIS B 1 234 ? -22.812 33.094 -8.125 1 37.03 234 HIS B C 1
ATOM 5819 O O . HIS B 1 234 ? -21.953 33.188 -9.016 1 37.03 234 HIS B O 1
ATOM 5825 N N . ASP B 1 235 ? -22.094 32.812 -6.84 1 38.97 235 ASP B N 1
ATOM 5826 C CA . ASP B 1 235 ? -20.703 32.438 -6.629 1 38.97 235 ASP B CA 1
ATOM 5827 C C . ASP B 1 235 ? -20.453 30.984 -7.059 1 38.97 235 ASP B C 1
ATOM 5829 O O . ASP B 1 235 ? -20.516 30.078 -6.234 1 38.97 235 ASP B O 1
ATOM 5833 N N . THR B 1 236 ? -20.703 30.594 -8.094 1 41.12 236 THR B N 1
ATOM 5834 C CA . THR B 1 236 ? -20.484 29.391 -8.891 1 41.12 236 THR B CA 1
ATOM 5835 C C . THR B 1 236 ? -19.125 28.781 -8.594 1 41.12 236 THR B C 1
ATOM 5837 O O . THR B 1 236 ? -18.953 27.562 -8.719 1 41.12 236 THR B O 1
ATOM 5840 N N . VAL B 1 237 ? -18.156 29.625 -8.625 1 41.91 237 VAL B N 1
ATOM 5841 C CA . VAL B 1 237 ? -16.781 29.156 -8.453 1 41.91 237 VAL B CA 1
ATOM 5842 C C . VAL B 1 237 ? -16.688 28.25 -7.23 1 41.91 237 VAL B C 1
ATOM 5844 O O . VAL B 1 237 ? -16.031 27.203 -7.262 1 41.91 237 VAL B O 1
ATOM 5847 N N . SER B 1 238 ? -17.5 28.719 -6.172 1 45.5 238 SER B N 1
ATOM 5848 C CA . SER B 1 238 ? -17.344 28.062 -4.883 1 45.5 238 SER B CA 1
ATOM 5849 C C . SER B 1 238 ? -18 26.672 -4.902 1 45.5 238 SER B C 1
ATOM 5851 O O . SER B 1 238 ? -17.469 25.719 -4.324 1 45.5 238 SER B O 1
ATOM 5853 N N . THR B 1 239 ? -19.109 26.641 -5.566 1 44.31 239 THR B N 1
ATOM 5854 C CA . THR B 1 239 ? -19.859 25.391 -5.602 1 44.31 239 THR B CA 1
ATOM 5855 C C . THR B 1 239 ? -19.094 24.328 -6.402 1 44.31 239 THR B C 1
ATOM 5857 O O . THR B 1 239 ? -19.047 23.156 -6.008 1 44.31 239 THR B O 1
ATOM 5860 N N . PHE B 1 240 ? -18.75 24.875 -7.539 1 44.88 240 PHE B N 1
ATOM 5861 C CA . PHE B 1 240 ? -18 24 -8.438 1 44.88 240 PHE B CA 1
ATOM 5862 C C . PHE B 1 240 ? -16.766 23.469 -7.754 1 44.88 240 PHE B C 1
ATOM 5864 O O . PHE B 1 240 ? -16.406 22.297 -7.938 1 44.88 240 PHE B O 1
ATOM 5871 N N . GLU B 1 241 ? -16.156 24.391 -7.074 1 50.84 241 GLU B N 1
ATOM 5872 C CA . GLU B 1 241 ? -14.953 23.969 -6.363 1 50.84 241 GLU B CA 1
ATOM 5873 C C . GLU B 1 241 ? -15.258 22.859 -5.359 1 50.84 241 GLU B C 1
ATOM 5875 O O . GLU B 1 241 ? -14.438 21.969 -5.145 1 50.84 241 GLU B O 1
ATOM 5880 N N . VAL B 1 242 ? -16.422 23.094 -4.805 1 48.56 242 VAL B N 1
ATOM 5881 C CA . VAL B 1 242 ? -16.781 22.109 -3.803 1 48.56 242 VAL B CA 1
ATOM 5882 C C . VAL B 1 242 ? -17.078 20.766 -4.484 1 48.56 242 VAL B C 1
ATOM 5884 O O . VAL B 1 242 ? -16.656 19.719 -4.004 1 48.56 242 VAL B O 1
ATOM 5887 N N . LEU B 1 243 ? -17.938 20.938 -5.527 1 46.34 243 LEU B N 1
ATOM 5888 C CA . LEU B 1 243 ? -18.422 19.703 -6.164 1 46.34 243 LEU B CA 1
ATOM 5889 C C . LEU B 1 243 ? -17.375 19.141 -7.113 1 46.34 243 LEU B C 1
ATOM 5891 O O . LEU B 1 243 ? -17.328 17.938 -7.34 1 46.34 243 LEU B O 1
ATOM 5895 N N . THR B 1 244 ? -16.844 20.078 -7.938 1 49.75 244 THR B N 1
ATOM 5896 C CA . THR B 1 244 ? -15.852 19.547 -8.859 1 49.75 244 THR B CA 1
ATOM 5897 C C . THR B 1 244 ? -14.547 19.234 -8.125 1 49.75 244 THR B C 1
ATOM 5899 O O . THR B 1 244 ? -13.602 18.719 -8.727 1 49.75 244 THR B O 1
ATOM 5902 N N . GLY B 1 245 ? -14.602 19.234 -6.734 1 52.22 245 GLY B N 1
ATOM 5903 C CA . GLY B 1 245 ? -13.758 18.719 -5.668 1 52.22 245 GLY B CA 1
ATOM 5904 C C . GLY B 1 245 ? -12.273 18.812 -5.992 1 52.22 245 GLY B C 1
ATOM 5905 O O . GLY B 1 245 ? -11.688 17.859 -6.512 1 52.22 245 GLY B O 1
ATOM 5906 N N . ARG B 1 246 ? -11.852 19.969 -6.227 1 60.81 246 ARG B N 1
ATOM 5907 C CA . ARG B 1 246 ? -10.398 20.094 -6.301 1 60.81 246 ARG B CA 1
ATOM 5908 C C . ARG B 1 246 ? -9.719 19.125 -5.328 1 60.81 246 ARG B C 1
ATOM 5910 O O . ARG B 1 246 ? -9.938 19.219 -4.117 1 60.81 246 ARG B O 1
ATOM 5917 N N . ILE B 1 247 ? -9.352 18.125 -5.977 1 70.94 247 ILE B N 1
ATOM 5918 C CA . ILE B 1 247 ? -8.609 17.156 -5.18 1 70.94 247 ILE B CA 1
ATOM 5919 C C . ILE B 1 247 ? -7.438 17.859 -4.484 1 70.94 247 ILE B C 1
ATOM 5921 O O . ILE B 1 247 ? -6.742 18.672 -5.098 1 70.94 247 ILE B O 1
ATOM 5925 N N . ASP B 1 248 ? -7.465 17.719 -3.279 1 83.62 248 ASP B N 1
ATOM 5926 C CA . ASP B 1 248 ? -6.336 18.203 -2.488 1 83.62 248 ASP B CA 1
ATOM 5927 C C . ASP B 1 248 ? -5.016 17.656 -3.025 1 83.62 248 ASP B C 1
ATOM 5929 O O . ASP B 1 248 ? -4.875 16.438 -3.232 1 83.62 248 ASP B O 1
ATOM 5933 N N . LYS B 1 249 ? -4.16 18.547 -3.408 1 89.06 249 LYS B N 1
ATOM 5934 C CA . LYS B 1 249 ? -2.859 18.172 -3.959 1 89.06 249 LYS B CA 1
ATOM 5935 C C . LYS B 1 249 ? -2.148 17.172 -3.062 1 89.06 249 LYS B C 1
ATOM 5937 O O . LYS B 1 249 ? -1.572 16.188 -3.551 1 89.06 249 LYS B O 1
ATOM 5942 N N . GLU B 1 250 ? -2.281 17.312 -1.759 1 88 250 GLU B N 1
ATOM 5943 C CA . GLU B 1 250 ? -1.582 16.453 -0.812 1 88 250 GLU B CA 1
ATOM 5944 C C . GLU B 1 250 ? -2.129 15.031 -0.854 1 88 250 GLU B C 1
ATOM 5946 O O . GLU B 1 250 ? -1.364 14.062 -0.83 1 88 250 GLU B O 1
ATOM 5951 N N . ARG B 1 251 ? -3.389 14.922 -0.973 1 90.06 251 ARG B N 1
ATOM 5952 C CA . ARG B 1 251 ? -3.992 13.594 -0.984 1 90.06 251 ARG B CA 1
ATOM 5953 C C . ARG B 1 251 ? -3.684 12.859 -2.289 1 90.06 251 ARG B C 1
ATOM 5955 O O . ARG B 1 251 ? -3.455 11.648 -2.289 1 90.06 251 ARG B O 1
ATOM 5962 N N . LEU B 1 252 ? -3.756 13.602 -3.365 1 93 252 LEU B N 1
ATOM 5963 C CA . LEU B 1 252 ? -3.42 13 -4.648 1 93 252 LEU B CA 1
ATOM 5964 C C . LEU B 1 252 ? -1.965 12.539 -4.668 1 93 252 LEU B C 1
ATOM 5966 O O . LEU B 1 252 ? -1.653 11.469 -5.207 1 93 252 LEU B O 1
ATOM 5970 N N . GLU B 1 253 ? -1.096 13.328 -4.078 1 93.81 253 GLU B N 1
ATOM 5971 C CA . GLU B 1 253 ? 0.309 12.945 -3.959 1 93.81 253 GLU B CA 1
ATOM 5972 C C . GLU B 1 253 ? 0.47 11.68 -3.131 1 93.81 253 GLU B C 1
ATOM 5974 O O . GLU B 1 253 ? 1.231 10.781 -3.502 1 93.81 253 GLU B O 1
ATOM 5979 N N . CYS B 1 254 ? -0.275 11.633 -2.064 1 92.06 254 CYS B N 1
ATOM 5980 C CA . CYS B 1 254 ? -0.198 10.469 -1.193 1 92.06 254 CYS B CA 1
ATOM 5981 C C . CYS B 1 254 ? -0.674 9.211 -1.92 1 92.06 254 CYS B C 1
ATOM 5983 O O . CYS B 1 254 ? -0.054 8.156 -1.811 1 92.06 254 CYS B O 1
ATOM 5985 N N . PHE B 1 255 ? -1.763 9.367 -2.648 1 95.5 255 PHE B N 1
ATOM 5986 C CA . PHE B 1 255 ? -2.291 8.25 -3.42 1 95.5 255 PHE B CA 1
ATOM 5987 C C . PHE B 1 255 ? -1.291 7.797 -4.477 1 95.5 255 PHE B C 1
ATOM 5989 O O . PHE B 1 255 ? -1.063 6.602 -4.656 1 95.5 255 PHE B O 1
ATOM 5996 N N . THR B 1 256 ? -0.69 8.719 -5.168 1 96.38 256 THR B N 1
ATOM 5997 C CA . THR B 1 256 ? 0.279 8.438 -6.223 1 96.38 256 THR B CA 1
ATOM 5998 C C . THR B 1 256 ? 1.528 7.777 -5.648 1 96.38 256 THR B C 1
ATOM 6000 O O . THR B 1 256 ? 2.029 6.797 -6.203 1 96.38 256 THR B O 1
ATOM 6003 N N . ASP B 1 257 ? 2.025 8.312 -4.539 1 96 257 ASP B N 1
ATOM 6004 C CA . ASP B 1 257 ? 3.203 7.746 -3.893 1 96 257 ASP B CA 1
ATOM 6005 C C . ASP B 1 257 ? 2.953 6.301 -3.471 1 96 257 ASP B C 1
ATOM 6007 O O . ASP B 1 257 ? 3.803 5.434 -3.676 1 96 257 ASP B O 1
ATOM 6011 N N . ALA B 1 258 ? 1.791 6.074 -2.928 1 96.06 258 ALA B N 1
ATOM 6012 C CA . ALA B 1 258 ? 1.444 4.719 -2.512 1 96.06 258 ALA B CA 1
ATOM 6013 C C . ALA B 1 258 ? 1.374 3.777 -3.711 1 96.06 258 ALA B C 1
ATOM 6015 O O . ALA B 1 258 ? 1.903 2.664 -3.668 1 96.06 258 ALA B O 1
ATOM 6016 N N . ALA B 1 259 ? 0.745 4.188 -4.75 1 97.44 259 ALA B N 1
ATOM 6017 C CA . ALA B 1 259 ? 0.575 3.35 -5.934 1 97.44 259 ALA B CA 1
ATOM 6018 C C . ALA B 1 259 ? 1.924 2.99 -6.547 1 97.44 259 ALA B C 1
ATOM 6020 O O . ALA B 1 259 ? 2.178 1.825 -6.867 1 97.44 259 ALA B O 1
ATOM 6021 N N . VAL B 1 260 ? 2.812 3.969 -6.676 1 97.88 260 VAL B N 1
ATOM 6022 C CA . VAL B 1 260 ? 4.117 3.727 -7.277 1 97.88 260 VAL B CA 1
ATOM 6023 C C . VAL B 1 260 ? 4.961 2.85 -6.352 1 97.88 260 VAL B C 1
ATOM 6025 O O . VAL B 1 260 ? 5.707 1.985 -6.816 1 97.88 260 VAL B O 1
ATOM 6028 N N . ALA B 1 261 ? 4.816 3.102 -5.023 1 97.75 261 ALA B N 1
ATOM 6029 C CA . ALA B 1 261 ? 5.539 2.291 -4.051 1 97.75 261 ALA B CA 1
ATOM 6030 C C . ALA B 1 261 ? 5.148 0.82 -4.16 1 97.75 261 ALA B C 1
ATOM 6032 O O . ALA B 1 261 ? 6.004 -0.065 -4.078 1 97.75 261 ALA B O 1
ATOM 6033 N N . ILE B 1 262 ? 3.879 0.571 -4.352 1 97.56 262 ILE B N 1
ATOM 6034 C CA . ILE B 1 262 ? 3.395 -0.799 -4.477 1 97.56 262 ILE B CA 1
ATOM 6035 C C . ILE B 1 262 ? 3.955 -1.431 -5.746 1 97.56 262 ILE B C 1
ATOM 6037 O O . ILE B 1 262 ? 4.398 -2.582 -5.734 1 97.56 262 ILE B O 1
ATOM 6041 N N . VAL B 1 263 ? 3.979 -0.689 -6.824 1 97.31 263 VAL B N 1
ATOM 6042 C CA . VAL B 1 263 ? 4.535 -1.176 -8.078 1 97.31 263 VAL B CA 1
ATOM 6043 C C . VAL B 1 263 ? 6 -1.557 -7.883 1 97.31 263 VAL B C 1
ATOM 6045 O O . VAL B 1 263 ? 6.426 -2.639 -8.289 1 97.31 263 VAL B O 1
ATOM 6048 N N . ALA B 1 264 ? 6.773 -0.672 -7.203 1 96.88 264 ALA B N 1
ATOM 6049 C CA . ALA B 1 264 ? 8.195 -0.892 -6.973 1 96.88 264 ALA B CA 1
ATOM 6050 C C . ALA B 1 264 ? 8.43 -2.148 -6.141 1 96.88 264 ALA B C 1
ATOM 6052 O O . ALA B 1 264 ? 9.43 -2.844 -6.324 1 96.88 264 ALA B O 1
ATOM 6053 N N . THR B 1 265 ? 7.512 -2.447 -5.27 1 96.12 265 THR B N 1
ATOM 6054 C CA . THR B 1 265 ? 7.684 -3.576 -4.363 1 96.12 265 THR B CA 1
ATOM 6055 C C . THR B 1 265 ? 7.207 -4.871 -5.016 1 96.12 265 THR B C 1
ATOM 6057 O O . THR B 1 265 ? 7.75 -5.945 -4.742 1 96.12 265 THR B O 1
ATOM 6060 N N . LEU B 1 266 ? 6.262 -4.773 -5.957 1 93.88 266 LEU B N 1
ATOM 6061 C CA . LEU B 1 266 ? 5.73 -5.953 -6.625 1 93.88 266 LEU B CA 1
ATOM 6062 C C . LEU B 1 266 ? 6.77 -6.555 -7.566 1 93.88 266 LEU B C 1
ATOM 6064 O O . LEU B 1 266 ? 6.641 -7.707 -7.988 1 93.88 266 LEU B O 1
ATOM 6068 N N . LEU B 1 267 ? 7.82 -5.82 -7.859 1 94.19 267 LEU B N 1
ATOM 6069 C CA . LEU B 1 267 ? 8.859 -6.289 -8.773 1 94.19 267 LEU B CA 1
ATOM 6070 C C . LEU B 1 267 ? 9.562 -7.512 -8.211 1 94.19 267 LEU B C 1
ATOM 6072 O O . LEU B 1 267 ? 10.078 -8.344 -8.961 1 94.19 267 LEU B O 1
ATOM 6076 N N . ILE B 1 268 ? 9.523 -7.66 -6.883 1 94.06 268 ILE B N 1
ATOM 6077 C CA . ILE B 1 268 ? 10.289 -8.719 -6.242 1 94.06 268 ILE B CA 1
ATOM 6078 C C . ILE B 1 268 ? 9.555 -10.047 -6.383 1 94.06 268 ILE B C 1
ATOM 6080 O O . ILE B 1 268 ? 10.125 -11.109 -6.117 1 94.06 268 ILE B O 1
ATOM 6084 N N . LEU B 1 269 ? 8.297 -10.062 -6.824 1 88.5 269 LEU B N 1
ATOM 6085 C CA . LEU B 1 269 ? 7.492 -11.273 -6.914 1 88.5 269 LEU B CA 1
ATOM 6086 C C . LEU B 1 269 ? 8.078 -12.25 -7.934 1 88.5 269 LEU B C 1
ATOM 6088 O O . LEU B 1 269 ? 7.945 -13.461 -7.781 1 88.5 269 LEU B O 1
ATOM 6092 N N . ASP B 1 270 ? 8.805 -11.727 -8.953 1 85.81 270 ASP B N 1
ATOM 6093 C CA . ASP B 1 270 ? 9.461 -12.594 -9.93 1 85.81 270 ASP B CA 1
ATOM 6094 C C . ASP B 1 270 ? 10.477 -13.508 -9.25 1 85.81 270 ASP B C 1
ATOM 6096 O O . ASP B 1 270 ? 10.555 -14.703 -9.562 1 85.81 270 ASP B O 1
ATOM 6100 N N . LEU B 1 271 ? 11.117 -12.961 -8.312 1 88.56 271 LEU B N 1
ATOM 6101 C CA . LEU B 1 271 ? 12.18 -13.688 -7.629 1 88.56 271 LEU B CA 1
ATOM 6102 C C . LEU B 1 271 ? 11.609 -14.547 -6.504 1 88.56 271 LEU B C 1
ATOM 6104 O O . LEU B 1 271 ? 12.109 -15.641 -6.234 1 88.56 271 LEU B O 1
ATOM 6108 N N . THR B 1 272 ? 10.5 -14.148 -5.953 1 85.88 272 THR B N 1
ATOM 6109 C CA . THR B 1 272 ? 9.992 -14.805 -4.754 1 85.88 272 THR B CA 1
ATOM 6110 C C . THR B 1 272 ? 8.992 -15.898 -5.125 1 85.88 272 THR B C 1
ATOM 6112 O O . THR B 1 272 ? 8.867 -16.891 -4.414 1 85.88 272 THR B O 1
ATOM 6115 N N . THR B 1 273 ? 8.281 -15.781 -6.219 1 78.44 273 THR B N 1
ATOM 6116 C CA . THR B 1 273 ? 7.191 -16.719 -6.48 1 78.44 273 THR B CA 1
ATOM 6117 C C . THR B 1 273 ? 7.426 -17.469 -7.789 1 78.44 273 THR B C 1
ATOM 6119 O O . THR B 1 273 ? 7.105 -18.656 -7.898 1 78.44 273 THR B O 1
ATOM 6122 N N . GLU B 1 274 ? 8.031 -16.859 -8.703 1 77.38 274 GLU B N 1
ATOM 6123 C CA . GLU B 1 274 ? 8.109 -17.5 -10.016 1 77.38 274 GLU B CA 1
ATOM 6124 C C . GLU B 1 274 ? 9.43 -18.234 -10.195 1 77.38 274 GLU B C 1
ATOM 6126 O O . GLU B 1 274 ? 9.438 -19.406 -10.57 1 77.38 274 GLU B O 1
ATOM 6131 N N . ASP B 1 275 ? 10.5 -17.562 -9.867 1 84.06 275 ASP B N 1
ATOM 6132 C CA . ASP B 1 275 ? 11.812 -18.156 -10.102 1 84.06 275 ASP B CA 1
ATOM 6133 C C . ASP B 1 275 ? 12.57 -18.359 -8.797 1 84.06 275 ASP B C 1
ATOM 6135 O O . ASP B 1 275 ? 13.742 -17.984 -8.688 1 84.06 275 ASP B O 1
ATOM 6139 N N . PHE B 1 276 ? 11.93 -18.984 -7.816 1 89.12 276 PHE B N 1
ATOM 6140 C CA . PHE B 1 276 ? 12.547 -19.281 -6.531 1 89.12 276 PHE B CA 1
ATOM 6141 C C . PHE B 1 276 ? 13.234 -20.641 -6.559 1 89.12 276 PHE B C 1
ATOM 6143 O O . PHE B 1 276 ? 12.719 -21.594 -7.148 1 89.12 276 PHE B O 1
ATOM 6150 N N . PRO B 1 277 ? 14.422 -20.719 -6.027 1 90.56 277 PRO B N 1
ATOM 6151 C CA . PRO B 1 277 ? 15.117 -22.016 -6.047 1 90.56 277 PRO B CA 1
ATOM 6152 C C . PRO B 1 277 ? 14.336 -23.109 -5.344 1 90.56 277 PRO B C 1
ATOM 6154 O O . PRO B 1 277 ? 13.797 -22.906 -4.25 1 90.56 277 PRO B O 1
ATOM 6157 N N . THR B 1 278 ? 14.242 -24.234 -5.949 1 88.12 278 THR B N 1
ATOM 6158 C CA . THR B 1 278 ? 13.562 -25.375 -5.367 1 88.12 278 THR B CA 1
ATOM 6159 C C . THR B 1 278 ? 14.516 -26.172 -4.473 1 88.12 278 THR B C 1
ATOM 6161 O O . THR B 1 278 ? 15.734 -26.078 -4.605 1 88.12 278 THR B O 1
ATOM 6164 N N . GLU B 1 279 ? 13.945 -26.938 -3.594 1 87 279 GLU B N 1
ATOM 6165 C CA . GLU B 1 279 ? 14.742 -27.766 -2.691 1 87 279 GLU B CA 1
ATOM 6166 C C . GLU B 1 279 ? 15.578 -28.781 -3.469 1 87 279 GLU B C 1
ATOM 6168 O O . GLU B 1 279 ? 16.719 -29.047 -3.104 1 87 279 GLU B O 1
ATOM 6173 N N . GLN B 1 280 ? 14.992 -29.297 -4.52 1 88.44 280 GLN B N 1
ATOM 6174 C CA . GLN B 1 280 ? 15.688 -30.297 -5.34 1 88.44 280 GLN B CA 1
ATOM 6175 C C . GLN B 1 280 ? 16.906 -29.672 -6.027 1 88.44 280 GLN B C 1
ATOM 6177 O O . GLN B 1 280 ? 17.969 -30.297 -6.09 1 88.44 280 GLN B O 1
ATOM 6182 N N . GLU B 1 281 ? 16.75 -28.469 -6.469 1 90.94 281 GLU B N 1
ATOM 6183 C CA . GLU B 1 281 ? 17.844 -27.766 -7.145 1 90.94 281 GLU B CA 1
ATOM 6184 C C . GLU B 1 281 ? 18.984 -27.453 -6.172 1 90.94 281 GLU B C 1
ATOM 6186 O O . GLU B 1 281 ? 20.156 -27.578 -6.52 1 90.94 281 GLU B O 1
ATOM 6191 N N . VAL B 1 282 ? 18.656 -27.078 -4.977 1 92.38 282 VAL B N 1
ATOM 6192 C CA . VAL B 1 282 ? 19.641 -26.688 -3.986 1 92.38 282 VAL B CA 1
ATOM 6193 C C . VAL B 1 282 ? 20.375 -27.906 -3.453 1 92.38 282 VAL B C 1
ATOM 6195 O O . VAL B 1 282 ? 21.578 -27.859 -3.162 1 92.38 282 VAL B O 1
ATOM 6198 N N . GLU B 1 283 ? 19.625 -29.016 -3.367 1 90.19 283 GLU B N 1
ATOM 6199 C CA . GLU B 1 283 ? 20.266 -30.25 -2.93 1 90.19 283 GLU B CA 1
ATOM 6200 C C . GLU B 1 283 ? 21.266 -30.766 -3.973 1 90.19 283 GLU B C 1
ATOM 6202 O O . GLU B 1 283 ? 22.312 -31.312 -3.625 1 90.19 283 GLU B O 1
ATOM 6207 N N . ARG B 1 284 ? 20.969 -30.531 -5.191 1 91.12 284 ARG B N 1
ATOM 6208 C CA . ARG B 1 284 ? 21.781 -31.031 -6.281 1 91.12 284 ARG B CA 1
ATOM 6209 C C . ARG B 1 284 ? 23.016 -30.156 -6.484 1 91.12 284 ARG B C 1
ATOM 6211 O O . ARG B 1 284 ? 24.141 -30.672 -6.633 1 91.12 284 ARG B O 1
ATOM 6218 N N . GLU B 1 285 ? 22.891 -28.844 -6.523 1 91.88 285 GLU B N 1
ATOM 6219 C CA . GLU B 1 285 ? 23.984 -27.969 -6.961 1 91.88 285 GLU B CA 1
ATOM 6220 C C . GLU B 1 285 ? 24.438 -27.047 -5.836 1 91.88 285 GLU B C 1
ATOM 6222 O O . GLU B 1 285 ? 25.516 -26.453 -5.902 1 91.88 285 GLU B O 1
ATOM 6227 N N . GLY B 1 286 ? 23.703 -27 -4.801 1 91.62 286 GLY B N 1
ATOM 6228 C CA . GLY B 1 286 ? 24.016 -26.047 -3.744 1 91.62 286 GLY B CA 1
ATOM 6229 C C . GLY B 1 286 ? 23.25 -24.75 -3.877 1 91.62 286 GLY B C 1
ATOM 6230 O O . GLY B 1 286 ? 22.719 -24.438 -4.945 1 91.62 286 GLY B O 1
ATOM 6231 N N . LEU B 1 287 ? 23.219 -24 -2.855 1 92.69 287 LEU B N 1
ATOM 6232 C CA . LEU B 1 287 ? 22.438 -22.766 -2.842 1 92.69 287 LEU B CA 1
ATOM 6233 C C . LEU B 1 287 ? 23.156 -21.672 -3.607 1 92.69 287 LEU B C 1
ATOM 6235 O O . LEU B 1 287 ? 22.516 -20.859 -4.285 1 92.69 287 LEU B O 1
ATOM 6239 N N . VAL B 1 288 ? 24.516 -21.594 -3.543 1 93.69 288 VAL B N 1
ATOM 6240 C CA . VAL B 1 288 ? 25.297 -20.547 -4.203 1 93.69 288 VAL B CA 1
ATOM 6241 C C . VAL B 1 288 ? 25.141 -20.672 -5.719 1 93.69 288 VAL B C 1
ATOM 6243 O O . VAL B 1 288 ? 24.938 -19.656 -6.406 1 93.69 288 VAL B O 1
ATOM 6246 N N . GLU B 1 289 ? 25.188 -21.828 -6.203 1 93.75 289 GLU B N 1
ATOM 6247 C CA . GLU B 1 289 ? 25.047 -22.047 -7.641 1 93.75 289 GLU B CA 1
ATOM 6248 C C . GLU B 1 289 ? 23.625 -21.75 -8.109 1 93.75 289 GLU B C 1
ATOM 6250 O O . GLU B 1 289 ? 23.422 -21.219 -9.203 1 93.75 289 GLU B O 1
ATOM 6255 N N . ALA B 1 290 ? 22.672 -22.125 -7.242 1 93.62 290 ALA B N 1
ATOM 6256 C CA . ALA B 1 290 ? 21.281 -21.812 -7.574 1 93.62 290 ALA B CA 1
ATOM 6257 C C . ALA B 1 290 ? 21.062 -20.297 -7.664 1 93.62 290 ALA B C 1
ATOM 6259 O O . ALA B 1 290 ? 20.344 -19.828 -8.539 1 93.62 290 ALA B O 1
ATOM 6260 N N . LEU B 1 291 ? 21.703 -19.594 -6.809 1 93.69 291 LEU B N 1
ATOM 6261 C CA . LEU B 1 291 ? 21.578 -18.141 -6.789 1 93.69 291 LEU B CA 1
ATOM 6262 C C . LEU B 1 291 ? 22.312 -17.516 -7.965 1 93.69 291 LEU B C 1
ATOM 6264 O O . LEU B 1 291 ? 21.891 -16.484 -8.5 1 93.69 291 LEU B O 1
ATOM 6268 N N . LYS B 1 292 ? 23.391 -18.109 -8.375 1 92.69 292 LYS B N 1
ATOM 6269 C CA . LYS B 1 292 ? 24.141 -17.625 -9.523 1 92.69 292 LYS B CA 1
ATOM 6270 C C . LYS B 1 292 ? 23.328 -17.75 -10.805 1 92.69 292 LYS B C 1
ATOM 6272 O O . LYS B 1 292 ? 23.438 -16.922 -11.711 1 92.69 292 LYS B O 1
ATOM 6277 N N . ARG B 1 293 ? 22.516 -18.719 -10.82 1 89.06 293 ARG B N 1
ATOM 6278 C CA . ARG B 1 293 ? 21.656 -18.922 -11.984 1 89.06 293 ARG B CA 1
ATOM 6279 C C . ARG B 1 293 ? 20.609 -17.812 -12.078 1 89.06 293 ARG B C 1
ATOM 6281 O O . ARG B 1 293 ? 20.094 -17.516 -13.164 1 89.06 293 ARG B O 1
ATOM 6288 N N . LEU B 1 294 ? 20.375 -17.188 -10.922 1 91.12 294 LEU B N 1
ATOM 6289 C CA . LEU B 1 294 ? 19.375 -16.141 -10.883 1 91.12 294 LEU B CA 1
ATOM 6290 C C . LEU B 1 294 ? 20.016 -14.773 -11.094 1 91.12 294 LEU B C 1
ATOM 6292 O O . LEU B 1 294 ? 19.359 -13.742 -10.906 1 91.12 294 LEU B O 1
ATOM 6296 N N . LYS B 1 295 ? 21.234 -14.664 -11.539 1 88.5 295 LYS B N 1
ATOM 6297 C CA . LYS B 1 295 ? 21.984 -13.422 -11.672 1 88.5 295 LYS B CA 1
ATOM 6298 C C . LYS B 1 295 ? 21.266 -12.453 -12.617 1 88.5 295 LYS B C 1
ATOM 6300 O O . LYS B 1 295 ? 21.172 -11.258 -12.336 1 88.5 295 LYS B O 1
ATOM 6305 N N . GLN B 1 296 ? 20.844 -12.922 -13.727 1 83.81 296 GLN B N 1
ATOM 6306 C CA . GLN B 1 296 ? 20.172 -12.07 -14.703 1 83.81 296 GLN B CA 1
ATOM 6307 C C . GLN B 1 296 ? 18.891 -11.484 -14.133 1 83.81 296 GLN B C 1
ATOM 6309 O O . GLN B 1 296 ? 18.531 -10.336 -14.43 1 83.81 296 GLN B O 1
ATOM 6314 N N . LEU B 1 297 ? 18.172 -12.281 -13.305 1 89.5 297 LEU B N 1
ATOM 6315 C CA . LEU B 1 297 ? 16.953 -11.812 -12.672 1 89.5 297 LEU B CA 1
ATOM 6316 C C . LEU B 1 297 ? 17.25 -10.727 -11.648 1 89.5 297 LEU B C 1
ATOM 6318 O O . LEU B 1 297 ? 16.469 -9.781 -11.492 1 89.5 297 LEU B O 1
ATOM 6322 N N . PHE B 1 298 ? 18.375 -10.859 -10.977 1 91.44 298 PHE B N 1
ATOM 6323 C CA . PHE B 1 298 ? 18.781 -9.844 -10.016 1 91.44 298 PHE B CA 1
ATOM 6324 C C . PHE B 1 298 ? 19.078 -8.523 -10.727 1 91.44 298 PHE B C 1
ATOM 6326 O O . PHE B 1 298 ? 18.641 -7.461 -10.273 1 91.44 298 PHE B O 1
ATOM 6333 N N . ILE B 1 299 ? 19.703 -8.578 -11.828 1 86.69 299 ILE B N 1
ATOM 6334 C CA . ILE B 1 299 ? 20.078 -7.391 -12.594 1 86.69 299 ILE B CA 1
ATOM 6335 C C . ILE B 1 299 ? 18.828 -6.719 -13.141 1 86.69 299 ILE B C 1
ATOM 6337 O O . ILE B 1 299 ? 18.703 -5.492 -13.086 1 86.69 299 ILE B O 1
ATOM 6341 N N . SER B 1 300 ? 17.953 -7.539 -13.633 1 86.31 300 SER B N 1
ATOM 6342 C CA . SER B 1 300 ? 16.703 -7.004 -14.156 1 86.31 300 SER B CA 1
ATOM 6343 C C . SER B 1 300 ? 15.883 -6.344 -13.055 1 86.31 300 SER B C 1
ATOM 6345 O O . SER B 1 300 ? 15.242 -5.316 -13.281 1 86.31 300 SER B O 1
ATOM 6347 N N . TYR B 1 301 ? 15.875 -6.957 -11.898 1 92.38 301 TYR B N 1
ATOM 6348 C CA . TYR B 1 301 ? 15.148 -6.395 -10.758 1 92.38 301 TYR B CA 1
ATOM 6349 C C . TYR B 1 301 ? 15.695 -5.023 -10.391 1 92.38 301 TYR B C 1
ATOM 6351 O O . TYR B 1 301 ? 14.938 -4.062 -10.242 1 92.38 301 TYR B O 1
ATOM 6359 N N . VAL B 1 302 ? 17.016 -4.898 -10.297 1 92.81 302 VAL B N 1
ATOM 6360 C CA . VAL B 1 302 ? 17.656 -3.643 -9.922 1 92.81 302 VAL B CA 1
ATOM 6361 C C . VAL B 1 302 ? 17.375 -2.58 -10.977 1 92.81 302 VAL B C 1
ATOM 6363 O O . VAL B 1 302 ? 16.984 -1.454 -10.648 1 92.81 302 VAL B O 1
ATOM 6366 N N . GLY B 1 303 ? 17.531 -2.945 -12.25 1 89.44 303 GLY B N 1
ATOM 6367 C CA . GLY B 1 303 ? 17.281 -2.002 -13.328 1 89.44 303 GLY B CA 1
ATOM 6368 C C . GLY B 1 303 ? 15.859 -1.501 -13.375 1 89.44 303 GLY B C 1
ATOM 6369 O O . GLY B 1 303 ? 15.617 -0.304 -13.555 1 89.44 303 GLY B O 1
ATOM 6370 N N . THR B 1 304 ? 14.922 -2.416 -13.242 1 91.94 304 THR B N 1
ATOM 6371 C CA . THR B 1 304 ? 13.516 -2.035 -13.297 1 91.94 304 THR B CA 1
ATOM 6372 C C . THR B 1 304 ? 13.141 -1.188 -12.086 1 91.94 304 THR B C 1
ATOM 6374 O O . THR B 1 304 ? 12.367 -0.231 -12.211 1 91.94 304 THR B O 1
ATOM 6377 N N . TYR B 1 305 ? 13.656 -1.595 -10.906 1 95.44 305 TYR B N 1
ATOM 6378 C CA . TYR B 1 305 ? 13.391 -0.784 -9.727 1 95.44 305 TYR B CA 1
ATOM 6379 C C . TYR B 1 305 ? 13.906 0.637 -9.906 1 95.44 305 TYR B C 1
ATOM 6381 O O . TYR B 1 305 ? 13.219 1.604 -9.57 1 95.44 305 TYR B O 1
ATOM 6389 N N . VAL B 1 306 ? 15.086 0.756 -10.391 1 93.62 306 VAL B N 1
ATOM 6390 C CA . VAL B 1 306 ? 15.703 2.066 -10.578 1 93.62 306 VAL B CA 1
ATOM 6391 C C . VAL B 1 306 ? 14.859 2.904 -11.531 1 93.62 306 VAL B C 1
ATOM 6393 O O . VAL B 1 306 ? 14.648 4.098 -11.305 1 93.62 306 VAL B O 1
ATOM 6396 N N . THR B 1 307 ? 14.352 2.311 -12.555 1 92 307 THR B N 1
ATOM 6397 C CA . THR B 1 307 ? 13.516 3.016 -13.516 1 92 307 THR B CA 1
ATOM 6398 C C . THR B 1 307 ? 12.25 3.545 -12.852 1 92 307 THR B C 1
ATOM 6400 O O . THR B 1 307 ? 11.859 4.695 -13.062 1 92 307 THR B O 1
ATOM 6403 N N . VAL B 1 308 ? 11.633 2.676 -12 1 95.38 308 VAL B N 1
ATOM 6404 C CA . VAL B 1 308 ? 10.414 3.076 -11.297 1 95.38 308 VAL B CA 1
ATOM 6405 C C . VAL B 1 308 ? 10.734 4.18 -10.297 1 95.38 308 VAL B C 1
ATOM 6407 O O . VAL B 1 308 ? 9.992 5.156 -10.172 1 95.38 308 VAL B O 1
ATOM 6410 N N . ALA B 1 309 ? 11.852 4.023 -9.609 1 95.75 309 ALA B N 1
ATOM 6411 C CA . ALA B 1 309 ? 12.266 5.004 -8.602 1 95.75 309 ALA B CA 1
ATOM 6412 C C . ALA B 1 309 ? 12.547 6.359 -9.25 1 95.75 309 ALA B C 1
ATOM 6414 O O . ALA B 1 309 ? 12.188 7.402 -8.695 1 95.75 309 ALA B O 1
ATOM 6415 N N . ILE B 1 310 ? 13.172 6.359 -10.383 1 94.44 310 ILE B N 1
ATOM 6416 C CA . ILE B 1 310 ? 13.477 7.602 -11.078 1 94.44 310 ILE B CA 1
ATOM 6417 C C . ILE B 1 310 ? 12.188 8.234 -11.602 1 94.44 310 ILE B C 1
ATOM 6419 O O . ILE B 1 310 ? 12.031 9.461 -11.57 1 94.44 310 ILE B O 1
ATOM 6423 N N . GLN B 1 311 ? 11.297 7.406 -12.109 1 95 311 GLN B N 1
ATOM 6424 C CA . GLN B 1 311 ? 10.008 7.941 -12.531 1 95 311 GLN B CA 1
ATOM 6425 C C . GLN B 1 311 ? 9.297 8.641 -11.383 1 95 311 GLN B C 1
ATOM 6427 O O . GLN B 1 311 ? 8.688 9.703 -11.57 1 95 311 GLN B O 1
ATOM 6432 N N . TRP B 1 312 ? 9.289 8.031 -10.211 1 96.44 312 TRP B N 1
ATOM 6433 C CA . TRP B 1 312 ? 8.711 8.664 -9.031 1 96.44 312 TRP B CA 1
ATOM 6434 C C . TRP B 1 312 ? 9.43 9.969 -8.703 1 96.44 312 TRP B C 1
ATOM 6436 O O . TRP B 1 312 ? 8.789 10.969 -8.367 1 96.44 312 TRP B O 1
ATOM 6446 N N . PHE B 1 313 ? 10.789 9.922 -8.82 1 95 313 PHE B N 1
ATOM 6447 C CA . PHE B 1 313 ? 11.609 11.094 -8.516 1 95 313 PHE B CA 1
ATOM 6448 C C . PHE B 1 313 ? 11.25 12.25 -9.43 1 95 313 PHE B C 1
ATOM 6450 O O . PHE B 1 313 ? 11.125 13.391 -8.977 1 95 313 PHE B O 1
ATOM 6457 N N . ILE B 1 314 ? 11.102 12 -10.664 1 94.94 314 ILE B N 1
ATOM 6458 C CA . ILE B 1 314 ? 10.758 13.023 -11.641 1 94.94 314 ILE B CA 1
ATOM 6459 C C . ILE B 1 314 ? 9.344 13.547 -11.359 1 94.94 314 ILE B C 1
ATOM 6461 O O . ILE B 1 314 ? 9.109 14.758 -11.391 1 94.94 314 ILE B O 1
ATOM 6465 N N . HIS B 1 315 ? 8.414 12.633 -11.125 1 95.62 315 HIS B N 1
ATOM 6466 C CA . HIS B 1 315 ? 7.055 13.031 -10.773 1 95.62 315 HIS B CA 1
ATOM 6467 C C . HIS B 1 315 ? 7.047 13.922 -9.531 1 95.62 315 HIS B C 1
ATOM 6469 O O . HIS B 1 315 ? 6.32 14.914 -9.484 1 95.62 315 HIS B O 1
ATOM 6475 N N . HIS B 1 316 ? 7.809 13.477 -8.547 1 93.62 316 HIS B N 1
ATOM 6476 C CA . HIS B 1 316 ? 7.957 14.25 -7.32 1 93.62 316 HIS B CA 1
ATOM 6477 C C . HIS B 1 316 ? 8.445 15.664 -7.617 1 93.62 316 HIS B C 1
ATOM 6479 O O . HIS B 1 316 ? 7.922 16.625 -7.055 1 93.62 316 HIS B O 1
ATOM 6485 N N . SER B 1 317 ? 9.359 15.797 -8.508 1 92.38 317 SER B N 1
ATOM 6486 C CA . SER B 1 317 ? 9.922 17.094 -8.883 1 92.38 317 SER B CA 1
ATOM 6487 C C . SER B 1 317 ? 8.906 17.938 -9.641 1 92.38 317 SER B C 1
ATOM 6489 O O . SER B 1 317 ? 8.789 19.141 -9.398 1 92.38 317 SER B O 1
ATOM 6491 N N . VAL B 1 318 ? 8.188 17.344 -10.508 1 94.31 318 VAL B N 1
ATOM 6492 C CA . VAL B 1 318 ? 7.207 18.062 -11.32 1 94.31 318 VAL B CA 1
ATOM 6493 C C . VAL B 1 318 ? 6.086 18.594 -10.438 1 94.31 318 VAL B C 1
ATOM 6495 O O . VAL B 1 318 ? 5.711 19.766 -10.531 1 94.31 318 VAL B O 1
ATOM 6498 N N . VAL B 1 319 ? 5.582 17.781 -9.547 1 93.56 319 VAL B N 1
ATOM 6499 C CA . VAL B 1 319 ? 4.449 18.156 -8.711 1 93.56 319 VAL B CA 1
ATOM 6500 C C . VAL B 1 319 ? 4.879 19.234 -7.703 1 93.56 319 VAL B C 1
ATOM 6502 O O . VAL B 1 319 ? 4.07 20.062 -7.293 1 93.56 319 VAL B O 1
ATOM 6505 N N . HIS B 1 320 ? 6.168 19.156 -7.352 1 89.81 320 HIS B N 1
ATOM 6506 C CA . HIS B 1 320 ? 6.68 20.188 -6.457 1 89.81 320 HIS B CA 1
ATOM 6507 C C . HIS B 1 320 ? 6.547 21.578 -7.074 1 89.81 320 HIS B C 1
ATOM 6509 O O . HIS B 1 320 ? 6.418 22.578 -6.359 1 89.81 320 HIS B O 1
ATOM 6515 N N . HIS B 1 321 ? 6.504 21.688 -8.383 1 91 321 HIS B N 1
ATOM 6516 C CA . HIS B 1 321 ? 6.406 22.953 -9.086 1 91 321 HIS B CA 1
ATOM 6517 C C . HIS B 1 321 ? 4.953 23.328 -9.367 1 91 321 HIS B C 1
ATOM 6519 O O . HIS B 1 321 ? 4.672 24.406 -9.891 1 91 321 HIS B O 1
ATOM 6525 N N . LEU B 1 322 ? 4.016 22.453 -8.992 1 91.56 322 LEU B N 1
ATOM 6526 C CA . LEU B 1 322 ? 2.598 22.688 -9.234 1 91.56 322 LEU B CA 1
ATOM 6527 C C . LEU B 1 322 ? 1.925 23.266 -7.992 1 91.56 322 LEU B C 1
ATOM 6529 O O . LEU B 1 322 ? 2.223 22.859 -6.871 1 91.56 322 LEU B O 1
ATOM 6533 N N . HIS B 1 323 ? 1.146 24.156 -8.188 1 88.81 323 HIS B N 1
ATOM 6534 C CA . HIS B 1 323 ? 0.368 24.766 -7.109 1 88.81 323 HIS B CA 1
ATOM 6535 C C . HIS B 1 323 ? -0.901 23.969 -6.836 1 88.81 323 HIS B C 1
ATOM 6537 O O . HIS B 1 323 ? -1.258 23.734 -5.676 1 88.81 323 HIS B O 1
ATOM 6543 N N . ILE B 1 324 ? -1.58 23.547 -7.918 1 88.56 324 ILE B N 1
ATOM 6544 C CA . ILE B 1 324 ? -2.826 22.812 -7.797 1 88.56 324 ILE B CA 1
ATOM 6545 C C . ILE B 1 324 ? -2.912 21.766 -8.906 1 88.56 324 ILE B C 1
ATOM 6547 O O . ILE B 1 324 ? -2.203 21.859 -9.914 1 88.56 324 ILE B O 1
ATOM 6551 N N . PHE B 1 325 ? -3.711 20.734 -8.672 1 89.25 325 PHE B N 1
ATOM 6552 C CA . PHE B 1 325 ? -4.051 19.781 -9.719 1 89.25 325 PHE B CA 1
ATOM 6553 C C . PHE B 1 325 ? -5.379 20.141 -10.367 1 89.25 325 PHE B C 1
ATOM 6555 O O . PHE B 1 325 ? -6.445 19.906 -9.789 1 89.25 325 PHE B O 1
ATOM 6562 N N . THR B 1 326 ? -5.301 20.688 -11.523 1 87.19 326 THR B N 1
ATOM 6563 C CA . THR B 1 326 ? -6.496 20.922 -12.328 1 87.19 326 THR B CA 1
ATOM 6564 C C . THR B 1 326 ? -7.055 19.594 -12.852 1 87.19 326 THR B C 1
ATOM 6566 O O . THR B 1 326 ? -6.375 18.562 -12.797 1 87.19 326 THR B O 1
ATOM 6569 N N . PRO B 1 327 ? -8.305 19.547 -13.297 1 83.75 327 PRO B N 1
ATOM 6570 C CA . PRO B 1 327 ? -8.898 18.297 -13.75 1 83.75 327 PRO B CA 1
ATOM 6571 C C . PRO B 1 327 ? -8.078 17.609 -14.844 1 83.75 327 PRO B C 1
ATOM 6573 O O . PRO B 1 327 ? -7.961 16.375 -14.852 1 83.75 327 PRO B O 1
ATOM 6576 N N . ILE B 1 328 ? -7.516 18.359 -15.711 1 88.12 328 ILE B N 1
ATOM 6577 C CA . ILE B 1 328 ? -6.707 17.766 -16.781 1 88.12 328 ILE B CA 1
ATOM 6578 C C . ILE B 1 328 ? -5.453 17.141 -16.188 1 88.12 328 ILE B C 1
ATOM 6580 O O . ILE B 1 328 ? -5.02 16.062 -16.625 1 88.12 328 ILE B O 1
ATOM 6584 N N . LEU B 1 329 ? -4.859 17.797 -15.219 1 92.06 329 LEU B N 1
ATOM 6585 C CA . LEU B 1 329 ? -3.662 17.281 -14.586 1 92.06 329 LEU B CA 1
ATOM 6586 C C . LEU B 1 329 ? -3.975 15.992 -13.812 1 92.06 329 LEU B C 1
ATOM 6588 O O . LEU B 1 329 ? -3.137 15.094 -13.727 1 92.06 329 LEU B O 1
ATOM 6592 N N . VAL B 1 330 ? -5.211 15.93 -13.273 1 91.44 330 VAL B N 1
ATOM 6593 C CA . VAL B 1 330 ? -5.625 14.734 -12.555 1 91.44 330 VAL B CA 1
ATOM 6594 C C . VAL B 1 330 ? -5.738 13.562 -13.523 1 91.44 330 VAL B C 1
ATOM 6596 O O . VAL B 1 330 ? -5.312 12.445 -13.219 1 91.44 330 VAL B O 1
ATOM 6599 N N . VAL B 1 331 ? -6.285 13.82 -14.703 1 90.94 331 VAL B N 1
ATOM 6600 C CA . VAL B 1 331 ? -6.422 12.789 -15.719 1 90.94 331 VAL B CA 1
ATOM 6601 C C . VAL B 1 331 ? -5.039 12.32 -16.172 1 90.94 331 VAL B C 1
ATOM 6603 O O . VAL B 1 331 ? -4.805 11.125 -16.328 1 90.94 331 VAL B O 1
ATOM 6606 N N . ILE B 1 332 ? -4.113 13.25 -16.359 1 94.38 332 ILE B N 1
ATOM 6607 C CA . ILE B 1 332 ? -2.758 12.914 -16.781 1 94.38 332 ILE B CA 1
ATOM 6608 C C . ILE B 1 332 ? -2.072 12.086 -15.695 1 94.38 332 ILE B C 1
ATOM 6610 O O . ILE B 1 332 ? -1.362 11.125 -16 1 94.38 332 ILE B O 1
ATOM 6614 N N . ASN B 1 333 ? -2.326 12.43 -14.445 1 95 333 ASN B N 1
ATOM 6615 C CA . ASN B 1 333 ? -1.729 11.688 -13.336 1 95 333 ASN B CA 1
ATOM 6616 C C . ASN B 1 333 ? -2.238 10.25 -13.281 1 95 333 ASN B C 1
ATOM 6618 O O . ASN B 1 333 ? -1.468 9.328 -13.023 1 95 333 ASN B O 1
ATOM 6622 N N . ARG B 1 334 ? -3.529 10.055 -13.469 1 94.38 334 ARG B N 1
ATOM 6623 C CA . ARG B 1 334 ? -4.039 8.688 -13.453 1 94.38 334 ARG B CA 1
ATOM 6624 C C . ARG B 1 334 ? -3.482 7.875 -14.617 1 94.38 334 ARG B C 1
ATOM 6626 O O . ARG B 1 334 ? -3.234 6.676 -14.484 1 94.38 334 ARG B O 1
ATOM 6633 N N . THR B 1 335 ? -3.303 8.547 -15.758 1 95.5 335 THR B N 1
ATOM 6634 C CA . THR B 1 335 ? -2.691 7.879 -16.906 1 95.5 335 THR B CA 1
ATOM 6635 C C . THR B 1 335 ? -1.248 7.496 -16.594 1 95.5 335 THR B C 1
ATOM 6637 O O . THR B 1 335 ? -0.801 6.402 -16.953 1 95.5 335 THR B O 1
ATOM 6640 N N . PHE B 1 336 ? -0.506 8.422 -15.906 1 97.44 336 PHE B N 1
ATOM 6641 C CA . PHE B 1 336 ? 0.847 8.125 -15.445 1 97.44 336 PHE B CA 1
ATOM 6642 C C . PHE B 1 336 ? 0.869 6.859 -14.602 1 97.44 336 PHE B C 1
ATOM 6644 O O . PHE B 1 336 ? 1.675 5.961 -14.852 1 97.44 336 PHE B O 1
ATOM 6651 N N . LEU B 1 337 ? -0.067 6.738 -13.695 1 97.69 337 LEU B N 1
ATOM 6652 C CA . LEU B 1 337 ? -0.118 5.613 -12.766 1 97.69 337 LEU B CA 1
ATOM 6653 C C . LEU B 1 337 ? -0.458 4.32 -13.5 1 97.69 337 LEU B C 1
ATOM 6655 O O . LEU B 1 337 ? 0.114 3.268 -13.211 1 97.69 337 LEU B O 1
ATOM 6659 N N . ALA B 1 338 ? -1.38 4.395 -14.43 1 96.62 338 ALA B N 1
ATOM 6660 C CA . ALA B 1 338 ? -1.805 3.213 -15.18 1 96.62 338 ALA B CA 1
ATOM 6661 C C . ALA B 1 338 ? -0.638 2.604 -15.953 1 96.62 338 ALA B C 1
ATOM 6663 O O . ALA B 1 338 ? -0.458 1.384 -15.953 1 96.62 338 ALA B O 1
ATOM 6664 N N . PHE B 1 339 ? 0.201 3.422 -16.531 1 96.69 339 PHE B N 1
ATOM 6665 C CA . PHE B 1 339 ? 1.319 2.918 -17.312 1 96.69 339 PHE B CA 1
ATOM 6666 C C . PHE B 1 339 ? 2.447 2.439 -16.406 1 96.69 339 PHE B C 1
ATOM 6668 O O . PHE B 1 339 ? 3.119 1.451 -16.719 1 96.69 339 PHE B O 1
ATOM 6675 N N . VAL B 1 340 ? 2.703 3.156 -15.328 1 96.69 340 VAL B N 1
ATOM 6676 C CA . VAL B 1 340 ? 3.736 2.727 -14.391 1 96.69 340 VAL B CA 1
ATOM 6677 C C . VAL B 1 340 ? 3.363 1.368 -13.797 1 96.69 340 VAL B C 1
ATOM 6679 O O . VAL B 1 340 ? 4.234 0.528 -13.562 1 96.69 340 VAL B O 1
ATOM 6682 N N . ALA B 1 341 ? 2.068 1.125 -13.617 1 96.75 341 ALA B N 1
ATOM 6683 C CA . ALA B 1 341 ? 1.584 -0.121 -13.023 1 96.75 341 ALA B CA 1
ATOM 6684 C C . ALA B 1 341 ? 1.828 -1.302 -13.961 1 96.75 341 ALA B C 1
ATOM 6686 O O . ALA B 1 341 ? 1.755 -2.459 -13.539 1 96.75 341 ALA B O 1
ATOM 6687 N N . PHE B 1 342 ? 2.227 -1.047 -15.203 1 94.38 342 PHE B N 1
ATOM 6688 C CA . PHE B 1 342 ? 2.529 -2.078 -16.188 1 94.38 342 PHE B CA 1
ATOM 6689 C C . PHE B 1 342 ? 3.938 -2.623 -15.984 1 94.38 342 PHE B C 1
ATOM 6691 O O . PHE B 1 342 ? 4.285 -3.676 -16.531 1 94.38 342 PHE B O 1
ATOM 6698 N N . THR B 1 343 ? 4.742 -2.061 -15.164 1 93.44 343 THR B N 1
ATOM 6699 C CA . THR B 1 343 ? 6.18 -2.297 -15.094 1 93.44 343 THR B CA 1
ATOM 6700 C C . THR B 1 343 ? 6.473 -3.715 -14.617 1 93.44 343 THR B C 1
ATOM 6702 O O . THR B 1 343 ? 7.387 -4.371 -15.125 1 93.44 343 THR B O 1
ATOM 6705 N N . PRO B 1 344 ? 5.676 -4.242 -13.688 1 92.06 344 PRO B N 1
ATOM 6706 C CA . PRO B 1 344 ? 5.961 -5.625 -13.297 1 92.06 344 PRO B CA 1
ATOM 6707 C C . PRO B 1 344 ? 5.797 -6.613 -14.453 1 92.06 344 PRO B C 1
ATOM 6709 O O . PRO B 1 344 ? 6.551 -7.586 -14.547 1 92.06 344 PRO B O 1
ATOM 6712 N N . PHE B 1 345 ? 4.867 -6.379 -15.32 1 92.81 345 PHE B N 1
ATOM 6713 C CA . PHE B 1 345 ? 4.691 -7.227 -16.484 1 92.81 345 PHE B CA 1
ATOM 6714 C C . PHE B 1 345 ? 5.879 -7.09 -17.438 1 92.81 345 PHE B C 1
ATOM 6716 O O . PHE B 1 345 ? 6.363 -8.086 -17.984 1 92.81 345 PHE B O 1
ATOM 6723 N N . LEU B 1 346 ? 6.363 -5.883 -17.594 1 90.25 346 LEU B N 1
ATOM 6724 C CA . LEU B 1 346 ? 7.508 -5.637 -18.469 1 90.25 346 LEU B CA 1
ATOM 6725 C C . LEU B 1 346 ? 8.75 -6.352 -17.953 1 90.25 346 LEU B C 1
ATOM 6727 O O . LEU B 1 346 ? 9.531 -6.895 -18.734 1 90.25 346 LEU B O 1
ATOM 6731 N N . SER B 1 347 ? 8.875 -6.309 -16.625 1 88.44 347 SER B N 1
ATOM 6732 C CA . SER B 1 347 ? 10.008 -6.996 -16.016 1 88.44 347 SER B CA 1
ATOM 6733 C C . SER B 1 347 ? 9.953 -8.5 -16.281 1 88.44 347 SER B C 1
ATOM 6735 O O . SER B 1 347 ? 10.969 -9.102 -16.641 1 88.44 347 SER B O 1
ATOM 6737 N N . THR B 1 348 ? 8.797 -9.07 -16.156 1 87.62 348 THR B N 1
ATOM 6738 C CA . THR B 1 348 ? 8.625 -10.5 -16.391 1 87.62 348 THR B CA 1
ATOM 6739 C C . THR B 1 348 ? 8.875 -10.82 -17.875 1 87.62 348 THR B C 1
ATOM 6741 O O . THR B 1 348 ? 9.508 -11.828 -18.188 1 87.62 348 THR B O 1
ATOM 6744 N N . LEU B 1 349 ? 8.352 -9.984 -18.75 1 86.5 349 LEU B N 1
ATOM 6745 C CA . LEU B 1 349 ? 8.516 -10.172 -20.188 1 86.5 349 LEU B CA 1
ATOM 6746 C C . LEU B 1 349 ? 9.992 -10.133 -20.578 1 86.5 349 LEU B C 1
ATOM 6748 O O . LEU B 1 349 ? 10.461 -10.992 -21.328 1 86.5 349 LEU B O 1
ATOM 6752 N N . ASN B 1 350 ? 10.742 -9.242 -20.062 1 84.31 350 ASN B N 1
ATOM 6753 C CA . ASN B 1 350 ? 12.156 -9.094 -20.406 1 84.31 350 ASN B CA 1
ATOM 6754 C C . ASN B 1 350 ? 13 -10.203 -19.781 1 84.31 350 ASN B C 1
ATOM 6756 O O . ASN B 1 350 ? 13.977 -10.656 -20.391 1 84.31 350 ASN B O 1
ATOM 6760 N N . ASN B 1 351 ? 12.672 -10.656 -18.641 1 82.69 351 ASN B N 1
ATOM 6761 C CA . ASN B 1 351 ? 13.398 -11.742 -17.984 1 82.69 351 ASN B CA 1
ATOM 6762 C C . ASN B 1 351 ? 13.227 -13.055 -18.734 1 82.69 351 ASN B C 1
ATOM 6764 O O . ASN B 1 351 ? 14.164 -13.844 -18.844 1 82.69 351 ASN B O 1
ATOM 6768 N N . LYS B 1 352 ? 12.086 -13.273 -19.234 1 81.12 352 LYS B N 1
ATOM 6769 C CA . LYS B 1 352 ? 11.766 -14.547 -19.875 1 81.12 352 LYS B CA 1
ATOM 6770 C C . LYS B 1 352 ? 12.32 -14.602 -21.297 1 81.12 352 LYS B C 1
ATOM 6772 O O . LYS B 1 352 ? 12.758 -15.656 -21.766 1 81.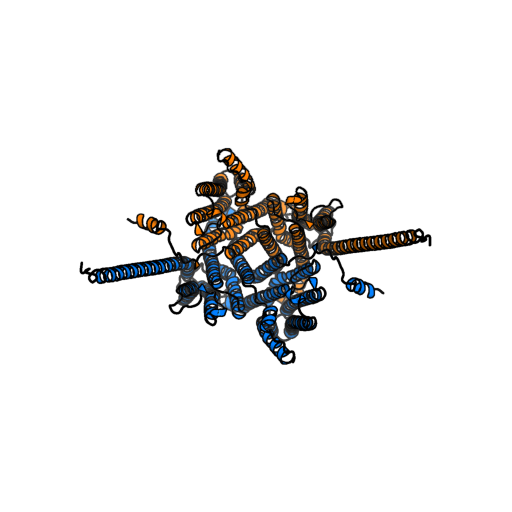12 352 LYS B O 1
ATOM 6777 N N . TYR B 1 353 ? 12.406 -13.469 -21.922 1 78.75 353 TYR B N 1
ATOM 6778 C CA . TYR B 1 353 ? 12.625 -13.578 -23.359 1 78.75 353 TYR B CA 1
ATOM 6779 C C . TYR B 1 353 ? 13.922 -12.875 -23.766 1 78.75 353 TYR B C 1
ATOM 6781 O O . TYR B 1 353 ? 14.375 -13 -24.906 1 78.75 353 TYR B O 1
ATOM 6789 N N . THR B 1 354 ? 14.57 -12.195 -23 1 67.94 354 THR B N 1
ATOM 6790 C CA . THR B 1 354 ? 15.742 -11.43 -23.391 1 67.94 354 THR B CA 1
ATOM 6791 C C . THR B 1 354 ? 17.031 -12.211 -23.094 1 67.94 354 THR B C 1
ATOM 6793 O O . THR B 1 354 ? 18.125 -11.695 -23.281 1 67.94 354 THR B O 1
ATOM 6796 N N . GLY B 1 355 ? 16.906 -13.328 -22.641 1 63.19 355 GLY B N 1
ATOM 6797 C CA . GLY B 1 355 ? 18.109 -14.102 -22.359 1 63.19 355 GLY B CA 1
ATOM 6798 C C . GLY B 1 355 ? 18.781 -14.633 -23.594 1 63.19 355 GLY B C 1
ATOM 6799 O O . GLY B 1 355 ? 19.969 -14.984 -23.562 1 63.19 355 GLY B O 1
ATOM 6800 N N . HIS B 1 356 ? 17.969 -14.75 -24.703 1 63.16 356 HIS B N 1
ATOM 6801 C CA . HIS B 1 356 ? 18.562 -15.297 -25.906 1 63.16 356 HIS B CA 1
ATOM 6802 C C . HIS B 1 356 ? 18.359 -14.359 -27.094 1 63.16 356 HIS B C 1
ATOM 6804 O O . HIS B 1 356 ? 17.406 -13.57 -27.109 1 63.16 356 HIS B O 1
ATOM 6810 N N . VAL B 1 357 ? 19.422 -14.273 -27.797 1 64.31 357 VAL B N 1
ATOM 6811 C CA . VAL B 1 357 ? 19.344 -13.477 -29.016 1 64.31 357 VAL B CA 1
ATOM 6812 C C . VAL B 1 357 ? 18.297 -14.055 -29.953 1 64.31 357 VAL B C 1
ATOM 6814 O O . VAL B 1 357 ? 18.453 -15.156 -30.484 1 64.31 357 VAL B O 1
ATOM 6817 N N . SER B 1 358 ? 17.078 -13.453 -29.797 1 75.25 358 SER B N 1
ATOM 6818 C CA . SER B 1 358 ? 15.992 -13.922 -30.641 1 75.25 358 SER B CA 1
ATOM 6819 C C . SER B 1 358 ? 15.039 -12.789 -30.984 1 75.25 358 SER B C 1
ATOM 6821 O O . SER B 1 358 ? 15.156 -11.688 -30.453 1 75.25 358 SER B O 1
ATOM 6823 N N . SER B 1 359 ? 14.336 -12.945 -32.031 1 79.5 359 SER B N 1
ATOM 6824 C CA . SER B 1 359 ? 13.289 -12.008 -32.438 1 79.5 359 SER B CA 1
ATOM 6825 C C . SER B 1 359 ? 12.344 -11.711 -31.266 1 79.5 359 SER B C 1
ATOM 6827 O O . SER B 1 359 ? 11.789 -10.609 -31.172 1 79.5 359 SER B O 1
ATOM 6829 N N . ASP B 1 360 ? 12.305 -12.578 -30.375 1 84.5 360 ASP B N 1
ATOM 6830 C CA . ASP B 1 360 ? 11.445 -12.406 -29.203 1 84.5 360 ASP B CA 1
ATOM 6831 C C . ASP B 1 360 ? 12.039 -11.391 -28.234 1 84.5 360 ASP B C 1
ATOM 6833 O O . ASP B 1 360 ? 11.305 -10.633 -27.594 1 84.5 360 ASP B O 1
ATOM 6837 N N . ALA B 1 361 ? 13.312 -11.359 -28.234 1 84.12 361 ALA B N 1
ATOM 6838 C CA . ALA B 1 361 ? 13.984 -10.391 -27.359 1 84.12 361 ALA B CA 1
ATOM 6839 C C . ALA B 1 361 ? 13.758 -8.961 -27.859 1 84.12 361 ALA B C 1
ATOM 6841 O O . ALA B 1 361 ? 13.531 -8.047 -27.078 1 84.12 361 ALA B O 1
ATOM 6842 N N . GLN B 1 362 ? 13.789 -8.828 -29.188 1 86.12 362 GLN B N 1
ATOM 6843 C CA . GLN B 1 362 ? 13.539 -7.52 -29.781 1 86.12 362 GLN B CA 1
ATOM 6844 C C . GLN B 1 362 ? 12.117 -7.051 -29.516 1 86.12 362 GLN B C 1
ATOM 6846 O O . GLN B 1 362 ? 11.891 -5.875 -29.219 1 86.12 362 GLN B O 1
ATOM 6851 N N . THR B 1 363 ? 11.234 -7.914 -29.641 1 88.44 363 THR B N 1
ATOM 6852 C CA . THR B 1 363 ? 9.836 -7.586 -29.422 1 88.44 363 THR B CA 1
ATOM 6853 C C . THR B 1 363 ? 9.594 -7.215 -27.953 1 88.44 363 THR B C 1
ATOM 6855 O O . THR B 1 363 ? 8.852 -6.277 -27.656 1 88.44 363 THR B O 1
ATOM 6858 N N . ALA B 1 364 ? 10.203 -7.977 -27.078 1 88.56 364 ALA B N 1
ATOM 6859 C CA . ALA B 1 364 ? 10.047 -7.707 -25.656 1 88.56 364 ALA B CA 1
ATOM 6860 C C . ALA B 1 364 ? 10.586 -6.324 -25.297 1 88.56 364 ALA B C 1
ATOM 6862 O O . ALA B 1 364 ? 9.914 -5.551 -24.594 1 88.56 364 ALA B O 1
ATOM 6863 N N . VAL B 1 365 ? 11.75 -6.012 -25.828 1 88.5 365 VAL B N 1
ATOM 6864 C CA . VAL B 1 365 ? 12.383 -4.727 -25.547 1 88.5 365 VAL B CA 1
ATOM 6865 C C . VAL B 1 365 ? 11.578 -3.602 -26.188 1 88.5 365 VAL B C 1
ATOM 6867 O O . VAL B 1 365 ? 11.383 -2.543 -25.594 1 88.5 365 VAL B O 1
ATOM 6870 N N . GLY B 1 366 ? 11.148 -3.83 -27.391 1 89.94 366 GLY B N 1
ATOM 6871 C CA . GLY B 1 366 ? 10.336 -2.836 -28.062 1 89.94 366 GLY B CA 1
ATOM 6872 C C . GLY B 1 366 ? 9.039 -2.525 -27.344 1 89.94 366 GLY B C 1
ATOM 6873 O O . GLY B 1 366 ? 8.703 -1.357 -27.141 1 89.94 366 GLY B O 1
ATOM 6874 N N . PHE B 1 367 ? 8.359 -3.533 -26.969 1 91 367 PHE B N 1
ATOM 6875 C CA . PHE B 1 367 ? 7.102 -3.365 -26.25 1 91 367 PHE B CA 1
ATOM 6876 C C . PHE B 1 367 ? 7.324 -2.652 -24.922 1 91 367 PHE B C 1
ATOM 6878 O O . PHE B 1 367 ? 6.578 -1.739 -24.562 1 91 367 PHE B O 1
ATOM 6885 N N . SER B 1 368 ? 8.336 -3.074 -24.188 1 91.5 368 SER B N 1
ATOM 6886 C CA . SER B 1 368 ? 8.648 -2.465 -22.891 1 91.5 368 SER B CA 1
ATOM 6887 C C . SER B 1 368 ? 9.016 -0.993 -23.062 1 91.5 368 SER B C 1
ATOM 6889 O O . SER B 1 368 ? 8.641 -0.159 -22.234 1 91.5 368 SER B O 1
ATOM 6891 N N . SER B 1 369 ? 9.719 -0.674 -24.094 1 92.56 369 SER B N 1
ATOM 6892 C CA . SER B 1 369 ? 10.141 0.702 -24.344 1 92.56 369 SER B CA 1
ATOM 6893 C C . SER B 1 369 ? 8.945 1.596 -24.656 1 92.56 369 SER B C 1
ATOM 6895 O O . SER B 1 369 ? 8.906 2.762 -24.266 1 92.56 369 SER B O 1
ATOM 6897 N N . ILE B 1 370 ? 7.996 1.056 -25.344 1 93.62 370 ILE B N 1
ATOM 6898 C CA . ILE B 1 370 ? 6.805 1.828 -25.688 1 93.62 370 ILE B CA 1
ATOM 6899 C C . ILE B 1 370 ? 6.031 2.172 -24.422 1 93.62 370 ILE B C 1
ATOM 6901 O O . ILE B 1 370 ? 5.613 3.318 -24.234 1 93.62 370 ILE B O 1
ATOM 6905 N N . ILE B 1 371 ? 5.844 1.225 -23.594 1 93.81 371 ILE B N 1
ATOM 6906 C CA . ILE B 1 371 ? 5.082 1.43 -22.359 1 93.81 371 ILE B CA 1
ATOM 6907 C C . ILE B 1 371 ? 5.832 2.398 -21.438 1 93.81 371 ILE B C 1
ATOM 6909 O O . ILE B 1 371 ? 5.227 3.297 -20.859 1 93.81 371 ILE B O 1
ATOM 6913 N N . LEU B 1 372 ? 7.168 2.207 -21.359 1 93.88 372 LEU B N 1
ATOM 6914 C CA . LEU B 1 372 ? 7.977 3.105 -20.547 1 93.88 372 LEU B CA 1
ATOM 6915 C C . LEU B 1 372 ? 7.914 4.531 -21.094 1 93.88 372 LEU B C 1
ATOM 6917 O O . LEU B 1 372 ? 7.875 5.492 -20.312 1 93.88 372 LEU B O 1
ATOM 6921 N N . PHE B 1 373 ? 7.926 4.648 -22.375 1 95.31 373 PHE B N 1
ATOM 6922 C CA . PHE B 1 373 ? 7.816 5.953 -23.031 1 95.31 373 PHE B CA 1
ATOM 6923 C C . PHE B 1 373 ? 6.488 6.617 -22.672 1 95.31 373 PHE B C 1
ATOM 6925 O O . PHE B 1 373 ? 6.457 7.777 -22.266 1 95.31 373 PHE B O 1
ATOM 6932 N N . MET B 1 374 ? 5.414 5.871 -22.812 1 94.88 374 MET B N 1
ATOM 6933 C CA . MET B 1 374 ? 4.09 6.418 -22.547 1 94.88 374 MET B CA 1
ATOM 6934 C C . MET B 1 374 ? 3.965 6.844 -21.078 1 94.88 374 MET B C 1
ATOM 6936 O O . MET B 1 374 ? 3.438 7.918 -20.781 1 94.88 374 MET B O 1
ATOM 6940 N N . GLY B 1 375 ? 4.453 6.074 -20.172 1 94.5 375 GLY B N 1
ATOM 6941 C CA . GLY B 1 375 ? 4.406 6.414 -18.75 1 94.5 375 GLY B CA 1
ATOM 6942 C C . GLY B 1 375 ? 5.238 7.633 -18.406 1 94.5 375 GLY B C 1
ATOM 6943 O O . GLY B 1 375 ? 4.762 8.539 -17.703 1 94.5 375 GLY B O 1
ATOM 6944 N N . SER B 1 376 ? 6.449 7.691 -18.922 1 95.12 376 SER B N 1
ATOM 6945 C CA . SER B 1 376 ? 7.367 8.781 -18.594 1 95.12 376 SER B CA 1
ATOM 6946 C C . SER B 1 376 ? 6.977 10.07 -19.312 1 95.12 376 SER B C 1
ATOM 6948 O O . SER B 1 376 ? 7.223 11.164 -18.812 1 95.12 376 SER B O 1
ATOM 6950 N N . PHE B 1 377 ? 6.328 9.945 -20.438 1 95.94 377 PHE B N 1
ATOM 6951 C CA . PHE B 1 377 ? 5.949 11.125 -21.219 1 95.94 377 PHE B CA 1
ATOM 6952 C C . PHE B 1 377 ? 4.82 11.883 -20.531 1 95.94 377 PHE B C 1
ATOM 6954 O O . PHE B 1 377 ? 4.633 13.078 -20.781 1 95.94 377 PHE B O 1
ATOM 6961 N N . THR B 1 378 ? 4.059 11.25 -19.703 1 96.31 378 THR B N 1
ATOM 6962 C CA . THR B 1 378 ? 2.992 11.906 -18.969 1 96.31 378 THR B CA 1
ATOM 6963 C C . THR B 1 378 ? 3.551 13.023 -18.094 1 96.31 378 THR B C 1
ATOM 6965 O O . THR B 1 378 ? 2.895 14.047 -17.875 1 96.31 378 THR B O 1
ATOM 6968 N N . ASN B 1 379 ? 4.797 12.859 -17.578 1 96 379 ASN B N 1
ATOM 6969 C CA . ASN B 1 379 ? 5.418 13.914 -16.781 1 96 379 ASN B CA 1
ATOM 6970 C C . ASN B 1 379 ? 5.73 15.141 -17.625 1 96 379 ASN B C 1
ATOM 6972 O O . ASN B 1 379 ? 5.59 16.281 -17.156 1 96 379 ASN B O 1
ATOM 6976 N N . VAL B 1 380 ? 6.121 14.906 -18.844 1 96.25 380 VAL B N 1
ATOM 6977 C CA . VAL B 1 380 ? 6.363 16.016 -19.781 1 96.25 380 VAL B CA 1
ATOM 6978 C C . VAL B 1 380 ? 5.047 16.703 -20.109 1 96.25 380 VAL B C 1
ATOM 6980 O O . VAL B 1 380 ? 4.98 17.938 -20.141 1 96.25 380 VAL B O 1
ATOM 6983 N N . LEU B 1 381 ? 4.035 15.906 -20.297 1 96.25 381 LEU B N 1
ATOM 6984 C CA . LEU B 1 381 ? 2.713 16.453 -20.594 1 96.25 381 LEU B CA 1
ATOM 6985 C C . LEU B 1 381 ? 2.215 17.312 -19.438 1 96.25 381 LEU B C 1
ATOM 6987 O O . LEU B 1 381 ? 1.569 18.344 -19.656 1 96.25 381 LEU B O 1
ATOM 6991 N N . MET B 1 382 ? 2.459 16.922 -18.234 1 96 382 MET B N 1
ATOM 6992 C CA . MET B 1 382 ? 2.057 17.719 -17.078 1 96 382 MET B CA 1
ATOM 6993 C C . MET B 1 382 ? 2.738 19.078 -17.078 1 96 382 MET B C 1
ATOM 6995 O O . MET B 1 382 ? 2.107 20.094 -16.781 1 96 382 MET B O 1
ATOM 6999 N N . ILE B 1 383 ? 4.027 19.125 -17.453 1 94.69 383 ILE B N 1
ATOM 7000 C CA . ILE B 1 383 ? 4.77 20.375 -17.516 1 94.69 383 ILE B CA 1
ATOM 7001 C C . ILE B 1 383 ? 4.184 21.266 -18.609 1 94.69 383 ILE B C 1
ATOM 7003 O O . ILE B 1 383 ? 3.971 22.469 -18.391 1 94.69 383 ILE B O 1
ATOM 7007 N N . ILE B 1 384 ? 3.852 20.656 -19.75 1 94.38 384 ILE B N 1
ATOM 7008 C CA . ILE B 1 384 ? 3.299 21.406 -20.875 1 94.38 384 ILE B CA 1
ATOM 7009 C C . ILE B 1 384 ? 1.959 22.016 -20.469 1 94.38 384 ILE B C 1
ATOM 7011 O O . ILE B 1 384 ? 1.72 23.203 -20.719 1 94.38 384 ILE B O 1
ATOM 7015 N N . VAL B 1 385 ? 1.108 21.234 -19.844 1 93.19 385 VAL B N 1
ATOM 7016 C CA . VAL B 1 385 ? -0.209 21.703 -19.438 1 93.19 385 VAL B CA 1
ATOM 7017 C C . VAL B 1 385 ? -0.06 22.797 -18.375 1 93.19 385 VAL B C 1
ATOM 7019 O O . VAL B 1 385 ? -0.806 23.781 -18.375 1 93.19 385 VAL B O 1
ATOM 7022 N N . ALA B 1 386 ? 0.907 22.625 -17.484 1 91.31 386 ALA B N 1
ATOM 7023 C CA . ALA B 1 386 ? 1.146 23.625 -16.453 1 91.31 386 ALA B CA 1
ATOM 7024 C C . ALA B 1 386 ? 1.588 24.953 -17.047 1 91.31 386 ALA B C 1
ATOM 7026 O O . ALA B 1 386 ? 1.279 26.016 -16.5 1 91.31 386 ALA B O 1
ATOM 7027 N N . LEU B 1 387 ? 2.25 24.969 -18.203 1 90.25 387 LEU B N 1
ATOM 7028 C CA . LEU B 1 387 ? 2.789 26.156 -18.844 1 90.25 387 LEU B CA 1
ATOM 7029 C C . LEU B 1 387 ? 1.701 26.906 -19.609 1 90.25 387 LEU B C 1
ATOM 7031 O O . LEU B 1 387 ? 1.86 28.094 -19.922 1 90.25 387 LEU B O 1
ATOM 7035 N N . PHE B 1 388 ? 0.631 26.25 -19.891 1 90.12 388 PHE B N 1
ATOM 7036 C CA . PHE B 1 388 ? -0.461 26.922 -20.594 1 90.12 388 PHE B CA 1
ATOM 7037 C C . PHE B 1 388 ? -1.13 27.953 -19.688 1 90.12 388 PHE B C 1
ATOM 7039 O O . PHE B 1 388 ? -1.563 29 -20.141 1 90.12 388 PHE B O 1
ATOM 7046 N N . LYS B 1 389 ? -1.271 27.703 -18.422 1 88 389 LYS B N 1
ATOM 7047 C CA . LYS B 1 389 ? -1.773 28.641 -17.422 1 88 389 LYS B CA 1
ATOM 7048 C C . LYS B 1 389 ? -0.868 28.688 -16.203 1 88 389 LYS B C 1
ATOM 7050 O O . LYS B 1 389 ? -1.271 28.266 -15.109 1 88 389 LYS B O 1
ATOM 7055 N N . PRO B 1 390 ? 0.231 29.328 -16.391 1 87.06 390 PRO B N 1
ATOM 7056 C CA . PRO B 1 390 ? 1.245 29.281 -15.344 1 87.06 390 PRO B CA 1
ATOM 7057 C C . PRO B 1 390 ? 0.796 29.969 -14.062 1 87.06 390 PRO B C 1
ATOM 7059 O O . PRO B 1 390 ? 1.196 29.578 -12.961 1 87.06 390 PRO B O 1
ATOM 7062 N N . ASP B 1 391 ? -0.081 30.891 -14.102 1 85.69 391 ASP B N 1
ATOM 7063 C CA . ASP B 1 391 ? -0.507 31.656 -12.93 1 85.69 391 ASP B CA 1
ATOM 7064 C C . ASP B 1 391 ? -1.381 30.797 -12.008 1 85.69 391 ASP B C 1
ATOM 7066 O O . ASP B 1 391 ? -1.382 31 -10.789 1 85.69 391 ASP B O 1
ATOM 7070 N N . ILE B 1 392 ? -2 29.828 -12.703 1 84.81 392 ILE B N 1
ATOM 7071 C CA . ILE B 1 392 ? -2.92 29 -11.922 1 84.81 392 ILE B CA 1
ATOM 7072 C C . ILE B 1 392 ? -2.225 27.703 -11.5 1 84.81 392 ILE B C 1
ATOM 7074 O O . ILE B 1 392 ? -2.354 27.281 -10.352 1 84.81 392 ILE B O 1
ATOM 7078 N N . ASN B 1 393 ? -1.464 27.172 -12.406 1 87.69 393 ASN B N 1
ATOM 7079 C CA . ASN B 1 393 ? -0.973 25.812 -12.227 1 87.69 393 ASN B CA 1
ATOM 7080 C C . ASN B 1 393 ? 0.369 25.797 -11.5 1 87.69 393 ASN B C 1
ATOM 7082 O O . ASN B 1 393 ? 0.684 24.828 -10.797 1 87.69 393 ASN B O 1
ATOM 7086 N N . LEU B 1 394 ? 1.176 26.812 -11.641 1 88.69 394 LEU B N 1
ATOM 7087 C CA . LEU B 1 394 ? 2.539 26.766 -11.117 1 88.69 394 LEU B CA 1
ATOM 7088 C C . LEU B 1 394 ? 2.666 27.609 -9.852 1 88.69 394 LEU B C 1
ATOM 7090 O O . LEU B 1 394 ? 1.932 28.578 -9.672 1 88.69 394 LEU B O 1
ATOM 7094 N N . VAL B 1 395 ? 3.59 27.156 -9.023 1 86.81 395 VAL B N 1
ATOM 7095 C CA . VAL B 1 395 ? 3.912 27.953 -7.832 1 86.81 395 VAL B CA 1
ATOM 7096 C C . VAL B 1 395 ? 4.605 29.25 -8.242 1 86.81 395 VAL B C 1
ATOM 7098 O O . VAL B 1 395 ? 5.203 29.328 -9.32 1 86.81 395 VAL B O 1
ATOM 7101 N N . ASP B 1 396 ? 4.672 30.203 -7.387 1 80.5 396 ASP B N 1
ATOM 7102 C CA . ASP B 1 396 ? 5.133 31.547 -7.703 1 80.5 396 ASP B CA 1
ATOM 7103 C C . ASP B 1 396 ? 6.598 31.531 -8.141 1 80.5 396 ASP B C 1
ATOM 7105 O O . ASP B 1 396 ? 6.957 32.156 -9.141 1 80.5 396 ASP B O 1
ATOM 7109 N N . TRP B 1 397 ? 7.422 30.734 -7.496 1 79.19 397 TRP B N 1
ATOM 7110 C CA . TRP B 1 397 ? 8.844 30.75 -7.809 1 79.19 397 TRP B CA 1
ATOM 7111 C C . TRP B 1 397 ? 9.141 30 -9.102 1 79.19 397 TRP B C 1
ATOM 7113 O O . TRP B 1 397 ? 10.211 30.156 -9.688 1 79.19 397 TRP B O 1
ATOM 7123 N N . ALA B 1 398 ? 8.18 29.234 -9.57 1 77.62 398 ALA B N 1
ATOM 7124 C CA . ALA B 1 398 ? 8.398 28.406 -10.75 1 77.62 398 ALA B CA 1
ATOM 7125 C C . ALA B 1 398 ? 7.836 29.062 -12.008 1 77.62 398 ALA B C 1
ATOM 7127 O O . ALA B 1 398 ? 8.016 28.562 -13.117 1 77.62 398 ALA B O 1
ATOM 7128 N N . ARG B 1 399 ? 7.234 30.203 -11.898 1 79.12 399 ARG B N 1
ATOM 7129 C CA . ARG B 1 399 ? 6.641 30.891 -13.039 1 79.12 399 ARG B CA 1
ATOM 7130 C C . ARG B 1 399 ? 7.719 31.422 -13.977 1 79.12 399 ARG B C 1
ATOM 7132 O O . ARG B 1 399 ? 8.789 31.828 -13.531 1 79.12 399 ARG B O 1
ATOM 7139 N N . PRO B 1 400 ? 7.348 31.219 -15.297 1 77.25 400 PRO B N 1
ATOM 7140 C CA . PRO B 1 400 ? 8.328 31.719 -16.266 1 77.25 400 PRO B CA 1
ATOM 7141 C C . PRO B 1 400 ? 8.555 33.219 -16.156 1 77.25 400 PRO B C 1
ATOM 7143 O O . PRO B 1 400 ? 7.602 34 -15.961 1 77.25 400 PRO B O 1
ATOM 7146 N N . ARG B 1 401 ? 9.773 33.531 -15.844 1 70.5 401 ARG B N 1
ATOM 7147 C CA . ARG B 1 401 ? 10.148 34.938 -15.805 1 70.5 401 ARG B CA 1
ATOM 7148 C C . ARG B 1 401 ? 10.688 35.406 -17.156 1 70.5 401 ARG B C 1
ATOM 7150 O O . ARG B 1 401 ? 10.945 34.562 -18.031 1 70.5 401 ARG B O 1
ATOM 7157 N N . ASP B 1 402 ? 10.57 36.688 -17.438 1 58.38 402 ASP B N 1
ATOM 7158 C CA . ASP B 1 402 ? 11.016 37.312 -18.672 1 58.38 402 ASP B CA 1
ATOM 7159 C C . ASP B 1 402 ? 12.391 36.781 -19.078 1 58.38 402 ASP B C 1
ATOM 7161 O O . ASP B 1 402 ? 12.664 36.594 -20.266 1 58.38 402 ASP B O 1
ATOM 7165 N N . ASN B 1 403 ? 13.312 36.5 -18.172 1 54.72 403 ASN B N 1
ATOM 7166 C CA . ASN B 1 403 ? 14.648 36.094 -18.562 1 54.72 403 ASN B CA 1
ATOM 7167 C C . ASN B 1 403 ? 14.789 34.562 -18.578 1 54.72 403 ASN B C 1
ATOM 7169 O O . ASN B 1 403 ? 15.898 34.031 -18.531 1 54.72 403 ASN B O 1
ATOM 7173 N N . GLY B 1 404 ? 13.719 33.875 -18.781 1 60.84 404 GLY B N 1
ATOM 7174 C CA . GLY B 1 404 ? 13.805 32.406 -18.859 1 60.84 404 GLY B CA 1
ATOM 7175 C C . GLY B 1 404 ? 13.961 31.75 -17.5 1 60.84 404 GLY B C 1
ATOM 7176 O O . GLY B 1 404 ? 14.656 32.25 -16.625 1 60.84 404 GLY B O 1
ATOM 7177 N N . ASN B 1 405 ? 13.078 30.953 -17.016 1 69.5 405 ASN B N 1
ATOM 7178 C CA . ASN B 1 405 ? 13.172 30.25 -15.75 1 69.5 405 ASN B CA 1
ATOM 7179 C C . ASN B 1 405 ? 13.977 28.953 -15.883 1 69.5 405 ASN B C 1
ATOM 7181 O O . ASN B 1 405 ? 13.469 27.953 -16.406 1 69.5 405 ASN B O 1
ATOM 7185 N N . THR B 1 406 ? 15.344 29.078 -15.609 1 76.94 406 THR B N 1
ATOM 7186 C CA . THR B 1 406 ? 16.297 27.984 -15.695 1 76.94 406 THR B CA 1
ATOM 7187 C C . THR B 1 406 ? 15.805 26.781 -14.906 1 76.94 406 THR B C 1
ATOM 7189 O O . THR B 1 406 ? 16.094 25.625 -15.266 1 76.94 406 THR B O 1
ATOM 7192 N N . ALA B 1 407 ? 14.992 27.031 -13.977 1 79.69 407 ALA B N 1
ATOM 7193 C CA . ALA B 1 407 ? 14.492 25.922 -13.172 1 79.69 407 ALA B CA 1
ATOM 7194 C C . ALA B 1 407 ? 13.5 25.078 -13.953 1 79.69 407 ALA B C 1
ATOM 7196 O O . ALA B 1 407 ? 13.516 23.844 -13.867 1 79.69 407 ALA B O 1
ATOM 7197 N N . LEU B 1 408 ? 12.75 25.734 -14.711 1 85.06 408 LEU B N 1
ATOM 7198 C CA . LEU B 1 408 ? 11.75 25.031 -15.508 1 85.06 408 LEU B CA 1
ATOM 7199 C C . LEU B 1 408 ? 12.398 24.281 -16.656 1 85.06 408 LEU B C 1
ATOM 7201 O O . LEU B 1 408 ? 11.945 23.203 -17.047 1 85.06 408 LEU B O 1
ATOM 7205 N N . ILE B 1 409 ? 13.422 24.891 -17.219 1 86.19 409 ILE B N 1
ATOM 7206 C CA . ILE B 1 409 ? 14.156 24.234 -18.297 1 86.19 409 ILE B CA 1
ATOM 7207 C C . ILE B 1 409 ? 14.836 22.969 -17.766 1 86.19 409 ILE B C 1
ATOM 7209 O O . ILE B 1 409 ? 14.789 21.922 -18.391 1 86.19 409 ILE B O 1
ATOM 7213 N N . TYR B 1 410 ? 15.422 23.094 -16.656 1 87.88 410 TYR B N 1
ATOM 7214 C CA . TYR B 1 410 ? 16.062 21.953 -16.016 1 87.88 410 TYR B CA 1
ATOM 7215 C C . TYR B 1 410 ? 15.039 20.844 -15.734 1 87.88 410 TYR B C 1
ATOM 7217 O O . TYR B 1 410 ? 15.305 19.672 -15.984 1 87.88 410 TYR B O 1
ATOM 7225 N N . LEU B 1 411 ? 13.93 21.266 -15.281 1 90.5 411 LEU B N 1
ATOM 7226 C CA . LEU B 1 411 ? 12.875 20.297 -14.977 1 90.5 411 LEU B CA 1
ATOM 7227 C C . LEU B 1 411 ? 12.414 19.578 -16.234 1 90.5 411 LEU B C 1
ATOM 7229 O O . LEU B 1 411 ? 12.18 18.375 -16.219 1 90.5 411 LEU B O 1
ATOM 7233 N N . THR B 1 412 ? 12.297 20.328 -17.281 1 91.94 412 THR B N 1
ATOM 7234 C CA . THR B 1 412 ? 11.844 19.75 -18.547 1 91.94 412 THR B CA 1
ATOM 7235 C C . THR B 1 412 ? 12.867 18.766 -19.094 1 91.94 412 THR B C 1
ATOM 7237 O O . THR B 1 412 ? 12.516 17.688 -19.578 1 91.94 412 THR B O 1
ATOM 7240 N N . ILE B 1 413 ? 14.125 19.094 -18.969 1 91.88 413 ILE B N 1
ATOM 7241 C CA . ILE B 1 413 ? 15.18 18.203 -19.438 1 91.88 413 ILE B CA 1
ATOM 7242 C C . ILE B 1 413 ? 15.203 16.938 -18.578 1 91.88 413 ILE B C 1
ATOM 7244 O O . ILE B 1 413 ? 15.344 15.828 -19.109 1 91.88 413 ILE B O 1
ATOM 7248 N N . LYS B 1 414 ? 15.07 17.141 -17.344 1 91.88 414 LYS B N 1
ATOM 7249 C CA . LYS B 1 414 ? 15.008 16.016 -16.422 1 91.88 414 LYS B CA 1
ATOM 7250 C C . LYS B 1 414 ? 13.859 15.078 -16.781 1 91.88 414 LYS B C 1
ATOM 7252 O O . LYS B 1 414 ? 14.016 13.852 -16.766 1 91.88 414 LYS B O 1
ATOM 7257 N N . ALA B 1 415 ? 12.719 15.617 -17.109 1 94.81 415 ALA B N 1
ATOM 7258 C CA . ALA B 1 415 ? 11.523 14.836 -17.406 1 94.81 415 ALA B CA 1
ATOM 7259 C C . ALA B 1 415 ? 11.648 14.141 -18.766 1 94.81 415 ALA B C 1
ATOM 7261 O O . ALA B 1 415 ? 11.008 13.109 -19 1 94.81 415 ALA B O 1
ATOM 7262 N N . LEU B 1 416 ? 12.539 14.648 -19.594 1 94.94 416 LEU B N 1
ATOM 7263 C CA . LEU B 1 416 ? 12.672 14.117 -20.953 1 94.94 416 LEU B CA 1
ATOM 7264 C C . LEU B 1 416 ? 13.688 12.977 -20.984 1 94.94 416 LEU B C 1
ATOM 7266 O O . LEU B 1 416 ? 13.742 12.219 -21.953 1 94.94 416 LEU B O 1
ATOM 7270 N N . VAL B 1 417 ? 14.414 12.773 -19.969 1 93.38 417 VAL B N 1
ATOM 7271 C CA . VAL B 1 417 ? 15.516 11.812 -19.969 1 93.38 417 VAL B CA 1
ATOM 7272 C C . VAL B 1 417 ? 14.969 10.406 -20.234 1 93.38 417 VAL B C 1
ATOM 7274 O O . VAL B 1 417 ? 15.422 9.719 -21.156 1 93.38 417 VAL B O 1
ATOM 7277 N N . ILE B 1 418 ? 13.938 9.969 -19.469 1 93.38 418 ILE B N 1
ATOM 7278 C CA . ILE B 1 418 ? 13.43 8.609 -19.594 1 93.38 418 ILE B CA 1
ATOM 7279 C C . ILE B 1 418 ? 12.711 8.43 -20.922 1 93.38 418 ILE B C 1
ATOM 7281 O O . ILE B 1 418 ? 12.945 7.453 -21.641 1 93.38 418 ILE B O 1
ATOM 7285 N N . PRO B 1 419 ? 11.891 9.383 -21.375 1 94.31 419 PRO B N 1
ATOM 7286 C CA . PRO B 1 419 ? 11.25 9.227 -22.672 1 94.31 419 PRO B CA 1
ATOM 7287 C C . PRO B 1 419 ? 12.258 9.141 -23.828 1 94.31 419 PRO B C 1
ATOM 7289 O O . PRO B 1 419 ? 12.062 8.352 -24.75 1 94.31 419 PRO B O 1
ATOM 7292 N N . VAL B 1 420 ? 13.305 9.953 -23.734 1 93.19 420 VAL B N 1
ATOM 7293 C CA . VAL B 1 420 ? 14.305 9.938 -24.797 1 93.19 420 VAL B CA 1
ATOM 7294 C C . VAL B 1 420 ? 15.055 8.602 -24.781 1 93.19 420 VAL B C 1
ATOM 7296 O O . VAL B 1 420 ? 15.289 8.008 -25.844 1 93.19 420 VAL B O 1
ATOM 7299 N N . MET B 1 421 ? 15.406 8.141 -23.656 1 91.81 421 MET B N 1
ATOM 7300 C CA . MET B 1 421 ? 16.094 6.855 -23.547 1 91.81 421 MET B CA 1
ATOM 7301 C C . MET B 1 421 ? 15.188 5.723 -24.031 1 91.81 421 MET B C 1
ATOM 7303 O O . MET B 1 421 ? 15.648 4.789 -24.688 1 91.81 421 MET B O 1
ATOM 7307 N N . ALA B 1 422 ? 13.906 5.75 -23.594 1 92.75 422 ALA B N 1
ATOM 7308 C CA . ALA B 1 422 ? 12.945 4.734 -24.016 1 92.75 422 ALA B CA 1
ATOM 7309 C C . ALA B 1 422 ? 12.766 4.758 -25.531 1 92.75 422 ALA B C 1
ATOM 7311 O O . ALA B 1 422 ? 12.68 3.703 -26.172 1 92.75 422 ALA B O 1
ATOM 7312 N N . PHE B 1 423 ? 12.734 5.938 -26.078 1 92.19 423 PHE B N 1
ATOM 7313 C CA . PHE B 1 423 ? 12.594 6.082 -27.531 1 92.19 423 PHE B CA 1
ATOM 7314 C C . PHE B 1 423 ? 13.82 5.539 -28.25 1 92.19 423 PHE B C 1
ATOM 7316 O O . PHE B 1 423 ? 13.695 4.828 -29.25 1 92.19 423 PHE B O 1
ATOM 7323 N N . LEU B 1 424 ? 15.008 5.863 -27.75 1 88.75 424 LEU B N 1
ATOM 7324 C CA . LEU B 1 424 ? 16.25 5.367 -28.328 1 88.75 424 LEU B CA 1
ATOM 7325 C C . LEU B 1 424 ? 16.297 3.844 -28.281 1 88.75 424 LEU B C 1
ATOM 7327 O O . LEU B 1 424 ? 16.703 3.197 -29.25 1 88.75 424 LEU B O 1
ATOM 7331 N N . THR B 1 425 ? 15.906 3.311 -27.125 1 89.19 425 THR B N 1
ATOM 7332 C CA . THR B 1 425 ? 15.891 1.858 -26.984 1 89.19 425 THR B CA 1
ATOM 7333 C C . THR B 1 425 ? 14.898 1.233 -27.969 1 89.19 425 THR B C 1
ATOM 7335 O O . THR B 1 425 ? 15.156 0.163 -28.531 1 89.19 425 THR B O 1
ATOM 7338 N N . PHE B 1 426 ? 13.797 1.868 -28.172 1 91 426 PHE B N 1
ATOM 7339 C CA . PHE B 1 426 ? 12.789 1.375 -29.109 1 91 426 PHE B CA 1
ATOM 7340 C C . PHE B 1 426 ? 13.328 1.357 -30.531 1 91 426 PHE B C 1
ATOM 7342 O O . PHE B 1 426 ? 13.172 0.366 -31.25 1 91 426 PHE B O 1
ATOM 7349 N N . VAL B 1 427 ? 14.023 2.387 -30.969 1 89.25 427 VAL B N 1
ATOM 7350 C CA . VAL B 1 427 ? 14.562 2.5 -32.312 1 89.25 427 VAL B CA 1
ATOM 7351 C C . VAL B 1 427 ? 15.656 1.451 -32.531 1 89.25 427 VAL B C 1
ATOM 7353 O O . VAL B 1 427 ? 15.727 0.823 -33.594 1 89.25 427 VAL B O 1
ATOM 7356 N N . ILE B 1 428 ? 16.391 1.251 -31.5 1 85.5 428 ILE B N 1
ATOM 7357 C CA . ILE B 1 428 ? 17.469 0.272 -31.594 1 85.5 428 ILE B CA 1
ATOM 7358 C C . ILE B 1 428 ? 16.891 -1.136 -31.672 1 85.5 428 ILE B C 1
ATOM 7360 O O . ILE B 1 428 ? 17.422 -2 -32.375 1 85.5 428 ILE B O 1
ATOM 7364 N N . SER B 1 429 ? 15.812 -1.362 -30.922 1 84.81 429 SER B N 1
ATOM 7365 C CA . SER B 1 429 ? 15.164 -2.672 -30.953 1 84.81 429 SER B CA 1
ATOM 7366 C C . SER B 1 429 ? 14.648 -2.998 -32.344 1 84.81 429 SER B C 1
ATOM 7368 O O . SER B 1 429 ? 14.586 -4.168 -32.75 1 84.81 429 SER B O 1
ATOM 7370 N N . LEU B 1 430 ? 14.305 -1.981 -33.156 1 84.31 430 LEU B N 1
ATOM 7371 C CA . LEU B 1 430 ? 13.805 -2.186 -34.5 1 84.31 430 LEU B CA 1
ATOM 7372 C C . LEU B 1 430 ? 14.945 -2.504 -35.469 1 84.31 430 LEU B C 1
ATOM 7374 O O . LEU B 1 430 ? 14.734 -3.113 -36.5 1 84.31 430 LEU B O 1
ATOM 7378 N N . SER B 1 431 ? 16.125 -1.991 -35.156 1 78.5 431 SER B N 1
ATOM 7379 C CA . SER B 1 431 ? 17.25 -2.131 -36.062 1 78.5 431 SER B CA 1
ATOM 7380 C C . SER B 1 431 ? 17.812 -3.551 -36.062 1 78.5 431 SER B C 1
ATOM 7382 O O . SER B 1 431 ? 18.641 -3.904 -36.875 1 78.5 431 SER B O 1
ATOM 7384 N N . GLY B 1 432 ? 17.141 -4.461 -35.281 1 67.25 432 GLY B N 1
ATOM 7385 C CA . GLY B 1 432 ? 17.562 -5.855 -35.312 1 67.25 432 GLY B CA 1
ATOM 7386 C C . GLY B 1 432 ? 18.906 -6.09 -34.656 1 67.25 432 GLY B C 1
ATOM 7387 O O . GLY B 1 432 ? 19.562 -7.109 -34.875 1 67.25 432 GLY B O 1
ATOM 7388 N N . LEU B 1 433 ? 19.312 -5.152 -33.938 1 61.28 433 LEU B N 1
ATOM 7389 C CA . LEU B 1 433 ? 20.609 -5.344 -33.281 1 61.28 433 LEU B CA 1
ATOM 7390 C C . LEU B 1 433 ? 20.547 -6.5 -32.281 1 61.28 433 LEU B C 1
ATOM 7392 O O . LEU B 1 433 ? 19.594 -6.625 -31.531 1 61.28 433 LEU B O 1
ATOM 7396 N N . GLU B 1 434 ? 21.297 -7.508 -32.469 1 62.53 434 GLU B N 1
ATOM 7397 C CA . GLU B 1 434 ? 21.391 -8.719 -31.656 1 62.53 434 GLU B CA 1
ATOM 7398 C C . GLU B 1 434 ? 21.422 -8.391 -30.172 1 62.53 434 GLU B C 1
ATOM 7400 O O . GLU B 1 434 ? 20.953 -9.172 -29.344 1 62.53 434 GLU B O 1
ATOM 7405 N N . ALA B 1 435 ? 21.938 -7.129 -29.875 1 68.38 435 ALA B N 1
ATOM 7406 C CA . ALA B 1 435 ? 22.125 -6.926 -28.438 1 68.38 435 ALA B CA 1
ATOM 7407 C C . ALA B 1 435 ? 21.078 -5.984 -27.875 1 68.38 435 ALA B C 1
ATOM 7409 O O . ALA B 1 435 ? 21.391 -5.074 -27.094 1 68.38 435 ALA B O 1
ATOM 7410 N N . SER B 1 436 ? 19.844 -6.203 -28.297 1 70.56 436 SER B N 1
ATOM 7411 C CA . SER B 1 436 ? 18.75 -5.355 -27.812 1 70.56 436 SER B CA 1
ATOM 7412 C C . SER B 1 436 ? 18.625 -5.441 -26.297 1 70.56 436 SER B C 1
ATOM 7414 O O . SER B 1 436 ? 18.359 -4.438 -25.625 1 70.56 436 SER B O 1
ATOM 7416 N N . TYR B 1 437 ? 18.953 -6.531 -25.75 1 70.94 437 TYR B N 1
ATOM 7417 C CA . TYR B 1 437 ? 18.859 -6.703 -24.297 1 70.94 437 TYR B CA 1
ATOM 7418 C C . TYR B 1 437 ? 19.938 -5.887 -23.594 1 70.94 437 TYR B C 1
ATOM 7420 O O . TYR B 1 437 ? 19.656 -5.242 -22.578 1 70.94 437 TYR B O 1
ATOM 7428 N N . LEU B 1 438 ? 21.047 -5.906 -24.203 1 74.06 438 LEU B N 1
ATOM 7429 C CA . LEU B 1 438 ? 22.156 -5.156 -23.609 1 74.06 438 LEU B CA 1
ATOM 7430 C C . LEU B 1 438 ? 21.875 -3.658 -23.656 1 74.06 438 LEU B C 1
ATOM 7432 O O . LEU B 1 438 ? 22.156 -2.939 -22.703 1 74.06 438 LEU B O 1
ATOM 7436 N N . VAL B 1 439 ? 21.266 -3.322 -24.75 1 74.31 439 VAL B N 1
ATOM 7437 C CA . VAL B 1 439 ? 20.969 -1.902 -24.922 1 74.31 439 VAL B CA 1
ATOM 7438 C C . VAL B 1 439 ? 19.906 -1.469 -23.906 1 74.31 439 VAL B C 1
ATOM 7440 O O . VAL B 1 439 ? 20 -0.382 -23.328 1 74.31 439 VAL B O 1
ATOM 7443 N N . TYR B 1 440 ? 18.984 -2.363 -23.672 1 78.06 440 TYR B N 1
ATOM 7444 C CA . TYR B 1 440 ? 17.922 -2.059 -22.734 1 78.06 440 TYR B CA 1
ATOM 7445 C C . TYR B 1 440 ? 18.484 -1.855 -21.328 1 78.06 440 TYR B C 1
ATOM 7447 O O . TYR B 1 440 ? 18.172 -0.86 -20.672 1 78.06 440 TYR B O 1
ATOM 7455 N N . HIS B 1 441 ? 19.375 -2.666 -20.938 1 78.62 441 HIS B N 1
ATOM 7456 C CA . HIS B 1 441 ? 19.938 -2.562 -19.594 1 78.62 441 HIS B CA 1
ATOM 7457 C C . HIS B 1 441 ? 20.938 -1.406 -19.5 1 78.62 441 HIS B C 1
ATOM 7459 O O . HIS B 1 441 ? 21 -0.717 -18.484 1 78.62 441 HIS B O 1
ATOM 7465 N N . VAL B 1 442 ? 21.547 -1.188 -20.578 1 77.69 442 VAL B N 1
ATOM 7466 C CA . VAL B 1 442 ? 22.484 -0.077 -20.594 1 77.69 442 VAL B CA 1
ATOM 7467 C C . VAL B 1 442 ? 21.734 1.246 -20.469 1 77.69 442 VAL B C 1
ATOM 7469 O O . VAL B 1 442 ? 22.141 2.121 -19.688 1 77.69 442 VAL B O 1
ATOM 7472 N N . CYS B 1 443 ? 20.672 1.288 -21.141 1 78.12 443 CYS B N 1
ATOM 7473 C CA . CYS B 1 443 ? 19.891 2.516 -21.078 1 78.12 443 CYS B CA 1
ATOM 7474 C C . CYS B 1 443 ? 19.25 2.689 -19.703 1 78.12 443 CYS B C 1
ATOM 7476 O O . CYS B 1 443 ? 19.188 3.805 -19.188 1 78.12 443 CYS B O 1
ATOM 7478 N N . MET B 1 444 ? 18.891 1.617 -19.203 1 80.44 444 MET B N 1
ATOM 7479 C CA . MET B 1 444 ? 18.266 1.671 -17.891 1 80.44 444 MET B CA 1
ATOM 7480 C C . MET B 1 444 ? 19.266 2.115 -16.828 1 80.44 444 MET B C 1
ATOM 7482 O O . MET B 1 444 ? 18.953 2.953 -15.977 1 80.44 444 MET B O 1
ATOM 7486 N N . TYR B 1 445 ? 20.5 1.656 -16.938 1 83.44 445 TYR B N 1
ATOM 7487 C CA . TYR B 1 445 ? 21.516 1.958 -15.938 1 83.44 445 TYR B CA 1
ATOM 7488 C C . TYR B 1 445 ? 22.203 3.283 -16.234 1 83.44 445 TYR B C 1
ATOM 7490 O O . TYR B 1 445 ? 22.797 3.893 -15.344 1 83.44 445 TYR B O 1
ATOM 7498 N N . ALA B 1 446 ? 22.031 3.748 -17.453 1 85.5 446 ALA B N 1
ATOM 7499 C CA . ALA B 1 446 ? 22.594 5.035 -17.844 1 85.5 446 ALA B CA 1
ATOM 7500 C C . ALA B 1 446 ? 21.719 6.188 -17.359 1 85.5 446 ALA B C 1
ATOM 7502 O O . ALA B 1 446 ? 22.188 7.312 -17.203 1 85.5 446 ALA B O 1
ATOM 7503 N N . THR B 1 447 ? 20.469 5.867 -17.141 1 87.06 447 THR B N 1
ATOM 7504 C CA . THR B 1 447 ? 19.516 6.914 -16.828 1 87.06 447 THR B CA 1
ATOM 7505 C C . THR B 1 447 ? 19.906 7.629 -15.531 1 87.06 447 THR B C 1
ATOM 7507 O O . THR B 1 447 ? 19.984 8.859 -15.5 1 87.06 447 THR B O 1
ATOM 7510 N N . PRO B 1 448 ? 20.266 6.906 -14.438 1 86.44 448 PRO B N 1
ATOM 7511 C CA . PRO B 1 448 ? 20.688 7.617 -13.227 1 86.44 448 PRO B CA 1
ATOM 7512 C C . PRO B 1 448 ? 21.969 8.422 -13.414 1 86.44 448 PRO B C 1
ATOM 7514 O O . PRO B 1 448 ? 22.125 9.5 -12.836 1 86.44 448 PRO B O 1
ATOM 7517 N N . VAL B 1 449 ? 22.812 7.938 -14.25 1 87.81 449 VAL B N 1
ATOM 7518 C CA . VAL B 1 449 ? 24.062 8.625 -14.516 1 87.81 449 VAL B CA 1
ATOM 7519 C C . VAL B 1 449 ? 23.797 9.938 -15.25 1 87.8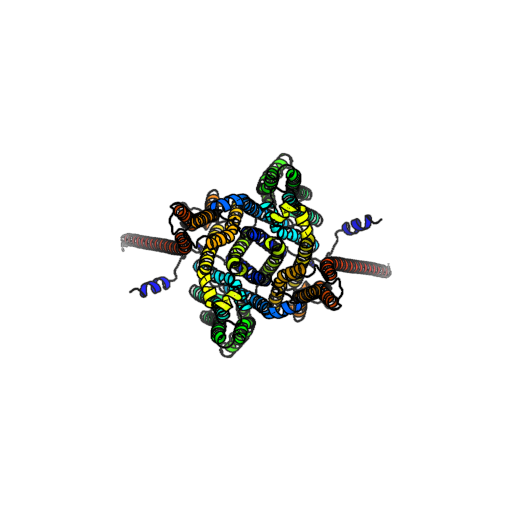1 449 VAL B C 1
ATOM 7521 O O . VAL B 1 449 ? 24.375 10.977 -14.906 1 87.81 449 VAL B O 1
ATOM 7524 N N . VAL B 1 450 ? 22.938 9.859 -16.188 1 89 450 VAL B N 1
ATOM 7525 C CA . VAL B 1 450 ? 22.594 11.047 -16.953 1 89 450 VAL B CA 1
ATOM 7526 C C . VAL B 1 450 ? 21.953 12.086 -16.031 1 89 450 VAL B C 1
ATOM 7528 O O . VAL B 1 450 ? 22.234 13.281 -16.156 1 89 450 VAL B O 1
ATOM 7531 N N . LEU B 1 451 ? 21.156 11.656 -15.156 1 88.38 451 LEU B N 1
ATOM 7532 C CA . LEU B 1 451 ? 20.484 12.57 -14.234 1 88.38 451 LEU B CA 1
ATOM 7533 C C . LEU B 1 451 ? 21.484 13.211 -13.289 1 88.38 451 LEU B C 1
ATOM 7535 O O . LEU B 1 451 ? 21.375 14.391 -12.953 1 88.38 451 LEU B O 1
ATOM 7539 N N . ILE B 1 452 ? 22.469 12.43 -12.891 1 85.88 452 ILE B N 1
ATOM 7540 C CA . ILE B 1 452 ? 23.516 12.953 -12.023 1 85.88 452 ILE B CA 1
ATOM 7541 C C . ILE B 1 452 ? 24.359 13.977 -12.789 1 85.88 452 ILE B C 1
ATOM 7543 O O . ILE B 1 452 ? 24.672 15.047 -12.266 1 85.88 452 ILE B O 1
ATOM 7547 N N . LEU B 1 453 ? 24.672 13.664 -14.031 1 85.94 453 LEU B N 1
ATOM 7548 C CA . LEU B 1 453 ? 25.453 14.578 -14.867 1 85.94 453 LEU B CA 1
ATOM 7549 C C . LEU B 1 453 ? 24.672 15.867 -15.117 1 85.94 453 LEU B C 1
ATOM 7551 O O . LEU B 1 453 ? 25.25 16.953 -15.133 1 85.94 453 LEU B O 1
ATOM 7555 N N . LEU B 1 454 ? 23.406 15.695 -15.328 1 85.94 454 LEU B N 1
ATOM 7556 C CA . LEU B 1 454 ? 22.547 16.859 -15.523 1 85.94 454 LEU B CA 1
ATOM 7557 C C . LEU B 1 454 ? 22.531 17.734 -14.273 1 85.94 454 LEU B C 1
ATOM 7559 O O . LEU B 1 454 ? 22.547 18.969 -14.375 1 85.94 454 LEU B O 1
ATOM 7563 N N . LYS B 1 455 ? 22.469 17.156 -13.141 1 84.94 455 LYS B N 1
ATOM 7564 C CA . LYS B 1 455 ? 22.453 17.906 -11.891 1 84.94 455 LYS B CA 1
ATOM 7565 C C . LYS B 1 455 ? 23.766 18.641 -11.68 1 84.94 455 LYS B C 1
ATOM 7567 O O . LYS B 1 455 ? 23.781 19.812 -11.25 1 84.94 455 LYS B O 1
ATOM 7572 N N . VAL B 1 456 ? 24.844 17.953 -12.008 1 82.75 456 VAL B N 1
ATOM 7573 C CA . VAL B 1 456 ? 26.156 18.562 -11.875 1 82.75 456 VAL B CA 1
ATOM 7574 C C . VAL B 1 456 ? 26.297 19.719 -12.875 1 82.75 456 VAL B C 1
ATOM 7576 O O . VAL B 1 456 ? 26.812 20.781 -12.531 1 82.75 456 VAL B O 1
ATOM 7579 N N . GLY B 1 457 ? 25.844 19.484 -14.055 1 78.94 457 GLY B N 1
ATOM 7580 C CA . GLY B 1 457 ? 25.844 20.547 -15.047 1 78.94 457 GLY B CA 1
ATOM 7581 C C . GLY B 1 457 ? 25.016 21.75 -14.641 1 78.94 457 GLY B C 1
ATOM 7582 O O . GLY B 1 457 ? 25.438 22.891 -14.836 1 78.94 457 GLY B O 1
ATOM 7583 N N . TYR B 1 458 ? 23.906 21.438 -14.109 1 80.69 458 TYR B N 1
ATOM 7584 C CA . TYR B 1 458 ? 23.016 22.5 -13.641 1 80.69 458 TYR B CA 1
ATOM 7585 C C . TYR B 1 458 ? 23.656 23.281 -12.492 1 80.69 458 TYR B C 1
ATOM 7587 O O . TYR B 1 458 ? 23.578 24.5 -12.438 1 80.69 458 TYR B O 1
ATOM 7595 N N . ALA B 1 459 ? 24.297 22.609 -11.539 1 76.56 459 ALA B N 1
ATOM 7596 C CA . ALA B 1 459 ? 24.953 23.234 -10.406 1 76.56 459 ALA B CA 1
ATOM 7597 C C . ALA B 1 459 ? 26.125 24.094 -10.867 1 76.56 459 ALA B C 1
ATOM 7599 O O . ALA B 1 459 ? 26.359 25.188 -10.328 1 76.56 459 ALA B O 1
ATOM 7600 N N . CYS B 1 460 ? 26.828 23.594 -11.836 1 70.31 460 CYS B N 1
ATOM 7601 C CA . CYS B 1 460 ? 27.969 24.344 -12.367 1 70.31 460 CYS B CA 1
ATOM 7602 C C . CYS B 1 460 ? 27.5 25.594 -13.094 1 70.31 460 CYS B C 1
ATOM 7604 O O . CYS B 1 460 ? 28.141 26.641 -13.008 1 70.31 460 CYS B O 1
ATOM 7606 N N . HIS B 1 461 ? 26.391 25.453 -13.758 1 70.25 461 HIS B N 1
ATOM 7607 C CA . HIS B 1 461 ? 25.844 26.609 -14.461 1 70.25 461 HIS B CA 1
ATOM 7608 C C . HIS B 1 461 ? 25.453 27.703 -13.484 1 70.25 461 HIS B C 1
ATOM 7610 O O . HIS B 1 461 ? 25.766 28.875 -13.711 1 70.25 461 HIS B O 1
ATOM 7616 N N . TRP B 1 462 ? 24.875 27.406 -12.406 1 66.44 462 TRP B N 1
ATOM 7617 C CA . TRP B 1 462 ? 24.438 28.391 -11.43 1 66.44 462 TRP B CA 1
ATOM 7618 C C . TRP B 1 462 ? 25.609 28.953 -10.648 1 66.44 462 TRP B C 1
ATOM 7620 O O . TRP B 1 462 ? 25.609 30.125 -10.273 1 66.44 462 TRP B O 1
ATOM 7630 N N . ARG B 1 463 ? 26.562 28.078 -10.375 1 59.59 463 ARG B N 1
ATOM 7631 C CA . ARG B 1 463 ? 27.766 28.594 -9.75 1 59.59 463 ARG B CA 1
ATOM 7632 C C . ARG B 1 463 ? 28.469 29.609 -10.656 1 59.59 463 ARG B C 1
ATOM 7634 O O . ARG B 1 463 ? 28.953 30.641 -10.18 1 59.59 463 ARG B O 1
ATOM 7641 N N . HIS B 1 464 ? 28.375 29.312 -11.836 1 58.25 464 HIS B N 1
ATOM 7642 C CA . HIS B 1 464 ? 29 30.219 -12.797 1 58.25 464 HIS B CA 1
ATOM 7643 C C . HIS B 1 464 ? 28.203 31.531 -12.906 1 58.25 464 HIS B C 1
ATOM 7645 O O . HIS B 1 464 ? 28.797 32.625 -12.961 1 58.25 464 HIS B O 1
ATOM 7651 N N . VAL B 1 465 ? 26.906 31.344 -12.906 1 58.75 465 VAL B N 1
ATOM 7652 C CA . VAL B 1 465 ? 26.047 32.531 -13.008 1 58.75 465 VAL B CA 1
ATOM 7653 C C . VAL B 1 465 ? 26.172 33.344 -11.727 1 58.75 465 VAL B C 1
ATOM 7655 O O . VAL B 1 465 ? 26.219 34.594 -11.781 1 58.75 465 VAL B O 1
ATOM 7658 N N . GLY B 1 466 ? 26.156 32.625 -10.578 1 54.91 466 GLY B N 1
ATOM 7659 C CA . GLY B 1 466 ? 26.375 33.344 -9.32 1 54.91 466 GLY B CA 1
ATOM 7660 C C . GLY B 1 466 ? 27.703 34.062 -9.266 1 54.91 466 GLY B C 1
ATOM 7661 O O . GLY B 1 466 ? 27.797 35.188 -8.805 1 54.91 466 GLY B O 1
ATOM 7662 N N . ASP B 1 467 ? 28.734 33.438 -9.742 1 56.84 467 ASP B N 1
ATOM 7663 C CA . ASP B 1 467 ? 30.062 34.031 -9.773 1 56.84 467 ASP B CA 1
ATOM 7664 C C . ASP B 1 467 ? 30.109 35.25 -10.688 1 56.84 467 ASP B C 1
ATOM 7666 O O . ASP B 1 467 ? 30.719 36.281 -10.359 1 56.84 467 ASP B O 1
ATOM 7670 N N . VAL B 1 468 ? 29.406 35.156 -11.711 1 54.5 468 VAL B N 1
ATOM 7671 C CA . VAL B 1 468 ? 29.375 36.25 -12.672 1 54.5 468 VAL B CA 1
ATOM 7672 C C . VAL B 1 468 ? 28.625 37.438 -12.078 1 54.5 468 VAL B C 1
ATOM 7674 O O . VAL B 1 468 ? 29.047 38.562 -12.219 1 54.5 468 VAL B O 1
ATOM 7677 N N . GLN B 1 469 ? 27.5 37.062 -11.469 1 56.22 469 GLN B N 1
ATOM 7678 C CA . GLN B 1 469 ? 26.734 38.125 -10.836 1 56.22 469 GLN B CA 1
ATOM 7679 C C . GLN B 1 469 ? 27.531 38.812 -9.719 1 56.22 469 GLN B C 1
ATOM 7681 O O . GLN B 1 469 ? 27.469 40.031 -9.555 1 56.22 469 GLN B O 1
ATOM 7686 N N . HIS B 1 470 ? 28.219 38 -8.969 1 59.97 470 HIS B N 1
ATOM 7687 C CA . HIS B 1 470 ? 29.078 38.562 -7.922 1 59.97 470 HIS B CA 1
ATOM 7688 C C . HIS B 1 470 ? 30.172 39.438 -8.516 1 59.97 470 HIS B C 1
ATOM 7690 O O . HIS B 1 470 ? 30.5 40.5 -7.969 1 59.97 470 HIS B O 1
ATOM 7696 N N . GLU B 1 471 ? 30.766 39.031 -9.562 1 59.81 471 GLU B N 1
ATOM 7697 C CA . GLU B 1 471 ? 31.781 39.812 -10.242 1 59.81 471 GLU B CA 1
ATOM 7698 C C . GLU B 1 471 ? 31.203 41.125 -10.766 1 59.81 471 GLU B C 1
ATOM 7700 O O . GLU B 1 471 ? 31.844 42.188 -10.664 1 59.81 471 GLU B O 1
ATOM 7705 N N . GLU B 1 472 ? 30.031 41 -11.297 1 58.47 472 GLU B N 1
ATOM 7706 C CA . GLU B 1 472 ? 29.375 42.188 -11.797 1 58.47 472 GLU B CA 1
ATOM 7707 C C . GLU B 1 472 ? 29.016 43.156 -10.656 1 58.47 472 GLU B C 1
ATOM 7709 O O . GLU B 1 472 ? 29.156 44.375 -10.797 1 58.47 472 GLU B O 1
ATOM 7714 N N . GLU B 1 473 ? 28.578 42.594 -9.602 1 63 473 GLU B N 1
ATOM 7715 C CA . GLU B 1 473 ? 28.281 43.406 -8.422 1 63 473 GLU B CA 1
ATOM 7716 C C . GLU B 1 473 ? 29.547 44.062 -7.879 1 63 473 GLU B C 1
ATOM 7718 O O . GLU B 1 473 ? 29.531 45.25 -7.469 1 63 473 GLU B O 1
ATOM 7723 N N . GLN B 1 474 ? 30.625 43.406 -7.832 1 65.12 474 GLN B N 1
ATOM 7724 C CA . GLN B 1 474 ? 31.906 43.969 -7.402 1 65.12 474 GLN B CA 1
ATOM 7725 C C . GLN B 1 474 ? 32.375 45.031 -8.352 1 65.12 474 GLN B C 1
ATOM 7727 O O . GLN B 1 474 ? 32.906 46.062 -7.918 1 65.12 474 GLN B O 1
ATOM 7732 N N . LEU B 1 475 ? 32.156 44.844 -9.547 1 64.19 475 LEU B N 1
ATOM 7733 C CA . LEU B 1 475 ? 32.531 45.844 -10.555 1 64.19 475 LEU B CA 1
ATOM 7734 C C . LEU B 1 475 ? 31.688 47.094 -10.43 1 64.19 475 LEU B C 1
ATOM 7736 O O . LEU B 1 475 ? 32.188 48.219 -10.531 1 64.19 475 LEU B O 1
ATOM 7740 N N . THR B 1 476 ? 30.438 46.812 -10.219 1 67 476 THR B N 1
ATOM 7741 C CA . THR B 1 476 ? 29.547 47.938 -10.031 1 67 476 THR B CA 1
ATOM 7742 C C . THR B 1 476 ? 29.891 48.719 -8.75 1 67 476 THR B C 1
ATOM 7744 O O . THR B 1 476 ? 29.844 49.938 -8.727 1 67 476 THR B O 1
ATOM 7747 N N . GLU B 1 477 ? 30.234 48 -7.738 1 69.06 477 GLU B N 1
ATOM 7748 C CA . GLU B 1 477 ? 30.672 48.625 -6.492 1 69.06 477 GLU B CA 1
ATOM 7749 C C . GLU B 1 477 ? 31.969 49.375 -6.68 1 69.06 477 GLU B C 1
ATOM 7751 O O . GLU B 1 477 ? 32.156 50.5 -6.145 1 69.06 477 GLU B O 1
ATOM 7756 N N . GLU B 1 478 ? 32.812 48.906 -7.438 1 67.19 478 GLU B N 1
ATOM 7757 C CA . GLU B 1 478 ? 34.094 49.562 -7.742 1 67.19 478 GLU B CA 1
ATOM 7758 C C . GLU B 1 478 ? 33.875 50.812 -8.594 1 67.19 478 GLU B C 1
ATOM 7760 O O . GLU B 1 478 ? 34.5 51.844 -8.375 1 67.19 478 GLU B O 1
ATOM 7765 N N . GLU B 1 479 ? 32.938 50.688 -9.453 1 65.62 479 GLU B N 1
ATOM 7766 C CA . GLU B 1 479 ? 32.594 51.812 -10.289 1 65.62 479 GLU B CA 1
ATOM 7767 C C . GLU B 1 479 ? 31.938 52.906 -9.477 1 65.62 479 GLU B C 1
ATOM 7769 O O . GLU B 1 479 ? 32.188 54.094 -9.68 1 65.62 479 GLU B O 1
ATOM 7774 N N . ASN B 1 480 ? 31.141 52.5 -8.547 1 69.69 480 ASN B N 1
ATOM 7775 C CA . ASN B 1 480 ? 30.484 53.438 -7.668 1 69.69 480 ASN B CA 1
ATOM 7776 C C . ASN B 1 480 ? 31.484 54.094 -6.719 1 69.69 480 ASN B C 1
ATOM 7778 O O . ASN B 1 480 ? 31.359 55.281 -6.418 1 69.69 480 ASN B O 1
ATOM 7782 N N . MET B 1 481 ? 32.438 53.406 -6.293 1 68 481 MET B N 1
ATOM 7783 C CA . MET B 1 481 ? 33.469 53.938 -5.434 1 68 481 MET B CA 1
ATOM 7784 C C . MET B 1 481 ? 34.375 54.875 -6.211 1 68 481 MET B C 1
ATOM 7786 O O . MET B 1 481 ? 34.812 55.906 -5.68 1 68 481 MET B O 1
ATOM 7790 N N . GLU B 1 482 ? 34.562 54.594 -7.402 1 63.56 482 GLU B N 1
ATOM 7791 C CA . GLU B 1 482 ? 35.344 55.469 -8.25 1 63.56 482 GLU B CA 1
ATOM 7792 C C . GLU B 1 482 ? 34.562 56.719 -8.625 1 63.56 482 GLU B C 1
ATOM 7794 O O . GLU B 1 482 ? 35.156 57.812 -8.711 1 63.56 482 GLU B O 1
ATOM 7799 N N . GLY B 1 483 ? 33.281 56.531 -8.727 1 63.5 483 GLY B N 1
ATOM 7800 C CA . GLY B 1 483 ? 32.438 57.688 -9 1 63.5 483 GLY B CA 1
ATOM 7801 C C . GLY B 1 483 ? 32.281 58.625 -7.824 1 63.5 483 GLY B C 1
ATOM 7802 O O . GLY B 1 483 ? 32.25 59.844 -7.996 1 63.5 483 GLY B O 1
ATOM 7803 N N . ASN B 1 484 ? 32.219 58.125 -6.633 1 62.88 484 ASN B N 1
ATOM 7804 C CA . ASN B 1 484 ? 32.125 58.969 -5.441 1 62.88 484 ASN B CA 1
ATOM 7805 C C . ASN B 1 484 ? 33.469 59.625 -5.125 1 62.88 484 ASN B C 1
ATOM 7807 O O . ASN B 1 484 ? 33.531 60.719 -4.547 1 62.88 484 ASN B O 1
ATOM 7811 N N . GLY B 1 485 ? 34.562 59.156 -5.523 1 59.41 485 GLY B N 1
ATOM 7812 C CA . GLY B 1 485 ? 35.875 59.75 -5.355 1 59.41 485 GLY B CA 1
ATOM 7813 C C . GLY B 1 485 ? 36.062 60.969 -6.25 1 59.41 485 GLY B C 1
ATOM 7814 O O . GLY B 1 485 ? 36.719 61.938 -5.855 1 59.41 485 GLY B O 1
ATOM 7815 N N . GLU B 1 486 ? 35.469 61 -7.34 1 57 486 GLU B N 1
ATOM 7816 C CA . GLU B 1 486 ? 35.656 62.156 -8.234 1 57 486 GLU B CA 1
ATOM 7817 C C . GLU B 1 486 ? 34.75 63.312 -7.832 1 57 486 GLU B C 1
ATOM 7819 O O . GLU B 1 486 ? 35.094 64.5 -8.016 1 57 486 GLU B O 1
ATOM 7824 N N . GLU B 1 487 ? 33.594 63.062 -7.176 1 54.59 487 GLU B N 1
ATOM 7825 C CA . GLU B 1 487 ? 32.719 64.188 -6.781 1 54.59 487 GLU B CA 1
ATOM 7826 C C . GLU B 1 487 ? 33.281 64.875 -5.555 1 54.59 487 GLU B C 1
ATOM 7828 O O . GLU B 1 487 ? 33.094 66.125 -5.41 1 54.59 487 GLU B O 1
ATOM 7833 N N . GLU B 1 488 ? 34 64.312 -4.629 1 51.44 488 GLU B N 1
ATOM 7834 C CA . GLU B 1 488 ? 34.531 65 -3.465 1 51.44 488 GLU B CA 1
ATOM 7835 C C . GLU B 1 488 ? 35.75 65.875 -3.844 1 51.44 488 GLU B C 1
ATOM 7837 O O . GLU B 1 488 ? 36.031 66.875 -3.176 1 51.44 488 GLU B O 1
ATOM 7842 N N . GLU B 1 489 ? 36.438 65.625 -4.887 1 49.06 489 GLU B N 1
ATOM 7843 C CA . GLU B 1 489 ? 37.562 66.5 -5.242 1 49.06 489 GLU B CA 1
ATOM 7844 C C . GLU B 1 489 ? 37.094 67.812 -5.93 1 49.06 489 GLU B C 1
ATOM 7846 O O . GLU B 1 489 ? 37.781 68.812 -5.93 1 49.06 489 GLU B O 1
ATOM 7851 N N . GLY B 1 490 ? 35.875 67.812 -6.488 1 44.59 490 GLY B N 1
ATOM 7852 C CA . GLY B 1 490 ? 35.438 69 -7.195 1 44.59 490 GLY B CA 1
ATOM 7853 C C . GLY B 1 490 ? 34.938 70.125 -6.27 1 44.59 490 GLY B C 1
ATOM 7854 O O . GLY B 1 490 ? 34.781 71.25 -6.684 1 44.59 490 GLY B O 1
ATOM 7855 N N . THR B 1 491 ? 34.375 69.75 -5.121 1 43.25 491 THR B N 1
ATOM 7856 C CA . THR B 1 491 ? 33.719 70.812 -4.375 1 43.25 491 THR B CA 1
ATOM 7857 C C . THR B 1 491 ? 34.719 71.562 -3.533 1 43.25 491 THR B C 1
ATOM 7859 O O . THR B 1 491 ? 34.375 72.625 -2.949 1 43.25 491 THR B O 1
ATOM 7862 N N . ASN B 1 492 ? 35.906 71.062 -3.234 1 38.59 492 ASN B N 1
ATOM 7863 C CA . ASN B 1 492 ? 36.719 71.875 -2.305 1 38.59 492 ASN B CA 1
ATOM 7864 C C . ASN B 1 492 ? 37.375 73.062 -2.984 1 38.59 492 ASN B C 1
ATOM 7866 O O . ASN B 1 492 ? 38.156 73.75 -2.377 1 38.59 492 ASN B O 1
ATOM 7870 N N . GLU B 1 493 ? 37.406 73.25 -4.301 1 37.78 493 GLU B N 1
ATOM 7871 C CA . GLU B 1 493 ? 38.219 74.375 -4.781 1 37.78 493 GLU B CA 1
ATOM 7872 C C . GLU B 1 493 ? 37.469 75.688 -4.59 1 37.78 493 GLU B C 1
ATOM 7874 O O . GLU B 1 493 ? 38.062 76.75 -4.727 1 37.78 493 GLU B O 1
ATOM 7879 N N . GLY B 1 494 ? 36.125 75.75 -4.641 1 33.16 494 GLY B N 1
ATOM 7880 C CA . GLY B 1 494 ? 35.562 77.062 -4.902 1 33.16 494 GLY B CA 1
ATOM 7881 C C . GLY B 1 494 ? 35.562 78 -3.676 1 33.16 494 GLY B C 1
ATOM 7882 O O . GLY B 1 494 ? 35.125 79.125 -3.752 1 33.16 494 GLY B O 1
ATOM 7883 N N . VAL B 1 495 ? 35.438 77.5 -2.443 1 33.16 495 VAL B N 1
ATOM 7884 C CA . VAL B 1 495 ? 35.062 78.5 -1.453 1 33.16 495 VAL B CA 1
ATOM 7885 C C . VAL B 1 495 ? 36.312 79.188 -0.933 1 33.16 495 VAL B C 1
ATOM 7887 O O . VAL B 1 495 ? 37.062 78.625 -0.132 1 33.16 495 VAL B O 1
ATOM 7890 N N . ALA B 1 496 ? 37.25 79.75 -1.824 1 33.44 496 ALA B N 1
ATOM 7891 C CA . ALA B 1 496 ? 38.219 80.75 -1.376 1 33.44 496 ALA B CA 1
ATOM 7892 C C . ALA B 1 496 ? 37.531 81.875 -0.682 1 33.44 496 ALA B C 1
ATOM 7894 O O . ALA B 1 496 ? 36.625 82.5 -1.245 1 33.44 496 ALA B O 1
ATOM 7895 N N . VAL B 1 497 ? 37.438 81.875 0.651 1 28.02 497 VAL B N 1
ATOM 7896 C CA . VAL B 1 497 ? 37.031 82.938 1.583 1 28.02 497 VAL B CA 1
ATOM 7897 C C . VAL B 1 497 ? 37.812 84.188 1.311 1 28.02 497 VAL B C 1
ATOM 7899 O O . VAL B 1 497 ? 39.062 84.188 1.268 1 28.02 497 VAL B O 1
ATOM 7902 N N . VAL B 1 498 ? 37.281 85.25 0.53 1 29.98 498 VAL B N 1
ATOM 7903 C CA . VAL B 1 498 ? 37.594 86.688 0.437 1 29.98 498 VAL B CA 1
ATOM 7904 C C . VAL B 1 498 ? 37.719 87.25 1.837 1 29.98 498 VAL B C 1
ATOM 7906 O O . VAL B 1 498 ? 36.75 87.375 2.568 1 29.98 498 VAL B O 1
ATOM 7909 N N . ILE B 1 499 ? 38.531 86.625 2.744 1 22.17 499 ILE B N 1
ATOM 7910 C CA . ILE B 1 499 ? 39.156 87.562 3.684 1 22.17 499 ILE B CA 1
ATOM 7911 C C . ILE B 1 499 ? 40.312 88.25 3.008 1 22.17 499 ILE B C 1
ATOM 7913 O O . ILE B 1 499 ? 41.125 87.688 2.322 1 22.17 499 ILE B O 1
#

Sequence (998 aa):
MSSSIVHQVLRGGPPRAITRSDIVEPNRLQGFSDAVFATAATLLIVPVRKFEMEQDETLKAALLRQWPQFTVFLLGYLVICTLWESHFVRYKVLAKVDDVLVAMNLVSLMIVTFLPFSVNLEGHFAKYETSVLLNAGLLLALELCELAMFIYGFSNPVLLSARFQALEESEKRVKRHQIYIKVLLNCCLFLLAAIFSFASFVVAYILICSVLLTPFMKRIIIKLTELSAQCRFHDTVSTFEVLTGRIDKERLECFTDAAVAIVATLLILDLTTEDFPTEQEVEREGLVEALKRLKQLFISYVGTYVTVAIQWFIHHSVVHHLHIFTPILVVINRTFLAFVAFTPFLSTLNNKYTGHVSSDAQTAVGFSSIILFMGSFTNVLMIIVALFKPDINLVDWARPRDNGNTALIYLTIKALVIPVMAFLTFVISLSGLEASYLVYHVCMYATPVVLILLKVGYACHWRHVGDVQHEEEQLTEEENMEGNGEEEEGTNEGVAVVIMSSSIVHQVLRGGPPRAITRSDIVEPNRLQGFSDAVFATAATLLIVPVRKFEMEQDETLKAALLRQWPQFTVFLLGYLVICTLWESHFVRYKVLAKVDDVLVAMNLVSLMIVTFLPFSVNLEGHFAKYETSVLLNAGLLLALELCELAMFIYGFSNPVLLSARFQALEESEKRVKRHQIYIKVLLNCCLFLLAAIFSFASFVVAYILICSVLLTPFMKRIIIKLTELSAQCRFHDTVSTFEVLTGRIDKERLECFTDAAVAIVATLLILDLTTEDFPTEQEVEREGLVEALKRLKQLFISYVGTYVTVAIQWFIHHSVVHHLHIFTPILVVINRTFLAFVAFTPFLSTLNNKYTGHVSSDAQTAVGFSSIILFMGSFTNVLMIIVALFKPDINLVDWARPRDNGNTALIYLTIKALVIPVMAFLTFVISLSGLEASYLVYHVCMYATPVVLILLKVGYACHWRHVGDVQHEEEQLTEEENMEGNGEEEEGTNEGVAVVI

Foldseek 3Di:
DVVVVVVCVLPPDPPPPPPPPQKDFCVVVLVVLLLLLLLLLLCLQVVVLPQDDDDPDFLVRSCVVLVLSLVLSLLLSLLSLLLNVVVQLLCLFQRIDGPVLSVLSVVLSVLSSCLSVLSNLCSVPVLDLVSLLVNLVSQLVSLVSSLVSLVVCVSPVVRTDPVLNPDDPVVNVVLSVLSNVLSVVSNVLSVVLSVCSVPDSVVSVVSSSCSSCSLVVSVVVVVVVVVVPPPPPPPVVVSCCSNNPQDDLVSLLVSLVSNLVSLLVCLCCCDVPPLDDDPVNCVVPNDVVSVVVCVVLVLLSVLLSLLSVLLNVLLVLLSVFWDGQDPVNSSLSSSLSSLSSNSSSLSSQCSVQCPALDLSNLVSLLVSLVSQLSNLCSSLVSLVVCLVPVVHTGDPLQHADPVGRLSSVLSNVSSCLRNVLSVVLNVVSVVSDSNSSVSSSCSSVCSVVVNVVSVVVSVVVVVVVVVVVVVVVVVVVVVVVVVVVVVVVPPPPPPPDPD/DVVVVVVCVLPPDPPPPPPPPQKDFCVVVLVVLLLLLLLLLLCLQVVVLPQDDDDPDFLVRSCVVLVLSLVLSLLLSLLSLLLNVVVQLLCLFQRIDGPVLSVLSVVLSVLSSCLSVLSNLCSVPVLDLVSLLVNLVSQLVSLVSSLVSLV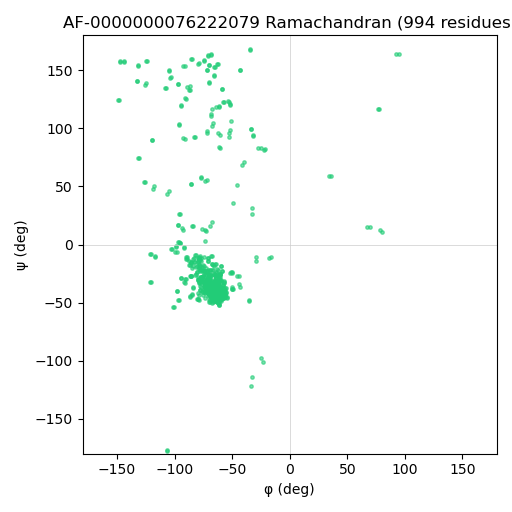VCVSPVVRTDPVLNPDDPVVNVVLSVLSNVLSVVSNVLSVVLSVCSVPDSVVSVVSSSCSSCSLVVSVVVVVVVVVVPPPPPPPVVVSCCSNNPQDDLVSLLVSLVSNLVSLLVCLCCCDVPPLDDDPVNCVVPNDVVSVVVCVLLVLLSVLLSLLSVLLNVLLVLLSVFWPGQDPVNSSLSSSLSSLSSNSSSLSSQCSVQCPALDLSNLVSLLVNLVSQLSNLCSSLVSLVVCLVPVVHTGDPLQHADPVGRLSSVLSNVSSCLRNVLSVVLNVVSVVSDSNSSVSSSCSSVCSVVVNVVSVVVSVVVVVVVVVVVVVVVVVVVVVVVVVVVVVVVPPPPPPPPPD

InterPro domains:
  IPR010617 Endosomal/lysosomal proton channel TMEM175-like [PF06736] (28-116)
  IPR010617 Endosomal/lysosomal proton channel TMEM175-like [PF06736] (251-344)

Secondary structure (DSSP, 8-state):
--HHHHHHHHS-SS-----GGG-B-THHHHHHHHHHHHHHHHHTHHHHHS--PPTT--HHHHHHHTHHHHHHHHHHHHHHHHHHHHHHHHHHH---B-HHHHHHHHHHHHHHHHHHHHHHHHHH-TTSHHHHHHHHHHHHHHHHHHHHHHHHHHH-GGGS-HHHHHS-HHHHHHHHHHHHHHHHHHHHHHHHHHHHTTT-HHHHHHHHHGGGGHHHHHHHHHHHHHHHS------HHHHHHHHTT---HHHHHHHHHHHHHHHHHHTTHIIIIISPPPHHHHHHH-HHHHHHHTHHHHHHHHHHHHHHHHHHHHHHHHHHTBS---HHHHHHHHHHHHHHTTHHHHHHHHHHHTTSSSHHHHHHHHHHHHHHHHHHHHHHHHHHHHHHSHHHHB-GGGSPPTT--HHHHHHHHHHHHHHHHHHHHHHHHHTT-TTHHHHHHHHHHHHHHHHHHHHHHHHHHHHHHHHHHHHHHHHHHHHHHHHHHHHHHHHTTS-----/--HHHHHHHHS-SS-----GGG-B-THHHHHHHHHHHHHHHHHTHHHHHS--PPTT--HHHHHHHTHHHHHHHHHHHHHHHHHHHHHHHHHHH---B-HHHHHHHHHHHHHHHHHHHHHHHHHH-TTSHHHHHHHHHHHHHHHHHHHHHHHHHHH-GGGS-HHHHSS-HHHHHHHHHHHHHHHHHHHHHHHHHHHHTTT-HHHHHHHHHGGGGHHHHHHHHHHHHHHHS------HHHHHHHHTT---HHHHHHHHHHHHHHHHHHTTHIIIIISPPPHHHHHHH-HHHHHHHTHHHHHHHHHHHHHHHHHHHHHHHHHHTBS---HHHHHHHHHHHHHHTTHHHHHHHHHHHTTSSSHHHHHHHHHHHHHHHHHHHHHHHHHHHHHHSHHHHB-GGGSPPTT--HHHHHHHHHHHHHHHHHHHHHHHHHTT-TTHHHHHHHHHHHHHHHHHHHHHHHHHHHHHHHHHHHHHHHHHHHHHHHHHHHHHHHHTTS-----

Radius of gyration: 32.6 Å; Cα contacts (8 Å, |Δi|>4): 1034; chains: 2; bounding box: 99×126×98 Å

pLDDT: mean 81.44, std 17.86, range [20.48, 97.94]

Nearest PDB structures (foldseek):
  6w8p-assembly1_A  TM=8.567E-01  e=6.713E-15  Homo sapiens
  6w8n-assembly1_B  TM=8.449E-01  e=1.113E-14  Homo sapiens
  6w8o-assembly1_B  TM=8.425E-01  e=1.161E-14  Homo sapiens
  8fy5-assembly1_A  TM=8.630E-01  e=4.872E-14  Homo sapiens
  7unl-assembly1_A  TM=8.846E-01  e=3.536E-13  Homo sapiens